Protein AF-0000000081048024 (afdb_homodimer)

Radius of gyration: 34.74 Å; Cα contacts (8 Å, |Δi|>4): 1360; chains: 2; bounding box: 81×130×121 Å

Sequence (810 aa):
MDKEELRKQATRILRVTEQRVHKQSFVAFFLGFLISHLLSVGNFSVAKDNSAHLVVVSGESKSAESKSVNTKSVETESIEKASGLNALEHSDKHNTFVYHGKKSTTDTFTPFHRYMSELGSPSVHNFTVLPQQNSWLHYFEAYHNHMARFRGKGNVVFMEIGVQSGGKIPILRKYFGPGLTYIGLDINPSTKMFETTESDDFTVHIEIGDSGDPKFLDKIKAKYPHVDIFLDDGGHTMKQQMVAMEHMLPHVQPEGVYMCEDLGTSWKPNFGGIKFGSVGKDNKWVATTMVGLVHQSLDWFMAPANAGAGKGNTVLQDVKTIPDDRFDLSPESPSNRWWKTIPNQVKHIHYYSQIVVYEKGVTYQGAGWKTIGTRIPYKDSGTRERVDWKSIIGRLDGIFGEGLLMDKEELRKQATRILRVTEQRVHKQSFVAFFLGFLISHLLSVGNFSVAKDNSAHLVVVSGESKSAESKSVNTKSVETESIEKASGLNALEHSDKHNTFVYHGKKSTTDTFTPFHRYMSELGSPSVHNFTVLPQQNSWLHYFEAYHNHMARFRGKGNVVFMEIGVQSGGKIPILRKYFGPGLTYIGLDINPSTKMFETTESDDFTVHIEIGDSGDPKFLDKIKAKYPHVDIFLDDGGHTMKQQMVAMEHMLPHVQPEGVYMCEDLGTSWKPNFGGIKFGSVGKDNKWVATTMVGLVHQSLDWFMAPANAGAGKGNTVLQDVKTIPDDRFDLSPESPSNRWWKTIPNQVKHIHYYSQIVVYEKGVTYQGAGWKTIGTRIPYKDSGTRERVDWKSIIGRLDGIFGEGLL

pLDDT: mean 71.5, std 29.36, range [14.65, 98.94]

Structure (mmCIF, N/CA/C/O backbone):
data_AF-0000000081048024-model_v1
#
loop_
_entity.id
_entity.type
_entity.pdbx_description
1 polymer 'Uncharacterized protein'
#
loop_
_atom_site.group_PDB
_atom_site.id
_atom_site.type_symbol
_atom_site.label_atom_id
_atom_site.label_alt_id
_atom_site.label_comp_id
_atom_site.label_asym_id
_atom_site.label_entity_id
_atom_site.label_seq_id
_atom_site.pdbx_PDB_ins_code
_atom_site.Cartn_x
_atom_site.Cartn_y
_atom_site.Cartn_z
_atom_site.occupancy
_atom_site.B_iso_or_equiv
_atom_site.auth_seq_id
_atom_site.auth_comp_id
_atom_site.auth_asym_id
_atom_site.auth_atom_id
_atom_site.pdbx_PDB_model_num
ATOM 1 N N . MET A 1 1 ? -51 40.469 -11.914 1 25.75 1 MET A N 1
ATOM 2 C CA . MET A 1 1 ? -49.875 39.531 -11.977 1 25.75 1 MET A CA 1
ATOM 3 C C . MET A 1 1 ? -50.375 38.094 -12.188 1 25.75 1 MET A C 1
ATOM 5 O O . MET A 1 1 ? -50.719 37.406 -11.219 1 25.75 1 MET A O 1
ATOM 9 N N . ASP A 1 2 ? -51.125 37.875 -13.234 1 26.31 2 ASP A N 1
ATOM 10 C CA . ASP A 1 2 ? -52.219 36.969 -13.641 1 26.31 2 ASP A CA 1
ATOM 11 C C . ASP A 1 2 ? -51.719 35.531 -13.703 1 26.31 2 ASP A C 1
ATOM 13 O O . ASP A 1 2 ? -50.531 35.281 -13.852 1 26.31 2 ASP A O 1
ATOM 17 N N . LYS A 1 3 ? -52.688 34.688 -13.203 1 35.56 3 LYS A N 1
ATOM 18 C CA . LYS A 1 3 ? -52.5 33.25 -12.953 1 35.56 3 LYS A CA 1
ATOM 19 C C . LYS A 1 3 ? -51.781 32.562 -14.109 1 35.56 3 LYS A C 1
ATOM 21 O O . LYS A 1 3 ? -51.125 31.562 -13.922 1 35.56 3 LYS A O 1
ATOM 26 N N . GLU A 1 4 ? -52.062 33.188 -15.219 1 35.53 4 GLU A N 1
ATOM 27 C CA . GLU A 1 4 ? -51.688 32.594 -16.5 1 35.53 4 GLU A CA 1
ATOM 28 C C . GLU A 1 4 ? -50.188 32.562 -16.672 1 35.53 4 GLU A C 1
ATOM 30 O O . GLU A 1 4 ? -49.625 31.641 -17.266 1 35.53 4 GLU A O 1
ATOM 35 N N . GLU A 1 5 ? -49.625 33.719 -16.25 1 32.44 5 GLU A N 1
ATOM 36 C CA . GLU A 1 5 ? -48.219 34 -16.469 1 32.44 5 GLU A CA 1
ATOM 37 C C . GLU A 1 5 ? -47.344 33.031 -15.648 1 32.44 5 GLU A C 1
ATOM 39 O O . GLU A 1 5 ? -46.188 32.812 -15.969 1 32.44 5 GLU A O 1
ATOM 44 N N . LEU A 1 6 ? -47.938 32.781 -14.438 1 28.97 6 LEU A N 1
ATOM 45 C CA . LEU A 1 6 ? -47.25 31.891 -13.492 1 28.97 6 LEU A CA 1
ATOM 46 C C . LEU A 1 6 ? -47.062 30.5 -14.102 1 28.97 6 LEU A C 1
ATOM 48 O O . LEU A 1 6 ? -46.031 29.859 -13.875 1 28.97 6 LEU A O 1
ATOM 52 N N . ARG A 1 7 ? -48.094 30.031 -14.836 1 29.86 7 ARG A N 1
ATOM 53 C CA . ARG A 1 7 ? -48.094 28.688 -15.398 1 29.86 7 ARG A CA 1
ATOM 54 C C . ARG A 1 7 ? -46.938 28.516 -16.375 1 29.86 7 ARG A C 1
ATOM 56 O O . ARG A 1 7 ? -46.312 27.453 -16.438 1 29.86 7 ARG A O 1
ATOM 63 N N . LYS A 1 8 ? -46.781 29.641 -17.109 1 33.44 8 LYS A N 1
ATOM 64 C CA . LYS A 1 8 ? -45.812 29.531 -18.203 1 33.44 8 LYS A CA 1
ATOM 65 C C . LYS A 1 8 ? -44.406 29.312 -17.656 1 33.44 8 LYS A C 1
ATOM 67 O O . LYS A 1 8 ? -43.594 28.625 -18.281 1 33.44 8 LYS A O 1
ATOM 72 N N . GLN A 1 9 ? -44.188 30.078 -16.547 1 27.06 9 GLN A N 1
ATOM 73 C CA . GLN A 1 9 ? -42.844 30.016 -15.961 1 27.06 9 GLN A CA 1
ATOM 74 C C . GLN A 1 9 ? -42.531 28.625 -15.414 1 27.06 9 GLN A C 1
ATOM 76 O O . GLN A 1 9 ? -41.375 28.203 -15.406 1 27.06 9 GLN A O 1
ATOM 81 N N . ALA A 1 10 ? -43.625 27.984 -14.766 1 26.94 10 ALA A N 1
ATOM 82 C CA . ALA A 1 10 ? -43.375 26.688 -14.156 1 26.94 10 ALA A CA 1
ATOM 83 C C . ALA A 1 10 ? -42.906 25.672 -15.195 1 26.94 10 ALA A C 1
ATOM 85 O O . ALA A 1 10 ? -42.031 24.859 -14.914 1 26.94 10 ALA A O 1
ATOM 86 N N . THR A 1 11 ? -43.531 25.719 -16.406 1 27.89 11 THR A N 1
ATOM 87 C CA . THR A 1 11 ? -43.281 24.703 -17.438 1 27.89 11 THR A CA 1
ATOM 88 C C . THR A 1 11 ? -41.844 24.781 -17.922 1 27.89 11 THR A C 1
ATOM 90 O O . THR A 1 11 ? -41.281 23.781 -18.406 1 27.89 11 THR A O 1
ATOM 93 N N . ARG A 1 12 ? -41.281 26.031 -18.016 1 27.94 12 ARG A N 1
ATOM 94 C CA . ARG A 1 12 ? -39.938 26.172 -18.609 1 27.94 12 ARG A CA 1
ATOM 95 C C . ARG A 1 12 ? -38.906 25.422 -17.781 1 27.94 12 ARG A C 1
ATOM 97 O O . ARG A 1 12 ? -37.875 25 -18.312 1 27.94 12 ARG A O 1
ATOM 104 N N . ILE A 1 13 ? -39.031 25.516 -16.422 1 27.08 13 ILE A N 1
ATOM 105 C CA . ILE A 1 13 ? -38.031 24.891 -15.539 1 27.08 13 ILE A CA 1
ATOM 106 C C . ILE A 1 13 ? -38.031 23.391 -15.75 1 27.08 13 ILE A C 1
ATOM 108 O O . ILE A 1 13 ? -37.031 22.719 -15.5 1 27.08 13 ILE A O 1
ATOM 112 N N . LEU A 1 14 ? -39.188 22.766 -16.031 1 24.3 14 LEU A N 1
ATOM 113 C CA . LEU A 1 14 ? -39.25 21.297 -16.094 1 24.3 14 LEU A CA 1
ATOM 114 C C . LEU A 1 14 ? -38.344 20.781 -17.203 1 24.3 14 LEU A C 1
ATOM 116 O O . LEU A 1 14 ? -37.75 19.703 -17.078 1 24.3 14 LEU A O 1
ATOM 120 N N . ARG A 1 15 ? -38.344 21.422 -18.375 1 24.48 15 ARG A N 1
ATOM 121 C CA . ARG A 1 15 ? -37.875 20.859 -19.625 1 24.48 15 ARG A CA 1
ATOM 122 C C . ARG A 1 15 ? -36.375 20.625 -19.594 1 24.48 15 ARG A C 1
ATOM 124 O O . ARG A 1 15 ? -35.812 19.938 -20.453 1 24.48 15 ARG A O 1
ATOM 131 N N . VAL A 1 16 ? -35.625 21.594 -19.094 1 22.8 16 VAL A N 1
ATOM 132 C CA . VAL A 1 16 ? -34.188 21.406 -19.391 1 22.8 16 VAL A CA 1
ATOM 133 C C . VAL A 1 16 ? -33.719 20.094 -18.781 1 22.8 16 VAL A C 1
ATOM 135 O O . VAL A 1 16 ? -32.594 19.625 -19.094 1 22.8 16 VAL A O 1
ATOM 138 N N . THR A 1 17 ? -34.188 19.5 -17.688 1 21.23 17 THR A N 1
ATOM 139 C CA . THR A 1 17 ? -33.875 18.328 -16.891 1 21.23 17 THR A CA 1
ATOM 140 C C . THR A 1 17 ? -34.188 17.047 -17.672 1 21.23 17 THR A C 1
ATOM 142 O O . THR A 1 17 ? -33.906 15.938 -17.203 1 21.23 17 THR A O 1
ATOM 145 N N . GLU A 1 18 ? -35.062 17.016 -18.656 1 22.59 18 GLU A N 1
ATOM 146 C CA . GLU A 1 18 ? -35.562 15.789 -19.25 1 22.59 18 GLU A CA 1
ATOM 147 C C . GLU A 1 18 ? -34.438 15.055 -20.016 1 22.59 18 GLU A C 1
ATOM 149 O O . GLU A 1 18 ? -34.594 13.875 -20.344 1 22.59 18 GLU A O 1
ATOM 154 N N . GLN A 1 19 ? -33.562 15.742 -20.703 1 20.05 19 GLN A N 1
ATOM 155 C CA . GLN A 1 19 ? -33.094 15.031 -21.891 1 20.05 19 GLN A CA 1
ATOM 156 C C . GLN A 1 19 ? -32.531 13.672 -21.531 1 20.05 19 GLN A C 1
ATOM 158 O O . GLN A 1 19 ? -32.656 12.711 -22.297 1 20.05 19 GLN A O 1
ATOM 163 N N . ARG A 1 20 ? -31.484 13.539 -20.812 1 21.36 20 ARG A N 1
ATOM 164 C CA . ARG A 1 20 ? -30.656 12.383 -21.141 1 21.36 20 ARG A CA 1
ATOM 165 C C . ARG A 1 20 ? -31.328 11.086 -20.703 1 21.36 20 ARG A C 1
ATOM 167 O O . ARG A 1 20 ? -30.703 10.023 -20.75 1 21.36 20 ARG A O 1
ATOM 174 N N . VAL A 1 21 ? -32.375 11 -20.078 1 18.42 21 VAL A N 1
ATOM 175 C CA . VAL A 1 21 ? -32.781 9.727 -19.484 1 18.42 21 VAL A CA 1
ATOM 176 C C . VAL A 1 21 ? -33.312 8.789 -20.578 1 18.42 21 VAL A C 1
ATOM 178 O O . VAL A 1 21 ? -33.688 7.652 -20.297 1 18.42 21 VAL A O 1
ATOM 181 N N . HIS A 1 22 ? -33.656 9.125 -21.797 1 17.67 22 HIS A N 1
ATOM 182 C CA . HIS A 1 22 ? -34.75 8.43 -22.484 1 17.67 22 HIS A CA 1
ATOM 183 C C . HIS A 1 22 ? -34.406 6.953 -22.688 1 17.67 22 HIS A C 1
ATOM 185 O O . HIS A 1 22 ? -35.281 6.168 -23.094 1 17.67 22 HIS A O 1
ATOM 191 N N . LYS A 1 23 ? -33.281 6.402 -23.062 1 19.5 23 LYS A N 1
ATOM 192 C CA . LYS A 1 23 ? -33.469 5.266 -23.953 1 19.5 23 LYS A CA 1
ATOM 193 C C . LYS A 1 23 ? -34.219 4.137 -23.25 1 19.5 23 LYS A C 1
ATOM 195 O O . LYS A 1 23 ? -33.625 3.311 -22.562 1 19.5 23 LYS A O 1
ATOM 200 N N . GLN A 1 24 ? -35.344 4.105 -22.781 1 17.17 24 GLN A N 1
ATOM 201 C CA . GLN A 1 24 ? -36.188 3.08 -22.172 1 17.17 24 GLN A CA 1
ATOM 202 C C . GLN A 1 24 ? -36.719 2.113 -23.234 1 17.17 24 GLN A C 1
ATOM 204 O O . GLN A 1 24 ? -37.188 1.022 -22.906 1 17.17 24 GLN A O 1
ATOM 209 N N . SER A 1 25 ? -37.281 2.508 -24.438 1 16.19 25 SER A N 1
ATOM 210 C CA . SER A 1 25 ? -38.562 2.006 -24.922 1 16.19 25 SER A CA 1
ATOM 211 C C . SER A 1 25 ? -38.469 0.509 -25.219 1 16.19 25 SER A C 1
ATOM 213 O O . SER A 1 25 ? -39.281 -0.266 -24.688 1 16.19 25 SER A O 1
ATOM 215 N N . PHE A 1 26 ? -38.781 0.005 -26.719 1 16.38 26 PHE A N 1
ATOM 216 C CA . PHE A 1 26 ? -39.719 -0.551 -27.656 1 16.38 26 PHE A CA 1
ATOM 217 C C . PHE A 1 26 ? -39.469 -2.041 -27.875 1 16.38 26 PHE A C 1
ATOM 219 O O . PHE A 1 26 ? -38.344 -2.48 -27.938 1 16.38 26 PHE A O 1
ATOM 226 N N . VAL A 1 27 ? -40.688 -3.104 -28.172 1 17.17 27 VAL A N 1
ATOM 227 C CA . VAL A 1 27 ? -41.469 -4.332 -28.156 1 17.17 27 VAL A CA 1
ATOM 228 C C . VAL A 1 27 ? -41.031 -5.227 -29.328 1 17.17 27 VAL A C 1
ATOM 230 O O . VAL A 1 27 ? -40.719 -6.402 -29.125 1 17.17 27 VAL A O 1
ATOM 233 N N . ALA A 1 28 ? -41.938 -5.328 -30.656 1 15.97 28 ALA A N 1
ATOM 234 C CA . ALA A 1 28 ? -42.781 -6.328 -31.312 1 15.97 28 ALA A CA 1
ATOM 235 C C . ALA A 1 28 ? -41.969 -7.168 -32.281 1 15.97 28 ALA A C 1
ATOM 237 O O . ALA A 1 28 ? -42.094 -8.391 -32.344 1 15.97 28 ALA A O 1
ATOM 238 N N . PHE A 1 29 ? -41.719 -6.711 -33.656 1 16.12 29 PHE A N 1
ATOM 239 C CA . PHE A 1 29 ? -42.156 -7.332 -34.906 1 16.12 29 PHE A CA 1
ATOM 240 C C . PHE A 1 29 ? -41.438 -8.656 -35.125 1 16.12 29 PHE A C 1
ATOM 242 O O . PHE A 1 29 ? -40.281 -8.82 -34.719 1 16.12 29 PHE A O 1
ATOM 249 N N . PHE A 1 30 ? -42.125 -9.844 -36.062 1 16.67 30 PHE A N 1
ATOM 250 C CA . PHE A 1 30 ? -42.625 -11.156 -36.469 1 16.67 30 PHE A CA 1
ATOM 251 C C . PHE A 1 30 ? -41.562 -11.93 -37.25 1 16.67 30 PHE A C 1
ATOM 253 O O . PHE A 1 30 ? -41.219 -13.039 -36.844 1 16.67 30 PHE A O 1
ATOM 260 N N . LEU A 1 31 ? -42 -12.469 -38.719 1 15.85 31 LEU A N 1
ATOM 261 C CA . LEU A 1 31 ? -42.375 -13.68 -39.438 1 15.85 31 LEU A CA 1
ATOM 262 C C . LEU A 1 31 ? -41.188 -14.195 -40.25 1 15.85 31 LEU A C 1
ATOM 264 O O . LEU A 1 31 ? -40.844 -15.383 -40.188 1 15.85 31 LEU A O 1
ATOM 268 N N . GLY A 1 32 ? -40.969 -13.922 -41.75 1 15.44 32 GLY A N 1
ATOM 269 C CA . GLY A 1 32 ? -41.156 -14.719 -42.938 1 15.44 32 GLY A CA 1
ATOM 270 C C . GLY A 1 32 ? -39.906 -15.492 -43.344 1 15.44 32 GLY A C 1
ATOM 271 O O . GLY A 1 32 ? -39.969 -16.703 -43.594 1 15.44 32 GLY A O 1
ATOM 272 N N . PHE A 1 33 ? -39 -15.023 -44.406 1 16.03 33 PHE A N 1
ATOM 273 C CA . PHE A 1 33 ? -38.812 -15.711 -45.656 1 16.03 33 PHE A CA 1
ATOM 274 C C . PHE A 1 33 ? -37.906 -16.922 -45.5 1 16.03 33 PHE A C 1
ATOM 276 O O . PHE A 1 33 ? -37.031 -16.922 -44.656 1 16.03 33 PHE A O 1
ATOM 283 N N . LEU A 1 34 ? -38.062 -18.172 -46.469 1 16.08 34 LEU A N 1
ATOM 284 C CA . LEU A 1 34 ? -38.125 -19.531 -47 1 16.08 34 LEU A CA 1
ATOM 285 C C . LEU A 1 34 ? -36.719 -20.078 -47.219 1 16.08 34 LEU A C 1
ATOM 287 O O . LEU A 1 34 ? -35.719 -19.359 -47.062 1 16.08 34 LEU A O 1
ATOM 291 N N . ILE A 1 35 ? -36.469 -20.75 -48.562 1 15.45 35 ILE A N 1
ATOM 292 C CA . ILE A 1 35 ? -36.344 -22.047 -49.219 1 15.45 35 ILE A CA 1
ATOM 293 C C . ILE A 1 35 ? -34.906 -22.344 -49.562 1 15.45 35 ILE A C 1
ATOM 295 O O . ILE A 1 35 ? -34.375 -23.406 -49.219 1 15.45 35 ILE A O 1
ATOM 299 N N . SER A 1 36 ? -34.344 -22.172 -50.906 1 14.65 36 SER A N 1
ATOM 300 C CA . SER A 1 36 ? -34.062 -23.156 -51.938 1 14.65 36 SER A CA 1
ATOM 301 C C . SER A 1 36 ? -32.562 -23.531 -51.938 1 14.65 36 SER A C 1
ATOM 303 O O . SER A 1 36 ? -32.219 -24.719 -51.969 1 14.65 36 SER A O 1
ATOM 305 N N . HIS A 1 37 ? -31.625 -22.859 -52.75 1 15.94 37 HIS A N 1
ATOM 306 C CA . HIS A 1 37 ? -31.047 -23.609 -53.875 1 15.94 37 HIS A CA 1
ATOM 307 C C . HIS A 1 37 ? -29.938 -24.531 -53.406 1 15.94 37 HIS A C 1
ATOM 309 O O . HIS A 1 37 ? -29.344 -24.312 -52.344 1 15.94 37 HIS A O 1
ATOM 315 N N . LEU A 1 38 ? -29.219 -25.328 -54.375 1 15.35 38 LEU A N 1
ATOM 316 C CA . LEU A 1 38 ? -28.812 -26.547 -55.094 1 15.35 38 LEU A CA 1
ATOM 317 C C . LEU A 1 38 ? -27.391 -26.938 -54.688 1 15.35 38 LEU A C 1
ATOM 319 O O . LEU A 1 38 ? -27.141 -28.078 -54.312 1 15.35 38 LEU A O 1
ATOM 323 N N . LEU A 1 39 ? -26.375 -26.859 -55.688 1 15.25 39 LEU A N 1
ATOM 324 C CA . LEU A 1 39 ? -25.828 -27.906 -56.562 1 15.25 39 LEU A CA 1
ATOM 325 C C . LEU A 1 39 ? -24.484 -28.391 -56.031 1 15.25 39 LEU A C 1
ATOM 327 O O . LEU A 1 39 ? -23.844 -27.719 -55.219 1 15.25 39 LEU A O 1
ATOM 331 N N . SER A 1 40 ? -23.328 -28.422 -56.875 1 15.16 40 SER A N 1
ATOM 332 C CA . SER A 1 40 ? -22.734 -29.562 -57.562 1 15.16 40 SER A CA 1
ATOM 333 C C . SER A 1 40 ? -21.531 -30.109 -56.781 1 15.16 40 SER A C 1
ATOM 335 O O . SER A 1 40 ? -21.641 -31.062 -56.031 1 15.16 40 SER A O 1
ATOM 337 N N . VAL A 1 41 ? -20.188 -30.141 -57.344 1 15.55 41 VAL A N 1
ATOM 338 C CA . VAL A 1 41 ? -19.531 -31.297 -57.938 1 15.55 41 VAL A CA 1
ATOM 339 C C . VAL A 1 41 ? -18.516 -31.875 -56.969 1 15.55 41 VAL A C 1
ATOM 341 O O . VAL A 1 41 ? -18.156 -31.219 -55.969 1 15.55 41 VAL A O 1
ATOM 344 N N . GLY A 1 42 ? -17.172 -32.188 -57.375 1 15.8 42 GLY A N 1
ATOM 345 C CA . GLY A 1 42 ? -16.609 -33.531 -57.656 1 15.8 42 GLY A CA 1
ATOM 346 C C . GLY A 1 42 ? -15.836 -34.094 -56.469 1 15.8 42 GLY A C 1
ATOM 347 O O . GLY A 1 42 ? -15.617 -33.375 -55.469 1 15.8 42 GLY A O 1
ATOM 348 N N . ASN A 1 43 ? -14.633 -34.844 -56.688 1 15.93 43 ASN A N 1
ATOM 349 C CA . ASN A 1 43 ? -14.18 -36.219 -56.781 1 15.93 43 ASN A CA 1
ATOM 350 C C . ASN A 1 43 ? -13.203 -36.562 -55.656 1 15.93 43 ASN A C 1
ATOM 352 O O . ASN A 1 43 ? -13.359 -37.594 -55 1 15.93 43 ASN A O 1
ATOM 356 N N . PHE A 1 44 ? -11.898 -35.906 -55.531 1 16.59 44 PHE A N 1
ATOM 357 C CA . PHE A 1 44 ? -10.758 -36.812 -55.719 1 16.59 44 PHE A CA 1
ATOM 358 C C . PHE A 1 44 ? -10.422 -37.531 -54.438 1 16.59 44 PHE A C 1
ATOM 360 O O . PHE A 1 44 ? -10.719 -37.031 -53.344 1 16.59 44 PHE A O 1
ATOM 367 N N . SER A 1 45 ? -9.719 -38.906 -54.469 1 15.9 45 SER A N 1
ATOM 368 C CA . SER A 1 45 ? -9.492 -40.312 -54.062 1 15.9 45 SER A CA 1
ATOM 369 C C . SER A 1 45 ? -8.438 -40.406 -52.969 1 15.9 45 SER A C 1
ATOM 371 O O . SER A 1 45 ? -8.516 -41.281 -52.094 1 15.9 45 SER A O 1
ATOM 373 N N . VAL A 1 46 ? -7.312 -39.562 -52.969 1 16.75 46 VAL A N 1
ATOM 374 C CA . VAL A 1 46 ? -6.035 -40.25 -53.031 1 16.75 46 VAL A CA 1
ATOM 375 C C . VAL A 1 46 ? -5.789 -40.969 -51.688 1 16.75 46 VAL A C 1
ATOM 377 O O . VAL A 1 46 ? -6.137 -40.469 -50.625 1 16.75 46 VAL A O 1
ATOM 380 N N . ALA A 1 47 ? -4.922 -42.188 -51.656 1 15.16 47 ALA A N 1
ATOM 381 C CA . ALA A 1 47 ? -4.648 -43.562 -51.25 1 15.16 47 ALA A CA 1
ATOM 382 C C . ALA A 1 47 ? -3.807 -43.594 -49.969 1 15.16 47 ALA A C 1
ATOM 384 O O . ALA A 1 47 ? -3.906 -44.531 -49.188 1 15.16 47 ALA A O 1
ATOM 385 N N . LYS A 1 48 ? -2.891 -42.562 -49.75 1 16.11 48 LYS A N 1
ATOM 386 C CA . LYS A 1 48 ? -1.524 -43.062 -49.625 1 16.11 48 LYS A CA 1
ATOM 387 C C . LYS A 1 48 ? -1.41 -44.031 -48.469 1 16.11 48 LYS A C 1
ATOM 389 O O . LYS A 1 48 ? -2.021 -43.844 -47.406 1 16.11 48 LYS A O 1
ATOM 394 N N . ASP A 1 49 ? -0.55 -45.094 -48.531 1 15.5 49 ASP A N 1
ATOM 395 C CA . ASP A 1 49 ? -0.213 -46.469 -48.219 1 15.5 49 ASP A CA 1
ATOM 396 C C . ASP A 1 49 ? 0.189 -46.625 -46.75 1 15.5 49 ASP A C 1
ATOM 398 O O . ASP A 1 49 ? -0.397 -47.438 -46.031 1 15.5 49 ASP A O 1
ATOM 402 N N . ASN A 1 50 ? 1.629 -46.875 -46.5 1 16.17 50 ASN A N 1
ATOM 403 C CA . ASN A 1 50 ? 2.299 -48.156 -46.25 1 16.17 50 ASN A CA 1
ATOM 404 C C . ASN A 1 50 ? 2.463 -48.438 -44.781 1 16.17 50 ASN A C 1
ATOM 406 O O . ASN A 1 50 ? 2.316 -47.562 -43.938 1 16.17 50 ASN A O 1
ATOM 410 N N . SER A 1 51 ? 3.57 -49.406 -44.312 1 16.31 51 SER A N 1
ATOM 411 C CA . SER A 1 51 ? 3.758 -50.656 -43.594 1 16.31 51 SER A CA 1
ATOM 412 C C . SER A 1 51 ? 4.336 -50.438 -42.188 1 16.31 51 SER A C 1
ATOM 414 O O . SER A 1 51 ? 4.504 -51.375 -41.406 1 16.31 51 SER A O 1
ATOM 416 N N . ALA A 1 52 ? 4.84 -49.188 -41.75 1 18.36 52 ALA A N 1
ATOM 417 C CA . ALA A 1 52 ? 6.09 -49.375 -41.031 1 18.36 52 ALA A CA 1
ATOM 418 C C . ALA A 1 52 ? 5.891 -50.25 -39.781 1 18.36 52 ALA A C 1
ATOM 420 O O . ALA A 1 52 ? 4.832 -50.188 -39.156 1 18.36 52 ALA A O 1
ATOM 421 N N . HIS A 1 53 ? 6.875 -51.219 -39.562 1 17.36 53 HIS A N 1
ATOM 422 C CA . HIS A 1 53 ? 7.219 -52.469 -38.906 1 17.36 53 HIS A CA 1
ATOM 423 C C . HIS A 1 53 ? 7.25 -52.281 -37.375 1 17.36 53 HIS A C 1
ATOM 425 O O . HIS A 1 53 ? 7.746 -51.281 -36.875 1 17.36 53 HIS A O 1
ATOM 431 N N . LEU A 1 54 ? 6.383 -52.969 -36.656 1 17.44 54 LEU A N 1
ATOM 432 C CA . LEU A 1 54 ? 6.008 -53.125 -35.25 1 17.44 54 LEU A CA 1
ATOM 433 C C . LEU A 1 54 ? 7.133 -53.75 -34.469 1 17.44 54 LEU A C 1
ATOM 435 O O . LEU A 1 54 ? 6.91 -54.75 -33.75 1 17.44 54 LEU A O 1
ATOM 439 N N . VAL A 1 55 ? 8.43 -53.344 -34.781 1 17.67 55 VAL A N 1
ATOM 440 C CA . VAL A 1 55 ? 9.398 -54.312 -34.25 1 17.67 55 VAL A CA 1
ATOM 441 C C . VAL A 1 55 ? 9.203 -54.5 -32.75 1 17.67 55 VAL A C 1
ATOM 443 O O . VAL A 1 55 ? 9.258 -53.531 -32 1 17.67 55 VAL A O 1
ATOM 446 N N . VAL A 1 56 ? 8.555 -55.562 -32.344 1 18.45 56 VAL A N 1
ATOM 447 C CA . VAL A 1 56 ? 8.125 -56.094 -31.047 1 18.45 56 VAL A CA 1
ATOM 448 C C . VAL A 1 56 ? 9.352 -56.5 -30.234 1 18.45 56 VAL A C 1
ATOM 450 O O . VAL A 1 56 ? 10.031 -57.469 -30.594 1 18.45 56 VAL A O 1
ATOM 453 N N . VAL A 1 57 ? 10.32 -55.594 -30.094 1 18.12 57 VAL A N 1
ATOM 454 C CA . VAL A 1 57 ? 11.539 -56.188 -29.531 1 18.12 57 VAL A CA 1
ATOM 455 C C . VAL A 1 57 ? 11.227 -56.906 -28.234 1 18.12 57 VAL A C 1
ATOM 457 O O . VAL A 1 57 ? 10.484 -56.406 -27.391 1 18.12 57 VAL A O 1
ATOM 460 N N . SER A 1 58 ? 11.547 -58.281 -28.094 1 18.14 58 SER A N 1
ATOM 461 C CA . SER A 1 58 ? 11.32 -59.469 -27.266 1 18.14 58 SER A CA 1
ATOM 462 C C . SER A 1 58 ? 11.984 -59.312 -25.906 1 18.14 58 SER A C 1
ATOM 464 O O . SER A 1 58 ? 11.758 -60.156 -25.016 1 18.14 58 SER A O 1
ATOM 466 N N . GLY A 1 59 ? 12.664 -58.25 -25.516 1 18.94 59 GLY A N 1
ATOM 467 C CA . GLY A 1 59 ? 13.773 -58.656 -24.672 1 18.94 59 GLY A CA 1
ATOM 468 C C . GLY A 1 59 ? 13.336 -59.375 -23.406 1 18.94 59 GLY A C 1
ATOM 469 O O . GLY A 1 59 ? 12.18 -59.281 -23 1 18.94 59 GLY A O 1
ATOM 470 N N . GLU A 1 60 ? 14.289 -60.25 -22.75 1 19.78 60 GLU A N 1
ATOM 471 C CA . GLU A 1 60 ? 14.445 -61.344 -21.812 1 19.78 60 GLU A CA 1
ATOM 472 C C . GLU A 1 60 ? 13.969 -61 -20.422 1 19.78 60 GLU A C 1
ATOM 474 O O . GLU A 1 60 ? 14.133 -59.844 -19.984 1 19.78 60 GLU A O 1
ATOM 479 N N . SER A 1 61 ? 13.156 -61.875 -19.781 1 18.08 61 SER A N 1
ATOM 480 C CA . SER A 1 61 ? 12.266 -62.031 -18.625 1 18.08 61 SER A CA 1
ATOM 481 C C . SER A 1 61 ? 13.055 -62.125 -17.328 1 18.08 61 SER A C 1
ATOM 483 O O . SER A 1 61 ? 12.547 -62.625 -16.328 1 18.08 61 SER A O 1
ATOM 485 N N . LYS A 1 62 ? 14.305 -61.5 -17.125 1 22.2 62 LYS A N 1
ATOM 486 C CA . LYS A 1 62 ? 15.023 -61.906 -15.922 1 22.2 62 LYS A CA 1
ATOM 487 C C . LYS A 1 62 ? 14.094 -61.906 -14.711 1 22.2 62 LYS A C 1
ATOM 489 O O . LYS A 1 62 ? 13.281 -61 -14.531 1 22.2 62 LYS A O 1
ATOM 494 N N . SER A 1 63 ? 14.008 -63.062 -14.086 1 19.8 63 SER A N 1
ATOM 495 C CA . SER A 1 63 ? 13.164 -63.531 -12.992 1 19.8 63 SER A CA 1
ATOM 496 C C . SER A 1 63 ? 13.336 -62.688 -11.742 1 19.8 63 SER A C 1
ATOM 498 O O . SER A 1 63 ? 14.398 -62.688 -11.117 1 19.8 63 SER A O 1
ATOM 500 N N . ALA A 1 64 ? 13.195 -61.5 -11.805 1 23.09 64 ALA A N 1
ATOM 501 C CA . ALA A 1 64 ? 13.57 -60.594 -10.703 1 23.09 64 ALA A CA 1
ATOM 502 C C . ALA A 1 64 ? 12.922 -61.062 -9.398 1 23.09 64 ALA A C 1
ATOM 504 O O . ALA A 1 64 ? 11.711 -61.25 -9.328 1 23.09 64 ALA A O 1
ATOM 505 N N . GLU A 1 65 ? 13.727 -61.906 -8.648 1 22.22 65 GLU A N 1
ATOM 506 C CA . GLU A 1 65 ? 13.438 -62.469 -7.332 1 22.22 65 GLU A CA 1
ATOM 507 C C . GLU A 1 65 ? 12.766 -61.438 -6.43 1 22.22 65 GLU A C 1
ATOM 509 O O . GLU A 1 65 ? 13.156 -60.25 -6.414 1 22.22 65 GLU A O 1
ATOM 514 N N . SER A 1 66 ? 11.633 -61.75 -6.066 1 18.62 66 SER A N 1
ATOM 515 C CA . SER A 1 66 ? 10.68 -60.969 -5.277 1 18.62 66 SER A CA 1
ATOM 516 C C . SER A 1 66 ? 11.211 -60.719 -3.875 1 18.62 66 SER A C 1
ATOM 518 O O . SER A 1 66 ? 11.25 -61.594 -3.037 1 18.62 66 SER A O 1
ATOM 520 N N . LYS A 1 67 ? 12.5 -60.281 -3.744 1 25.3 67 LYS A N 1
ATOM 521 C CA . LYS A 1 67 ? 12.859 -60.031 -2.355 1 25.3 67 LYS A CA 1
ATOM 522 C C . LYS A 1 67 ? 11.695 -59.375 -1.594 1 25.3 67 LYS A C 1
ATOM 524 O O . LYS A 1 67 ? 11.102 -58.406 -2.055 1 25.3 67 LYS A O 1
ATOM 529 N N . SER A 1 68 ? 11.133 -60.281 -0.814 1 20.23 68 SER A N 1
ATOM 530 C CA . SER A 1 68 ? 10.039 -59.969 0.111 1 20.23 68 SER A CA 1
ATOM 531 C C . SER A 1 68 ? 10.312 -58.688 0.877 1 20.23 68 SER A C 1
ATOM 533 O O . SER A 1 68 ? 11.312 -58.562 1.594 1 20.23 68 SER A O 1
ATOM 535 N N . VAL A 1 69 ? 10.273 -57.625 0.159 1 23.81 69 VAL A N 1
ATOM 536 C CA . VAL A 1 69 ? 10.461 -56.344 0.849 1 23.81 69 VAL A CA 1
ATOM 537 C C . VAL A 1 69 ? 9.664 -56.344 2.152 1 23.81 69 VAL A C 1
ATOM 539 O O . VAL A 1 69 ? 8.438 -56.438 2.137 1 23.81 69 VAL A O 1
ATOM 542 N N . ASN A 1 70 ? 10.258 -57.031 3.115 1 22.66 70 ASN A N 1
ATOM 543 C CA . ASN A 1 70 ? 9.719 -56.969 4.469 1 22.66 70 ASN A CA 1
ATOM 544 C C . ASN A 1 70 ? 9.188 -55.562 4.793 1 22.66 70 ASN A C 1
ATOM 546 O O . ASN A 1 70 ? 9.945 -54.594 4.758 1 22.66 70 ASN A O 1
ATOM 550 N N . THR A 1 71 ? 8 -55.375 4.469 1 21.19 71 THR A N 1
ATOM 551 C CA . THR A 1 71 ? 7.195 -54.188 4.805 1 21.19 71 THR A CA 1
ATOM 552 C C . THR A 1 71 ? 7.328 -53.875 6.289 1 21.19 71 THR A C 1
ATOM 554 O O . THR A 1 71 ? 6.734 -54.531 7.137 1 21.19 71 THR A O 1
ATOM 557 N N . LYS A 1 72 ? 8.586 -53.688 6.762 1 26.08 72 LYS A N 1
ATOM 558 C CA . LYS A 1 72 ? 8.641 -53.125 8.109 1 26.08 72 LYS A CA 1
ATOM 559 C C . LYS A 1 72 ? 7.457 -52.188 8.367 1 26.08 72 LYS A C 1
ATOM 561 O O . LYS A 1 72 ? 7.121 -51.344 7.531 1 26.08 72 LYS A O 1
ATOM 566 N N . SER A 1 73 ? 6.605 -52.656 9.289 1 23.36 73 SER A N 1
ATOM 567 C CA . SER A 1 73 ? 5.469 -51.938 9.867 1 23.36 73 SER A CA 1
ATOM 568 C C . SER A 1 73 ? 5.805 -50.469 10.109 1 23.36 73 SER A C 1
ATOM 570 O O . SER A 1 73 ? 6.766 -50.156 10.812 1 23.36 73 SER A O 1
ATOM 572 N N . VAL A 1 74 ? 5.805 -49.656 9.125 1 25.83 74 VAL A N 1
ATOM 573 C CA . VAL A 1 74 ? 5.91 -48.219 9.344 1 25.83 74 VAL A CA 1
ATOM 574 C C . VAL A 1 74 ? 5.133 -47.812 10.602 1 25.83 74 VAL A C 1
ATOM 576 O O . VAL A 1 74 ? 3.916 -48 10.664 1 25.83 74 VAL A O 1
ATOM 579 N N . GLU A 1 75 ? 5.84 -47.906 11.758 1 25.75 75 GLU A N 1
ATOM 580 C CA . GLU A 1 75 ? 5.395 -47.562 13.102 1 25.75 75 GLU A CA 1
ATOM 581 C C . GLU A 1 75 ? 4.523 -46.281 13.07 1 25.75 75 GLU A C 1
ATOM 583 O O . GLU A 1 75 ? 4.934 -45.25 12.539 1 25.75 75 GLU A O 1
ATOM 588 N N . THR A 1 76 ? 3.207 -46.469 13.164 1 27.44 76 THR A N 1
ATOM 589 C CA . THR A 1 76 ? 2.053 -45.625 13.461 1 27.44 76 THR A CA 1
ATOM 590 C C . THR A 1 76 ? 2.332 -44.719 14.656 1 27.44 76 THR A C 1
ATOM 592 O O . THR A 1 76 ? 1.417 -44.094 15.203 1 27.44 76 THR A O 1
ATOM 595 N N . GLU A 1 77 ? 3.523 -44.875 15.312 1 27.22 77 GLU A N 1
ATOM 596 C CA . GLU A 1 77 ? 3.541 -44.25 16.641 1 27.22 77 GLU A CA 1
ATOM 597 C C . GLU A 1 77 ? 3.256 -42.75 16.547 1 27.22 77 GLU A C 1
ATOM 599 O O . GLU A 1 77 ? 2.527 -42.219 17.375 1 27.22 77 GLU A O 1
ATOM 604 N N . SER A 1 78 ? 4.312 -42.094 15.906 1 26.52 78 SER A N 1
ATOM 605 C CA . SER A 1 78 ? 4.582 -40.719 16.375 1 26.52 78 SER A CA 1
ATOM 606 C C . SER A 1 78 ? 3.48 -39.781 15.945 1 26.52 78 SER A C 1
ATOM 608 O O . SER A 1 78 ? 3.668 -38.562 15.969 1 26.52 78 SER A O 1
ATOM 610 N N . ILE A 1 79 ? 2.418 -40.281 15.5 1 27.2 79 ILE A N 1
ATOM 611 C CA . ILE A 1 79 ? 1.259 -39.469 15.164 1 27.2 79 ILE A CA 1
ATOM 612 C C . ILE A 1 79 ? 0.716 -38.812 16.422 1 27.2 79 ILE A C 1
ATOM 614 O O . ILE A 1 79 ? -0.161 -37.938 16.359 1 27.2 79 ILE A O 1
ATOM 618 N N . GLU A 1 80 ? 0.857 -39.375 17.594 1 28.52 80 GLU A N 1
ATOM 619 C CA . GLU A 1 80 ? 0.143 -38.969 18.797 1 28.52 80 GLU A CA 1
ATOM 620 C C . GLU A 1 80 ? 0.603 -37.562 19.266 1 28.52 80 GLU A C 1
ATOM 622 O O . GLU A 1 80 ? -0.216 -36.75 19.672 1 28.52 80 GLU A O 1
ATOM 627 N N . LYS A 1 81 ? 1.948 -37.406 19.688 1 30.83 81 LYS A N 1
ATOM 628 C CA . LYS A 1 81 ? 2.492 -36.25 20.406 1 30.83 81 LYS A CA 1
ATOM 629 C C . LYS A 1 81 ? 2.625 -35.062 19.469 1 30.83 81 LYS A C 1
ATOM 631 O O . LYS A 1 81 ? 2.975 -33.969 19.922 1 30.83 81 LYS A O 1
ATOM 636 N N . ALA A 1 82 ? 2.795 -35.156 18.25 1 29.55 82 ALA A N 1
ATOM 637 C CA . ALA A 1 82 ? 2.885 -34.062 17.281 1 29.55 82 ALA A CA 1
ATOM 638 C C . ALA A 1 82 ? 1.528 -33.406 17.094 1 29.55 82 ALA A C 1
ATOM 640 O O . ALA A 1 82 ? 1.213 -32.938 16 1 29.55 82 ALA A O 1
ATOM 641 N N . SER A 1 83 ? 0.563 -33.688 17.719 1 32.03 83 SER A N 1
ATOM 642 C CA . SER A 1 83 ? -0.787 -33.156 17.609 1 32.03 83 SER A CA 1
ATOM 643 C C . SER A 1 83 ? -0.795 -31.641 17.828 1 32.03 83 SER A C 1
ATOM 645 O O . SER A 1 83 ? -1.123 -31.172 18.922 1 32.03 83 SER A O 1
ATOM 647 N N . GLY A 1 84 ? 0.309 -30.938 17.547 1 38.72 84 GLY A N 1
ATOM 648 C CA . GLY A 1 84 ? 0.324 -29.484 17.562 1 38.72 84 GLY A CA 1
ATOM 649 C C . GLY A 1 84 ? -0.865 -28.875 16.859 1 38.72 84 GLY A C 1
ATOM 650 O O . GLY A 1 84 ? -0.782 -28.547 15.672 1 38.72 84 GLY A O 1
ATOM 651 N N . LEU A 1 85 ? -1.979 -29.062 17.312 1 42.53 85 LEU A N 1
ATOM 652 C CA . LEU A 1 85 ? -3.293 -28.75 16.766 1 42.53 85 LEU A CA 1
ATOM 653 C C . LEU A 1 85 ? -3.436 -27.25 16.516 1 42.53 85 LEU A C 1
ATOM 655 O O . LEU A 1 85 ? -3.014 -26.438 17.344 1 42.53 85 LEU A O 1
ATOM 659 N N . ASN A 1 86 ? -3.576 -26.922 15.219 1 53.41 86 ASN A N 1
ATOM 660 C CA . ASN A 1 86 ? -3.982 -25.578 14.828 1 53.41 86 ASN A CA 1
ATOM 661 C C . ASN A 1 86 ? -5.18 -25.094 15.641 1 53.41 86 ASN A C 1
ATOM 663 O O . ASN A 1 86 ? -6.148 -25.844 15.82 1 53.41 86 ASN A O 1
ATOM 667 N N . ALA A 1 87 ? -4.883 -24.234 16.609 1 52.97 87 ALA A N 1
ATOM 668 C CA . ALA A 1 87 ? -5.98 -23.594 17.344 1 52.97 87 ALA A CA 1
ATOM 669 C C . ALA A 1 87 ? -6.082 -22.109 16.984 1 52.97 87 ALA A C 1
ATOM 671 O O . ALA A 1 87 ? -5.07 -21.469 16.688 1 52.97 87 ALA A O 1
ATOM 672 N N . LEU A 1 88 ? -7.234 -21.766 16.641 1 55.59 88 LEU A N 1
ATOM 673 C CA . LEU A 1 88 ? -7.531 -20.344 16.516 1 55.59 88 LEU A CA 1
ATOM 674 C C . LEU A 1 88 ? -8.164 -19.812 17.797 1 55.59 88 LEU A C 1
ATOM 676 O O . LEU A 1 88 ? -9.141 -20.375 18.297 1 55.59 88 LEU A O 1
ATOM 680 N N . GLU A 1 89 ? -7.363 -18.953 18.453 1 54.66 89 GLU A N 1
ATOM 681 C CA . GLU A 1 89 ? -7.922 -18.188 19.562 1 54.66 89 GLU A CA 1
ATOM 682 C C . GLU A 1 89 ? -8.32 -16.781 19.125 1 54.66 89 GLU A C 1
ATOM 684 O O . GLU A 1 89 ? -7.551 -16.094 18.453 1 54.66 89 GLU A O 1
ATOM 689 N N . HIS A 1 90 ? -9.656 -16.625 19.125 1 51.97 90 HIS A N 1
ATOM 690 C CA . HIS A 1 90 ? -10.172 -15.312 18.719 1 51.97 90 HIS A CA 1
ATOM 691 C C . HIS A 1 90 ? -10.414 -14.43 19.938 1 51.97 90 HIS A C 1
ATOM 693 O O . HIS A 1 90 ? -10.984 -14.883 20.938 1 51.97 90 HIS A O 1
ATOM 699 N N . SER A 1 91 ? -9.594 -13.406 20.094 1 49.06 91 SER A N 1
ATOM 700 C CA . SER A 1 91 ? -9.977 -12.344 21.016 1 49.06 91 SER A CA 1
ATOM 701 C C . SER A 1 91 ? -10.555 -11.148 20.266 1 49.06 91 SER A C 1
ATOM 703 O O . SER A 1 91 ? -10.539 -11.117 19.031 1 49.06 91 SER A O 1
ATOM 705 N N . ASP A 1 92 ? -11.234 -10.094 21.016 1 49.31 92 ASP A N 1
ATOM 706 C CA . ASP A 1 92 ? -11.891 -8.922 20.453 1 49.31 92 ASP A CA 1
ATOM 707 C C . ASP A 1 92 ? -10.914 -8.102 19.609 1 49.31 92 ASP A C 1
ATOM 709 O O . ASP A 1 92 ? -11.328 -7.391 18.688 1 49.31 92 ASP A O 1
ATOM 713 N N . LYS A 1 93 ? -9.648 -8.273 19.891 1 55.94 93 LYS A N 1
ATOM 714 C CA . LYS A 1 93 ? -8.727 -7.332 19.266 1 55.94 93 LYS A CA 1
ATOM 715 C C . LYS A 1 93 ? -7.781 -8.047 18.312 1 55.94 93 LYS A C 1
ATOM 717 O O . LYS A 1 93 ? -7.344 -7.465 17.312 1 55.94 93 LYS A O 1
ATOM 722 N N . HIS A 1 94 ? -7.512 -9.312 18.688 1 62.09 94 HIS A N 1
ATOM 723 C CA . HIS A 1 94 ? -6.512 -10.039 17.906 1 62.09 94 HIS A CA 1
ATOM 724 C C . HIS A 1 94 ? -6.914 -11.492 17.703 1 62.09 94 HIS A C 1
ATOM 726 O O . HIS A 1 94 ? -7.738 -12.023 18.453 1 62.09 94 HIS A O 1
ATOM 732 N N . ASN A 1 95 ? -6.621 -11.922 16.531 1 65.25 95 ASN A N 1
ATOM 733 C CA . ASN A 1 95 ? -6.727 -13.344 16.219 1 65.25 95 ASN A CA 1
ATOM 734 C C . ASN A 1 95 ? -5.383 -14.047 16.359 1 65.25 95 ASN A C 1
ATOM 736 O O . ASN A 1 95 ? -4.367 -13.578 15.852 1 65.25 95 ASN A O 1
ATOM 740 N N . THR A 1 96 ? -5.426 -14.961 17.312 1 66.94 96 THR A N 1
ATOM 741 C CA . THR A 1 96 ? -4.184 -15.695 17.531 1 66.94 96 THR A CA 1
ATOM 742 C C . THR A 1 96 ? -4.289 -17.109 17 1 66.94 96 THR A C 1
ATOM 744 O O . THR A 1 96 ? -5.219 -17.844 17.344 1 66.94 96 THR A O 1
ATOM 747 N N . PHE A 1 97 ? -3.393 -17.359 16.047 1 66 97 PHE A N 1
ATOM 748 C CA . PHE A 1 97 ? -3.25 -18.688 15.469 1 66 97 PHE A CA 1
ATOM 749 C C . PHE A 1 97 ? -2.146 -19.469 16.172 1 66 97 PHE A C 1
ATOM 751 O O . PHE A 1 97 ? -1.084 -18.906 16.469 1 66 97 PHE A O 1
ATOM 758 N N . VAL A 1 98 ? -2.514 -20.578 16.672 1 62.88 98 VAL A N 1
ATOM 759 C CA . VAL A 1 98 ? -1.505 -21.422 17.297 1 62.88 98 VAL A CA 1
ATOM 760 C C . VAL A 1 98 ? -1.203 -22.625 16.406 1 62.88 98 VAL A C 1
ATOM 762 O O . VAL A 1 98 ? -2.109 -23.375 16.047 1 62.88 98 VAL A O 1
ATOM 765 N N . TYR A 1 99 ? -0.033 -22.609 15.898 1 58.28 99 TYR A N 1
ATOM 766 C CA . TYR A 1 99 ? 0.436 -23.75 15.117 1 58.28 99 TYR A CA 1
ATOM 767 C C . TYR A 1 99 ? 1.678 -24.375 15.742 1 58.28 99 TYR A C 1
ATOM 769 O O . TYR A 1 99 ? 2.719 -23.719 15.852 1 58.28 99 TYR A O 1
ATOM 777 N N . HIS A 1 100 ? 1.531 -25.672 16.031 1 55.25 100 HIS A N 1
ATOM 778 C CA . HIS A 1 100 ? 2.621 -26.422 16.641 1 55.25 100 HIS A CA 1
ATOM 779 C C . HIS A 1 100 ? 3.236 -25.641 17.797 1 55.25 100 HIS A C 1
ATOM 781 O O . HIS A 1 100 ? 4.461 -25.5 17.891 1 55.25 100 HIS A O 1
ATOM 787 N N . GLY A 1 101 ? 2.309 -25.047 18.5 1 56.09 101 GLY A N 1
ATOM 788 C CA . GLY A 1 101 ? 2.754 -24.344 19.688 1 56.09 101 GLY A CA 1
ATOM 789 C C . GLY A 1 101 ? 3.213 -22.922 19.422 1 56.09 101 GLY A C 1
ATOM 790 O O . GLY A 1 101 ? 3.488 -22.156 20.344 1 56.09 101 GLY A O 1
ATOM 791 N N . LYS A 1 102 ? 3.275 -22.656 18.141 1 60.38 102 LYS A N 1
ATOM 792 C CA . LYS A 1 102 ? 3.682 -21.297 17.812 1 60.38 102 LYS A CA 1
ATOM 793 C C . LYS A 1 102 ? 2.467 -20.406 17.578 1 60.38 102 LYS A C 1
ATOM 795 O O . LYS A 1 102 ? 1.49 -20.828 16.953 1 60.38 102 LYS A O 1
ATOM 800 N N . LYS A 1 103 ? 2.568 -19.344 18.359 1 62.25 103 LYS A N 1
ATOM 801 C CA . LYS A 1 103 ? 1.459 -18.391 18.297 1 62.25 103 LYS A CA 1
ATOM 802 C C . LYS A 1 103 ? 1.725 -17.312 17.266 1 62.25 103 LYS A C 1
ATOM 804 O O . LYS A 1 103 ? 2.852 -16.828 17.141 1 62.25 103 LYS A O 1
ATOM 809 N N . SER A 1 104 ? 0.727 -17.188 16.344 1 65.44 104 SER A N 1
ATOM 810 C CA . SER A 1 104 ? 0.737 -16.047 15.43 1 65.44 104 SER A CA 1
ATOM 811 C C . SER A 1 104 ? -0.497 -15.18 15.617 1 65.44 104 SER A C 1
ATOM 813 O O . SER A 1 104 ? -1.623 -15.68 15.633 1 65.44 104 SER A O 1
ATOM 815 N N . THR A 1 105 ? -0.136 -13.922 15.945 1 68.38 105 THR A N 1
ATOM 816 C CA . THR A 1 105 ? -1.228 -12.984 16.203 1 68.38 105 THR A CA 1
ATOM 817 C C . THR A 1 105 ? -1.385 -12.016 15.031 1 68.38 105 THR A C 1
ATOM 819 O O . THR A 1 105 ? -0.396 -11.617 14.406 1 68.38 105 THR A O 1
ATOM 822 N N . THR A 1 106 ? -2.65 -11.906 14.617 1 73.44 106 THR A N 1
ATOM 823 C CA . THR A 1 106 ? -2.951 -10.906 13.602 1 73.44 106 THR A CA 1
ATOM 824 C C . THR A 1 106 ? -4.109 -10.016 14.055 1 73.44 106 THR A C 1
ATOM 826 O O . THR A 1 106 ? -4.984 -10.453 14.797 1 73.44 106 THR A O 1
ATOM 829 N N . ASP A 1 107 ? -4.004 -8.82 13.641 1 78.5 107 ASP A N 1
ATOM 830 C CA . ASP A 1 107 ? -5.102 -7.902 13.914 1 78.5 107 ASP A CA 1
ATOM 831 C C . ASP A 1 107 ? -6.086 -7.855 12.75 1 78.5 107 ASP A C 1
ATOM 833 O O . ASP A 1 107 ? -6.988 -7.016 12.734 1 78.5 107 ASP A O 1
ATOM 837 N N . THR A 1 108 ? -5.848 -8.758 11.797 1 83.5 108 THR A N 1
ATOM 838 C CA . THR A 1 108 ? -6.738 -8.883 10.648 1 83.5 108 THR A CA 1
ATOM 839 C C . THR A 1 108 ? -7.191 -10.328 10.469 1 83.5 108 THR A C 1
ATOM 841 O O . THR A 1 108 ? -6.395 -11.258 10.617 1 83.5 108 THR A O 1
ATOM 844 N N . PHE A 1 109 ? -8.469 -10.539 10.242 1 87.25 109 PHE A N 1
ATOM 845 C CA . PHE A 1 109 ? -9.039 -11.852 9.969 1 87.25 109 PHE A CA 1
ATOM 846 C C . PHE A 1 109 ? -9.828 -11.844 8.664 1 87.25 109 PHE A C 1
ATOM 848 O O . PHE A 1 109 ? -10.945 -11.32 8.609 1 87.25 109 PHE A O 1
ATOM 855 N N . THR A 1 110 ? -9.25 -12.43 7.691 1 91.56 110 THR A N 1
ATOM 856 C CA . THR A 1 110 ? -9.82 -12.438 6.348 1 91.56 110 THR A CA 1
ATOM 857 C C . THR A 1 110 ? -10.461 -13.789 6.039 1 91.56 110 THR A C 1
ATOM 859 O O . THR A 1 110 ? -10.281 -14.75 6.793 1 91.56 110 THR A O 1
ATOM 862 N N . PRO A 1 111 ? -11.164 -13.852 4.953 1 92.94 111 PRO A N 1
ATOM 863 C CA . PRO A 1 111 ? -11.695 -15.148 4.535 1 92.94 111 PRO A CA 1
ATOM 864 C C . PRO A 1 111 ? -10.609 -16.203 4.352 1 92.94 111 PRO A C 1
ATOM 866 O O . PRO A 1 111 ? -10.844 -17.391 4.598 1 92.94 111 PRO A O 1
ATOM 869 N N . PHE A 1 112 ? -9.438 -15.812 3.975 1 93.56 112 PHE A N 1
ATOM 870 C CA . PHE A 1 112 ? -8.328 -16.75 3.824 1 93.56 112 PHE A CA 1
ATOM 871 C C . PHE A 1 112 ? -7.914 -17.328 5.176 1 93.56 112 PHE A C 1
ATOM 873 O O . PHE A 1 112 ? -7.625 -18.516 5.289 1 93.56 112 PHE A O 1
ATOM 880 N N . HIS A 1 113 ? -7.902 -16.406 6.211 1 88.31 113 HIS A N 1
ATOM 881 C CA . HIS A 1 113 ? -7.617 -16.859 7.562 1 88.31 113 HIS A CA 1
ATOM 882 C C . HIS A 1 113 ? -8.656 -17.875 8.031 1 88.31 113 HIS A C 1
ATOM 884 O O . HIS A 1 113 ? -8.305 -18.891 8.648 1 88.31 113 HIS A O 1
ATOM 890 N N . ARG A 1 114 ? -9.891 -17.609 7.723 1 86.5 114 ARG A N 1
ATOM 891 C CA . ARG A 1 114 ? -10.969 -18.516 8.086 1 86.5 114 ARG A CA 1
ATOM 892 C C . ARG A 1 114 ? -10.766 -19.891 7.461 1 86.5 114 ARG A C 1
ATOM 894 O O . ARG A 1 114 ? -10.906 -20.922 8.133 1 86.5 114 ARG A O 1
ATOM 901 N N . TYR A 1 115 ? -10.453 -19.891 6.199 1 90.31 115 TYR A N 1
ATOM 902 C CA . TYR A 1 115 ? -10.203 -21.141 5.484 1 90.31 115 TYR A CA 1
ATOM 903 C C . TYR A 1 115 ? -9.086 -21.938 6.145 1 90.31 115 TYR A C 1
ATOM 905 O O . TYR A 1 115 ? -9.242 -23.125 6.426 1 90.31 115 TYR A O 1
ATOM 913 N N . MET A 1 116 ? -8 -21.266 6.395 1 86.88 116 MET A N 1
ATOM 914 C CA . MET A 1 116 ? -6.832 -21.922 6.969 1 86.88 116 MET A CA 1
ATOM 915 C C . MET A 1 116 ? -7.133 -22.438 8.367 1 86.88 116 MET A C 1
ATOM 917 O O . MET A 1 116 ? -6.664 -23.516 8.75 1 86.88 116 MET A O 1
ATOM 921 N N . SER A 1 117 ? -7.863 -21.641 9.062 1 81.94 117 SER A N 1
ATOM 922 C CA . SER A 1 117 ? -8.172 -22.016 10.43 1 81.94 117 SER A CA 1
ATOM 923 C C . SER A 1 117 ? -9.086 -23.234 10.477 1 81.94 117 SER A C 1
ATOM 925 O O . SER A 1 117 ? -8.867 -24.172 11.258 1 81.94 117 SER A O 1
ATOM 927 N N . GLU A 1 118 ? -10.094 -23.312 9.625 1 81.56 118 GLU A N 1
ATOM 928 C CA . GLU A 1 118 ? -11.07 -24.391 9.633 1 81.56 118 GLU A CA 1
ATOM 929 C C . GLU A 1 118 ? -10.469 -25.688 9.086 1 81.56 118 GLU A C 1
ATOM 931 O O . GLU A 1 118 ? -10.797 -26.781 9.547 1 81.56 118 GLU A O 1
ATOM 936 N N . LEU A 1 119 ? -9.609 -25.5 8.156 1 83.81 119 LEU A N 1
ATOM 937 C CA . LEU A 1 119 ? -9.055 -26.688 7.52 1 83.81 119 LEU A CA 1
ATOM 938 C C . LEU A 1 119 ? -7.707 -27.047 8.125 1 83.81 119 LEU A C 1
ATOM 940 O O . LEU A 1 119 ? -7.09 -28.047 7.73 1 83.81 119 LEU A O 1
ATOM 944 N N . GLY A 1 120 ? -7.27 -26.141 8.883 1 74.75 120 GLY A N 1
ATOM 945 C CA . GLY A 1 120 ? -6.078 -26.469 9.656 1 74.75 120 GLY A CA 1
ATOM 946 C C . GLY A 1 120 ? -6.383 -27.234 10.93 1 74.75 120 GLY A C 1
ATOM 947 O O . GLY A 1 120 ? -5.477 -27.766 11.57 1 74.75 120 GLY A O 1
ATOM 948 N N . SER A 1 121 ? -7.676 -27.328 11.258 1 63.59 121 SER A N 1
ATOM 949 C CA . SER A 1 121 ? -8.109 -27.953 12.5 1 63.59 121 SER A CA 1
ATOM 950 C C . SER A 1 121 ? -8.328 -29.453 12.32 1 63.59 121 SER A C 1
ATOM 952 O O . SER A 1 121 ? -8.75 -29.906 11.25 1 63.59 121 SER A O 1
ATOM 954 N N . PRO A 1 122 ? -7.836 -30.266 13.211 1 55.53 122 PRO A N 1
ATOM 955 C CA . PRO A 1 122 ? -7.957 -31.719 13.148 1 55.53 122 PRO A CA 1
ATOM 956 C C . PRO A 1 122 ? -9.391 -32.188 12.922 1 55.53 122 PRO A C 1
ATOM 958 O O . PRO A 1 122 ? -9.617 -33.312 12.508 1 55.53 122 PRO A O 1
ATOM 961 N N . SER A 1 123 ? -10.328 -31.359 13.234 1 53.78 123 SER A N 1
ATOM 962 C CA . SER A 1 123 ? -11.695 -31.875 13.164 1 53.78 123 SER A CA 1
ATOM 963 C C . SER A 1 123 ? -12.07 -32.219 11.727 1 53.78 123 SER A C 1
ATOM 965 O O . SER A 1 123 ? -13.055 -32.938 11.492 1 53.78 123 SER A O 1
ATOM 967 N N . VAL A 1 124 ? -11.273 -31.672 10.766 1 56.53 124 VAL A N 1
ATOM 968 C CA . VAL A 1 124 ? -11.648 -31.922 9.383 1 56.53 124 VAL A CA 1
ATOM 969 C C . VAL A 1 124 ? -10.852 -33.094 8.836 1 56.53 124 VAL A C 1
ATOM 971 O O . VAL A 1 124 ? -10.633 -33.219 7.625 1 56.53 124 VAL A O 1
ATOM 974 N N . HIS A 1 125 ? -10.445 -34 9.688 1 57.53 125 HIS A N 1
ATOM 975 C CA . HIS A 1 125 ? -9.422 -35 9.414 1 57.53 125 HIS A CA 1
ATOM 976 C C . HIS A 1 125 ? -9.867 -35.969 8.312 1 57.53 125 HIS A C 1
ATOM 978 O O . HIS A 1 125 ? -9.031 -36.562 7.641 1 57.53 125 HIS A O 1
ATOM 984 N N . ASN A 1 126 ? -11.125 -35.938 7.988 1 59.88 126 ASN A N 1
ATOM 985 C CA . ASN A 1 126 ? -11.508 -36.938 7.004 1 59.88 126 ASN A CA 1
ATOM 986 C C . ASN A 1 126 ? -11.508 -36.375 5.59 1 59.88 126 ASN A C 1
ATOM 988 O O . ASN A 1 126 ? -12.055 -36.969 4.668 1 59.88 126 ASN A O 1
ATOM 992 N N . PHE A 1 127 ? -10.82 -35.188 5.477 1 64.38 127 PHE A N 1
ATOM 993 C CA . PHE A 1 127 ? -10.82 -34.531 4.18 1 64.38 127 PHE A CA 1
ATOM 994 C C . PHE A 1 127 ? -9.453 -34.656 3.514 1 64.38 127 PHE A C 1
ATOM 996 O O . PHE A 1 127 ? -8.875 -33.656 3.094 1 64.38 127 PHE A O 1
ATOM 1003 N N . THR A 1 128 ? -9.039 -35.875 3.316 1 65.62 128 THR A N 1
ATOM 1004 C CA . THR A 1 128 ? -7.672 -36.156 2.893 1 65.62 128 THR A CA 1
ATOM 1005 C C . THR A 1 128 ? -7.5 -35.875 1.403 1 65.62 128 THR A C 1
ATOM 1007 O O . THR A 1 128 ? -6.379 -35.688 0.921 1 65.62 128 THR A O 1
ATOM 1010 N N . VAL A 1 129 ? -8.586 -35.656 0.718 1 79.38 129 VAL A N 1
ATOM 1011 C CA . VAL A 1 129 ? -8.453 -35.5 -0.727 1 79.38 129 VAL A CA 1
ATOM 1012 C C . VAL A 1 129 ? -8.195 -34.031 -1.066 1 79.38 129 VAL A C 1
ATOM 1014 O O . VAL A 1 129 ? -7.871 -33.688 -2.209 1 79.38 129 VAL A O 1
ATOM 1017 N N . LEU A 1 130 ? -8.219 -33.25 -0.093 1 86.62 130 LEU A N 1
ATOM 1018 C CA . LEU A 1 130 ? -7.984 -31.828 -0.296 1 86.62 130 LEU A CA 1
ATOM 1019 C C . LEU A 1 130 ? -6.504 -31.547 -0.535 1 86.62 130 LEU A C 1
ATOM 1021 O O . LEU A 1 130 ? -5.648 -32.062 0.201 1 86.62 130 LEU A O 1
ATOM 1025 N N . PRO A 1 131 ? -6.211 -30.828 -1.658 1 92.69 131 PRO A N 1
ATOM 1026 C CA . PRO A 1 131 ? -4.812 -30.422 -1.789 1 92.69 131 PRO A CA 1
ATOM 1027 C C . PRO A 1 131 ? -4.355 -29.516 -0.643 1 92.69 131 PRO A C 1
ATOM 1029 O O . PRO A 1 131 ? -5.078 -28.594 -0.248 1 92.69 131 PRO A O 1
ATOM 1032 N N . GLN A 1 132 ? -3.191 -29.75 -0.135 1 91.31 132 GLN A N 1
ATOM 1033 C CA . GLN A 1 132 ? -2.686 -29.031 1.025 1 91.31 13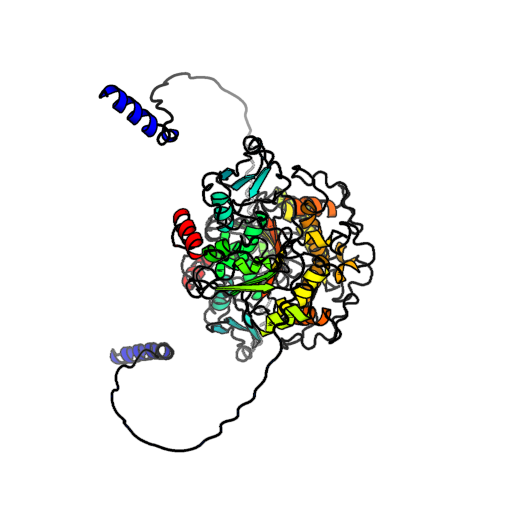2 GLN A CA 1
ATOM 1034 C C . GLN A 1 132 ? -2.232 -27.625 0.64 1 91.31 132 GLN A C 1
ATOM 1036 O O . GLN A 1 132 ? -1.594 -27.438 -0.397 1 91.31 132 GLN A O 1
ATOM 1041 N N . GLN A 1 133 ? -2.627 -26.719 1.457 1 91.81 133 GLN A N 1
ATOM 1042 C CA . GLN A 1 133 ? -2.131 -25.359 1.335 1 91.81 133 GLN A CA 1
ATOM 1043 C C . GLN A 1 133 ? -1.131 -25.031 2.441 1 91.81 133 GLN A C 1
ATOM 1045 O O . GLN A 1 133 ? -1.396 -25.281 3.617 1 91.81 133 GLN A O 1
ATOM 1050 N N . ASN A 1 134 ? -0.018 -24.641 2.045 1 88.75 134 ASN A N 1
ATOM 1051 C CA . ASN A 1 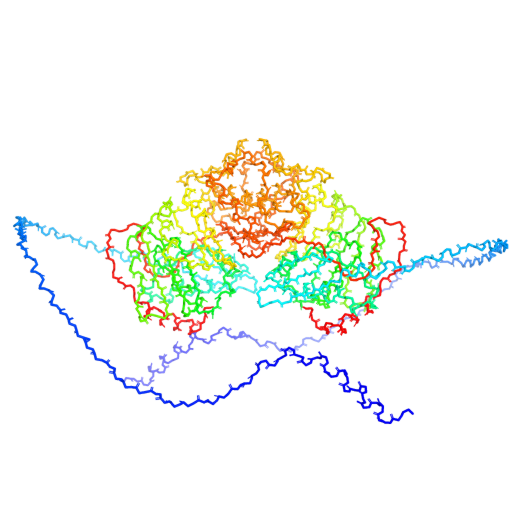134 ? 1.005 -24.109 2.939 1 88.75 134 ASN A CA 1
ATOM 1052 C C . ASN A 1 134 ? 1.247 -22.625 2.693 1 88.75 134 ASN A C 1
ATOM 1054 O O . ASN A 1 134 ? 1.562 -22.219 1.573 1 88.75 134 ASN A O 1
ATOM 1058 N N . SER A 1 135 ? 0.953 -21.812 3.725 1 87.31 135 SER A N 1
ATOM 1059 C CA . SER A 1 135 ? 1.085 -20.375 3.512 1 87.31 135 SER A CA 1
ATOM 1060 C C . SER A 1 135 ? 1.489 -19.656 4.797 1 87.31 135 SER A C 1
ATOM 1062 O O . SER A 1 135 ? 1.271 -20.172 5.895 1 87.31 135 SER A O 1
ATOM 1064 N N . TRP A 1 136 ? 2.1 -18.5 4.555 1 84.94 136 TRP A N 1
ATOM 1065 C CA . TRP A 1 136 ? 2.271 -17.562 5.656 1 84.94 136 TRP A CA 1
ATOM 1066 C C . TRP A 1 136 ? 0.985 -16.797 5.914 1 84.94 136 TRP A C 1
ATOM 1068 O O . TRP A 1 136 ? 0.445 -16.156 5.008 1 84.94 136 TRP A O 1
ATOM 1078 N N . LEU A 1 137 ? 0.539 -16.797 7.105 1 82.31 137 LEU A N 1
ATOM 1079 C CA . LEU A 1 137 ? -0.775 -16.25 7.438 1 82.31 137 LEU A CA 1
ATOM 1080 C C . LEU A 1 137 ? -0.82 -14.75 7.191 1 82.31 137 LEU A C 1
ATOM 1082 O O . LEU A 1 137 ? -1.87 -14.203 6.848 1 82.31 137 LEU A O 1
ATOM 1086 N N . HIS A 1 138 ? 0.305 -14.102 7.348 1 82.25 138 HIS A N 1
ATOM 1087 C CA . HIS A 1 138 ? 0.308 -12.648 7.219 1 82.25 138 HIS A CA 1
ATOM 1088 C C . HIS A 1 138 ? 0.187 -12.227 5.758 1 82.25 138 HIS A C 1
ATOM 1090 O O . HIS A 1 138 ? -0.043 -11.055 5.461 1 82.25 138 HIS A O 1
ATOM 1096 N N . TYR A 1 139 ? 0.257 -13.18 4.82 1 91.06 139 TYR A N 1
ATOM 1097 C CA . TYR A 1 139 ? 0.07 -12.883 3.404 1 91.06 139 TYR A CA 1
ATOM 1098 C C . TYR A 1 139 ? -1.393 -12.578 3.1 1 91.06 139 TYR A C 1
ATOM 1100 O O . TYR A 1 139 ? -1.699 -11.883 2.131 1 91.06 139 TYR A O 1
ATOM 1108 N N . PHE A 1 140 ? -2.254 -13.062 3.955 1 92.06 140 PHE A N 1
ATOM 1109 C CA . PHE A 1 140 ? -3.668 -13.109 3.607 1 92.06 140 PHE A CA 1
ATOM 1110 C C . PHE A 1 140 ? -4.289 -11.719 3.689 1 92.06 140 PHE A C 1
ATOM 1112 O O . PHE A 1 140 ? -5.293 -11.438 3.033 1 92.06 140 PHE A O 1
ATOM 1119 N N . GLU A 1 141 ? -3.666 -10.898 4.492 1 91.94 141 GLU A N 1
ATOM 1120 C CA . GLU A 1 141 ? -4.141 -9.516 4.484 1 91.94 141 GLU A CA 1
ATOM 1121 C C . GLU A 1 141 ? -3.883 -8.852 3.137 1 91.94 141 GLU A C 1
ATOM 1123 O O . GLU A 1 141 ? -4.742 -8.141 2.615 1 91.94 141 GLU A O 1
ATOM 1128 N N . ALA A 1 142 ? -2.682 -9.062 2.6 1 95.44 142 ALA A N 1
ATOM 1129 C CA . ALA A 1 142 ? -2.375 -8.539 1.271 1 95.44 142 ALA A CA 1
ATOM 1130 C C . ALA A 1 142 ? -3.346 -9.094 0.229 1 95.44 142 ALA A C 1
ATOM 1132 O O . ALA A 1 142 ? -3.887 -8.336 -0.583 1 95.44 142 ALA A O 1
ATOM 1133 N N . TYR A 1 143 ? -3.627 -10.391 0.315 1 97.06 143 TYR A N 1
ATOM 1134 C CA . TYR A 1 143 ? -4.559 -11.008 -0.618 1 97.06 143 TYR A CA 1
ATOM 1135 C C . TYR A 1 143 ? -5.918 -10.328 -0.57 1 97.06 143 TYR A C 1
ATOM 1137 O O . TYR A 1 143 ? -6.395 -9.805 -1.581 1 97.06 143 TYR A O 1
ATOM 1145 N N . HIS A 1 144 ? -6.43 -10.25 0.584 1 96.5 144 HIS A N 1
ATOM 1146 C CA . HIS A 1 144 ? -7.793 -9.75 0.718 1 96.5 144 HIS A CA 1
ATOM 1147 C C . HIS A 1 144 ? -7.879 -8.273 0.338 1 96.5 144 HIS A C 1
ATOM 1149 O O . HIS A 1 144 ? -8.812 -7.863 -0.358 1 96.5 144 HIS A O 1
ATOM 1155 N N . ASN A 1 145 ? -6.926 -7.531 0.787 1 95.56 145 ASN A N 1
ATOM 1156 C CA . ASN A 1 145 ? -6.957 -6.098 0.521 1 95.56 145 ASN A CA 1
ATOM 1157 C C . ASN A 1 145 ? -6.949 -5.809 -0.977 1 95.56 145 ASN A C 1
ATOM 1159 O O . ASN A 1 145 ? -7.543 -4.824 -1.426 1 95.56 145 ASN A O 1
ATOM 1163 N N . HIS A 1 146 ? -6.34 -6.645 -1.781 1 97.62 146 HIS A N 1
ATOM 1164 C CA . HIS A 1 146 ? -6.137 -6.297 -3.182 1 97.62 146 HIS A CA 1
ATOM 1165 C C . HIS A 1 146 ? -6.973 -7.18 -4.102 1 97.62 146 HIS A C 1
ATOM 1167 O O . HIS A 1 146 ? -7.074 -6.914 -5.301 1 97.62 146 HIS A O 1
ATOM 1173 N N . MET A 1 147 ? -7.625 -8.172 -3.502 1 97.81 147 MET A N 1
ATOM 1174 C CA . MET A 1 147 ? -8.391 -9.086 -4.344 1 97.81 147 MET A CA 1
ATOM 1175 C C . MET A 1 147 ? -9.883 -8.961 -4.066 1 97.81 147 MET A C 1
ATOM 1177 O O . MET A 1 147 ? -10.703 -9.445 -4.848 1 97.81 147 MET A O 1
ATOM 1181 N N . ALA A 1 148 ? -10.281 -8.289 -3.016 1 96.25 148 ALA A N 1
ATOM 1182 C CA . ALA A 1 148 ? -11.664 -8.273 -2.547 1 96.25 148 ALA A CA 1
ATOM 1183 C C . ALA A 1 148 ? -12.602 -7.719 -3.615 1 96.25 148 ALA A C 1
ATOM 1185 O O . ALA A 1 148 ? -13.734 -8.18 -3.758 1 96.25 148 ALA A O 1
ATOM 1186 N N . ARG A 1 149 ? -12.164 -6.758 -4.328 1 92.5 149 ARG A N 1
ATOM 1187 C CA . ARG A 1 149 ? -13.031 -6.105 -5.305 1 92.5 149 ARG A CA 1
ATOM 1188 C C . ARG A 1 149 ? -13.398 -7.055 -6.441 1 92.5 149 ARG A C 1
ATOM 1190 O O . ARG A 1 149 ? -14.312 -6.781 -7.215 1 92.5 149 ARG A O 1
ATOM 1197 N N . PHE A 1 150 ? -12.711 -8.164 -6.562 1 96.56 150 PHE A N 1
ATOM 1198 C CA . PHE A 1 150 ? -12.961 -9.133 -7.625 1 96.56 150 PHE A CA 1
ATOM 1199 C C . PHE A 1 150 ? -13.922 -10.219 -7.156 1 96.56 150 PHE A C 1
ATOM 1201 O O . PHE A 1 150 ? -14.391 -11.031 -7.957 1 96.56 150 PHE A O 1
ATOM 1208 N N . ARG A 1 151 ? -14.219 -10.25 -5.902 1 96.62 151 ARG A N 1
ATOM 1209 C CA . ARG A 1 151 ? -15.047 -11.305 -5.324 1 96.62 151 ARG A CA 1
ATOM 1210 C C . ARG A 1 151 ? -16.438 -11.297 -5.93 1 96.62 151 ARG A C 1
ATOM 1212 O O . ARG A 1 151 ? -17.078 -10.242 -6.047 1 96.62 151 ARG A O 1
ATOM 1219 N N . GLY A 1 152 ? -16.859 -12.438 -6.406 1 94.81 152 GLY A N 1
ATOM 1220 C CA . GLY A 1 152 ? -18.234 -12.609 -6.859 1 94.81 152 GLY A CA 1
ATOM 1221 C C . GLY A 1 152 ? -18.469 -12.062 -8.25 1 94.81 152 GLY A C 1
ATOM 1222 O O . GLY A 1 152 ? -19.609 -12.008 -8.719 1 94.81 152 GLY A O 1
ATOM 1223 N N . LYS A 1 153 ? -17.453 -11.703 -8.969 1 93.12 153 LYS A N 1
ATOM 1224 C CA . LYS A 1 153 ? -17.625 -11.094 -10.281 1 93.12 153 LYS A CA 1
ATOM 1225 C C . LYS A 1 153 ? -17.938 -12.148 -11.336 1 93.12 153 LYS A C 1
ATOM 1227 O O . LYS A 1 153 ? -18.5 -11.828 -12.391 1 93.12 153 LYS A O 1
ATOM 1232 N N . GLY A 1 154 ? -17.609 -13.391 -11.195 1 92 154 GLY A N 1
ATOM 1233 C CA . GLY A 1 154 ? -18.016 -14.5 -12.031 1 92 154 GLY A CA 1
ATOM 1234 C C . GLY A 1 154 ? -17.094 -14.734 -13.203 1 92 154 GLY A C 1
ATOM 1235 O O . GLY A 1 154 ? -17.25 -15.703 -13.953 1 92 154 GLY A O 1
ATOM 1236 N N . ASN A 1 155 ? -16.016 -13.938 -13.414 1 95.31 155 ASN A N 1
ATOM 1237 C CA . ASN A 1 155 ? -15.125 -14.102 -14.555 1 95.31 155 ASN A CA 1
ATOM 1238 C C . ASN A 1 155 ? -13.711 -13.641 -14.227 1 95.31 155 ASN A C 1
ATOM 1240 O O . ASN A 1 155 ? -13.031 -13.062 -15.07 1 95.31 155 ASN A O 1
ATOM 1244 N N . VAL A 1 156 ? -13.336 -13.93 -13.039 1 97.94 156 VAL A N 1
ATOM 1245 C CA . VAL A 1 156 ? -12 -13.516 -12.609 1 97.94 156 VAL A CA 1
ATOM 1246 C C . VAL A 1 156 ? -10.961 -14.484 -13.172 1 97.94 156 VAL A C 1
ATOM 1248 O O . VAL A 1 156 ? -11.117 -15.703 -13.062 1 97.94 156 VAL A O 1
ATOM 1251 N N . VAL A 1 157 ? -9.945 -13.945 -13.852 1 98.75 157 VAL A N 1
ATOM 1252 C CA . VAL A 1 157 ? -8.812 -14.734 -14.312 1 98.75 157 VAL A CA 1
ATOM 1253 C C . VAL A 1 157 ? -7.617 -14.523 -13.391 1 98.75 157 VAL A C 1
ATOM 1255 O O . VAL A 1 157 ? -7.059 -13.422 -13.328 1 98.75 157 VAL A O 1
ATOM 1258 N N . PHE A 1 158 ? -7.277 -15.578 -12.68 1 98.81 158 PHE A N 1
ATOM 1259 C CA . PHE A 1 158 ? -6.172 -15.594 -11.734 1 98.81 158 PHE A CA 1
ATOM 1260 C C . PHE A 1 158 ? -5.02 -16.453 -12.258 1 98.81 158 PHE A C 1
ATOM 1262 O O . PHE A 1 158 ? -5.199 -17.641 -12.539 1 98.81 158 PHE A O 1
ATOM 1269 N N . MET A 1 159 ? -3.855 -15.828 -12.422 1 98.94 159 MET A N 1
ATOM 1270 C CA . MET A 1 159 ? -2.672 -16.562 -12.867 1 98.94 159 MET A CA 1
ATOM 1271 C C . MET A 1 159 ? -1.619 -16.609 -11.766 1 98.94 159 MET A C 1
ATOM 1273 O O . MET A 1 159 ? -1.317 -15.594 -11.141 1 98.94 159 MET A O 1
ATOM 1277 N N . GLU A 1 160 ? -1.112 -17.812 -11.555 1 98.81 160 GLU A N 1
ATOM 1278 C CA . GLU A 1 160 ? -0.162 -17.984 -10.461 1 98.81 160 GLU A CA 1
ATOM 1279 C C . GLU A 1 160 ? 1.061 -18.781 -10.922 1 98.81 160 GLU A C 1
ATOM 1281 O O . GLU A 1 160 ? 0.928 -19.797 -11.609 1 98.81 160 GLU A O 1
ATOM 1286 N N . ILE A 1 161 ? 2.225 -18.234 -10.586 1 98.75 161 ILE A N 1
ATOM 1287 C CA . ILE A 1 161 ? 3.428 -19.062 -10.633 1 98.75 161 ILE A CA 1
ATOM 1288 C C . ILE A 1 161 ? 3.596 -19.797 -9.312 1 98.75 161 ILE A C 1
ATOM 1290 O O . ILE A 1 161 ? 3.637 -19.188 -8.25 1 98.75 161 ILE A O 1
ATOM 1294 N N . GLY A 1 162 ? 3.713 -21.109 -9.375 1 97.75 162 GLY A N 1
ATOM 1295 C CA . GLY A 1 162 ? 3.824 -21.922 -8.18 1 97.75 162 GLY A CA 1
ATOM 1296 C C . GLY A 1 162 ? 2.504 -22.516 -7.738 1 97.75 162 GLY A C 1
ATOM 1297 O O . GLY A 1 162 ? 1.849 -22 -6.832 1 97.75 162 GLY A O 1
ATOM 1298 N N . VAL A 1 163 ? 2.166 -23.688 -8.383 1 97.06 163 VAL A N 1
ATOM 1299 C CA . VAL A 1 163 ? 0.949 -24.406 -8.047 1 97.06 163 VAL A CA 1
ATOM 1300 C C . VAL A 1 163 ? 1.208 -25.344 -6.863 1 97.06 163 VAL A C 1
ATOM 1302 O O . VAL A 1 163 ? 0.421 -25.375 -5.914 1 97.06 163 VAL A O 1
ATOM 1305 N N . GLN A 1 164 ? 2.332 -26.016 -6.934 1 94.56 164 GLN A N 1
ATOM 1306 C CA . GLN A 1 164 ? 2.758 -26.969 -5.918 1 94.56 164 GLN A CA 1
ATOM 1307 C C . GLN A 1 164 ? 1.654 -27.969 -5.613 1 94.56 164 GLN A C 1
ATOM 1309 O O . GLN A 1 164 ? 1.203 -28.703 -6.508 1 94.56 164 GLN A O 1
ATOM 1314 N N . SER A 1 165 ? 1.148 -28.031 -4.398 1 94.31 165 SER A N 1
ATOM 1315 C CA . SER A 1 165 ? 0.175 -29.062 -4.043 1 94.31 165 SER A CA 1
ATOM 1316 C C . SER A 1 165 ? -1.243 -28.625 -4.391 1 94.31 165 SER A C 1
ATOM 1318 O O . SER A 1 165 ? -2.213 -29.297 -4.027 1 94.31 165 SER A O 1
ATOM 1320 N N . GLY A 1 166 ? -1.402 -27.547 -4.977 1 96.38 166 GLY A N 1
ATOM 1321 C CA . GLY A 1 166 ? -2.678 -27.109 -5.527 1 96.38 166 GLY A CA 1
ATOM 1322 C C . GLY A 1 166 ? -3.639 -26.609 -4.473 1 96.38 166 GLY A C 1
ATOM 1323 O O . GLY A 1 166 ? -4.816 -26.375 -4.758 1 96.38 166 GLY A O 1
ATOM 1324 N N . GLY A 1 167 ? -3.162 -26.422 -3.26 1 95.69 167 GLY A N 1
ATOM 1325 C CA . GLY A 1 167 ? -4.016 -26.062 -2.139 1 95.69 167 GLY A CA 1
ATOM 1326 C C . GLY A 1 167 ? -4.684 -24.703 -2.301 1 95.69 167 GLY A C 1
ATOM 1327 O O . GLY A 1 167 ? -5.754 -24.469 -1.741 1 95.69 167 GLY A O 1
ATOM 1328 N N . LYS A 1 168 ? -4.129 -23.812 -3.074 1 96.75 168 LYS A N 1
ATOM 1329 C CA . LYS A 1 168 ? -4.684 -22.469 -3.246 1 96.75 168 LYS A CA 1
ATOM 1330 C C . LYS A 1 168 ? -5.895 -22.484 -4.172 1 96.75 168 LYS A C 1
ATOM 1332 O O . LYS A 1 168 ? -6.734 -21.594 -4.125 1 96.75 168 LYS A O 1
ATOM 1337 N N . ILE A 1 169 ? -6.012 -23.453 -5.004 1 97.69 169 ILE A N 1
ATOM 1338 C CA . ILE A 1 169 ? -7.031 -23.484 -6.047 1 97.69 169 ILE A CA 1
ATOM 1339 C C . ILE A 1 169 ? -8.422 -23.516 -5.41 1 97.69 169 ILE A C 1
ATOM 1341 O O . ILE A 1 169 ? -9.25 -22.656 -5.691 1 97.69 169 ILE A O 1
ATOM 1345 N N . PRO A 1 170 ? -8.664 -24.438 -4.488 1 95.62 170 PRO A N 1
ATOM 1346 C CA . PRO A 1 170 ? -10.016 -24.422 -3.914 1 95.62 170 PRO A CA 1
ATOM 1347 C C . PRO A 1 170 ? -10.266 -23.219 -3.025 1 95.62 170 PRO A C 1
ATOM 1349 O O . PRO A 1 170 ? -11.406 -22.75 -2.922 1 95.62 170 PRO A O 1
ATOM 1352 N N . ILE A 1 171 ? -9.266 -22.656 -2.387 1 96.06 171 ILE A N 1
ATOM 1353 C CA . ILE A 1 171 ? -9.422 -21.438 -1.603 1 96.06 171 ILE A CA 1
ATOM 1354 C C . ILE A 1 171 ? -9.883 -20.297 -2.508 1 96.06 171 ILE A C 1
ATOM 1356 O O . ILE A 1 171 ? -10.844 -19.594 -2.189 1 96.06 171 ILE A O 1
ATOM 1360 N N . LEU A 1 172 ? -9.227 -20.156 -3.648 1 97.94 172 LEU A N 1
ATOM 1361 C CA . LEU A 1 172 ? -9.539 -19.078 -4.574 1 97.94 172 LEU A CA 1
ATOM 1362 C C . LEU A 1 172 ? -10.914 -19.266 -5.203 1 97.94 172 LEU A C 1
ATOM 1364 O O . LEU A 1 172 ? -11.641 -18.297 -5.414 1 97.94 172 LEU A O 1
ATOM 1368 N N . ARG A 1 173 ? -11.234 -20.516 -5.477 1 97.12 173 ARG A N 1
ATOM 1369 C CA . ARG A 1 173 ? -12.57 -20.781 -5.996 1 97.12 173 ARG A CA 1
ATOM 1370 C C . ARG A 1 173 ? -13.648 -20.359 -5 1 97.12 173 ARG A C 1
ATOM 1372 O O . ARG A 1 173 ? -14.664 -19.781 -5.387 1 97.12 173 ARG A O 1
ATOM 1379 N N . LYS A 1 174 ? -13.43 -20.672 -3.748 1 96 174 LYS A N 1
ATOM 1380 C CA . LYS A 1 174 ? -14.391 -20.312 -2.713 1 96 174 LYS A CA 1
ATOM 1381 C C . LYS A 1 174 ? -14.391 -18.797 -2.471 1 96 174 LYS A C 1
ATOM 1383 O O . LYS A 1 174 ? -15.422 -18.219 -2.111 1 96 174 LYS A O 1
ATOM 1388 N N . TYR A 1 175 ? -13.289 -18.234 -2.709 1 97.62 175 TYR A N 1
ATOM 1389 C CA . TYR A 1 175 ? -13.117 -16.812 -2.449 1 97.62 175 TYR A CA 1
ATOM 1390 C C . TYR A 1 175 ? -13.75 -15.977 -3.559 1 97.62 175 TYR A C 1
ATOM 1392 O O . TYR A 1 175 ? -14.5 -15.039 -3.289 1 97.62 175 TYR A O 1
ATOM 1400 N N . PHE A 1 176 ? -13.484 -16.328 -4.816 1 97.75 176 PHE A N 1
ATOM 1401 C CA . PHE A 1 176 ? -13.961 -15.531 -5.945 1 97.75 176 PHE A CA 1
ATOM 1402 C C . PHE A 1 176 ? -15.32 -16.016 -6.418 1 97.75 176 PHE A C 1
ATOM 1404 O O . PHE A 1 176 ? -16.094 -15.258 -6.996 1 97.75 176 PHE A O 1
ATOM 1411 N N . GLY A 1 177 ? -15.609 -17.359 -6.262 1 96 177 GLY A N 1
ATOM 1412 C CA . GLY A 1 177 ? -16.875 -17.922 -6.676 1 96 177 GLY A CA 1
ATOM 1413 C C . GLY A 1 177 ? -16.812 -18.656 -8 1 96 177 GLY A C 1
ATOM 1414 O O . GLY A 1 177 ? -15.727 -18.812 -8.57 1 96 177 GLY A O 1
ATOM 1415 N N . PRO A 1 178 ? -17.969 -19.156 -8.398 1 95.12 178 PRO A N 1
ATOM 1416 C CA . PRO A 1 178 ? -18.031 -19.812 -9.703 1 95.12 178 PRO A CA 1
ATOM 1417 C C . PRO A 1 178 ? -17.609 -18.906 -10.852 1 95.12 178 PRO A C 1
ATOM 1419 O O . PRO A 1 178 ? -17.703 -17.672 -10.734 1 95.12 178 PRO A O 1
ATOM 1422 N N . GLY A 1 179 ? -17.047 -19.453 -11.859 1 96 179 GLY A N 1
ATOM 1423 C CA . GLY A 1 179 ? -16.609 -18.656 -13.008 1 96 179 GLY A CA 1
ATOM 1424 C C . GLY A 1 179 ? -15.148 -18.266 -12.945 1 96 179 GLY A C 1
ATOM 1425 O O . GLY A 1 179 ? -14.617 -17.703 -13.898 1 96 179 GLY A O 1
ATOM 1426 N N . LEU A 1 180 ? -14.492 -18.641 -11.812 1 97.81 180 LEU A N 1
ATOM 1427 C CA . LEU A 1 180 ? -13.055 -18.438 -11.703 1 97.81 180 LEU A CA 1
ATOM 1428 C C . LEU A 1 180 ? -12.312 -19.188 -12.805 1 97.81 180 LEU A C 1
ATOM 1430 O O . LEU A 1 180 ? -12.633 -20.344 -13.094 1 97.81 180 LEU A O 1
ATOM 1434 N N . THR A 1 181 ? -11.422 -18.531 -13.477 1 98.5 181 THR A N 1
ATOM 1435 C CA . THR A 1 181 ? -10.391 -19.188 -14.281 1 98.5 181 THR A CA 1
ATOM 1436 C C . THR A 1 181 ? -9.031 -19.094 -13.602 1 98.5 181 THR A C 1
ATOM 1438 O O . THR A 1 181 ? -8.492 -18 -13.43 1 98.5 181 THR A O 1
ATOM 1441 N N . TYR A 1 182 ? -8.562 -20.203 -13.156 1 98.56 182 TYR A N 1
ATOM 1442 C CA . TYR A 1 182 ? -7.246 -20.328 -12.547 1 98.56 182 TYR A CA 1
ATOM 1443 C C . TYR A 1 182 ? -6.223 -20.859 -13.547 1 98.56 182 TYR A C 1
ATOM 1445 O O . TYR A 1 182 ? -6.398 -21.938 -14.109 1 98.56 182 TYR A O 1
ATOM 1453 N N . ILE A 1 183 ? -5.164 -20.094 -13.797 1 98.88 183 ILE A N 1
ATOM 1454 C CA . ILE A 1 183 ? -4.055 -20.516 -14.641 1 98.88 183 ILE A CA 1
ATOM 1455 C C . ILE A 1 183 ? -2.797 -20.688 -13.797 1 98.88 183 ILE A C 1
ATOM 1457 O O . ILE A 1 183 ? -2.209 -19.719 -13.328 1 98.88 183 ILE A O 1
ATOM 1461 N N . GLY A 1 184 ? -2.418 -21.953 -13.656 1 98.81 184 GLY A N 1
ATOM 1462 C CA . GLY A 1 184 ? -1.243 -22.281 -12.859 1 98.81 184 GLY A CA 1
ATOM 1463 C C . GLY A 1 184 ? -0.018 -22.578 -13.703 1 98.81 184 GLY A C 1
ATOM 1464 O O . GLY A 1 184 ? -0.084 -23.375 -14.648 1 98.81 184 GLY A O 1
ATOM 1465 N N . LEU A 1 185 ? 1.069 -21.938 -13.414 1 98.75 185 LEU A N 1
ATOM 1466 C CA . LEU A 1 185 ? 2.373 -22.203 -14.016 1 98.75 185 LEU A CA 1
ATOM 1467 C C . LEU A 1 185 ? 3.287 -22.922 -13.023 1 98.75 185 LEU A C 1
ATOM 1469 O O . LEU A 1 185 ? 3.48 -22.453 -11.898 1 98.75 185 LEU A O 1
ATOM 1473 N N . ASP A 1 186 ? 3.742 -24.062 -13.422 1 97.31 186 ASP A N 1
ATOM 1474 C CA . ASP A 1 186 ? 4.625 -24.828 -12.547 1 97.31 186 ASP A CA 1
ATOM 1475 C C . ASP A 1 186 ? 5.621 -25.656 -13.359 1 97.31 186 ASP A C 1
ATOM 1477 O O . ASP A 1 186 ? 5.344 -26.031 -14.5 1 97.31 186 ASP A O 1
ATOM 1481 N N . ILE A 1 187 ? 6.793 -25.891 -12.75 1 95.19 187 ILE A N 1
ATOM 1482 C CA . ILE A 1 187 ? 7.824 -26.672 -13.43 1 95.19 187 ILE A CA 1
ATOM 1483 C C . ILE A 1 187 ? 7.535 -28.156 -13.281 1 95.19 187 ILE A C 1
ATOM 1485 O O . ILE A 1 187 ? 8.039 -28.984 -14.055 1 95.19 187 ILE A O 1
ATOM 1489 N N . ASN A 1 188 ? 6.73 -28.516 -12.289 1 94.75 188 ASN A N 1
ATOM 1490 C CA . ASN A 1 188 ? 6.418 -29.906 -11.992 1 94.75 188 ASN A CA 1
ATOM 1491 C C . ASN A 1 188 ? 5.266 -30.422 -12.859 1 94.75 188 ASN A C 1
ATOM 1493 O O . ASN A 1 188 ? 4.117 -30.016 -12.672 1 94.75 188 ASN A O 1
ATOM 1497 N N . PRO A 1 189 ? 5.48 -31.406 -13.656 1 93.75 189 PRO A N 1
ATOM 1498 C CA . PRO A 1 189 ? 4.426 -31.891 -14.547 1 93.75 189 PRO A CA 1
ATOM 1499 C C . PRO A 1 189 ? 3.271 -32.531 -13.789 1 93.75 189 PRO A C 1
ATOM 1501 O O . PRO A 1 189 ? 2.152 -32.625 -14.305 1 93.75 189 PRO A O 1
ATOM 1504 N N . SER A 1 190 ? 3.537 -32.938 -12.547 1 93.56 190 SER A N 1
ATOM 1505 C CA . SER A 1 190 ? 2.498 -33.625 -11.781 1 93.56 190 SER A CA 1
ATOM 1506 C C . SER A 1 190 ? 1.351 -32.688 -11.445 1 93.56 190 SER A C 1
ATOM 1508 O O . SER A 1 190 ? 0.259 -33.125 -11.086 1 93.56 190 SER A O 1
ATOM 1510 N N . THR A 1 191 ? 1.567 -31.375 -11.555 1 95.38 191 THR A N 1
ATOM 1511 C CA . THR A 1 191 ? 0.53 -30.406 -11.227 1 95.38 191 THR A CA 1
ATOM 1512 C C . THR A 1 191 ? -0.586 -30.438 -12.266 1 95.38 191 THR A C 1
ATOM 1514 O O . THR A 1 191 ? -1.666 -29.891 -12.039 1 95.38 191 THR A O 1
ATOM 1517 N N . LYS A 1 192 ? -0.428 -31.156 -13.367 1 95.25 192 LYS A N 1
ATOM 1518 C CA . LYS A 1 192 ? -1.474 -31.312 -14.375 1 95.25 192 LYS A CA 1
ATOM 1519 C C . LYS A 1 192 ? -2.699 -32 -13.789 1 95.25 192 LYS A C 1
ATOM 1521 O O . LYS A 1 192 ? -3.801 -31.906 -14.336 1 95.25 192 LYS A O 1
ATOM 1526 N N . MET A 1 193 ? -2.5 -32.688 -12.688 1 94.19 193 MET A N 1
ATOM 1527 C CA . MET A 1 193 ? -3.592 -33.406 -12.031 1 94.19 193 MET A CA 1
ATOM 1528 C C . MET A 1 193 ? -4.688 -32.438 -11.594 1 94.19 193 MET A C 1
ATOM 1530 O O . MET A 1 193 ? -5.816 -32.844 -11.32 1 94.19 193 MET A O 1
ATOM 1534 N N . PHE A 1 194 ? -4.383 -31.156 -11.539 1 96.44 194 PHE A N 1
ATOM 1535 C CA . PHE A 1 194 ? -5.32 -30.203 -10.961 1 96.44 194 PHE A CA 1
ATOM 1536 C C . PHE A 1 194 ? -6.207 -29.594 -12.039 1 96.44 194 PHE A C 1
ATOM 1538 O O . PHE A 1 194 ? -7.129 -28.828 -11.734 1 96.44 194 PHE A O 1
ATOM 1545 N N . GLU A 1 195 ? -6.023 -29.828 -13.289 1 96.88 195 GLU A N 1
ATOM 1546 C CA . GLU A 1 195 ? -6.852 -29.281 -14.359 1 96.88 195 GLU A CA 1
ATOM 1547 C C . GLU A 1 195 ? -8.305 -29.75 -14.227 1 96.88 195 GLU A C 1
ATOM 1549 O O . GLU A 1 195 ? -8.562 -30.891 -13.836 1 96.88 195 GLU A O 1
ATOM 1554 N N . THR A 1 196 ? -9.141 -28.797 -14.523 1 94 196 THR A N 1
ATOM 1555 C CA . THR A 1 196 ? -10.57 -29.094 -14.414 1 94 196 THR A CA 1
ATOM 1556 C C . THR A 1 196 ? -11.078 -29.75 -15.695 1 94 196 THR A C 1
ATOM 1558 O O . THR A 1 196 ? -10.375 -29.797 -16.703 1 94 196 THR A O 1
ATOM 1561 N N . THR A 1 197 ? -12.305 -30.234 -15.547 1 86.81 197 THR A N 1
ATOM 1562 C CA . THR A 1 197 ? -13.086 -30.766 -16.656 1 86.81 197 THR A CA 1
ATOM 1563 C C . THR A 1 197 ? -14.25 -29.844 -17 1 86.81 197 THR A C 1
ATOM 1565 O O . THR A 1 197 ? -14.492 -28.859 -16.297 1 86.81 197 THR A O 1
ATOM 1568 N N . GLU A 1 198 ? -14.898 -30.109 -18.062 1 85.44 198 GLU A N 1
ATOM 1569 C CA . GLU A 1 198 ? -16.016 -29.297 -18.531 1 85.44 198 GLU A CA 1
ATOM 1570 C C . GLU A 1 198 ? -17.141 -29.266 -17.516 1 85.44 198 GLU A C 1
ATOM 1572 O O . GLU A 1 198 ? -17.969 -28.344 -17.516 1 85.44 198 GLU A O 1
ATOM 1577 N N . SER A 1 199 ? -17.141 -30.125 -16.609 1 80.38 199 SER A N 1
ATOM 1578 C CA . SER A 1 199 ? -18.25 -30.234 -15.664 1 80.38 199 SER A CA 1
ATOM 1579 C C . SER A 1 199 ? -18.047 -29.328 -14.461 1 80.38 199 SER A C 1
ATOM 1581 O O . SER A 1 199 ? -18.984 -29.078 -13.695 1 80.38 199 SER A O 1
ATOM 1583 N N . ASP A 1 200 ? -16.953 -28.828 -14.367 1 85.88 200 ASP A N 1
ATOM 1584 C CA . ASP A 1 200 ? -16.641 -27.984 -13.219 1 85.88 200 ASP A CA 1
ATOM 1585 C C . ASP A 1 200 ? -17.156 -26.562 -13.438 1 85.88 200 ASP A C 1
ATOM 1587 O O . ASP A 1 200 ? -17.297 -26.109 -14.578 1 85.88 200 ASP A O 1
ATOM 1591 N N . ASP A 1 201 ? -17.547 -25.875 -12.297 1 92.06 201 ASP A N 1
ATOM 1592 C CA . ASP A 1 201 ? -18.141 -24.531 -12.391 1 92.06 201 ASP A CA 1
ATOM 1593 C C . ASP A 1 201 ? -17.047 -23.469 -12.438 1 92.06 201 ASP A C 1
ATOM 1595 O O . ASP A 1 201 ? -17.344 -22.266 -12.336 1 92.06 201 ASP A O 1
ATOM 1599 N N . PHE A 1 202 ? -15.812 -23.938 -12.406 1 95.75 202 PHE A N 1
ATOM 1600 C CA . PHE A 1 202 ? -14.648 -23.078 -12.625 1 95.75 202 PHE A CA 1
ATOM 1601 C C . PHE A 1 202 ? -13.617 -23.781 -13.492 1 95.75 202 PHE A C 1
ATOM 1603 O O . PHE A 1 202 ? -13.773 -24.969 -13.82 1 95.75 202 PHE A O 1
ATOM 1610 N N . THR A 1 203 ? -12.648 -23.062 -14.023 1 97.75 203 THR A N 1
ATOM 1611 C CA . THR A 1 203 ? -11.68 -23.609 -14.969 1 97.75 203 THR A CA 1
ATOM 1612 C C . THR A 1 203 ? -10.266 -23.531 -14.398 1 97.75 203 THR A C 1
ATOM 1614 O O . THR A 1 203 ? -9.859 -22.484 -13.883 1 97.75 203 THR A O 1
ATOM 1617 N N . VAL A 1 204 ? -9.578 -24.625 -14.406 1 98.44 204 VAL A N 1
ATOM 1618 C CA . VAL A 1 204 ? -8.164 -24.672 -14.039 1 98.44 204 VAL A CA 1
ATOM 1619 C C . VAL A 1 204 ? -7.328 -25.094 -15.242 1 98.44 204 VAL A C 1
ATOM 1621 O O . VAL A 1 204 ? -7.523 -26.188 -15.789 1 98.44 204 VAL A O 1
ATOM 1624 N N . HIS A 1 205 ? -6.441 -24.25 -15.648 1 98.31 205 HIS A N 1
ATOM 1625 C CA . HIS A 1 205 ? -5.402 -24.562 -16.625 1 98.31 205 HIS A CA 1
ATOM 1626 C C . HIS A 1 205 ? -4.035 -24.656 -15.953 1 98.31 205 HIS A C 1
ATOM 1628 O O . HIS A 1 205 ? -3.705 -23.859 -15.078 1 98.31 205 HIS A O 1
ATOM 1634 N N . ILE A 1 206 ? -3.32 -25.703 -16.359 1 97.88 206 ILE A N 1
ATOM 1635 C CA . ILE A 1 206 ? -1.958 -25.859 -15.859 1 97.88 206 ILE A CA 1
ATOM 1636 C C . ILE A 1 206 ? -0.975 -25.844 -17.031 1 97.88 206 ILE A C 1
ATOM 1638 O O . ILE A 1 206 ? -1.139 -26.578 -18 1 97.88 206 ILE A O 1
ATOM 1642 N N . GLU A 1 207 ? -0.017 -24.984 -16.938 1 98.31 207 GLU A N 1
ATOM 1643 C CA . GLU A 1 207 ? 1.065 -24.891 -17.906 1 98.31 207 GLU A CA 1
ATOM 1644 C C . GLU A 1 207 ? 2.41 -25.234 -17.281 1 98.31 207 GLU A C 1
ATOM 1646 O O . GLU A 1 207 ? 2.811 -24.641 -16.281 1 98.31 207 GLU A O 1
ATOM 1651 N N . ILE A 1 208 ? 3.086 -26.203 -17.906 1 96.44 208 ILE A N 1
ATOM 1652 C CA . ILE A 1 208 ? 4.34 -26.703 -17.359 1 96.44 208 ILE A CA 1
ATOM 1653 C C . ILE A 1 208 ? 5.512 -25.953 -17.984 1 96.44 208 ILE A C 1
ATOM 1655 O O . ILE A 1 208 ? 5.656 -25.922 -19.203 1 96.44 208 ILE A O 1
ATOM 1659 N N . GLY A 1 209 ? 6.324 -25.266 -17.125 1 96.94 209 GLY A N 1
ATOM 1660 C CA . GLY A 1 209 ? 7.492 -24.562 -17.609 1 96.94 209 GLY A CA 1
ATOM 1661 C C . GLY A 1 209 ? 8.227 -23.797 -16.531 1 96.94 209 GLY A C 1
ATOM 1662 O O . GLY A 1 209 ? 7.773 -23.766 -15.383 1 96.94 209 GLY A O 1
ATOM 1663 N N . ASP A 1 210 ? 9.359 -23.312 -16.875 1 97 210 ASP A N 1
ATOM 1664 C CA . ASP A 1 210 ? 10.211 -22.531 -15.977 1 97 210 ASP A CA 1
ATOM 1665 C C . ASP A 1 210 ? 9.844 -21.047 -16.031 1 97 210 ASP A C 1
ATOM 1667 O O . ASP A 1 210 ? 9.945 -20.422 -17.078 1 97 210 ASP A O 1
ATOM 1671 N N . SER A 1 211 ? 9.477 -20.484 -14.883 1 96.44 211 SER A N 1
ATOM 1672 C CA . SER A 1 211 ? 9.039 -19.094 -14.82 1 96.44 211 SER A CA 1
ATOM 1673 C C . SER A 1 211 ? 10.203 -18.141 -15.086 1 96.44 211 SER A C 1
ATOM 1675 O O . SER A 1 211 ? 9.992 -16.953 -15.328 1 96.44 211 SER A O 1
ATOM 1677 N N . GLY A 1 212 ? 11.422 -18.609 -15.055 1 97.25 212 GLY A N 1
ATOM 1678 C CA . GLY A 1 212 ? 12.586 -17.797 -15.375 1 97.25 212 GLY A CA 1
ATOM 1679 C C . GLY A 1 212 ? 12.891 -17.766 -16.859 1 97.25 212 GLY A C 1
ATOM 1680 O O . GLY A 1 212 ? 13.82 -17.078 -17.297 1 97.25 212 GLY A O 1
ATOM 1681 N N . ASP A 1 213 ? 12.141 -18.547 -17.625 1 97.81 213 ASP A N 1
ATOM 1682 C CA . ASP A 1 213 ? 12.328 -18.594 -19.078 1 97.81 213 ASP A CA 1
ATOM 1683 C C . ASP A 1 213 ? 11.43 -17.578 -19.781 1 97.81 213 ASP A C 1
ATOM 1685 O O . ASP A 1 213 ? 10.219 -17.781 -19.891 1 97.81 213 ASP A O 1
ATOM 1689 N N . PRO A 1 214 ? 12.062 -16.531 -20.328 1 96.19 214 PRO A N 1
ATOM 1690 C CA . PRO A 1 214 ? 11.266 -15.508 -21 1 96.19 214 PRO A CA 1
ATOM 1691 C C . PRO A 1 214 ? 10.422 -16.078 -22.141 1 96.19 214 PRO A C 1
ATOM 1693 O O . PRO A 1 214 ? 9.297 -15.617 -22.375 1 96.19 214 PRO A O 1
ATOM 1696 N N . LYS A 1 215 ? 10.906 -17.094 -22.828 1 97.94 215 LYS A N 1
ATOM 1697 C CA . LYS A 1 215 ? 10.172 -17.672 -23.953 1 97.94 215 LYS A CA 1
ATOM 1698 C C . LYS A 1 215 ? 8.914 -18.375 -23.469 1 97.94 215 LYS A C 1
ATOM 1700 O O . LYS A 1 215 ? 7.871 -18.328 -24.125 1 97.94 215 LYS A O 1
ATOM 1705 N N . PHE A 1 216 ? 9.094 -18.984 -22.375 1 98.44 216 PHE A N 1
ATOM 1706 C CA . PHE A 1 216 ? 7.934 -19.641 -21.781 1 98.44 216 PHE A CA 1
ATOM 1707 C C . PHE A 1 216 ? 6.852 -18.625 -21.438 1 98.44 216 PHE A C 1
ATOM 1709 O O . PHE A 1 216 ? 5.684 -18.812 -21.797 1 98.44 216 PHE A O 1
ATOM 1716 N N . LEU A 1 217 ? 7.219 -17.484 -20.844 1 98.25 217 LEU A N 1
ATOM 1717 C CA . LEU A 1 217 ? 6.246 -16.484 -20.422 1 98.25 217 LEU A CA 1
ATOM 1718 C C . LEU A 1 217 ? 5.637 -15.789 -21.641 1 98.25 217 LEU A C 1
ATOM 1720 O O . LEU A 1 217 ? 4.465 -15.406 -21.625 1 98.25 217 LEU A O 1
ATOM 1724 N N . ASP A 1 218 ? 6.438 -15.688 -22.672 1 97.81 218 ASP A N 1
ATOM 1725 C CA . ASP A 1 218 ? 5.891 -15.125 -23.891 1 97.81 218 ASP A CA 1
ATOM 1726 C C . ASP A 1 218 ? 4.805 -16.031 -24.484 1 97.81 218 ASP A C 1
ATOM 1728 O O . ASP A 1 218 ? 3.773 -15.539 -24.953 1 97.81 218 ASP A O 1
ATOM 1732 N N . LYS A 1 219 ? 5.055 -17.297 -24.438 1 98.56 219 LYS A N 1
ATOM 1733 C CA . LYS A 1 219 ? 4.051 -18.25 -24.891 1 98.56 219 LYS A CA 1
ATOM 1734 C C . LYS A 1 219 ? 2.791 -18.172 -24.031 1 98.56 219 LYS A C 1
ATOM 1736 O O . LYS A 1 219 ? 1.674 -18.25 -24.547 1 98.56 219 LYS A O 1
ATOM 1741 N N . ILE A 1 220 ? 2.988 -18.031 -22.781 1 98.75 220 ILE A N 1
ATOM 1742 C CA . ILE A 1 220 ? 1.877 -17.938 -21.844 1 98.75 220 ILE A CA 1
ATOM 1743 C C . ILE A 1 220 ? 1.044 -16.703 -22.156 1 98.75 220 ILE A C 1
ATOM 1745 O O . ILE A 1 220 ? -0.186 -16.766 -22.203 1 98.75 220 ILE A O 1
ATOM 1749 N N . LYS A 1 221 ? 1.666 -15.609 -22.391 1 98.44 221 LYS A N 1
ATOM 1750 C CA . LYS A 1 221 ? 0.978 -14.359 -22.688 1 98.44 221 LYS A CA 1
ATOM 1751 C C . LYS A 1 221 ? 0.146 -14.492 -23.969 1 98.44 221 LYS A C 1
ATOM 1753 O O . LYS A 1 221 ? -0.98 -13.992 -24.031 1 98.44 221 LYS A O 1
ATOM 1758 N N . ALA A 1 222 ? 0.716 -15.141 -24.922 1 98.5 222 ALA A N 1
ATOM 1759 C CA . ALA A 1 222 ? 0.013 -15.336 -26.188 1 98.5 222 ALA A CA 1
ATOM 1760 C C . ALA A 1 222 ? -1.214 -16.219 -26 1 98.5 222 ALA A C 1
ATOM 1762 O O . ALA A 1 222 ? -2.271 -15.961 -26.578 1 98.5 222 ALA A O 1
ATOM 1763 N N . LYS A 1 223 ? -1.084 -17.203 -25.203 1 98.62 223 LYS A N 1
ATOM 1764 C CA . LYS A 1 223 ? -2.146 -18.172 -25 1 98.62 223 LYS A CA 1
ATOM 1765 C C . LYS A 1 223 ? -3.256 -17.609 -24.125 1 98.62 223 LYS A C 1
ATOM 1767 O O . LYS A 1 223 ? -4.434 -17.922 -24.328 1 98.62 223 LYS A O 1
ATOM 1772 N N . TYR A 1 224 ? -2.896 -16.828 -23.156 1 98.62 224 TYR A N 1
ATOM 1773 C CA . TYR A 1 224 ? -3.838 -16.25 -22.203 1 98.62 224 TYR A CA 1
ATOM 1774 C C . TYR A 1 224 ? -3.76 -14.719 -22.219 1 98.62 224 TYR A C 1
ATOM 1776 O O . TYR A 1 224 ? -3.162 -14.109 -21.328 1 98.62 224 TYR A O 1
ATOM 1784 N N . PRO A 1 225 ? -4.469 -14.062 -23.078 1 98 225 PRO A N 1
ATOM 1785 C CA . PRO A 1 225 ? -4.32 -12.617 -23.266 1 98 225 PRO A CA 1
ATOM 1786 C C . PRO A 1 225 ? -4.957 -11.812 -22.125 1 98 225 PRO A C 1
ATOM 1788 O O . PRO A 1 225 ? -4.727 -10.602 -22.016 1 98 225 PRO A O 1
ATOM 1791 N N . HIS A 1 226 ? -5.766 -12.484 -21.344 1 97.94 226 HIS A N 1
ATOM 1792 C CA . HIS A 1 226 ? -6.453 -11.766 -20.281 1 97.94 226 HIS A CA 1
ATOM 1793 C C . HIS A 1 226 ? -6.074 -12.312 -18.906 1 97.94 226 HIS A C 1
ATOM 1795 O O . HIS A 1 226 ? -6.297 -13.492 -18.625 1 97.94 226 HIS A O 1
ATOM 1801 N N . VAL A 1 227 ? -5.484 -11.445 -18.047 1 98.69 227 VAL A N 1
ATOM 1802 C CA . VAL A 1 227 ? -5.145 -11.781 -16.656 1 98.69 227 VAL A CA 1
ATOM 1803 C C . VAL A 1 227 ? -5.535 -10.633 -15.734 1 98.69 227 VAL A C 1
ATOM 1805 O O . VAL A 1 227 ? -5.051 -9.516 -15.891 1 98.69 227 VAL A O 1
ATOM 1808 N N . ASP A 1 228 ? -6.414 -10.914 -14.742 1 98.62 228 ASP A N 1
ATOM 1809 C CA . ASP A 1 228 ? -6.848 -9.891 -13.797 1 98.62 228 ASP A CA 1
ATOM 1810 C C . ASP A 1 228 ? -5.871 -9.766 -12.633 1 98.62 228 ASP A C 1
ATOM 1812 O O . ASP A 1 228 ? -5.535 -8.656 -12.211 1 98.62 228 ASP A O 1
ATOM 1816 N N . ILE A 1 229 ? -5.512 -10.906 -12.125 1 98.88 229 ILE A N 1
ATOM 1817 C CA . ILE A 1 229 ? -4.621 -10.969 -10.969 1 98.88 229 ILE A CA 1
ATOM 1818 C C . ILE A 1 229 ? -3.469 -11.93 -11.266 1 98.88 229 ILE A C 1
ATOM 1820 O O . ILE A 1 229 ? -3.689 -13.062 -11.695 1 98.88 229 ILE A O 1
ATOM 1824 N N . PHE A 1 230 ? -2.271 -11.461 -11.094 1 98.94 230 PHE A N 1
ATOM 1825 C CA . PHE A 1 230 ? -1.07 -12.273 -11.242 1 98.94 230 PHE A CA 1
ATOM 1826 C C . PHE A 1 230 ? -0.333 -12.398 -9.914 1 98.94 230 PHE A C 1
ATOM 1828 O O . PHE A 1 230 ? -0.059 -11.391 -9.258 1 98.94 230 PHE A O 1
ATOM 1835 N N . LEU A 1 231 ? -0.064 -13.625 -9.5 1 98.81 231 LEU A N 1
ATOM 1836 C CA . LEU A 1 231 ? 0.665 -13.891 -8.258 1 98.81 231 LEU A CA 1
ATOM 1837 C C . LEU A 1 231 ? 1.913 -14.727 -8.531 1 98.81 231 LEU A C 1
ATOM 1839 O O . LEU A 1 231 ? 1.816 -15.859 -9 1 98.81 231 LEU A O 1
ATOM 1843 N N . ASP A 1 232 ? 3.07 -14.141 -8.273 1 98.75 232 ASP A N 1
ATOM 1844 C CA . ASP A 1 232 ? 4.332 -14.867 -8.344 1 98.75 232 ASP A CA 1
ATOM 1845 C C . ASP A 1 232 ? 4.652 -15.539 -7.004 1 98.75 232 ASP A C 1
ATOM 1847 O O . ASP A 1 232 ? 5.121 -14.875 -6.074 1 98.75 232 ASP A O 1
ATOM 1851 N N . ASP A 1 233 ? 4.383 -16.781 -6.887 1 97.88 233 ASP A N 1
ATOM 1852 C CA . ASP A 1 233 ? 4.695 -17.609 -5.727 1 97.88 233 ASP A CA 1
ATOM 1853 C C . ASP A 1 233 ? 5.453 -18.875 -6.137 1 97.88 233 ASP A C 1
ATOM 1855 O O . ASP A 1 233 ? 5.113 -19.969 -5.703 1 97.88 233 ASP A O 1
ATOM 1859 N N . GLY A 1 234 ? 6.48 -18.703 -7.012 1 96.31 234 GLY A N 1
ATOM 1860 C CA . GLY A 1 234 ? 7.227 -19.828 -7.559 1 96.31 234 GLY A CA 1
ATOM 1861 C C . GLY A 1 234 ? 8.562 -20.047 -6.875 1 96.31 234 GLY A C 1
ATOM 1862 O O . GLY A 1 234 ? 8.633 -20.125 -5.648 1 96.31 234 GLY A O 1
ATOM 1863 N N . GLY A 1 235 ? 9.664 -20.203 -7.66 1 93.5 235 GLY A N 1
ATOM 1864 C CA . GLY A 1 235 ? 10.992 -20.547 -7.168 1 93.5 235 GLY A CA 1
ATOM 1865 C C . GLY A 1 235 ? 11.688 -19.391 -6.48 1 93.5 235 GLY A C 1
ATOM 1866 O O . GLY A 1 235 ? 12.711 -19.578 -5.82 1 93.5 235 GLY A O 1
ATOM 1867 N N . HIS A 1 236 ? 11.305 -18.234 -6.574 1 95.12 236 HIS A N 1
ATOM 1868 C CA . HIS A 1 236 ? 11.664 -17.047 -5.809 1 95.12 236 HIS A CA 1
ATOM 1869 C C . HIS A 1 236 ? 13.109 -16.625 -6.082 1 95.12 236 HIS A C 1
ATOM 1871 O O . HIS A 1 236 ? 13.68 -15.828 -5.34 1 95.12 236 HIS A O 1
ATOM 1877 N N . THR A 1 237 ? 13.82 -17.266 -7.121 1 97.62 237 THR A N 1
ATOM 1878 C CA . THR A 1 237 ? 15.125 -16.734 -7.473 1 97.62 237 THR A CA 1
ATOM 1879 C C . THR A 1 237 ? 15.008 -15.328 -8.047 1 97.62 237 THR A C 1
ATOM 1881 O O . THR A 1 237 ? 13.961 -14.961 -8.594 1 97.62 237 THR A O 1
ATOM 1884 N N . MET A 1 238 ? 16.094 -14.578 -7.918 1 97.25 238 MET A N 1
ATOM 1885 C CA . MET A 1 238 ? 16.109 -13.219 -8.461 1 97.25 238 MET A CA 1
ATOM 1886 C C . MET A 1 238 ? 15.797 -13.234 -9.953 1 97.25 238 MET A C 1
ATOM 1888 O O . MET A 1 238 ? 14.984 -12.438 -10.43 1 97.25 238 MET A O 1
ATOM 1892 N N . LYS A 1 239 ? 16.359 -14.172 -10.656 1 96.75 239 LYS A N 1
ATOM 1893 C CA . LYS A 1 239 ? 16.094 -14.281 -12.086 1 96.75 239 LYS A CA 1
ATOM 1894 C C . LYS A 1 239 ? 14.609 -14.531 -12.344 1 96.75 239 LYS A C 1
ATOM 1896 O O . LYS A 1 239 ? 13.992 -13.844 -13.164 1 96.75 239 LYS A O 1
ATOM 1901 N N . GLN A 1 240 ? 14.039 -15.469 -11.664 1 98.31 240 GLN A N 1
ATOM 1902 C CA . GLN A 1 240 ? 12.648 -15.852 -11.875 1 98.31 240 GLN A CA 1
ATOM 1903 C C . GLN A 1 240 ? 11.703 -14.695 -11.562 1 98.31 240 GLN A C 1
ATOM 1905 O O . GLN A 1 240 ? 10.812 -14.383 -12.359 1 98.31 240 GLN A O 1
ATOM 1910 N N . GLN A 1 241 ? 11.914 -14.016 -10.453 1 98.19 241 GLN A N 1
ATOM 1911 C CA . GLN A 1 241 ? 11.023 -12.938 -10.047 1 98.19 241 GLN A CA 1
ATOM 1912 C C . GLN A 1 241 ? 11.141 -11.734 -10.984 1 98.19 241 GLN A C 1
ATOM 1914 O O . GLN A 1 241 ? 10.133 -11.156 -11.383 1 98.19 241 GLN A O 1
ATOM 1919 N N . MET A 1 242 ? 12.32 -11.414 -11.359 1 95.81 242 MET A N 1
ATOM 1920 C CA . MET A 1 242 ? 12.531 -10.242 -12.195 1 95.81 242 MET A CA 1
ATOM 1921 C C . MET A 1 242 ? 12.039 -10.484 -13.617 1 95.81 242 MET A C 1
ATOM 1923 O O . MET A 1 242 ? 11.43 -9.602 -14.227 1 95.81 242 MET A O 1
ATOM 1927 N N . VAL A 1 243 ? 12.242 -11.695 -14.141 1 96.38 243 VAL A N 1
ATOM 1928 C CA . VAL A 1 243 ? 11.75 -12.047 -15.469 1 96.38 243 VAL A CA 1
ATOM 1929 C C . VAL A 1 243 ? 10.219 -12.07 -15.453 1 96.38 243 VAL A C 1
ATOM 1931 O O . VAL A 1 243 ? 9.578 -11.578 -16.391 1 96.38 243 VAL A O 1
ATOM 1934 N N . ALA A 1 244 ? 9.68 -12.625 -14.406 1 97.75 244 ALA A N 1
ATOM 1935 C CA . ALA A 1 244 ? 8.227 -12.656 -14.297 1 97.75 244 ALA A CA 1
ATOM 1936 C C . ALA A 1 244 ? 7.645 -11.25 -14.297 1 97.75 244 ALA A C 1
ATOM 1938 O O . ALA A 1 244 ? 6.672 -10.977 -15.008 1 97.75 244 ALA A O 1
ATOM 1939 N N . MET A 1 245 ? 8.25 -10.375 -13.516 1 96.75 245 MET A N 1
ATOM 1940 C CA . MET A 1 245 ? 7.742 -9.008 -13.461 1 96.75 245 MET A CA 1
ATOM 1941 C C . MET A 1 245 ? 7.867 -8.328 -14.82 1 96.75 245 MET A C 1
ATOM 1943 O O . MET A 1 245 ? 6.949 -7.633 -15.258 1 96.75 245 MET A O 1
ATOM 1947 N N . GLU A 1 246 ? 8.984 -8.539 -15.422 1 94.38 246 GLU A N 1
ATOM 1948 C CA . GLU A 1 246 ? 9.234 -7.945 -16.734 1 94.38 246 GLU A CA 1
ATOM 1949 C C . GLU A 1 246 ? 8.156 -8.336 -17.734 1 94.38 246 GLU A C 1
ATOM 1951 O O . GLU A 1 246 ? 7.68 -7.496 -18.5 1 94.38 246 GLU A O 1
ATOM 1956 N N . HIS A 1 247 ? 7.715 -9.516 -17.719 1 96.25 247 HIS A N 1
ATOM 1957 C CA . HIS A 1 247 ? 6.836 -10.031 -18.766 1 96.25 247 HIS A CA 1
ATOM 1958 C C . HIS A 1 247 ? 5.371 -9.938 -18.344 1 96.25 247 HIS A C 1
ATOM 1960 O O . HIS A 1 247 ? 4.512 -9.609 -19.172 1 96.25 247 HIS A O 1
ATOM 1966 N N . MET A 1 248 ? 5.148 -10.062 -17.078 1 97.75 248 MET A N 1
ATOM 1967 C CA . MET A 1 248 ? 3.754 -10.305 -16.719 1 97.75 248 MET A CA 1
ATOM 1968 C C . MET A 1 248 ? 3.113 -9.039 -16.156 1 97.75 248 MET A C 1
ATOM 1970 O O . MET A 1 248 ? 1.899 -8.852 -16.266 1 97.75 248 MET A O 1
ATOM 1974 N N . LEU A 1 249 ? 3.871 -8.117 -15.586 1 97.19 249 LEU A N 1
ATOM 1975 C CA . LEU A 1 249 ? 3.277 -6.883 -15.094 1 97.19 249 LEU A CA 1
ATOM 1976 C C . LEU A 1 249 ? 2.58 -6.125 -16.219 1 97.19 249 LEU A C 1
ATOM 1978 O O . LEU A 1 249 ? 1.411 -5.758 -16.094 1 97.19 249 LEU A O 1
ATOM 1982 N N . PRO A 1 250 ? 3.215 -5.945 -17.406 1 95.62 250 PRO A N 1
ATOM 1983 C CA . PRO A 1 250 ? 2.51 -5.246 -18.469 1 95.62 250 PRO A CA 1
ATOM 1984 C C . PRO A 1 250 ? 1.341 -6.051 -19.031 1 95.62 250 PRO A C 1
ATOM 1986 O O . PRO A 1 250 ? 0.445 -5.488 -19.672 1 95.62 250 PRO A O 1
ATOM 1989 N N . HIS A 1 251 ? 1.399 -7.344 -18.766 1 97.31 251 HIS A N 1
ATOM 1990 C CA . HIS A 1 251 ? 0.397 -8.234 -19.328 1 97.31 251 HIS A CA 1
ATOM 1991 C C . HIS A 1 251 ? -0.875 -8.242 -18.484 1 97.31 251 HIS A C 1
ATOM 1993 O O . HIS A 1 251 ? -1.963 -8.516 -19 1 97.31 251 HIS A O 1
ATOM 1999 N N . VAL A 1 252 ? -0.779 -7.918 -17.25 1 98 252 VAL A N 1
ATOM 2000 C CA . VAL A 1 252 ? -1.943 -7.824 -16.375 1 98 252 VAL A CA 1
ATOM 2001 C C . VAL A 1 252 ? -2.885 -6.734 -16.875 1 98 252 VAL A C 1
ATOM 2003 O O . VAL A 1 252 ? -2.436 -5.68 -17.328 1 98 252 VAL A O 1
ATOM 2006 N N . GLN A 1 253 ? -4.211 -6.992 -16.844 1 96.62 253 GLN A N 1
ATOM 2007 C CA . GLN A 1 253 ? -5.242 -6.082 -17.344 1 96.62 253 GLN A CA 1
ATOM 2008 C C . GLN A 1 253 ? -5.113 -4.703 -16.703 1 96.62 253 GLN A C 1
ATOM 2010 O O . GLN A 1 253 ? -4.57 -4.574 -15.602 1 96.62 253 GLN A O 1
ATOM 2015 N N . PRO A 1 254 ? -5.773 -3.766 -17.547 1 89.38 254 PRO A N 1
ATOM 2016 C CA . PRO A 1 254 ? -5.828 -2.432 -16.953 1 89.38 254 PRO A CA 1
ATOM 2017 C C . PRO A 1 254 ? -6.656 -2.396 -15.672 1 89.38 254 PRO A C 1
ATOM 2019 O O . PRO A 1 254 ? -7.727 -3.006 -15.602 1 89.38 254 PRO A O 1
ATOM 2022 N N . GLU A 1 255 ? -6.289 -2.291 -14.594 1 89.88 255 GLU A N 1
ATOM 2023 C CA . GLU A 1 255 ? -6.891 -2.215 -13.266 1 89.88 255 GLU A CA 1
ATOM 2024 C C . GLU A 1 255 ? -6.652 -3.5 -12.477 1 89.88 255 GLU A C 1
ATOM 2026 O O . GLU A 1 255 ? -7.348 -3.77 -11.492 1 89.88 255 GLU A O 1
ATOM 2031 N N . GLY A 1 256 ? -5.859 -4.316 -13.133 1 96.88 256 GLY A N 1
ATOM 2032 C CA . GLY A 1 256 ? -5.523 -5.562 -12.469 1 96.88 256 GLY A CA 1
ATOM 2033 C C . GLY A 1 256 ? -4.473 -5.395 -11.383 1 96.88 256 GLY A C 1
ATOM 2034 O O . GLY A 1 256 ? -4.152 -4.273 -10.992 1 96.88 256 GLY A O 1
ATOM 2035 N N . VAL A 1 257 ? -4.09 -6.613 -10.875 1 98.44 257 VAL A N 1
ATOM 2036 C CA . VAL A 1 257 ? -3.174 -6.633 -9.734 1 98.44 257 VAL A CA 1
ATOM 2037 C C . VAL A 1 257 ? -2.014 -7.586 -10.023 1 98.44 257 VAL A C 1
ATOM 2039 O O . VAL A 1 257 ? -2.225 -8.711 -10.484 1 98.44 257 VAL A O 1
ATOM 2042 N N . TYR A 1 258 ? -0.782 -7.09 -9.852 1 98.69 258 TYR A N 1
ATOM 2043 C CA . TYR A 1 258 ? 0.42 -7.918 -9.875 1 98.69 258 TYR A CA 1
ATOM 2044 C C . TYR A 1 258 ? 1.001 -8.07 -8.469 1 98.69 258 TYR A C 1
ATOM 2046 O O . TYR A 1 258 ? 1.29 -7.078 -7.801 1 98.69 258 TYR A O 1
ATOM 2054 N N . MET A 1 259 ? 1.174 -9.352 -8.008 1 98.75 259 MET A N 1
ATOM 2055 C CA . MET A 1 259 ? 1.717 -9.633 -6.68 1 98.75 259 MET A CA 1
ATOM 2056 C C . MET A 1 259 ? 2.943 -10.531 -6.773 1 98.75 259 MET A C 1
ATOM 2058 O O . MET A 1 259 ? 2.971 -11.469 -7.574 1 98.75 259 MET A O 1
ATOM 2062 N N . CYS A 1 260 ? 3.93 -10.234 -5.953 1 98.56 260 CYS A N 1
ATOM 2063 C CA . CYS A 1 260 ? 5.117 -11.07 -5.832 1 98.56 260 CYS A CA 1
ATOM 2064 C C . CYS A 1 260 ? 5.422 -11.375 -4.367 1 98.56 260 CYS A C 1
ATOM 2066 O O . CYS A 1 260 ? 5.57 -10.461 -3.557 1 98.56 260 CYS A O 1
ATOM 2068 N N . GLU A 1 261 ? 5.496 -12.719 -4.008 1 96.12 261 GLU A N 1
ATOM 2069 C CA . GLU A 1 261 ? 5.77 -13.172 -2.646 1 96.12 261 GLU A CA 1
ATOM 2070 C C . GLU A 1 261 ? 7.258 -13.422 -2.434 1 96.12 261 GLU A C 1
ATOM 2072 O O . GLU A 1 261 ? 8.039 -13.406 -3.389 1 96.12 261 GLU A O 1
ATOM 2077 N N . ASP A 1 262 ? 7.594 -13.609 -1.19 1 94 262 ASP A N 1
ATOM 2078 C CA . ASP A 1 262 ? 8.883 -14.094 -0.714 1 94 262 ASP A CA 1
ATOM 2079 C C . ASP A 1 262 ? 10.016 -13.148 -1.132 1 94 262 ASP A C 1
ATOM 2081 O O . ASP A 1 262 ? 11.039 -13.594 -1.658 1 94 262 ASP A O 1
ATOM 2085 N N . LEU A 1 263 ? 9.836 -11.883 -0.878 1 94.38 263 LEU A N 1
ATOM 2086 C CA . LEU A 1 263 ? 10.812 -10.852 -1.21 1 94.38 263 LEU A CA 1
ATOM 2087 C C . LEU A 1 263 ? 12.086 -11.023 -0.382 1 94.38 263 LEU A C 1
ATOM 2089 O O . LEU A 1 263 ? 13.141 -10.492 -0.74 1 94.38 263 LEU A O 1
ATOM 2093 N N . GLY A 1 264 ? 11.984 -11.797 0.748 1 89.81 264 GLY A N 1
ATOM 2094 C CA . GLY A 1 264 ? 13.141 -12.031 1.595 1 89.81 264 GLY A CA 1
ATOM 2095 C C . GLY A 1 264 ? 14.266 -12.75 0.879 1 89.81 264 GLY A C 1
ATOM 2096 O O . GLY A 1 264 ? 15.422 -12.68 1.299 1 89.81 264 GLY A O 1
ATOM 2097 N N . THR A 1 265 ? 13.906 -13.422 -0.24 1 94.38 265 THR A N 1
ATOM 2098 C CA . THR A 1 265 ? 14.914 -14.164 -0.988 1 94.38 265 THR A CA 1
ATOM 2099 C C . THR A 1 265 ? 15.898 -13.219 -1.661 1 94.38 265 THR A C 1
ATOM 2101 O O . THR A 1 265 ? 17 -13.625 -2.055 1 94.38 265 THR A O 1
ATOM 2104 N N . SER A 1 266 ? 15.562 -11.93 -1.77 1 93.5 266 SER A N 1
ATOM 2105 C CA . SER A 1 266 ? 16.5 -10.922 -2.256 1 93.5 266 SER A CA 1
ATOM 2106 C C . SER A 1 266 ? 17.703 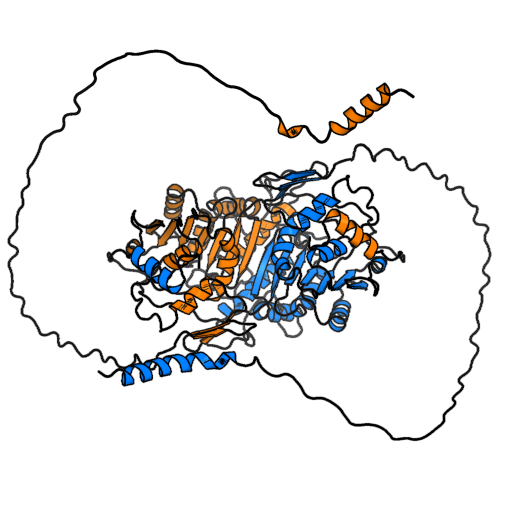-10.797 -1.336 1 93.5 266 SER A C 1
ATOM 2108 O O . SER A 1 266 ? 18.75 -10.281 -1.742 1 93.5 266 SER A O 1
ATOM 2110 N N . TRP A 1 267 ? 17.516 -11.234 -0.14 1 87.81 267 TRP A N 1
ATOM 2111 C CA . TRP A 1 267 ? 18.578 -11.102 0.858 1 87.81 267 TRP A CA 1
ATOM 2112 C C . TRP A 1 267 ? 19.25 -12.445 1.117 1 87.81 267 TRP A C 1
ATOM 2114 O O . TRP A 1 267 ? 19.906 -12.633 2.146 1 87.81 267 TRP A O 1
ATOM 2124 N N . LYS A 1 268 ? 19.062 -13.383 0.198 1 90.94 268 LYS A N 1
ATOM 2125 C CA . LYS A 1 268 ? 19.641 -14.719 0.303 1 90.94 268 LYS A CA 1
ATOM 2126 C C . LYS A 1 268 ? 20.469 -15.062 -0.937 1 90.94 268 LYS A C 1
ATOM 2128 O O . LYS A 1 268 ? 19.906 -15.266 -2.018 1 90.94 268 LYS A O 1
ATOM 2133 N N . PRO A 1 269 ? 21.719 -15.328 -0.784 1 92.06 269 PRO A N 1
ATOM 2134 C CA . PRO A 1 269 ? 22.594 -15.594 -1.935 1 92.06 269 PRO A CA 1
ATOM 2135 C C . PRO A 1 269 ? 22.188 -16.844 -2.707 1 92.06 269 PRO A C 1
ATOM 2137 O O . PRO A 1 269 ? 22.328 -16.891 -3.934 1 92.06 269 PRO A O 1
ATOM 2140 N N . ASN A 1 270 ? 21.625 -17.875 -2.08 1 94.88 270 ASN A N 1
ATOM 2141 C CA . ASN A 1 270 ? 21.234 -19.109 -2.746 1 94.88 270 ASN A CA 1
ATOM 2142 C C . ASN A 1 270 ? 20.062 -18.891 -3.691 1 94.88 270 ASN A C 1
ATOM 2144 O O . ASN A 1 270 ? 19.781 -19.734 -4.543 1 94.88 270 ASN A O 1
ATOM 2148 N N . PHE A 1 271 ? 19.453 -17.75 -3.639 1 96.5 271 PHE A N 1
ATOM 2149 C CA . PHE A 1 271 ? 18.359 -17.391 -4.543 1 96.5 271 PHE A CA 1
ATOM 2150 C C . PHE A 1 271 ? 18.797 -16.312 -5.531 1 96.5 271 PHE A C 1
ATOM 2152 O O . PHE A 1 271 ? 17.969 -15.734 -6.227 1 96.5 271 PHE A O 1
ATOM 2159 N N . GLY A 1 272 ? 20.094 -16.062 -5.535 1 95.62 272 GLY A N 1
ATOM 2160 C CA . GLY A 1 272 ? 20.625 -15.023 -6.402 1 95.62 272 GLY A CA 1
ATOM 2161 C C . GLY A 1 272 ? 20.594 -13.641 -5.77 1 95.62 272 GLY A C 1
ATOM 2162 O O . GLY A 1 272 ? 20.875 -12.641 -6.438 1 95.62 272 GLY A O 1
ATOM 2163 N N . GLY A 1 273 ? 20.188 -13.578 -4.48 1 93.19 273 GLY A N 1
ATOM 2164 C CA . GLY A 1 273 ? 20.172 -12.32 -3.744 1 93.19 273 GLY A CA 1
ATOM 2165 C C . GLY A 1 273 ? 21.5 -12 -3.082 1 93.19 273 GLY A C 1
ATOM 2166 O O . GLY A 1 273 ? 22.562 -12.469 -3.527 1 93.19 273 GLY A O 1
ATOM 2167 N N . ILE A 1 274 ? 21.453 -11.031 -2.168 1 87.44 274 ILE A N 1
ATOM 2168 C CA . ILE A 1 274 ? 22.625 -10.648 -1.399 1 87.44 274 ILE A CA 1
ATOM 2169 C C . ILE A 1 274 ? 22.375 -10.891 0.087 1 87.44 274 ILE A C 1
ATOM 2171 O O . ILE A 1 274 ? 21.234 -11.078 0.505 1 87.44 274 ILE A O 1
ATOM 2175 N N . LYS A 1 275 ? 23.484 -10.93 0.827 1 82.19 275 LYS A N 1
ATOM 2176 C CA . LYS A 1 275 ? 23.328 -11.047 2.273 1 82.19 275 LYS A CA 1
ATOM 2177 C C . LYS A 1 275 ? 22.672 -9.797 2.859 1 82.19 275 LYS A C 1
ATOM 2179 O O . LYS A 1 275 ? 23.031 -8.68 2.482 1 82.19 275 LYS A O 1
ATOM 2184 N N . PHE A 1 276 ? 21.688 -10.062 3.693 1 78.12 276 PHE A N 1
ATOM 2185 C CA . PHE A 1 276 ? 20.984 -8.938 4.32 1 78.12 276 PHE A CA 1
ATOM 2186 C C . PHE A 1 276 ? 21.984 -8.008 5.004 1 78.12 276 PHE A C 1
ATOM 2188 O O . PHE A 1 276 ? 22.859 -8.453 5.746 1 78.12 276 PHE A O 1
ATOM 2195 N N . GLY A 1 277 ? 21.938 -6.719 4.723 1 68 277 GLY A N 1
ATOM 2196 C CA . GLY A 1 277 ? 22.828 -5.73 5.309 1 68 277 GLY A CA 1
ATOM 2197 C C . GLY A 1 277 ? 24.078 -5.488 4.484 1 68 277 GLY A C 1
ATOM 2198 O O . GLY A 1 277 ? 24.891 -4.625 4.82 1 68 277 GLY A O 1
ATOM 2199 N N . SER A 1 278 ? 24.219 -6.195 3.402 1 72.38 278 SER A N 1
ATOM 2200 C CA . SER A 1 278 ? 25.438 -6.086 2.59 1 72.38 278 SER A CA 1
ATOM 2201 C C . SER A 1 278 ? 25.188 -5.234 1.35 1 72.38 278 SER A C 1
ATOM 2203 O O . SER A 1 278 ? 25.625 -5.582 0.253 1 72.38 278 SER A O 1
ATOM 2205 N N . VAL A 1 279 ? 24.344 -4.266 1.421 1 71.69 279 VAL A N 1
ATOM 2206 C CA . VAL A 1 279 ? 24.016 -3.449 0.257 1 71.69 279 VAL A CA 1
ATOM 2207 C C . VAL A 1 279 ? 25.281 -2.766 -0.263 1 71.69 279 VAL A C 1
ATOM 2209 O O . VAL A 1 279 ? 25.422 -2.518 -1.464 1 71.69 279 VAL A O 1
ATOM 2212 N N . GLY A 1 280 ? 26.469 -2.873 0.492 1 62.03 280 GLY A N 1
ATOM 2213 C CA . GLY A 1 280 ? 27.75 -2.342 0.07 1 62.03 280 GLY A CA 1
ATOM 2214 C C . GLY A 1 280 ? 27.656 -0.934 -0.49 1 62.03 280 GLY A C 1
ATOM 2215 O O . GLY A 1 280 ? 26.625 -0.283 -0.381 1 62.03 280 GLY A O 1
ATOM 2216 N N . LYS A 1 281 ? 28.766 -0.477 -0.908 1 61.28 281 LYS A N 1
ATOM 2217 C CA . LYS A 1 281 ? 28.875 0.885 -1.421 1 61.28 281 LYS A CA 1
ATOM 2218 C C . LYS A 1 281 ? 28.406 0.965 -2.873 1 61.28 281 LYS A C 1
ATOM 2220 O O . LYS A 1 281 ? 28.031 2.037 -3.352 1 61.28 281 LYS A O 1
ATOM 2225 N N . ASP A 1 282 ? 28.375 -0.296 -3.436 1 63.72 282 ASP A N 1
ATOM 2226 C CA . ASP A 1 282 ? 27.953 -0.242 -4.832 1 63.72 282 ASP A CA 1
ATOM 2227 C C . ASP A 1 282 ? 26.453 -0.546 -4.961 1 63.72 282 ASP A C 1
ATOM 2229 O O . ASP A 1 282 ? 25.891 -1.291 -4.156 1 63.72 282 ASP A O 1
ATOM 2233 N N . ASN A 1 283 ? 25.625 0.189 -5.461 1 72.81 283 ASN A N 1
ATOM 2234 C CA . ASN A 1 283 ? 24.188 0.076 -5.617 1 72.81 283 ASN A CA 1
ATOM 2235 C C . ASN A 1 283 ? 23.812 -0.978 -6.656 1 72.81 283 ASN A C 1
ATOM 2237 O O . ASN A 1 283 ? 22.734 -0.907 -7.266 1 72.81 283 ASN A O 1
ATOM 2241 N N . LYS A 1 284 ? 24.766 -2.068 -6.77 1 76.25 284 LYS A N 1
ATOM 2242 C CA . LYS A 1 284 ? 24.516 -3.07 -7.801 1 76.25 284 LYS A CA 1
ATOM 2243 C C . LYS A 1 284 ? 23.297 -3.934 -7.445 1 76.25 284 LYS A C 1
ATOM 2245 O O . LYS A 1 284 ? 22.594 -4.41 -8.328 1 76.25 284 LYS A O 1
ATOM 2250 N N . TRP A 1 285 ? 23.062 -4.09 -6.133 1 83.69 285 TRP A N 1
ATOM 2251 C CA . TRP A 1 285 ? 21.953 -4.93 -5.656 1 83.69 285 TRP A CA 1
ATOM 2252 C C . TRP A 1 285 ? 20.609 -4.402 -6.156 1 83.69 285 TRP A C 1
ATOM 2254 O O . TRP A 1 285 ? 19.656 -5.164 -6.289 1 83.69 285 TRP A O 1
ATOM 2264 N N . VAL A 1 286 ? 20.578 -3.117 -6.469 1 84.56 286 VAL A N 1
ATOM 2265 C CA . VAL A 1 286 ? 19.344 -2.506 -6.918 1 84.56 286 VAL A CA 1
ATOM 2266 C C . VAL A 1 286 ? 18.938 -3.086 -8.273 1 84.56 286 VAL A C 1
ATOM 2268 O O . VAL A 1 286 ? 17.75 -3.342 -8.523 1 84.56 286 VAL A O 1
ATOM 2271 N N . ALA A 1 287 ? 19.922 -3.479 -9.062 1 84.75 287 ALA A N 1
ATOM 2272 C CA . ALA A 1 287 ? 19.656 -3.959 -10.414 1 84.75 287 ALA A CA 1
ATOM 2273 C C . ALA A 1 287 ? 19.609 -5.484 -10.453 1 84.75 287 ALA A C 1
ATOM 2275 O O . ALA A 1 287 ? 19.25 -6.074 -11.477 1 84.75 287 ALA A O 1
ATOM 2276 N N . THR A 1 288 ? 19.938 -6.113 -9.312 1 89.44 288 THR A N 1
ATOM 2277 C CA . THR A 1 288 ? 20.109 -7.559 -9.414 1 89.44 288 THR A CA 1
ATOM 2278 C C . THR A 1 288 ? 19.156 -8.281 -8.461 1 89.44 288 THR A C 1
ATOM 2280 O O . THR A 1 288 ? 19.109 -9.516 -8.445 1 89.44 288 THR A O 1
ATOM 2283 N N . THR A 1 289 ? 18.438 -7.535 -7.68 1 92.81 289 THR A N 1
ATOM 2284 C CA . THR A 1 289 ? 17.516 -8.172 -6.75 1 92.81 289 THR A CA 1
ATOM 2285 C C . THR A 1 289 ? 16.094 -7.637 -6.949 1 92.81 289 THR A C 1
ATOM 2287 O O . THR A 1 289 ? 15.914 -6.52 -7.43 1 92.81 289 THR A O 1
ATOM 2290 N N . MET A 1 290 ? 15.125 -8.453 -6.582 1 95.56 290 MET A N 1
ATOM 2291 C CA . MET A 1 290 ? 13.734 -8.039 -6.691 1 95.56 290 MET A CA 1
ATOM 2292 C C . MET A 1 290 ? 13.445 -6.848 -5.781 1 95.56 290 MET A C 1
ATOM 2294 O O . MET A 1 290 ? 12.773 -5.898 -6.188 1 95.56 290 MET A O 1
ATOM 2298 N N . VAL A 1 291 ? 14 -6.867 -4.551 1 93.19 291 VAL A N 1
ATOM 2299 C CA . VAL A 1 291 ? 13.805 -5.742 -3.641 1 93.19 291 VAL A CA 1
ATOM 2300 C C . VAL A 1 291 ? 14.453 -4.488 -4.215 1 93.19 291 VAL A C 1
ATOM 2302 O O . VAL A 1 291 ? 13.906 -3.387 -4.098 1 93.19 291 VAL A O 1
ATOM 2305 N N . GLY A 1 292 ? 15.633 -4.672 -4.789 1 90.25 292 GLY A N 1
ATOM 2306 C CA . GLY A 1 292 ? 16.234 -3.555 -5.492 1 90.25 292 GLY A CA 1
ATOM 2307 C C . GLY A 1 292 ? 15.367 -3 -6.602 1 90.25 292 GLY A C 1
ATOM 2308 O O . GLY A 1 292 ? 15.242 -1.782 -6.75 1 90.25 292 GLY A O 1
ATOM 2309 N N . LEU A 1 293 ? 14.773 -3.826 -7.375 1 92.19 293 LEU A N 1
ATOM 2310 C CA . LEU A 1 293 ? 13.852 -3.416 -8.43 1 92.19 293 LEU A CA 1
ATOM 2311 C C . LEU A 1 293 ? 12.641 -2.705 -7.848 1 92.19 293 LEU A C 1
ATOM 2313 O O . LEU A 1 293 ? 12.133 -1.75 -8.438 1 92.19 293 LEU A O 1
ATOM 2317 N N . VAL A 1 294 ? 12.18 -3.146 -6.723 1 94.12 294 VAL A N 1
ATOM 2318 C CA . VAL A 1 294 ? 11.07 -2.484 -6.043 1 94.12 294 VAL A CA 1
ATOM 2319 C C . VAL A 1 294 ? 11.477 -1.063 -5.652 1 94.12 294 VAL A C 1
ATOM 2321 O O . VAL A 1 294 ? 10.727 -0.112 -5.887 1 94.12 294 VAL A O 1
ATOM 2324 N N . HIS A 1 295 ? 12.672 -0.906 -5.094 1 90.25 295 HIS A N 1
ATOM 2325 C CA . HIS A 1 295 ? 13.18 0.428 -4.801 1 90.25 295 HIS A CA 1
ATOM 2326 C C . HIS A 1 295 ? 13.141 1.318 -6.035 1 90.25 295 HIS A C 1
ATOM 2328 O O . HIS A 1 295 ? 12.586 2.422 -5.996 1 90.25 295 HIS A O 1
ATOM 2334 N N . GLN A 1 296 ? 13.586 0.773 -7.055 1 87.75 296 GLN A N 1
ATOM 2335 C CA . GLN A 1 296 ? 13.656 1.548 -8.289 1 87.75 296 GLN A CA 1
ATOM 2336 C C . GLN A 1 296 ? 12.266 1.866 -8.82 1 87.75 296 GLN A C 1
ATOM 2338 O O . GLN A 1 296 ? 12.047 2.932 -9.406 1 87.75 296 GLN A O 1
ATOM 2343 N N . SER A 1 297 ? 11.422 0.958 -8.688 1 90.75 297 SER A N 1
ATOM 2344 C CA . SER A 1 297 ? 10.047 1.162 -9.141 1 90.75 297 SER A CA 1
ATOM 2345 C C . SER A 1 297 ? 9.406 2.354 -8.43 1 90.75 297 SER A C 1
ATOM 2347 O O . SER A 1 297 ? 8.617 3.082 -9.031 1 90.75 297 SER A O 1
ATOM 2349 N N . LEU A 1 298 ? 9.742 2.59 -7.195 1 90.56 298 LEU A N 1
ATOM 2350 C CA . LEU A 1 298 ? 9.203 3.727 -6.461 1 90.56 298 LEU A CA 1
ATOM 2351 C C . LEU A 1 298 ? 9.672 5.043 -7.066 1 90.56 298 LEU A C 1
ATOM 2353 O O . LEU A 1 298 ? 8.906 6.004 -7.156 1 90.56 298 LEU A O 1
ATOM 2357 N N . ASP A 1 299 ? 10.867 5.039 -7.473 1 85.06 299 ASP A N 1
ATOM 2358 C CA . ASP A 1 299 ? 11.414 6.242 -8.094 1 85.06 299 ASP A CA 1
ATOM 2359 C C . ASP A 1 299 ? 10.773 6.496 -9.461 1 85.06 299 ASP A C 1
ATOM 2361 O O . ASP A 1 299 ? 10.383 7.625 -9.766 1 85.06 299 ASP A O 1
ATOM 2365 N N . TRP A 1 300 ? 10.688 5.391 -10.203 1 83.12 300 TRP A N 1
ATOM 2366 C CA . TRP A 1 300 ? 10.086 5.512 -11.523 1 83.12 300 TRP A CA 1
ATOM 2367 C C . TRP A 1 300 ? 8.625 5.926 -11.43 1 83.12 300 TRP A C 1
ATOM 2369 O O . TRP A 1 300 ? 8.133 6.703 -12.25 1 83.12 300 TRP A O 1
ATOM 2379 N N . PHE A 1 301 ? 8.039 5.484 -10.508 1 82.44 301 PHE A N 1
ATOM 2380 C CA . PHE A 1 301 ? 6.633 5.777 -10.234 1 82.44 301 PHE A CA 1
ATOM 2381 C C . PHE A 1 301 ? 6.418 7.273 -10.047 1 82.44 301 PHE A C 1
ATOM 2383 O O . PHE A 1 301 ? 5.371 7.809 -10.414 1 82.44 301 PHE A O 1
ATOM 2390 N N . MET A 1 302 ? 7.406 7.977 -9.625 1 80.12 302 MET A N 1
ATOM 2391 C CA . MET A 1 302 ? 7.305 9.398 -9.32 1 80.12 302 MET A CA 1
ATOM 2392 C C . MET A 1 302 ? 7.801 10.242 -10.492 1 80.12 302 MET A C 1
ATOM 2394 O O . MET A 1 302 ? 7.723 11.469 -10.453 1 80.12 302 MET A O 1
ATOM 2398 N N . ALA A 1 303 ? 8.219 9.625 -11.477 1 75.88 303 ALA A N 1
ATOM 2399 C CA . ALA A 1 303 ? 8.883 10.328 -12.57 1 75.88 303 ALA A CA 1
ATOM 2400 C C . ALA A 1 303 ? 7.941 11.328 -13.227 1 75.88 303 ALA A C 1
ATOM 2402 O O . ALA A 1 303 ? 8.328 12.469 -13.5 1 75.88 303 ALA A O 1
ATOM 2403 N N . PRO A 1 304 ? 6.715 11 -13.398 1 70.75 304 PRO A N 1
ATOM 2404 C CA . PRO A 1 304 ? 5.844 11.977 -14.055 1 70.75 304 PRO A CA 1
ATOM 2405 C C . PRO A 1 304 ? 5.711 13.281 -13.258 1 70.75 304 PRO A C 1
ATOM 2407 O O . PRO A 1 304 ? 5.602 14.359 -13.844 1 70.75 304 PRO A O 1
ATOM 2410 N N . ALA A 1 305 ? 5.801 13.141 -12.016 1 70.56 305 ALA A N 1
ATOM 2411 C CA . ALA A 1 305 ? 5.637 14.32 -11.164 1 70.56 305 ALA A CA 1
ATOM 2412 C C . ALA A 1 305 ? 6.93 15.125 -11.094 1 70.56 305 ALA A C 1
ATOM 2414 O O . ALA A 1 305 ? 6.91 16.312 -10.773 1 70.56 305 ALA A O 1
ATOM 2415 N N . ASN A 1 306 ? 8.039 14.562 -11.375 1 70.12 306 ASN A N 1
ATOM 2416 C CA . ASN A 1 306 ? 9.305 15.211 -11.078 1 70.12 306 ASN A CA 1
ATOM 2417 C C . ASN A 1 306 ? 10.102 15.492 -12.352 1 70.12 306 ASN A C 1
ATOM 2419 O O . ASN A 1 306 ? 11.039 16.297 -12.344 1 70.12 306 ASN A O 1
ATOM 2423 N N . ALA A 1 307 ? 10.008 14.625 -13.336 1 61.25 307 ALA A N 1
ATOM 2424 C CA . ALA A 1 307 ? 10.812 14.797 -14.547 1 61.25 307 ALA A CA 1
ATOM 2425 C C . ALA A 1 307 ? 10.312 15.961 -15.383 1 61.25 307 ALA A C 1
ATOM 2427 O O . ALA A 1 307 ? 10.82 16.219 -16.484 1 61.25 307 ALA A O 1
ATOM 2428 N N . GLY A 1 308 ? 9.781 17 -14.688 1 50.97 308 GLY A N 1
ATOM 2429 C CA . GLY A 1 308 ? 9.383 18.156 -15.461 1 50.97 308 GLY A CA 1
ATOM 2430 C C . GLY A 1 308 ? 8.336 17.844 -16.516 1 50.97 308 GLY A C 1
ATOM 2431 O O . GLY A 1 308 ? 8.367 18.406 -17.609 1 50.97 308 GLY A O 1
ATOM 2432 N N . ALA A 1 309 ? 7.656 16.688 -16.344 1 43.09 309 ALA A N 1
ATOM 2433 C CA . ALA A 1 309 ? 6.602 16.547 -17.344 1 43.09 309 ALA A CA 1
ATOM 2434 C C . ALA A 1 309 ? 5.859 17.859 -17.547 1 43.09 309 ALA A C 1
ATOM 2436 O O . ALA A 1 309 ? 5.215 18.375 -16.625 1 43.09 309 ALA A O 1
ATOM 2437 N N . GLY A 1 310 ? 6.559 18.75 -18.047 1 37 310 GLY A N 1
ATOM 2438 C CA . GLY A 1 310 ? 5.914 20 -18.422 1 37 310 GLY A CA 1
ATOM 2439 C C . GLY A 1 310 ? 4.41 19.875 -18.578 1 37 310 GLY A C 1
ATOM 2440 O O . GLY A 1 310 ? 3.857 18.781 -18.453 1 37 310 GLY A O 1
ATOM 2441 N N . LYS A 1 311 ? 3.906 21.047 -19.062 1 33.38 311 LYS A N 1
ATOM 2442 C CA . LYS A 1 311 ? 2.562 21.391 -19.5 1 33.38 311 LYS A CA 1
ATOM 2443 C C . LYS A 1 311 ? 1.924 20.234 -20.281 1 33.38 311 LYS A C 1
ATOM 2445 O O . LYS A 1 311 ? 2.414 19.844 -21.344 1 33.38 311 LYS A O 1
ATOM 2450 N N . GLY A 1 312 ? 0.913 19.594 -19.906 1 34.91 312 GLY A N 1
ATOM 2451 C CA . GLY A 1 312 ? -0.184 18.797 -20.422 1 34.91 312 GLY A CA 1
ATOM 2452 C C . GLY A 1 312 ? 0.252 17.422 -20.891 1 34.91 312 GLY A C 1
ATOM 2453 O O . GLY A 1 312 ? -0.541 16.672 -21.469 1 34.91 312 GLY A O 1
ATOM 2454 N N . ASN A 1 313 ? 1.501 17.344 -21.391 1 34.22 313 ASN A N 1
ATOM 2455 C CA . ASN A 1 313 ? 1.736 16.141 -22.156 1 34.22 313 ASN A CA 1
ATOM 2456 C C . ASN A 1 313 ? 1.914 14.922 -21.25 1 34.22 313 ASN A C 1
ATOM 2458 O O . ASN A 1 313 ? 2.779 14.914 -20.375 1 34.22 313 ASN A O 1
ATOM 2462 N N . THR A 1 314 ? 0.877 14.211 -20.906 1 38.28 314 THR A N 1
ATOM 2463 C CA . THR A 1 314 ? 0.572 12.984 -20.172 1 38.28 314 THR A CA 1
ATOM 2464 C C . THR A 1 314 ? 1.758 12.023 -20.203 1 38.28 314 THR A C 1
ATOM 2466 O O . THR A 1 314 ? 2.023 11.328 -19.234 1 38.28 314 THR A O 1
ATOM 2469 N N . VAL A 1 315 ? 1.911 11.375 -21.469 1 39.88 315 VAL A N 1
ATOM 2470 C CA . VAL A 1 315 ? 2.631 10.133 -21.734 1 39.88 315 VAL A CA 1
ATOM 2471 C C . VAL A 1 315 ? 4.133 10.367 -21.578 1 39.88 315 VAL A C 1
ATOM 2473 O O . VAL A 1 315 ? 4.691 11.273 -22.203 1 39.88 315 VAL A O 1
ATOM 2476 N N . LEU A 1 316 ? 4.672 9.969 -20.438 1 45.72 316 LEU A N 1
ATOM 2477 C CA . LEU A 1 316 ? 6.109 9.844 -20.234 1 45.72 316 LEU A CA 1
ATOM 2478 C C . LEU A 1 316 ? 6.816 9.523 -21.547 1 45.72 316 LEU A C 1
ATOM 2480 O O . LEU A 1 316 ? 7.922 8.969 -21.547 1 45.72 316 LEU A O 1
ATOM 2484 N N . GLN A 1 317 ? 6.191 9.586 -22.656 1 42.91 317 GLN A N 1
ATOM 2485 C CA . GLN A 1 317 ? 6.977 9.258 -23.844 1 42.91 317 GLN A CA 1
ATOM 2486 C C . GLN A 1 317 ? 8.344 9.938 -23.812 1 42.91 317 GLN A C 1
ATOM 2488 O O . GLN A 1 317 ? 9.336 9.383 -24.281 1 42.91 317 GLN A O 1
ATOM 2493 N N . ASP A 1 318 ? 8.336 11.172 -23.344 1 41.25 318 ASP A N 1
ATOM 2494 C CA . ASP A 1 318 ? 9.555 11.953 -23.516 1 41.25 318 ASP A CA 1
ATOM 2495 C C . ASP A 1 318 ? 10.422 11.906 -22.266 1 41.25 318 ASP A C 1
ATOM 2497 O O . ASP A 1 318 ? 11.32 12.734 -22.094 1 41.25 318 ASP A O 1
ATOM 2501 N N . VAL A 1 319 ? 9.984 11.32 -21.328 1 44.47 319 VAL A N 1
ATOM 2502 C CA . VAL A 1 319 ? 10.961 11.391 -20.234 1 44.47 319 VAL A CA 1
ATOM 2503 C C . VAL A 1 319 ? 12.297 10.828 -20.719 1 44.47 319 VAL A C 1
ATOM 2505 O O . VAL A 1 319 ? 12.57 9.633 -20.547 1 44.47 319 VAL A O 1
ATOM 2508 N N . LYS A 1 320 ? 12.734 11.234 -21.891 1 44.38 320 LYS A N 1
ATOM 2509 C CA . LYS A 1 320 ? 14.062 10.938 -22.422 1 44.38 320 LYS A CA 1
ATOM 2510 C C . LYS A 1 320 ? 15.133 11.102 -21.344 1 44.38 320 LYS A C 1
ATOM 2512 O O . LYS A 1 320 ? 16.25 10.617 -21.484 1 44.38 320 LYS A O 1
ATOM 2517 N N . THR A 1 321 ? 14.836 11.742 -20.312 1 46.38 321 THR A N 1
ATOM 2518 C CA . THR A 1 321 ? 15.984 12.211 -19.547 1 46.38 321 THR A CA 1
ATOM 2519 C C . THR A 1 321 ? 16.047 11.523 -18.188 1 46.38 321 THR A C 1
ATOM 2521 O O . THR A 1 321 ? 16.672 12.023 -17.25 1 46.38 321 THR A O 1
ATOM 2524 N N . ILE A 1 322 ? 15.32 10.5 -17.938 1 50.69 322 ILE A N 1
ATOM 2525 C CA . ILE A 1 322 ? 15.648 10.125 -16.562 1 50.69 322 ILE A CA 1
ATOM 2526 C C . ILE A 1 322 ? 16.984 9.398 -16.547 1 50.69 322 ILE A C 1
ATOM 2528 O O . ILE A 1 322 ? 17.125 8.297 -17.094 1 50.69 322 ILE A O 1
ATOM 2532 N N . PRO A 1 323 ? 18.031 10.203 -16.391 1 52.22 323 PRO A N 1
ATOM 2533 C CA . PRO A 1 323 ? 19.312 9.531 -16.156 1 52.22 323 PRO A CA 1
ATOM 2534 C C . PRO A 1 323 ? 19.297 8.648 -14.914 1 52.22 323 PRO A C 1
ATOM 2536 O O . PRO A 1 323 ? 18.797 9.062 -13.867 1 52.22 323 PRO A O 1
ATOM 2539 N N . ASP A 1 324 ? 19.047 7.336 -15.023 1 59.56 324 ASP A N 1
ATOM 2540 C CA . ASP A 1 324 ? 19.406 6.422 -13.938 1 59.56 324 ASP A CA 1
ATOM 2541 C C . ASP A 1 324 ? 20.656 5.625 -14.289 1 59.56 324 ASP A C 1
ATOM 2543 O O . ASP A 1 324 ? 20.656 4.832 -15.234 1 59.56 324 ASP A O 1
ATOM 2547 N N . ASP A 1 325 ? 21.734 6.023 -13.672 1 62.28 325 ASP A N 1
ATOM 2548 C CA . ASP A 1 325 ? 22.984 5.352 -13.977 1 62.28 325 ASP A CA 1
ATOM 2549 C C . ASP A 1 325 ? 22.953 3.896 -13.516 1 62.28 325 ASP A C 1
ATOM 2551 O O . ASP A 1 325 ? 23.875 3.127 -13.812 1 62.28 325 ASP A O 1
ATOM 2555 N N . ARG A 1 326 ? 21.828 3.502 -12.938 1 68.69 326 ARG A N 1
ATOM 2556 C CA . ARG A 1 326 ? 21.812 2.143 -12.406 1 68.69 326 ARG A CA 1
ATOM 2557 C C . ARG A 1 326 ? 21.141 1.181 -13.391 1 68.69 326 ARG A C 1
ATOM 2559 O O . ARG A 1 326 ? 21.406 -0.023 -13.359 1 68.69 326 ARG A O 1
ATOM 2566 N N . PHE A 1 327 ? 20.234 1.737 -14.242 1 71.75 327 PHE A N 1
ATOM 2567 C CA . PHE A 1 327 ? 19.531 0.883 -15.188 1 71.75 327 PHE A CA 1
ATOM 2568 C C . PHE A 1 327 ? 19.734 1.364 -16.609 1 71.75 327 PHE A C 1
ATOM 2570 O O . PHE A 1 327 ? 19.734 2.568 -16.875 1 71.75 327 PHE A O 1
ATOM 2577 N N . ASP A 1 328 ? 20.078 0.386 -17.422 1 72.12 328 ASP A N 1
ATOM 2578 C CA . ASP A 1 328 ? 20.062 0.641 -18.859 1 72.12 328 ASP A CA 1
ATOM 2579 C C . ASP A 1 328 ? 18.641 0.742 -19.391 1 72.12 328 ASP A C 1
ATOM 2581 O O . ASP A 1 328 ? 17.875 -0.225 -19.328 1 72.12 328 ASP A O 1
ATOM 2585 N N . LEU A 1 329 ? 18.281 1.934 -19.859 1 76.12 329 LEU A N 1
ATOM 2586 C CA . LEU A 1 329 ? 16.906 2.119 -20.297 1 76.12 329 LEU A CA 1
ATOM 2587 C C . LEU A 1 329 ? 16.828 2.18 -21.828 1 76.12 329 LEU A C 1
ATOM 2589 O O . LEU A 1 329 ? 15.875 2.746 -22.375 1 76.12 329 LEU A O 1
ATOM 2593 N N . SER A 1 330 ? 17.891 1.591 -22.469 1 75.81 330 SER A N 1
ATOM 2594 C CA . SER A 1 330 ? 17.828 1.461 -23.922 1 75.81 330 SER A CA 1
ATOM 2595 C C . SER A 1 330 ? 16.672 0.563 -24.344 1 75.81 330 SER A C 1
ATOM 2597 O O . SER A 1 330 ? 16.203 -0.263 -23.547 1 75.81 330 SER A O 1
ATOM 2599 N N . PRO A 1 331 ? 16.109 0.761 -25.5 1 75.81 331 PRO A N 1
ATOM 2600 C CA . PRO A 1 331 ? 14.914 0.04 -25.953 1 75.81 331 PRO A CA 1
ATOM 2601 C C . PRO A 1 331 ? 15.078 -1.477 -25.875 1 75.81 331 PRO A C 1
ATOM 2603 O O . PRO A 1 331 ? 14.094 -2.197 -25.688 1 75.81 331 PRO A O 1
ATOM 2606 N N . GLU A 1 332 ? 16.312 -1.938 -25.969 1 76.88 332 GLU A N 1
ATOM 2607 C CA . GLU A 1 332 ? 16.547 -3.379 -25.984 1 76.88 332 GLU A CA 1
ATOM 2608 C C . GLU A 1 332 ? 16.734 -3.928 -24.578 1 76.88 332 GLU A C 1
ATOM 2610 O O . GLU A 1 332 ? 16.703 -5.145 -24.359 1 76.88 332 GLU A O 1
ATOM 2615 N N . SER A 1 333 ? 16.766 -3.027 -23.656 1 77 333 SER A N 1
ATOM 2616 C CA . SER A 1 333 ? 17.062 -3.439 -22.281 1 77 333 SER A CA 1
ATOM 2617 C C . SER A 1 333 ? 15.797 -3.906 -21.578 1 77 333 SER A C 1
ATOM 2619 O O . SER A 1 333 ? 14.734 -3.287 -21.703 1 77 333 SER A O 1
ATOM 2621 N N . PRO A 1 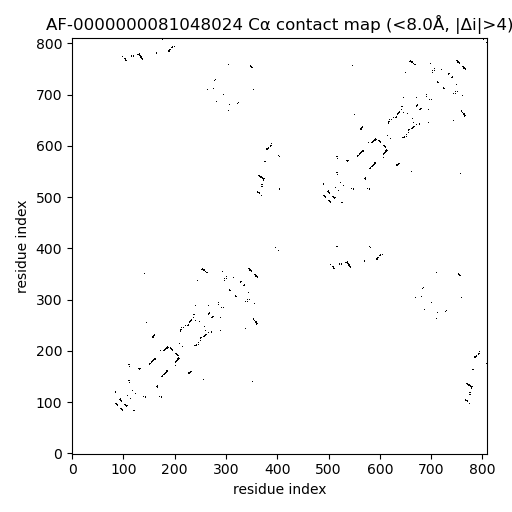334 ? 15.977 -5.066 -20.781 1 75.06 334 PRO A N 1
ATOM 2622 C CA . PRO A 1 334 ? 14.844 -5.492 -19.953 1 75.06 334 PRO A CA 1
ATOM 2623 C C . PRO A 1 334 ? 14.367 -4.395 -19 1 75.06 334 PRO A C 1
ATOM 2625 O O . PRO A 1 334 ? 13.164 -4.281 -18.75 1 75.06 334 PRO A O 1
ATOM 2628 N N . SER A 1 335 ? 15.273 -3.576 -18.594 1 78.06 335 SER A N 1
ATOM 2629 C CA . SER A 1 335 ? 14.914 -2.529 -17.641 1 78.06 335 SER A CA 1
ATOM 2630 C C . SER A 1 335 ? 13.984 -1.498 -18.266 1 78.06 335 SER A C 1
ATOM 2632 O O . SER A 1 335 ? 13.219 -0.839 -17.562 1 78.06 335 SER A O 1
ATOM 2634 N N . ASN A 1 336 ? 14.109 -1.475 -19.594 1 80.25 336 ASN A N 1
ATOM 2635 C CA . ASN A 1 336 ? 13.25 -0.533 -20.297 1 80.25 336 ASN A CA 1
ATOM 2636 C C . ASN A 1 336 ? 11.781 -0.926 -20.203 1 80.25 336 ASN A C 1
ATOM 2638 O O . ASN A 1 336 ? 10.906 -0.062 -20.188 1 80.25 336 ASN A O 1
ATOM 2642 N N . ARG A 1 337 ? 11.508 -2.16 -20.109 1 82.06 337 ARG A N 1
ATOM 2643 C CA . ARG A 1 337 ? 10.125 -2.625 -20.016 1 82.06 337 ARG A CA 1
ATOM 2644 C C . ARG A 1 337 ? 9.508 -2.26 -18.672 1 82.06 337 ARG A C 1
ATOM 2646 O O . ARG A 1 337 ? 8.352 -1.825 -18.609 1 82.06 337 ARG A O 1
ATOM 2653 N N . TRP A 1 338 ? 10.289 -2.418 -17.656 1 85.88 338 TRP A N 1
ATOM 2654 C CA . TRP A 1 338 ? 9.828 -1.978 -16.344 1 85.88 338 TRP A CA 1
ATOM 2655 C C . TRP A 1 338 ? 9.547 -0.479 -16.344 1 85.88 338 TRP A C 1
ATOM 2657 O O . TRP A 1 338 ? 8.484 -0.043 -15.898 1 85.88 338 TRP A O 1
ATOM 2667 N N . TRP A 1 339 ? 10.438 0.228 -16.922 1 82.81 339 TRP A N 1
ATOM 2668 C CA . TRP A 1 339 ? 10.359 1.685 -16.969 1 82.81 339 TRP A CA 1
ATOM 2669 C C . TRP A 1 339 ? 9.117 2.146 -17.734 1 82.81 339 TRP A C 1
ATOM 2671 O O . TRP A 1 339 ? 8.445 3.094 -17.312 1 82.81 339 TRP A O 1
ATOM 2681 N N . LYS A 1 340 ? 8.805 1.517 -18.734 1 82.44 340 LYS A N 1
ATOM 2682 C CA . LYS A 1 340 ? 7.652 1.895 -19.562 1 82.44 340 LYS A CA 1
ATOM 2683 C C . LYS A 1 340 ? 6.344 1.55 -18.859 1 82.44 340 LYS A C 1
ATOM 2685 O O . LYS A 1 340 ? 5.363 2.289 -18.953 1 82.44 340 LYS A O 1
ATOM 2690 N N . THR A 1 341 ? 6.383 0.531 -18.141 1 86.88 341 THR A N 1
ATOM 2691 C CA . THR A 1 341 ? 5.152 0.023 -17.547 1 86.88 341 THR A CA 1
ATOM 2692 C C . THR A 1 341 ? 4.848 0.736 -16.234 1 86.88 341 THR A C 1
ATOM 2694 O O . THR A 1 341 ? 3.723 1.186 -16 1 86.88 341 THR A O 1
ATOM 2697 N N . ILE A 1 342 ? 5.797 0.951 -15.391 1 88 342 ILE A N 1
ATOM 2698 C CA . ILE A 1 342 ? 5.574 1.356 -14.008 1 88 342 ILE A CA 1
ATOM 2699 C C . ILE A 1 342 ? 5.023 2.779 -13.969 1 88 342 ILE A C 1
ATOM 2701 O O . ILE A 1 34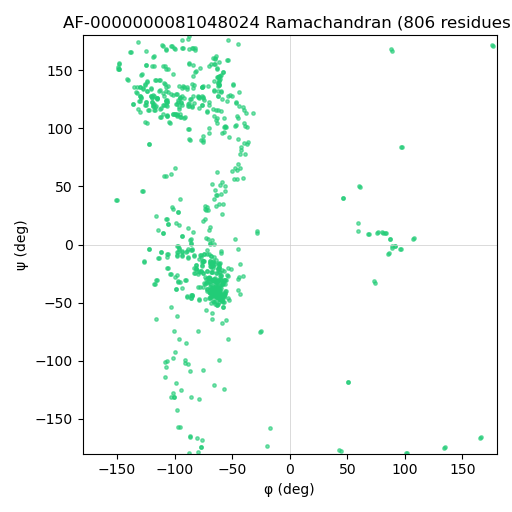2 ? 3.951 3.02 -13.406 1 88 342 ILE A O 1
ATOM 2705 N N . PRO A 1 343 ? 5.523 3.703 -14.664 1 83 343 PRO A N 1
ATOM 2706 C CA . PRO A 1 343 ? 4.969 5.055 -14.562 1 83 343 PRO A CA 1
ATOM 2707 C C . PRO A 1 343 ? 3.646 5.207 -15.312 1 83 343 PRO A C 1
ATOM 2709 O O . PRO A 1 343 ? 2.861 6.109 -15 1 83 343 PRO A O 1
ATOM 2712 N N . ASN A 1 344 ? 3.387 4.301 -16.188 1 84.06 344 ASN A N 1
ATOM 2713 C CA . ASN A 1 344 ? 2.268 4.539 -17.094 1 84.06 344 ASN A CA 1
ATOM 2714 C C . ASN A 1 344 ? 1.07 3.66 -16.75 1 84.06 344 ASN A C 1
ATOM 2716 O O . ASN A 1 344 ? -0.053 3.941 -17.172 1 84.06 344 ASN A O 1
ATOM 2720 N N . GLN A 1 345 ? 1.391 2.643 -16.062 1 89.75 345 GLN A N 1
ATOM 2721 C CA . GLN A 1 345 ? 0.292 1.698 -15.891 1 89.75 345 GLN A CA 1
ATOM 2722 C C . GLN A 1 345 ? 0.062 1.378 -14.414 1 89.75 345 GLN A C 1
ATOM 2724 O O . GLN A 1 345 ? -0.97 0.809 -14.047 1 89.75 345 GLN A O 1
ATOM 2729 N N . VAL A 1 346 ? 1.013 1.735 -13.586 1 92.5 346 VAL A N 1
ATOM 2730 C CA . VAL A 1 346 ? 0.887 1.424 -12.164 1 92.5 346 VAL A CA 1
ATOM 2731 C C . VAL A 1 346 ? 0.376 2.65 -11.406 1 92.5 346 VAL A C 1
ATOM 2733 O O . VAL A 1 346 ? 0.934 3.742 -11.539 1 92.5 346 VAL A O 1
ATOM 2736 N N . LYS A 1 347 ? -0.631 2.434 -10.633 1 89.94 347 LYS A N 1
ATOM 2737 C CA . LYS A 1 347 ? -1.243 3.557 -9.93 1 89.94 347 LYS A CA 1
ATOM 2738 C C . LYS A 1 347 ? -0.75 3.639 -8.484 1 89.94 347 LYS A C 1
ATOM 2740 O O . LYS A 1 347 ? -0.583 4.734 -7.945 1 89.94 347 LYS A O 1
ATOM 2745 N N . HIS A 1 348 ? -0.559 2.479 -7.824 1 93.19 348 HIS A N 1
ATOM 2746 C CA . HIS A 1 348 ? -0.009 2.432 -6.473 1 93.19 348 HIS A CA 1
ATOM 2747 C C . HIS A 1 348 ? 0.802 1.159 -6.25 1 93.19 348 HIS A C 1
ATOM 2749 O O . HIS A 1 348 ? 0.567 0.145 -6.914 1 93.19 348 HIS A O 1
ATOM 2755 N N . ILE A 1 349 ? 1.766 1.286 -5.391 1 96.94 349 ILE A N 1
ATOM 2756 C CA . ILE A 1 349 ? 2.625 0.174 -5 1 96.94 349 ILE A CA 1
ATOM 2757 C C . ILE A 1 349 ? 2.512 -0.063 -3.494 1 96.94 349 ILE A C 1
ATOM 2759 O O . ILE A 1 349 ? 2.656 0.868 -2.699 1 96.94 349 ILE A O 1
ATOM 2763 N N . HIS A 1 350 ? 2.227 -1.311 -3.115 1 97.75 350 HIS A N 1
ATOM 2764 C CA . HIS A 1 350 ? 1.997 -1.659 -1.718 1 97.75 350 HIS A CA 1
ATOM 2765 C C . HIS A 1 350 ? 2.996 -2.709 -1.241 1 97.75 350 HIS A C 1
ATOM 2767 O O . HIS A 1 350 ? 3.264 -3.684 -1.948 1 97.75 350 HIS A O 1
ATOM 2773 N N . TYR A 1 351 ? 3.531 -2.434 -0.077 1 96.31 351 TYR A N 1
ATOM 2774 C CA . TYR A 1 351 ? 4.539 -3.311 0.505 1 96.31 351 TYR A CA 1
ATOM 2775 C C . TYR A 1 351 ? 4.051 -3.91 1.818 1 96.31 351 TYR A C 1
ATOM 2777 O O . TYR A 1 351 ? 3.723 -3.18 2.756 1 96.31 351 TYR A O 1
ATOM 2785 N N . TYR A 1 352 ? 3.893 -5.23 1.829 1 93.06 352 TYR A N 1
ATOM 2786 C CA . TYR A 1 352 ? 3.646 -6.039 3.02 1 93.06 352 TYR A CA 1
ATOM 2787 C C . TYR A 1 352 ? 4.883 -6.848 3.393 1 93.06 352 TYR A C 1
ATOM 2789 O O . TYR A 1 352 ? 5.859 -6.891 2.639 1 93.06 352 TYR A O 1
ATOM 2797 N N . SER A 1 353 ? 4.832 -7.391 4.578 1 86.38 353 SER A N 1
ATOM 2798 C CA . SER A 1 353 ? 5.969 -8.234 4.941 1 86.38 353 SER A CA 1
ATOM 2799 C C . SER A 1 353 ? 6.172 -9.352 3.924 1 86.38 353 SER A C 1
ATOM 2801 O O . SER A 1 353 ? 5.379 -10.297 3.859 1 86.38 353 SER A O 1
ATOM 2803 N N . GLN A 1 354 ? 7.145 -9.203 2.996 1 90.56 354 GLN A N 1
ATOM 2804 C CA . GLN A 1 354 ? 7.637 -10.18 2.025 1 90.56 354 GLN A CA 1
ATOM 2805 C C . GLN A 1 354 ? 6.754 -10.203 0.782 1 90.56 354 GLN A C 1
ATOM 2807 O O . GLN A 1 354 ? 6.836 -11.141 -0.022 1 90.56 354 GLN A O 1
ATOM 2812 N N . ILE A 1 355 ? 5.84 -9.289 0.613 1 95.38 355 ILE A N 1
ATOM 2813 C CA . ILE A 1 355 ? 5.012 -9.203 -0.587 1 95.38 355 ILE A CA 1
ATOM 2814 C C . ILE A 1 355 ? 5.031 -7.777 -1.125 1 95.38 355 ILE A C 1
ATOM 2816 O O . ILE A 1 355 ? 4.957 -6.816 -0.355 1 95.38 355 ILE A O 1
ATOM 2820 N N . VAL A 1 356 ? 5.18 -7.645 -2.387 1 97.69 356 VAL A N 1
ATOM 2821 C CA . VAL A 1 356 ? 4.91 -6.371 -3.051 1 97.69 356 VAL A CA 1
ATOM 2822 C C . VAL A 1 356 ? 3.709 -6.516 -3.98 1 97.69 356 VAL A C 1
ATOM 2824 O O . VAL A 1 356 ? 3.547 -7.547 -4.641 1 97.69 356 VAL A O 1
ATOM 2827 N N . VAL A 1 357 ? 2.863 -5.516 -4.047 1 98.56 357 VAL A N 1
ATOM 2828 C CA . VAL A 1 357 ? 1.683 -5.477 -4.902 1 98.56 357 VAL A CA 1
ATOM 2829 C C . VAL A 1 357 ? 1.725 -4.234 -5.789 1 98.56 357 VAL A C 1
ATOM 2831 O O . VAL A 1 357 ? 1.901 -3.117 -5.293 1 98.56 357 VAL A O 1
ATOM 2834 N N . TYR A 1 358 ? 1.678 -4.438 -7.051 1 97.94 358 TYR A N 1
ATOM 2835 C CA . TYR A 1 358 ? 1.478 -3.361 -8.016 1 97.94 358 TYR A CA 1
ATOM 2836 C C . TYR A 1 358 ? 0.023 -3.297 -8.469 1 97.94 358 TYR A C 1
ATOM 2838 O O . TYR A 1 358 ? -0.478 -4.227 -9.102 1 97.94 358 TYR A O 1
ATOM 2846 N N . GLU A 1 359 ? -0.659 -2.191 -8.07 1 96.69 359 GLU A N 1
ATOM 2847 C CA . GLU A 1 359 ? -2.014 -1.921 -8.539 1 96.69 359 GLU A CA 1
ATOM 2848 C C . GLU A 1 359 ? -1.993 -1.135 -9.852 1 96.69 359 GLU A C 1
ATOM 2850 O O . GLU A 1 359 ? -1.45 -0.029 -9.906 1 96.69 359 GLU A O 1
ATOM 2855 N N . LYS A 1 360 ? -2.559 -1.727 -10.859 1 94.56 360 LYS A N 1
ATOM 2856 C CA . LYS A 1 360 ? -2.631 -1.015 -12.133 1 94.56 360 LYS A CA 1
ATOM 2857 C C . LYS A 1 360 ? -3.885 -0.149 -12.203 1 94.56 360 LYS A C 1
ATOM 2859 O O . LYS A 1 360 ? -4.852 -0.385 -11.477 1 94.56 360 LYS A O 1
ATOM 2864 N N . GLY A 1 361 ? -3.822 0.854 -13.008 1 89.38 361 GLY A N 1
ATOM 2865 C CA . GLY A 1 361 ? -4.918 1.793 -13.195 1 89.38 361 GLY A CA 1
ATOM 2866 C C . GLY A 1 361 ? -4.5 3.064 -13.914 1 89.38 361 GLY A C 1
ATOM 2867 O O . GLY A 1 361 ? -3.438 3.113 -14.531 1 89.38 361 GLY A O 1
ATOM 2868 N N . VAL A 1 362 ? -5.402 3.973 -13.789 1 79.69 362 VAL A N 1
ATOM 2869 C CA . VAL A 1 362 ? -5.133 5.27 -14.406 1 79.69 362 VAL A CA 1
ATOM 2870 C C . VAL A 1 362 ? -4.137 6.047 -13.547 1 79.69 362 VAL A C 1
ATOM 2872 O O . VAL A 1 362 ? -4.352 6.227 -12.344 1 79.69 362 VAL A O 1
ATOM 2875 N N . THR A 1 363 ? -3.064 6.332 -14.219 1 73.75 363 THR A N 1
ATOM 2876 C CA . THR A 1 363 ? -2.053 7.121 -13.523 1 73.75 363 THR A CA 1
ATOM 2877 C C . THR A 1 363 ? -2.371 8.609 -13.617 1 73.75 363 THR A C 1
ATOM 2879 O O . THR A 1 363 ? -2.912 9.07 -14.625 1 73.75 363 THR A O 1
ATOM 2882 N N . TYR A 1 364 ? -2.379 9.188 -12.453 1 62.03 364 TYR A N 1
ATOM 2883 C CA . TYR A 1 364 ? -2.805 10.586 -12.453 1 62.03 364 TYR A CA 1
ATOM 2884 C C . TYR A 1 364 ? -1.76 11.469 -13.117 1 62.03 364 TYR A C 1
ATOM 2886 O O . TYR A 1 364 ? -0.559 11.312 -12.891 1 62.03 364 TYR A O 1
ATOM 2894 N N . GLN A 1 365 ? -2.293 12.102 -14.109 1 58.28 365 GLN A N 1
ATOM 2895 C CA . GLN A 1 365 ? -1.522 13.148 -14.781 1 58.28 365 GLN A CA 1
ATOM 2896 C C . GLN A 1 365 ? -1.996 14.531 -14.359 1 58.28 365 GLN A C 1
ATOM 2898 O O . GLN A 1 365 ? -2.977 15.055 -14.898 1 58.28 365 GLN A O 1
ATOM 2903 N N . GLY A 1 366 ? -1.938 14.922 -13.062 1 58.84 366 GLY A N 1
ATOM 2904 C CA . GLY A 1 366 ? -3.094 15.797 -12.914 1 58.84 366 GLY A CA 1
ATOM 2905 C C . GLY A 1 366 ? -2.74 17.172 -12.391 1 58.84 366 GLY A C 1
ATOM 2906 O O . GLY A 1 366 ? -1.568 17.469 -12.141 1 58.84 366 GLY A O 1
ATOM 2907 N N . ALA A 1 367 ? -3.557 18.078 -12.453 1 63.56 367 ALA A N 1
ATOM 2908 C CA . ALA A 1 367 ? -3.582 19.484 -12.078 1 63.56 367 ALA A CA 1
ATOM 2909 C C . ALA A 1 367 ? -4.141 19.672 -10.664 1 63.56 367 ALA A C 1
ATOM 2911 O O . ALA A 1 367 ? -4.945 18.859 -10.203 1 63.56 367 ALA A O 1
ATOM 2912 N N . GLY A 1 368 ? -3.578 20.469 -9.859 1 74.44 368 GLY A N 1
ATOM 2913 C CA . GLY A 1 368 ? -4.141 20.922 -8.602 1 74.44 368 GLY A CA 1
ATOM 2914 C C . GLY A 1 368 ? -5.566 21.422 -8.734 1 74.44 368 GLY A C 1
ATOM 2915 O O . GLY A 1 368 ? -5.949 21.969 -9.781 1 74.44 368 GLY A O 1
ATOM 2916 N N . TRP A 1 369 ? -6.434 21.062 -7.773 1 81.38 369 TRP A N 1
ATOM 2917 C CA . TRP A 1 369 ? -7.828 21.484 -7.746 1 81.38 369 TRP A CA 1
ATOM 2918 C C . TRP A 1 369 ? -8.117 22.344 -6.512 1 81.38 369 TRP A C 1
ATOM 2920 O O . TRP A 1 369 ? -7.594 22.062 -5.43 1 81.38 369 TRP A O 1
ATOM 2930 N N . LYS A 1 370 ? -8.945 23.359 -6.734 1 85.5 370 LYS A N 1
ATOM 2931 C CA . LYS A 1 370 ? -9.305 24.25 -5.645 1 85.5 370 LYS A CA 1
ATOM 2932 C C . LYS A 1 370 ? -10.82 24.359 -5.496 1 85.5 370 LYS A C 1
ATOM 2934 O O . LYS A 1 370 ? -11.547 24.406 -6.496 1 85.5 370 LYS A O 1
ATOM 2939 N N . THR A 1 371 ? -11.195 24.344 -4.285 1 86.38 371 THR A N 1
ATOM 2940 C CA . THR A 1 371 ? -12.594 24.672 -4.023 1 86.38 371 THR A CA 1
ATOM 2941 C C . THR A 1 371 ? -12.781 26.188 -3.986 1 86.38 371 THR A C 1
ATOM 2943 O O . THR A 1 371 ? -11.805 26.953 -3.957 1 86.38 371 THR A O 1
ATOM 2946 N N . ILE A 1 372 ? -14.016 26.469 -4.012 1 82.62 372 ILE A N 1
ATOM 2947 C CA . ILE A 1 372 ? -14.336 27.844 -3.678 1 82.62 372 ILE A CA 1
ATOM 2948 C C . ILE A 1 372 ? -13.969 28.125 -2.221 1 82.62 372 ILE A C 1
ATOM 2950 O O . ILE A 1 372 ? -13.812 27.188 -1.428 1 82.62 372 ILE A O 1
ATOM 2954 N N . GLY A 1 373 ? -13.82 29.469 -1.991 1 86.69 373 GLY A N 1
ATOM 2955 C CA . GLY A 1 373 ? -13.594 29.828 -0.6 1 86.69 373 GLY A CA 1
ATOM 2956 C C . GLY A 1 373 ? -12.484 30.844 -0.416 1 86.69 373 GLY A C 1
ATOM 2957 O O . GLY A 1 373 ? -11.93 31.344 -1.395 1 86.69 373 GLY A O 1
ATOM 2958 N N . THR A 1 374 ? -12.273 31.016 0.898 1 88.38 374 THR A N 1
ATOM 2959 C CA . THR A 1 374 ? -11.289 32.031 1.263 1 88.38 374 THR A CA 1
ATOM 2960 C C . THR A 1 374 ? -9.914 31.422 1.444 1 88.38 374 THR A C 1
ATOM 2962 O O . THR A 1 374 ? -9.781 30.344 2.047 1 88.38 374 THR A O 1
ATOM 2965 N N . ARG A 1 375 ? -8.945 32.094 0.875 1 90.44 375 ARG A N 1
ATOM 2966 C CA . ARG A 1 375 ? -7.547 31.703 1.035 1 90.44 375 ARG A CA 1
ATOM 2967 C C . ARG A 1 375 ? -6.797 32.688 1.932 1 90.44 375 ARG A C 1
ATOM 2969 O O . ARG A 1 375 ? -7 33.906 1.84 1 90.44 375 ARG A O 1
ATOM 2976 N N . ILE A 1 376 ? -5.973 32.125 2.797 1 89.94 376 ILE A N 1
ATOM 2977 C CA . ILE A 1 376 ? -5.109 33 3.58 1 89.94 376 ILE A CA 1
ATOM 2978 C C . ILE A 1 376 ? -3.664 32.875 3.109 1 89.94 376 ILE A C 1
ATOM 2980 O O . ILE A 1 376 ? -3.289 31.844 2.537 1 89.94 376 ILE A O 1
ATOM 2984 N N . PRO A 1 377 ? -2.834 33.875 3.277 1 88.88 377 PRO A N 1
ATOM 2985 C CA . PRO A 1 377 ? -1.427 33.75 2.893 1 88.88 377 PRO A CA 1
ATOM 2986 C C . PRO A 1 377 ? -0.676 32.719 3.729 1 88.88 377 PRO A C 1
ATOM 2988 O O . PRO A 1 377 ? -1.124 32.344 4.82 1 88.88 377 PRO A O 1
ATOM 2991 N N . TYR A 1 378 ? 0.446 32.219 3.287 1 86.75 378 TYR A N 1
ATOM 2992 C CA . TYR A 1 378 ? 1.263 31.25 3.984 1 86.75 378 TYR A CA 1
ATOM 2993 C C . TYR A 1 378 ? 1.83 31.828 5.277 1 86.75 378 TYR A C 1
ATOM 2995 O O . TYR A 1 378 ? 2.039 31.094 6.25 1 86.75 378 TYR A O 1
ATOM 3003 N N . LYS A 1 379 ? 2.195 33.094 5.242 1 79.88 379 LYS A N 1
ATOM 3004 C CA . LYS A 1 379 ? 2.643 33.812 6.43 1 79.88 379 LYS A CA 1
ATOM 3005 C C . LYS A 1 379 ? 1.911 35.125 6.578 1 79.88 379 LYS A C 1
ATOM 3007 O O . LYS A 1 379 ? 1.731 35.844 5.598 1 79.88 379 LYS A O 1
ATOM 3012 N N . ASP A 1 380 ? 1.16 35.062 7.672 1 79.25 380 ASP A N 1
ATOM 3013 C CA . ASP A 1 380 ? 0.488 36.344 7.941 1 79.25 380 ASP A CA 1
ATOM 3014 C C . ASP A 1 380 ? 0.637 36.75 9.406 1 79.25 380 ASP A C 1
ATOM 3016 O O . ASP A 1 380 ? 0.952 35.906 10.258 1 79.25 380 ASP A O 1
ATOM 3020 N N . SER A 1 381 ? 0.931 37.938 9.719 1 67.56 381 SER A N 1
ATOM 3021 C CA . SER A 1 381 ? 1.145 38.438 11.078 1 67.56 381 SER A CA 1
ATOM 3022 C C . SER A 1 381 ? -0.167 38.906 11.711 1 67.56 381 SER A C 1
ATOM 3024 O O . SER A 1 381 ? -0.186 39.344 12.859 1 67.56 381 SER A O 1
ATOM 3026 N N . GLY A 1 382 ? -1.354 38.562 11.148 1 66.56 382 GLY A N 1
ATOM 3027 C CA . GLY A 1 382 ? -2.49 39.219 11.773 1 66.56 382 GLY A CA 1
ATOM 3028 C C . GLY A 1 382 ? -3.463 38.25 12.414 1 66.56 382 GLY A C 1
ATOM 3029 O O . GLY A 1 382 ? -3.244 37.031 12.391 1 66.56 382 GLY A O 1
ATOM 3030 N N . THR A 1 383 ? -4.16 38.781 13.43 1 74.44 383 THR A N 1
ATOM 3031 C CA . THR A 1 383 ? -5.277 38.062 14.031 1 74.44 383 THR A CA 1
ATOM 3032 C C . THR A 1 383 ? -6.508 38.094 13.125 1 74.44 383 THR A C 1
ATOM 3034 O O . THR A 1 383 ? -6.828 39.156 12.57 1 74.44 383 THR A O 1
ATOM 3037 N N . ARG A 1 384 ? -6.984 36.938 12.828 1 83.69 384 ARG A N 1
ATOM 3038 C CA . ARG A 1 384 ? -8.188 36.844 12.016 1 83.69 384 ARG A CA 1
ATOM 3039 C C . ARG A 1 384 ? -9.383 36.406 12.859 1 83.69 384 ARG A C 1
ATOM 3041 O O . ARG A 1 384 ? -9.219 35.812 13.93 1 83.69 384 ARG A O 1
ATOM 3048 N N . GLU A 1 385 ? -10.531 36.906 12.352 1 86.94 385 GLU A N 1
ATOM 3049 C CA . GLU A 1 385 ? -11.758 36.5 13.016 1 86.94 385 GLU A CA 1
ATOM 3050 C C . GLU A 1 385 ? -11.969 34.969 12.922 1 86.94 385 GLU A C 1
ATOM 3052 O O . GLU A 1 385 ? -11.688 34.375 11.883 1 86.94 385 GLU A O 1
ATOM 3057 N N . ARG A 1 386 ? -12.492 34.531 13.984 1 91.12 386 ARG A N 1
ATOM 3058 C CA . ARG A 1 386 ? -12.742 33.094 14.055 1 91.12 386 ARG A CA 1
ATOM 3059 C C . ARG A 1 386 ? -13.758 32.656 13 1 91.12 386 ARG A C 1
ATOM 3061 O O . ARG A 1 386 ? -14.742 33.375 12.75 1 91.12 386 ARG A O 1
ATOM 3068 N N . VAL A 1 387 ? -13.5 31.484 12.5 1 92.44 387 VAL A N 1
ATOM 3069 C CA . VAL A 1 387 ? -14.398 30.875 11.523 1 92.44 387 VAL A CA 1
ATOM 3070 C C . VAL A 1 387 ? -15.641 30.344 12.227 1 92.44 387 VAL A C 1
ATOM 3072 O O . VAL A 1 387 ? -15.547 29.75 13.305 1 92.44 387 VAL A O 1
ATOM 3075 N N . ASP A 1 388 ? -16.812 30.594 11.641 1 92.25 388 ASP A N 1
ATOM 3076 C CA . ASP A 1 388 ? -18.078 30.062 12.148 1 92.25 388 ASP A CA 1
ATOM 3077 C C . ASP A 1 388 ? -18.359 28.672 11.586 1 92.25 388 ASP A C 1
ATOM 3079 O O . ASP A 1 388 ? -19.094 28.531 10.617 1 92.25 388 ASP A O 1
ATOM 3083 N N . TRP A 1 389 ? -17.891 27.688 12.297 1 95.19 389 TRP A N 1
ATOM 3084 C CA . TRP A 1 389 ? -17.969 26.312 11.812 1 95.19 389 TRP A CA 1
ATOM 3085 C C . TRP A 1 389 ? -19.422 25.844 11.789 1 95.19 389 TRP A C 1
ATOM 3087 O O . TRP A 1 389 ? -19.812 25.062 10.922 1 95.19 389 TRP A O 1
ATOM 3097 N N . LYS A 1 390 ? -20.234 26.281 12.719 1 92.81 390 LYS A N 1
ATOM 3098 C CA . LYS A 1 390 ? -21.641 25.891 12.742 1 92.81 390 LYS A CA 1
ATOM 3099 C C . LYS A 1 390 ? -22.328 26.297 11.445 1 92.81 390 LYS A C 1
ATOM 3101 O O . LYS A 1 390 ? -23.047 25.484 10.844 1 92.81 390 LYS A O 1
ATOM 3106 N N . SER A 1 391 ? -22.109 27.484 11.094 1 91.38 391 SER A N 1
ATOM 3107 C CA . SER A 1 391 ? -22.688 27.984 9.852 1 91.38 391 SER A CA 1
ATOM 3108 C C . SER A 1 391 ? -22.172 27.203 8.648 1 91.38 391 SER A C 1
ATOM 3110 O O . SER A 1 391 ? -22.938 26.812 7.766 1 91.38 391 SER A O 1
ATOM 3112 N N . ILE A 1 392 ? -20.906 26.953 8.641 1 92.69 392 ILE A N 1
ATOM 3113 C CA . ILE A 1 392 ? -20.266 26.266 7.516 1 92.69 392 ILE A CA 1
ATOM 3114 C C . ILE A 1 392 ? -20.797 24.844 7.422 1 92.69 392 ILE A C 1
ATOM 3116 O O . ILE A 1 392 ? -21.219 24.391 6.352 1 92.69 392 ILE A O 1
ATOM 3120 N N . ILE A 1 393 ? -20.781 24.125 8.508 1 93.75 393 ILE A N 1
ATOM 3121 C CA . ILE A 1 393 ? -21.234 22.734 8.523 1 93.75 393 ILE A CA 1
ATOM 3122 C C . ILE A 1 393 ? -22.719 22.672 8.164 1 93.75 393 ILE A C 1
ATOM 3124 O O . ILE A 1 393 ? -23.141 21.766 7.438 1 93.75 393 ILE A O 1
ATOM 3128 N N . GLY A 1 394 ? -23.453 23.656 8.695 1 91.44 394 GLY A N 1
ATOM 3129 C CA . GLY A 1 394 ? -24.859 23.734 8.32 1 91.44 394 GLY A CA 1
ATOM 3130 C C . GLY A 1 394 ? -25.062 23.859 6.82 1 91.44 394 GLY A C 1
ATOM 3131 O O . GLY A 1 394 ? -25.938 23.203 6.246 1 91.44 394 GLY A O 1
ATOM 3132 N N . ARG A 1 395 ? -24.359 24.656 6.188 1 89.5 395 ARG A N 1
ATOM 3133 C CA . ARG A 1 395 ? -24.453 24.844 4.742 1 89.5 395 ARG A CA 1
ATOM 3134 C C . ARG A 1 395 ? -24.016 23.578 3.996 1 89.5 395 ARG A C 1
ATOM 3136 O O . ARG A 1 395 ? -24.625 23.203 2.994 1 89.5 395 ARG A O 1
ATOM 3143 N N . LEU A 1 396 ? -22.953 22.984 4.492 1 91.88 396 LEU A N 1
ATOM 3144 C CA . LEU A 1 396 ? -22.5 21.75 3.875 1 91.88 396 LEU A CA 1
ATOM 3145 C C . LEU A 1 396 ? -23.547 20.656 4.004 1 91.88 396 LEU A C 1
ATOM 3147 O O . LEU A 1 396 ? -23.734 19.859 3.082 1 91.88 396 LEU A O 1
ATOM 3151 N N . ASP A 1 397 ? -24.188 20.688 5.125 1 92.12 397 ASP A N 1
ATOM 3152 C CA . ASP A 1 397 ? -25.266 19.734 5.305 1 92.12 397 ASP A CA 1
ATOM 3153 C C . ASP A 1 397 ? -26.391 19.984 4.301 1 92.12 397 ASP A C 1
ATOM 3155 O O . ASP A 1 397 ? -27.062 19.047 3.859 1 92.12 397 ASP A O 1
ATOM 3159 N N . GLY A 1 398 ? -26.578 21.188 3.963 1 88.19 398 GLY A N 1
ATOM 3160 C CA . GLY A 1 398 ? -27.547 21.531 2.943 1 88.19 398 GLY A CA 1
ATOM 3161 C C . GLY A 1 398 ? -27.188 21.016 1.565 1 88.19 398 GLY A C 1
ATOM 3162 O O . GLY A 1 398 ? -28.062 20.688 0.768 1 88.19 398 GLY A O 1
ATOM 3163 N N . ILE A 1 399 ? -25.938 20.922 1.354 1 86.25 399 ILE A N 1
ATOM 3164 C CA . ILE A 1 399 ? -25.453 20.516 0.041 1 86.25 399 ILE A CA 1
ATOM 3165 C C . ILE A 1 399 ? -25.328 19 -0.023 1 86.25 399 ILE A C 1
ATOM 3167 O O . ILE A 1 399 ? -25.734 18.375 -1.006 1 86.25 399 ILE A O 1
ATOM 3171 N N . PHE A 1 400 ? -24.75 18.344 1.069 1 89.62 400 PHE A N 1
ATOM 3172 C CA . PHE A 1 400 ? -24.375 16.938 1.021 1 89.62 400 PHE A CA 1
ATOM 3173 C C . PHE A 1 400 ? -25.344 16.094 1.844 1 89.62 400 PHE A C 1
ATOM 3175 O O . PHE A 1 400 ? -25.25 14.859 1.837 1 89.62 400 PHE A O 1
ATOM 3182 N N . GLY A 1 401 ? -26.203 16.719 2.549 1 90.88 401 GLY A N 1
ATOM 3183 C CA . GLY A 1 401 ? -27 16.016 3.537 1 90.88 401 GLY A CA 1
ATOM 3184 C C . GLY A 1 401 ? -26.344 15.953 4.902 1 90.88 401 GLY A C 1
ATOM 3185 O O . GLY A 1 401 ? -25.141 16.188 5.027 1 90.88 401 GLY A O 1
ATOM 3186 N N . GLU A 1 402 ? -27.031 15.586 6.012 1 88.44 402 GLU A N 1
ATOM 3187 C CA . GLU A 1 402 ? -26.547 15.57 7.391 1 88.44 402 GLU A CA 1
ATOM 3188 C C . GLU A 1 402 ? -25.656 14.359 7.645 1 88.44 402 GLU A C 1
ATOM 3190 O O . GLU A 1 402 ? -24.875 14.352 8.594 1 88.44 402 GLU A O 1
ATOM 3195 N N . GLY A 1 403 ? -25.594 13.516 6.797 1 87.69 403 GLY A N 1
ATOM 3196 C CA . GLY A 1 403 ? -24.781 12.32 6.988 1 87.69 403 GLY A CA 1
ATOM 3197 C C . GLY A 1 403 ? -23.344 12.5 6.555 1 87.69 403 GLY A C 1
ATOM 3198 O O . GLY A 1 403 ? -22.891 13.625 6.34 1 87.69 403 GLY A O 1
ATOM 3199 N N . LEU A 1 404 ? -22.656 11.445 6.711 1 90.31 404 LEU A N 1
ATOM 3200 C CA . LEU A 1 404 ? -21.266 11.461 6.293 1 90.31 404 LEU A CA 1
ATOM 3201 C C . LEU A 1 404 ? -21.141 11.727 4.793 1 90.31 404 LEU A C 1
ATOM 3203 O O . LEU A 1 404 ? -22.078 11.461 4.039 1 90.31 404 LEU A O 1
ATOM 3207 N N . LEU A 1 405 ? -20.062 12.445 4.512 1 90.19 405 LEU A N 1
ATOM 3208 C CA . LEU A 1 405 ? -19.734 12.641 3.104 1 90.19 405 LEU A CA 1
ATOM 3209 C C . LEU A 1 405 ? -19.656 11.305 2.373 1 90.19 405 LEU A C 1
ATOM 3211 O O . LEU A 1 405 ? -19.047 10.352 2.877 1 90.19 405 LEU A O 1
ATOM 3215 N N . MET B 1 1 ? -32.688 -56.219 28.234 1 24.77 1 MET B N 1
ATOM 3216 C CA . MET B 1 1 ? -31.578 -55.281 28 1 24.77 1 MET B CA 1
ATOM 3217 C C . MET B 1 1 ? -31.969 -53.875 28.422 1 24.77 1 MET B C 1
ATOM 3219 O O . MET B 1 1 ? -32.781 -53.219 27.781 1 24.77 1 MET B O 1
ATOM 3223 N N . ASP B 1 2 ? -32.062 -53.5 29.688 1 25.58 2 ASP B N 1
ATOM 3224 C CA . ASP B 1 2 ? -32.969 -52.906 30.641 1 25.58 2 ASP B CA 1
ATOM 3225 C C . ASP B 1 2 ? -32.938 -51.375 30.547 1 25.58 2 ASP B C 1
ATOM 3227 O O . ASP B 1 2 ? -31.938 -50.812 30.078 1 25.58 2 ASP B O 1
ATOM 3231 N N . LYS B 1 3 ? -34.156 -50.906 30.781 1 29.14 3 LYS B N 1
ATOM 3232 C CA . LYS B 1 3 ? -34.5 -49.5 30.609 1 29.14 3 LYS B CA 1
ATOM 3233 C C . LYS B 1 3 ? -33.438 -48.562 31.188 1 29.14 3 LYS B C 1
ATOM 3235 O O . LYS B 1 3 ? -33.312 -47.406 30.797 1 29.14 3 LYS B O 1
ATOM 3240 N N . GLU B 1 4 ? -32.812 -49.188 32.188 1 33.03 4 GLU B N 1
ATOM 3241 C CA . GLU B 1 4 ? -31.922 -48.438 33.062 1 33.03 4 GLU B CA 1
ATOM 3242 C C . GLU B 1 4 ? -30.688 -47.938 32.312 1 33.03 4 GLU B C 1
ATOM 3244 O O . GLU B 1 4 ? -30.188 -46.875 32.562 1 33.03 4 GLU B O 1
ATOM 3249 N N . GLU B 1 5 ? -30.234 -48.906 31.547 1 31.39 5 GLU B N 1
ATOM 3250 C CA . GLU B 1 5 ? -28.984 -48.75 30.812 1 31.39 5 GLU B CA 1
ATOM 3251 C C . GLU B 1 5 ? -29.094 -47.594 29.797 1 31.39 5 GLU B C 1
ATOM 3253 O O . GLU B 1 5 ? -28.094 -46.969 29.453 1 31.39 5 GLU B O 1
ATOM 3258 N N . LEU B 1 6 ? -30.312 -47.688 29.25 1 27.69 6 LEU B N 1
ATOM 3259 C CA . LEU B 1 6 ? -30.594 -46.75 28.188 1 27.69 6 LEU B CA 1
ATOM 3260 C C . LEU B 1 6 ? -30.516 -45.312 28.688 1 27.69 6 LEU B C 1
ATOM 3262 O O . LEU B 1 6 ? -30.047 -44.438 27.984 1 27.69 6 LEU B O 1
ATOM 3266 N N . ARG B 1 7 ? -31.125 -45.125 29.906 1 27.72 7 ARG B N 1
ATOM 3267 C CA . ARG B 1 7 ? -31.188 -43.781 30.484 1 27.72 7 ARG B CA 1
ATOM 3268 C C . ARG B 1 7 ? -29.781 -43.219 30.719 1 27.72 7 ARG B C 1
ATOM 3270 O O . ARG B 1 7 ? -29.578 -42.031 30.641 1 27.72 7 ARG B O 1
ATOM 3277 N N . LYS B 1 8 ? -28.906 -44.219 31.078 1 30.48 8 LYS B N 1
ATOM 3278 C CA . LYS B 1 8 ? -27.562 -43.812 31.422 1 30.48 8 LYS B CA 1
ATOM 3279 C C . LYS B 1 8 ? -26.844 -43.188 30.234 1 30.48 8 LYS B C 1
ATOM 3281 O O . LYS B 1 8 ? -26.047 -42.25 30.406 1 30.48 8 LYS B O 1
ATOM 3286 N N . GLN B 1 9 ? -27.062 -43.875 29.125 1 26.31 9 GLN B N 1
ATOM 3287 C CA . GLN B 1 9 ? -26.391 -43.5 27.891 1 26.31 9 GLN B CA 1
ATOM 3288 C C . GLN B 1 9 ? -26.844 -42.094 27.438 1 26.31 9 GLN B C 1
ATOM 3290 O O . GLN B 1 9 ? -26.047 -41.344 26.875 1 26.31 9 GLN B O 1
ATOM 3295 N N . ALA B 1 10 ? -28.234 -41.969 27.547 1 25.48 10 ALA B N 1
ATOM 3296 C CA . ALA B 1 10 ? -28.75 -40.719 27 1 25.48 10 ALA B CA 1
ATOM 3297 C C . ALA B 1 10 ? -28.078 -39.5 27.656 1 25.48 10 ALA B C 1
ATOM 3299 O O . ALA B 1 10 ? -27.781 -38.5 27 1 25.48 10 ALA B O 1
ATOM 3300 N N . THR B 1 11 ? -27.938 -39.625 29.031 1 26.27 11 THR B N 1
ATOM 3301 C CA . THR B 1 11 ? -27.516 -38.469 29.828 1 26.27 11 THR B CA 1
ATOM 3302 C C . THR B 1 11 ? -26.094 -38.062 29.484 1 26.27 11 THR B C 1
ATOM 3304 O O . THR B 1 11 ? -25.688 -36.938 29.766 1 26.27 11 THR B O 1
ATOM 3307 N N . ARG B 1 12 ? -25.203 -39.062 29.078 1 27.2 12 ARG B N 1
ATOM 3308 C CA . ARG B 1 12 ? -23.797 -38.781 28.797 1 27.2 12 ARG B CA 1
ATOM 3309 C C . ARG B 1 12 ? -23.656 -37.812 27.625 1 27.2 12 ARG B C 1
ATOM 3311 O O . ARG B 1 12 ? -22.672 -37.062 27.531 1 27.2 12 ARG B O 1
ATOM 3318 N N . ILE B 1 13 ? -24.328 -38.125 26.484 1 25.94 13 ILE B N 1
ATOM 3319 C CA . ILE B 1 13 ? -24.281 -37.344 25.25 1 25.94 13 ILE B CA 1
ATOM 3320 C C . ILE B 1 13 ? -24.703 -35.906 25.516 1 25.94 13 ILE B C 1
ATOM 3322 O O . ILE B 1 13 ? -24.344 -34.969 24.781 1 25.94 13 ILE B O 1
ATOM 3326 N N . LEU B 1 14 ? -25.766 -35.688 26.344 1 24.14 14 LEU B N 1
ATOM 3327 C CA . LEU B 1 14 ? -26.359 -34.344 26.469 1 24.14 14 LEU B CA 1
ATOM 3328 C C . LEU B 1 14 ? -25.328 -33.344 26.984 1 24.14 14 LEU B C 1
ATOM 3330 O O . LEU B 1 14 ? -25.516 -32.125 26.828 1 24.14 14 LEU B O 1
ATOM 3334 N N . ARG B 1 15 ? -24.297 -33.719 27.75 1 22.48 15 ARG B N 1
ATOM 3335 C CA . ARG B 1 15 ? -23.406 -33 28.641 1 22.48 15 ARG B CA 1
ATOM 3336 C C . ARG B 1 15 ? -22.422 -32.156 27.828 1 22.48 15 ARG B C 1
ATOM 3338 O O . ARG B 1 15 ? -21.844 -31.188 28.344 1 22.48 15 ARG B O 1
ATOM 3345 N N . VAL B 1 16 ? -21.672 -32.75 26.922 1 21.78 16 VAL B N 1
ATOM 3346 C CA . VAL B 1 16 ? -20.562 -31.953 26.422 1 21.78 16 VAL B CA 1
ATOM 3347 C C . VAL B 1 16 ? -21.078 -30.656 25.828 1 21.78 16 VAL B C 1
ATOM 3349 O O . VAL B 1 16 ? -20.297 -29.766 25.469 1 21.78 16 VAL B O 1
ATOM 3352 N N . THR B 1 17 ? -22.172 -30.469 25.203 1 21.17 17 THR B N 1
ATOM 3353 C CA . THR B 1 17 ? -22.797 -29.359 24.484 1 21.17 17 THR B CA 1
ATOM 3354 C C . THR B 1 17 ? -23.109 -28.203 25.438 1 21.17 17 THR B C 1
ATOM 3356 O O . THR B 1 17 ? -23.188 -27.047 25.016 1 21.17 17 THR B O 1
ATOM 3359 N N . GLU B 1 18 ? -23.719 -28.375 26.578 1 21.33 18 GLU B N 1
ATOM 3360 C CA . GLU B 1 18 ? -24.406 -27.328 27.328 1 21.33 18 GLU B CA 1
ATOM 3361 C C . GLU B 1 18 ? -23.406 -26.312 27.875 1 21.33 18 GLU B C 1
ATOM 3363 O O . GLU B 1 18 ? -23.75 -25.141 28.078 1 21.33 18 GLU B O 1
ATOM 3368 N N . GLN B 1 19 ? -22.344 -26.625 28.547 1 19.42 19 GLN B N 1
ATOM 3369 C CA . GLN B 1 19 ? -21.938 -26.094 29.844 1 19.42 19 GLN B CA 1
ATOM 3370 C C . GLN B 1 19 ? -21.594 -24.609 29.75 1 19.42 19 GLN B C 1
ATOM 3372 O O . GLN B 1 19 ? -21.484 -23.938 30.766 1 19.42 19 GLN B O 1
ATOM 3377 N N . ARG B 1 20 ? -20.875 -23.984 28.953 1 18.61 20 ARG B N 1
ATOM 3378 C CA . ARG B 1 20 ? -20.203 -22.75 29.344 1 18.61 20 ARG B CA 1
ATOM 3379 C C . ARG B 1 20 ? -21.203 -21.625 29.594 1 18.61 20 ARG B C 1
ATOM 3381 O O . ARG B 1 20 ? -20.844 -20.453 29.516 1 18.61 20 ARG B O 1
ATOM 3388 N N . VAL B 1 21 ? -22.438 -21.719 29.562 1 17.53 21 VAL B N 1
ATOM 3389 C CA . VAL B 1 21 ? -23.344 -20.594 29.812 1 17.53 21 VAL B CA 1
ATOM 3390 C C . VAL B 1 21 ? -23.219 -20.156 31.266 1 17.53 21 VAL B C 1
ATOM 3392 O O . VAL B 1 21 ? -23.594 -19.016 31.609 1 17.53 21 VAL B O 1
ATOM 3395 N N . HIS B 1 22 ? -23.125 -20.922 32.344 1 16.16 22 HIS B N 1
ATOM 3396 C CA . HIS B 1 22 ? -23.766 -20.938 33.656 1 16.16 22 HIS B CA 1
ATOM 3397 C C . HIS B 1 22 ? -23.141 -19.922 34.594 1 16.16 22 HIS B C 1
ATOM 3399 O O . HIS B 1 22 ? -23.391 -19.938 35.781 1 16.16 22 HIS B O 1
ATOM 3405 N N . LYS B 1 23 ? -22.062 -19.438 34.625 1 16.19 23 LYS B N 1
ATOM 3406 C CA . LYS B 1 23 ? -21.844 -19 36 1 16.19 23 LYS B CA 1
ATOM 3407 C C . LYS B 1 23 ? -23.062 -18.281 36.562 1 16.19 23 LYS B C 1
ATOM 3409 O O . LYS B 1 23 ? -23.844 -17.688 35.781 1 16.19 23 LYS B O 1
ATOM 3414 N N . GLN B 1 24 ? -23.172 -17.859 38.094 1 15.78 24 GLN B N 1
ATOM 3415 C CA . GLN B 1 24 ? -23.766 -17.828 39.438 1 15.78 24 GLN B CA 1
ATOM 3416 C C . GLN B 1 24 ? -24.688 -16.625 39.594 1 15.78 24 GLN B C 1
ATOM 3418 O O . GLN B 1 24 ? -24.594 -15.656 38.844 1 15.78 24 GLN B O 1
ATOM 3423 N N . SER B 1 25 ? -25.5 -16.422 40.875 1 15.8 25 SER B N 1
ATOM 3424 C CA . SER B 1 25 ? -26.578 -15.945 41.719 1 15.8 25 SER B CA 1
ATOM 3425 C C . SER B 1 25 ? -26.359 -14.492 42.125 1 15.8 25 SER B C 1
ATOM 3427 O O . SER B 1 25 ? -27.297 -13.711 42.219 1 15.8 25 SER B O 1
ATOM 3429 N N . PHE B 1 26 ? -25.328 -14.078 43.156 1 16.03 26 PHE B N 1
ATOM 3430 C CA . PHE B 1 26 ? -25.578 -13.523 44.469 1 16.03 26 PHE B CA 1
ATOM 3431 C C . PHE B 1 26 ? -26.312 -12.188 44.375 1 16.03 26 PHE B C 1
ATOM 3433 O O . PHE B 1 26 ? -26 -11.367 43.5 1 16.03 26 PHE B O 1
ATOM 3440 N N . VAL B 1 27 ? -27.547 -11.781 45.312 1 16.47 27 VAL B N 1
ATOM 3441 C CA . VAL B 1 27 ? -28.641 -11.078 45.969 1 16.47 27 VAL B CA 1
ATOM 3442 C C . VAL B 1 27 ? -28.125 -9.781 46.594 1 16.47 27 VAL B C 1
ATOM 3444 O O . VAL B 1 27 ? -28.656 -8.703 46.312 1 16.47 27 VAL B O 1
ATOM 3447 N N . ALA B 1 28 ? -28.375 -9.57 48.094 1 16.3 28 ALA B N 1
ATOM 3448 C CA . ALA B 1 28 ? -29.141 -8.703 49 1 16.3 28 ALA B CA 1
ATOM 3449 C C . ALA B 1 28 ? -28.328 -7.473 49.406 1 16.3 28 ALA B C 1
ATOM 3451 O O . ALA B 1 28 ? -28.797 -6.344 49.25 1 16.3 28 ALA B O 1
ATOM 3452 N N . PHE B 1 29 ? -27.656 -7.402 50.781 1 15.51 29 PHE B N 1
ATOM 3453 C CA . PHE B 1 29 ? -27.922 -6.727 52.031 1 15.51 29 PHE B CA 1
ATOM 3454 C C . PHE B 1 29 ? -27.125 -5.43 52.125 1 15.51 29 PHE B C 1
ATOM 3456 O O . PHE B 1 29 ? -27.672 -4.398 52.562 1 15.51 29 PHE B O 1
ATOM 3463 N N . PHE B 1 30 ? -25.766 -5.328 52.5 1 15.64 30 PHE B N 1
ATOM 3464 C CA . PHE B 1 30 ? -25.375 -4.684 53.75 1 15.64 30 PHE B CA 1
ATOM 3465 C C . PHE B 1 30 ? -25.594 -3.18 53.656 1 15.64 30 PHE B C 1
ATOM 3467 O O . PHE B 1 30 ? -25.312 -2.557 52.656 1 15.64 30 PHE B O 1
ATOM 3474 N N . LEU B 1 31 ? -26.25 -2.438 54.875 1 16.17 31 LEU B N 1
ATOM 3475 C CA . LEU B 1 31 ? -26.828 -1.355 55.656 1 16.17 31 LEU B CA 1
ATOM 3476 C C . LEU B 1 31 ? -25.812 -0.226 55.844 1 16.17 31 LEU B C 1
ATOM 3478 O O . LEU B 1 31 ? -26.125 0.94 55.594 1 16.17 31 LEU B O 1
ATOM 3482 N N . GLY B 1 32 ? -25.047 -0.146 57.156 1 15.43 32 GLY B N 1
ATOM 3483 C CA . GLY B 1 32 ? -25.078 0.728 58.312 1 15.43 32 GLY B CA 1
ATOM 3484 C C . GLY B 1 32 ? -24.203 1.955 58.156 1 15.43 32 GLY B C 1
ATOM 3485 O O . GLY B 1 32 ? -24.656 3.08 58.375 1 15.43 32 GLY B O 1
ATOM 3486 N N . PHE B 1 33 ? -23 2.045 58.938 1 15.62 33 PHE B N 1
ATOM 3487 C CA . PHE B 1 33 ? -22.766 2.93 60.062 1 15.62 33 PHE B CA 1
ATOM 3488 C C . PHE B 1 33 ? -22.281 4.297 59.594 1 15.62 33 PHE B C 1
ATOM 3490 O O . PHE B 1 33 ? -21.984 4.484 58.406 1 15.62 33 PHE B O 1
ATOM 3497 N N . LEU B 1 34 ? -21.078 4.844 60.281 1 15.94 34 LEU B N 1
ATOM 3498 C CA . LEU B 1 34 ? -20.781 5.93 61.219 1 15.94 34 LEU B CA 1
ATOM 3499 C C . LEU B 1 34 ? -20.5 7.227 60.469 1 15.94 34 LEU B C 1
ATOM 3501 O O . LEU B 1 34 ? -20 7.203 59.344 1 15.94 34 LEU B O 1
ATOM 3505 N N . ILE B 1 35 ? -20.438 8.5 61.281 1 15.73 35 ILE B N 1
ATOM 3506 C CA . ILE B 1 35 ? -20.766 9.836 61.781 1 15.73 35 ILE B CA 1
ATOM 3507 C C . ILE B 1 35 ? -19.703 10.828 61.312 1 15.73 35 ILE B C 1
ATOM 3509 O O . ILE B 1 35 ? -20.031 11.859 60.719 1 15.73 35 ILE B O 1
ATOM 3513 N N . SER B 1 36 ? -18.625 11.281 62.219 1 14.81 36 SER B N 1
ATOM 3514 C CA . SER B 1 36 ? -18.469 12.539 62.938 1 14.81 36 SER B CA 1
ATOM 3515 C C . SER B 1 36 ? -17.5 13.469 62.219 1 14.81 36 SER B C 1
ATOM 3517 O O . SER B 1 36 ? -17.734 14.68 62.125 1 14.81 36 SER B O 1
ATOM 3519 N N . HIS B 1 37 ? -16.125 13.242 62.25 1 15.88 37 HIS B N 1
ATOM 3520 C CA . HIS B 1 37 ? -15.352 14.281 62.938 1 15.88 37 HIS B CA 1
ATOM 3521 C C . HIS B 1 37 ? -15.203 15.516 62.062 1 15.88 37 HIS B C 1
ATOM 3523 O O . HIS B 1 37 ? -15.344 15.438 60.844 1 15.88 37 HIS B O 1
ATOM 3529 N N . LEU B 1 38 ? -14.227 16.531 62.5 1 16.06 38 LEU B N 1
ATOM 3530 C CA . LEU B 1 38 ? -14.016 17.875 63 1 16.06 38 LEU B CA 1
ATOM 3531 C C . LEU B 1 38 ? -13.664 18.844 61.875 1 16.06 38 LEU B C 1
ATOM 3533 O O . LEU B 1 38 ? -13.266 18.422 60.781 1 16.06 38 LEU B O 1
ATOM 3537 N N . LEU B 1 39 ? -12.969 20.016 62.25 1 15.61 39 LEU B N 1
ATOM 3538 C CA . LEU B 1 39 ? -13.039 21.453 62.5 1 15.61 39 LEU B CA 1
ATOM 3539 C C . LEU B 1 39 ? -12.336 22.234 61.375 1 15.61 39 LEU B C 1
ATOM 3541 O O . LEU B 1 39 ? -12.922 23.141 60.781 1 15.61 39 LEU B O 1
ATOM 3545 N N . SER B 1 40 ? -11.047 22.828 61.594 1 15.32 40 SER B N 1
ATOM 3546 C CA . SER B 1 40 ? -10.805 24.234 61.875 1 15.32 40 SER B CA 1
ATOM 3547 C C . SER B 1 40 ? -10.289 24.953 60.625 1 15.32 40 SER B C 1
ATOM 3549 O O . SER B 1 40 ? -10.656 26.109 60.375 1 15.32 40 SER B O 1
ATOM 3551 N N . VAL B 1 41 ? -9.156 24.516 59.875 1 16.77 41 VAL B N 1
ATOM 3552 C CA . VAL B 1 41 ? -8.086 25.5 59.938 1 16.77 41 VAL B CA 1
ATOM 3553 C C . VAL B 1 41 ? -8.367 26.625 58.938 1 16.77 41 VAL B C 1
ATOM 3555 O O . VAL B 1 41 ? -9.141 26.453 58 1 16.77 41 VAL B O 1
ATOM 3558 N N . GLY B 1 42 ? -7.27 27.562 58.625 1 17.12 42 GLY B N 1
ATOM 3559 C CA . GLY B 1 42 ? -7.035 29 58.688 1 17.12 42 GLY B CA 1
ATOM 3560 C C . GLY B 1 42 ? -7.453 29.734 57.438 1 17.12 42 GLY B C 1
ATOM 3561 O O . GLY B 1 42 ? -7.656 29.125 56.406 1 17.12 42 GLY B O 1
ATOM 3562 N N . ASN B 1 43 ? -7.332 31.062 57.438 1 16.89 43 ASN B N 1
ATOM 3563 C CA . ASN B 1 43 ? -7.859 32.406 57.219 1 16.89 43 ASN B CA 1
ATOM 3564 C C . ASN B 1 43 ? -7.477 32.906 55.812 1 16.89 43 ASN B C 1
ATOM 3566 O O . ASN B 1 43 ? -6.324 33.281 55.594 1 16.89 43 ASN B O 1
ATOM 3570 N N . PHE B 1 44 ? -7.477 32.094 54.719 1 17.25 44 PHE B N 1
ATOM 3571 C CA . PHE B 1 44 ? -6.828 32.75 53.594 1 17.25 44 PHE B CA 1
ATOM 3572 C C . PHE B 1 44 ? -7.5 34.094 53.281 1 17.25 44 PHE B C 1
ATOM 3574 O O . PHE B 1 44 ? -8.719 34.156 53.125 1 17.25 44 PHE B O 1
ATOM 3581 N N . SER B 1 45 ? -6.867 35.312 53.719 1 16 45 SER B N 1
ATOM 3582 C CA . SER B 1 45 ? -7.332 36.688 53.656 1 16 45 SER B CA 1
ATOM 3583 C C . SER B 1 45 ? -7.52 37.125 52.219 1 16 45 SER B C 1
ATOM 3585 O O . SER B 1 45 ? -6.66 36.906 51.375 1 16 45 SER B O 1
ATOM 3587 N N . VAL B 1 46 ? -8.688 37.438 51.75 1 17.58 46 VAL B N 1
ATOM 3588 C CA . VAL B 1 46 ? -9.359 37.969 50.562 1 17.58 46 VAL B CA 1
ATOM 3589 C C . VAL B 1 46 ? -8.883 39.406 50.281 1 17.58 46 VAL B C 1
ATOM 3591 O O . VAL B 1 46 ? -9.641 40.219 49.75 1 17.58 46 VAL B O 1
ATOM 3594 N N . ALA B 1 47 ? -7.449 39.719 50.406 1 16.98 47 ALA B N 1
ATOM 3595 C CA . ALA B 1 47 ? -7.438 41.188 50.438 1 16.98 47 ALA B CA 1
ATOM 3596 C C . ALA B 1 47 ? -8.172 41.781 49.25 1 16.98 47 ALA B C 1
ATOM 3598 O O . ALA B 1 47 ? -8.297 41.094 48.219 1 16.98 47 ALA B O 1
ATOM 3599 N N . LYS B 1 48 ? -8.305 43.219 49.219 1 16.72 48 LYS B N 1
ATOM 3600 C CA . LYS B 1 48 ? -9.172 44.375 49.062 1 16.72 48 LYS B CA 1
ATOM 3601 C C . LYS B 1 48 ? -9.109 44.938 47.656 1 16.72 48 LYS B C 1
ATOM 3603 O O . LYS B 1 48 ? -10.141 45.25 47.062 1 16.72 48 LYS B O 1
ATOM 3608 N N . ASP B 1 49 ? -7.918 45.438 47.094 1 17.23 49 ASP B N 1
ATOM 3609 C CA . ASP B 1 49 ? -8.031 46.844 46.719 1 17.23 49 ASP B CA 1
ATOM 3610 C C . ASP B 1 49 ? -8.664 47 45.344 1 17.23 49 ASP B C 1
ATOM 3612 O O . ASP B 1 49 ? -8.398 46.188 44.438 1 17.23 49 ASP B O 1
ATOM 3616 N N . ASN B 1 50 ? -9.672 47.969 45.156 1 16.83 50 ASN B N 1
ATOM 3617 C CA . ASN B 1 50 ? -10.812 48.438 44.375 1 16.83 50 ASN B CA 1
ATOM 3618 C C . ASN B 1 50 ? -10.367 49.156 43.094 1 16.83 50 ASN B C 1
ATOM 3620 O O . ASN B 1 50 ? -11.188 49.406 42.219 1 16.83 50 ASN B O 1
ATOM 3624 N N . SER B 1 51 ? -9.25 49.969 43 1 17.11 51 SER B N 1
ATOM 3625 C CA . SER B 1 51 ? -9.531 51.25 42.438 1 17.11 51 SER B CA 1
ATOM 3626 C C . SER B 1 51 ? -9.641 51.188 40.906 1 17.11 51 SER B C 1
ATOM 3628 O O . SER B 1 51 ? -8.797 50.562 40.25 1 17.11 51 SER B O 1
ATOM 3630 N N . ALA B 1 52 ? -10.812 51.5 40.281 1 17.77 52 ALA B N 1
ATOM 3631 C CA . ALA B 1 52 ? -11.539 51.531 39.031 1 17.77 52 ALA B CA 1
ATOM 3632 C C . ALA B 1 52 ? -10.953 52.594 38.062 1 17.77 52 ALA B C 1
ATOM 3634 O O . ALA B 1 52 ? -11.414 52.719 36.938 1 17.77 52 ALA B O 1
ATOM 3635 N N . HIS B 1 53 ? -9.695 53.156 38.281 1 17.66 53 HIS B N 1
ATOM 3636 C CA . HIS B 1 53 ? -9.727 54.5 37.688 1 17.66 53 HIS B CA 1
ATOM 3637 C C . HIS B 1 53 ? -9.875 54.406 36.156 1 17.66 53 HIS B C 1
ATOM 3639 O O . HIS B 1 53 ? -9.172 53.656 35.5 1 17.66 53 HIS B O 1
ATOM 3645 N N . LEU B 1 54 ? -11.055 54.812 35.656 1 17.52 54 LEU B N 1
ATOM 3646 C CA . LEU B 1 54 ? -11.664 54.938 34.344 1 17.52 54 LEU B CA 1
ATOM 3647 C C . LEU B 1 54 ? -10.938 55.969 33.469 1 17.52 54 LEU B C 1
ATOM 3649 O O . LEU B 1 54 ? -11.219 56.062 32.281 1 17.52 54 LEU B O 1
ATOM 3653 N N . VAL B 1 55 ? -9.602 56.156 33.562 1 17.92 55 VAL B N 1
ATOM 3654 C CA . VAL B 1 55 ? -9.219 57.438 33 1 17.92 55 VAL B CA 1
ATOM 3655 C C . VAL B 1 55 ? -9.547 57.469 31.516 1 17.92 55 VAL B C 1
ATOM 3657 O O . VAL B 1 55 ? -9.117 56.625 30.75 1 17.92 55 VAL B O 1
ATOM 3660 N N . VAL B 1 56 ? -10.633 58.188 31.172 1 18.94 56 VAL B N 1
ATOM 3661 C CA . VAL B 1 56 ? -11.32 58.5 29.922 1 18.94 56 VAL B CA 1
ATOM 3662 C C . VAL B 1 56 ? -10.398 59.312 29.016 1 18.94 56 VAL B C 1
ATOM 3664 O O . VAL B 1 56 ? -10.094 60.469 29.328 1 18.94 56 VAL B O 1
ATOM 3667 N N . VAL B 1 57 ? -9.125 59 28.875 1 18.38 57 VAL B N 1
ATOM 3668 C CA . VAL B 1 57 ? -8.352 60.094 28.281 1 18.38 57 VAL B CA 1
ATOM 3669 C C . VAL B 1 57 ? -8.938 60.438 26.922 1 18.38 57 VAL B C 1
ATOM 3671 O O . VAL B 1 57 ? -9.328 59.562 26.156 1 18.38 57 VAL B O 1
ATOM 3674 N N . SER B 1 58 ? -9.305 61.812 26.734 1 18.83 58 SER B N 1
ATOM 3675 C CA . SER B 1 58 ? -9.938 62.719 25.797 1 18.83 58 SER B CA 1
ATOM 3676 C C . SER B 1 58 ? -9.172 62.75 24.469 1 18.83 58 SER B C 1
ATOM 3678 O O . SER B 1 58 ? -8.055 63.25 24.406 1 18.83 58 SER B O 1
ATOM 3680 N N . GLY B 1 59 ? -8.852 61.656 23.828 1 18.62 59 GLY B N 1
ATOM 3681 C CA . GLY B 1 59 ? -8 61.781 22.641 1 18.62 59 GLY B CA 1
ATOM 3682 C C . GLY B 1 59 ? -8.578 62.688 21.578 1 18.62 59 GLY B C 1
ATOM 3683 O O . GLY B 1 59 ? -9.789 62.688 21.344 1 18.62 59 GLY B O 1
ATOM 3684 N N . GLU B 1 60 ? -7.965 63.906 21.375 1 19.89 60 GLU B N 1
ATOM 3685 C CA . GLU B 1 60 ? -8.188 65 20.453 1 19.89 60 GLU B CA 1
ATOM 3686 C C . GLU B 1 60 ? -8.438 64.5 19.031 1 19.89 60 GLU B C 1
ATOM 3688 O O . GLU B 1 60 ? -7.82 63.531 18.594 1 19.89 60 GLU B O 1
ATOM 3693 N N . SER B 1 61 ? -9.539 65.062 18.453 1 19.55 61 SER B N 1
ATOM 3694 C CA . SER B 1 61 ? -10.344 64.812 17.266 1 19.55 61 SER B CA 1
ATOM 3695 C C . SER B 1 61 ? -9.594 65.25 16 1 19.55 61 SER B C 1
ATOM 3697 O O . SER B 1 61 ? -10.172 65.25 14.914 1 19.55 61 SER B O 1
ATOM 3699 N N . LYS B 1 62 ? -8.234 65.375 15.961 1 20.69 62 LYS B N 1
ATOM 3700 C CA . LYS B 1 62 ? -7.84 66.188 14.812 1 20.69 62 LYS B CA 1
ATOM 3701 C C . LYS B 1 62 ? -8.508 65.688 13.531 1 20.69 62 LYS B C 1
ATOM 3703 O O . LYS B 1 62 ? -8.648 64.438 13.336 1 20.69 62 LYS B O 1
ATOM 3708 N N . SER B 1 63 ? -9.164 66.562 12.805 1 19.7 63 SER B N 1
ATOM 3709 C CA . SER B 1 63 ? -10.031 66.625 11.633 1 19.7 63 SER B CA 1
ATOM 3710 C C . SER B 1 63 ? -9.328 66.125 10.391 1 19.7 63 SER B C 1
ATOM 3712 O O . SER B 1 63 ? -9.789 66.312 9.266 1 19.7 63 SER B O 1
ATOM 3714 N N . ALA B 1 64 ? -8.445 65.125 10.5 1 22.78 64 ALA B N 1
ATOM 3715 C CA . ALA B 1 64 ? -7.664 64.938 9.289 1 22.78 64 ALA B CA 1
ATOM 3716 C C . ALA B 1 64 ? -8.562 64.938 8.055 1 22.78 64 ALA B C 1
ATOM 3718 O O . ALA B 1 64 ? -9.672 64.375 8.102 1 22.78 64 ALA B O 1
ATOM 3719 N N . GLU B 1 65 ? -8.305 65.875 7.094 1 21.59 65 GLU B N 1
ATOM 3720 C CA . GLU B 1 65 ? -8.82 66.188 5.762 1 21.59 65 GLU B CA 1
ATOM 3721 C C . GLU B 1 65 ? -9 64.938 4.922 1 21.59 65 GLU B C 1
ATOM 3723 O O . GLU B 1 65 ? -8.164 64 4.957 1 21.59 65 GLU B O 1
ATOM 3728 N N . SER B 1 66 ? -10.203 64.625 4.484 1 20.25 66 SER B N 1
ATOM 3729 C CA . SER B 1 66 ? -10.812 63.562 3.73 1 20.25 66 SER B CA 1
ATOM 3730 C C . SER B 1 66 ? -10.188 63.438 2.346 1 20.25 66 SER B C 1
ATOM 3732 O O . SER B 1 66 ? -10.477 64.25 1.45 1 20.25 66 SER B O 1
ATOM 3734 N N . LYS B 1 67 ? -8.859 63.5 2.176 1 23.89 67 LYS B N 1
ATOM 3735 C CA . LYS B 1 67 ? -8.422 63.406 0.788 1 23.89 67 LYS B CA 1
ATOM 3736 C C . LYS B 1 67 ? -9.172 62.281 0.069 1 23.89 67 LYS B C 1
ATOM 3738 O O . LYS B 1 67 ? -9.258 61.156 0.574 1 23.89 67 LYS B O 1
ATOM 3743 N N . SER B 1 68 ? -10.055 62.656 -0.809 1 21.33 68 SER B N 1
ATOM 3744 C CA . SER B 1 68 ? -10.898 61.906 -1.714 1 21.33 68 SER B CA 1
ATOM 3745 C C . SER B 1 68 ? -10.094 60.844 -2.465 1 21.33 68 SER B C 1
ATOM 3747 O O . SER B 1 68 ? -9.18 61.188 -3.227 1 21.33 68 SER B O 1
ATOM 3749 N N . VAL B 1 69 ? -9.586 59.844 -1.761 1 22.09 69 VAL B N 1
ATOM 3750 C CA . VAL B 1 69 ? -8.898 58.781 -2.486 1 22.09 69 VAL B CA 1
ATOM 3751 C C . VAL B 1 69 ? -9.727 58.375 -3.697 1 22.09 69 VAL B C 1
ATOM 3753 O O . VAL B 1 69 ? -10.891 57.969 -3.559 1 22.09 69 VAL B O 1
ATOM 3756 N N . ASN B 1 70 ? -9.445 59.031 -4.805 1 22.91 70 ASN B N 1
ATOM 3757 C CA . ASN B 1 70 ? -10.008 58.656 -6.105 1 22.91 70 ASN B CA 1
ATOM 3758 C C . ASN B 1 70 ? -10.062 57.156 -6.285 1 22.91 70 ASN B C 1
ATOM 3760 O O . ASN B 1 70 ? -9.023 56.469 -6.277 1 22.91 70 ASN B O 1
ATOM 3764 N N . THR B 1 71 ? -11.141 56.562 -5.84 1 23.08 71 THR B N 1
ATOM 3765 C CA . THR B 1 71 ? -11.516 55.156 -6 1 23.08 71 THR B CA 1
ATOM 3766 C C . THR B 1 71 ? -11.406 54.75 -7.465 1 23.08 71 THR B C 1
ATOM 3768 O O . THR B 1 71 ? -12.266 55.094 -8.281 1 23.08 71 THR B O 1
ATOM 3771 N N . LYS B 1 72 ? -10.188 54.781 -8.047 1 25.42 72 LYS B N 1
ATOM 3772 C CA . LYS B 1 72 ? -10.078 54.188 -9.375 1 25.42 72 LYS B CA 1
ATOM 3773 C C . LYS B 1 72 ? -10.93 52.938 -9.484 1 25.42 72 LYS B C 1
ATOM 3775 O O . LYS B 1 72 ? -10.891 52.062 -8.602 1 25.42 72 LYS B O 1
ATOM 3780 N N . SER B 1 73 ? -11.961 53 -10.305 1 24.53 73 SER B N 1
ATOM 3781 C CA . SER B 1 73 ? -12.852 51.906 -10.742 1 24.53 73 SER B CA 1
ATOM 3782 C C . SER B 1 73 ? -12.078 50.656 -11.047 1 24.53 73 SER B C 1
ATOM 3784 O O . SER B 1 73 ? -11.203 50.625 -11.906 1 24.53 73 SER B O 1
ATOM 3786 N N . VAL B 1 74 ? -11.727 49.875 -10.023 1 25.38 74 VAL B N 1
ATOM 3787 C CA . VAL B 1 74 ? -11.258 48.531 -10.273 1 25.38 74 VAL B CA 1
ATOM 3788 C C . VAL B 1 74 ? -12.117 47.875 -11.352 1 25.38 74 VAL B C 1
ATOM 3790 O O . VAL B 1 74 ? -13.32 47.688 -11.156 1 25.38 74 VAL B O 1
ATOM 3793 N N . GLU B 1 75 ? -11.766 48.156 -12.625 1 25.31 75 GLU B N 1
ATOM 3794 C CA . GLU B 1 75 ? -12.375 47.5 -13.773 1 25.31 75 GLU B CA 1
ATOM 3795 C C . GLU B 1 75 ? -12.656 46.031 -13.484 1 25.31 75 GLU B C 1
ATOM 3797 O O . GLU B 1 75 ? -11.758 45.281 -13.086 1 25.31 75 GLU B O 1
ATOM 3802 N N . THR B 1 76 ? -13.891 45.719 -13.195 1 27.09 76 THR B N 1
ATOM 3803 C CA . THR B 1 76 ? -14.656 44.469 -13.109 1 27.09 76 THR B CA 1
ATOM 3804 C C . THR B 1 76 ? -14.414 43.594 -14.344 1 27.09 76 THR B C 1
ATOM 3806 O O . THR B 1 76 ? -15.219 42.719 -14.648 1 27.09 76 THR B O 1
ATOM 3809 N N . GLU B 1 77 ? -13.484 44 -15.305 1 26.45 77 GLU B N 1
ATOM 3810 C CA . GLU B 1 77 ? -13.578 43.281 -16.562 1 26.45 77 GLU B CA 1
ATOM 3811 C C . GLU B 1 77 ? -13.5 41.75 -16.328 1 26.45 77 GLU B C 1
ATOM 3813 O O . GLU B 1 77 ? -14.297 41 -16.891 1 26.45 77 GLU B O 1
ATOM 3818 N N . SER B 1 78 ? -12.141 41.281 -16.172 1 26.8 78 SER B N 1
ATOM 3819 C CA . SER B 1 78 ? -11.742 40.031 -16.781 1 26.8 78 SER B CA 1
ATOM 3820 C C . SER B 1 78 ? -12.297 38.844 -16 1 26.8 78 SER B C 1
ATOM 3822 O O . SER B 1 78 ? -11.609 37.844 -15.828 1 26.8 78 SER B O 1
ATOM 3824 N N . ILE B 1 79 ? -13.281 39.062 -15.242 1 27.7 79 ILE B N 1
ATOM 3825 C CA . ILE B 1 79 ? -13.938 37.938 -14.555 1 27.7 79 ILE B CA 1
ATOM 3826 C C . ILE B 1 79 ? -14.5 36.969 -15.586 1 27.7 79 ILE B C 1
ATOM 3828 O O . ILE B 1 79 ? -14.914 35.875 -15.227 1 27.7 79 ILE B O 1
ATOM 3832 N N . GLU B 1 80 ? -14.922 37.375 -16.75 1 29.38 80 GLU B N 1
ATOM 3833 C CA . GLU B 1 80 ? -15.719 36.562 -17.688 1 29.38 80 GLU B CA 1
ATOM 3834 C C . GLU B 1 80 ? -14.914 35.406 -18.25 1 29.38 80 GLU B C 1
ATOM 3836 O O . GLU B 1 80 ? -15.445 34.312 -18.406 1 29.38 80 GLU B O 1
ATOM 3841 N N . LYS B 1 81 ? -13.711 35.594 -18.969 1 31.14 81 LYS B N 1
ATOM 3842 C CA . LYS B 1 81 ? -12.945 34.656 -19.766 1 31.14 81 LYS B CA 1
ATOM 3843 C C . LYS B 1 81 ? -12.219 33.656 -18.875 1 31.14 81 LYS B C 1
ATOM 3845 O O . LYS B 1 81 ? -11.641 32.688 -19.375 1 31.14 81 LYS B O 1
ATOM 3850 N N . ALA B 1 82 ? -11.844 33.938 -17.75 1 29.75 82 ALA B N 1
ATOM 3851 C CA . ALA B 1 82 ? -11.172 33.031 -16.844 1 29.75 82 ALA B CA 1
ATOM 3852 C C . ALA B 1 82 ? -12.148 31.984 -16.281 1 29.75 82 ALA B C 1
ATOM 3854 O O . ALA B 1 82 ? -12.008 31.531 -15.141 1 29.75 82 ALA B O 1
ATOM 3855 N N . SER B 1 83 ? -13.312 31.875 -16.656 1 32.56 83 SER B N 1
ATOM 3856 C CA . SER B 1 83 ? -14.305 30.953 -16.125 1 32.56 83 SER B CA 1
ATOM 3857 C C . SER B 1 83 ? -13.844 29.5 -16.25 1 32.56 83 SER B C 1
ATOM 3859 O O . SER B 1 83 ? -14.18 28.828 -17.219 1 32.56 83 SER B O 1
ATOM 3861 N N . GLY B 1 84 ? -12.57 29.172 -16.125 1 39.69 84 GLY B N 1
ATOM 3862 C CA . GLY B 1 84 ? -12.016 27.828 -15.977 1 39.69 84 GLY B CA 1
ATOM 3863 C C . GLY B 1 84 ? -12.836 26.953 -15.055 1 39.69 84 GLY B C 1
ATOM 3864 O O . GLY B 1 84 ? -12.469 26.75 -13.891 1 39.69 84 GLY B O 1
ATOM 3865 N N . LEU B 1 85 ? -14.031 26.766 -15.32 1 43.88 85 LEU B N 1
ATOM 3866 C CA . LEU B 1 85 ? -15.055 26.125 -14.492 1 43.88 85 LEU B CA 1
ATOM 3867 C C . LEU B 1 85 ? -14.727 24.656 -14.258 1 43.88 85 LEU B C 1
ATOM 3869 O O . LEU B 1 85 ? -14.336 23.953 -15.188 1 43.88 85 LEU B O 1
ATOM 3873 N N . ASN B 1 86 ? -14.484 24.312 -12.977 1 54.53 86 ASN B N 1
ATOM 3874 C CA . ASN B 1 86 ? -14.422 22.922 -12.523 1 54.53 86 ASN B CA 1
ATOM 3875 C C . ASN B 1 86 ? -15.609 22.109 -13.031 1 54.53 86 ASN B C 1
ATOM 3877 O O . ASN B 1 86 ? -16.75 22.562 -12.938 1 54.53 86 ASN B O 1
ATOM 3881 N N . ALA B 1 87 ? -15.336 21.312 -14.07 1 54.94 87 ALA B N 1
ATOM 3882 C CA . ALA B 1 87 ? -16.375 20.375 -14.516 1 54.94 87 ALA B CA 1
ATOM 3883 C C . ALA B 1 87 ? -15.984 18.938 -14.203 1 54.94 87 ALA B C 1
ATOM 3885 O O . ALA B 1 87 ? -14.797 18.594 -14.195 1 54.94 87 ALA B O 1
ATOM 3886 N N . LEU B 1 88 ? -16.906 18.297 -13.617 1 57.47 88 LEU B N 1
ATOM 3887 C CA . LEU B 1 88 ? -16.766 16.844 -13.461 1 57.47 88 LEU B CA 1
ATOM 3888 C C . LEU B 1 88 ? -17.547 16.109 -14.555 1 57.47 88 LEU B C 1
ATOM 3890 O O . LEU B 1 88 ? -18.734 16.375 -14.758 1 57.47 88 LEU B O 1
ATOM 3894 N N . GLU B 1 89 ? -16.75 15.469 -15.43 1 55.94 89 GLU B N 1
ATOM 3895 C CA . GLU B 1 89 ? -17.359 14.547 -16.391 1 55.94 89 GLU B CA 1
ATOM 3896 C C . GLU B 1 89 ? -17.25 13.102 -15.914 1 55.94 89 GLU B C 1
ATOM 3898 O O . GLU B 1 89 ? -16.188 12.664 -15.484 1 55.94 89 GLU B O 1
ATOM 3903 N N . HIS B 1 90 ? -18.438 12.57 -15.602 1 53.56 90 HIS B N 1
ATOM 3904 C CA . HIS B 1 90 ? -18.484 11.188 -15.125 1 53.56 90 HIS B CA 1
ATOM 3905 C C . HIS B 1 90 ? -18.781 10.227 -16.266 1 53.56 90 HIS B C 1
ATOM 3907 O O . HIS B 1 90 ? -19.688 10.477 -17.078 1 53.56 90 HIS B O 1
ATOM 3913 N N . SER B 1 91 ? -17.797 9.453 -16.641 1 50.06 91 SER B N 1
ATOM 3914 C CA . SER B 1 91 ? -18.109 8.281 -17.453 1 50.06 91 SER B CA 1
ATOM 3915 C C . SER B 1 91 ? -18.141 7.016 -16.609 1 50.06 91 SER B C 1
ATOM 3917 O O . SER B 1 91 ? -17.797 7.039 -15.422 1 50.06 91 SER B O 1
ATOM 3919 N N . ASP B 1 92 ? -18.672 5.777 -17.203 1 49.31 92 ASP B N 1
ATOM 3920 C CA . ASP B 1 92 ? -18.828 4.504 -16.516 1 49.31 92 ASP B CA 1
ATOM 3921 C C . ASP B 1 92 ? -17.484 4.004 -15.977 1 49.31 92 ASP B C 1
ATOM 3923 O O . ASP B 1 92 ? -17.453 3.232 -15.016 1 49.31 92 ASP B O 1
ATOM 3927 N N . LYS B 1 93 ? -16.438 4.516 -16.594 1 56.44 93 LYS B N 1
ATOM 3928 C CA . LYS B 1 93 ? -15.172 3.875 -16.25 1 56.44 93 LYS B CA 1
ATOM 3929 C C . LYS B 1 93 ? -14.242 4.844 -15.531 1 56.44 93 LYS B C 1
ATOM 3931 O O . LYS B 1 93 ? -13.422 4.43 -14.703 1 56.44 93 LYS B O 1
ATOM 3936 N N . HIS B 1 94 ? -14.438 6.133 -15.922 1 63.03 94 HIS B N 1
ATOM 3937 C CA . HIS B 1 94 ? -13.492 7.113 -15.398 1 63.03 94 HIS B CA 1
ATOM 3938 C C . HIS B 1 94 ? -14.195 8.422 -15.055 1 63.03 94 HIS B C 1
ATOM 3940 O O . HIS B 1 94 ? -15.289 8.695 -15.547 1 63.03 94 HIS B O 1
ATOM 3946 N N . ASN B 1 95 ? -13.727 8.969 -13.992 1 66.56 95 ASN B N 1
ATOM 3947 C CA . ASN B 1 95 ? -14.109 10.328 -13.625 1 66.56 95 ASN B CA 1
ATOM 3948 C C . ASN B 1 95 ? -13.07 11.344 -14.094 1 66.56 95 ASN B C 1
ATOM 3950 O O . ASN B 1 95 ? -11.875 11.164 -13.883 1 66.56 95 ASN B O 1
ATOM 3954 N N . THR B 1 96 ? -13.602 12.195 -14.961 1 68.06 96 THR B N 1
ATOM 3955 C CA . THR B 1 96 ? -12.688 13.211 -15.469 1 68.06 96 THR B CA 1
ATOM 3956 C C . THR B 1 96 ? -13.016 14.578 -14.883 1 68.06 96 THR B C 1
ATOM 3958 O O . THR B 1 96 ? -14.156 15.039 -14.969 1 68.06 96 THR B O 1
ATOM 3961 N N . PHE B 1 97 ? -11.992 15.078 -14.195 1 66.12 97 PHE B N 1
ATOM 3962 C CA . PHE B 1 97 ? -12.062 16.422 -13.648 1 66.12 97 PHE B CA 1
ATOM 3963 C C . PHE B 1 97 ? -11.414 17.422 -14.594 1 66.12 97 PHE B C 1
ATOM 3965 O O . PHE B 1 97 ? -10.359 17.156 -15.164 1 66.12 97 PHE B O 1
ATOM 3972 N N . VAL B 1 98 ? -12.156 18.406 -14.922 1 64.12 98 VAL B N 1
ATOM 3973 C CA . VAL B 1 98 ? -11.602 19.438 -15.773 1 64.12 98 VAL B CA 1
ATOM 3974 C C . VAL B 1 98 ? -11.406 20.734 -14.969 1 64.12 98 VAL B C 1
ATOM 3976 O O . VAL B 1 98 ? -12.344 21.234 -14.359 1 64.12 98 VAL B O 1
ATOM 3979 N N . TYR B 1 99 ? -10.164 21.047 -14.789 1 59.53 99 TYR B N 1
ATOM 3980 C CA . TYR B 1 99 ? -9.828 22.312 -14.133 1 59.53 99 TYR B CA 1
ATOM 3981 C C . TYR B 1 99 ? -9 23.203 -15.062 1 59.53 99 TYR B C 1
ATOM 3983 O O . TYR B 1 99 ? -7.891 22.828 -15.453 1 59.53 99 TYR B O 1
ATOM 3991 N N . HIS B 1 100 ? -9.555 24.391 -15.289 1 56.06 100 HIS B N 1
ATOM 3992 C CA . HIS B 1 100 ? -8.898 25.359 -16.156 1 56.06 100 HIS B CA 1
ATOM 3993 C C . HIS B 1 100 ? -8.414 24.703 -17.453 1 56.06 100 HIS B C 1
ATOM 3995 O O . HIS B 1 100 ? -7.266 24.891 -17.859 1 56.06 100 HIS B O 1
ATOM 4001 N N . GLY B 1 101 ? -9.281 23.859 -17.875 1 56.59 101 GLY B N 1
ATOM 4002 C CA . GLY B 1 101 ? -8.992 23.234 -19.156 1 56.59 101 GLY B CA 1
ATOM 4003 C C . GLY B 1 101 ? -8.125 22 -19.047 1 56.59 101 GLY B C 1
ATOM 4004 O O . GLY B 1 101 ? -7.898 21.281 -20.031 1 56.59 101 GLY B O 1
ATOM 4005 N N . LYS B 1 102 ? -7.684 21.828 -17.828 1 61.38 102 LYS B N 1
ATOM 4006 C CA . LYS B 1 102 ? -6.859 20.641 -17.625 1 61.38 102 LYS B CA 1
ATOM 4007 C C . LYS B 1 102 ? -7.691 19.484 -17.109 1 61.38 102 LYS B C 1
ATOM 4009 O O . LYS B 1 102 ? -8.555 19.656 -16.234 1 61.38 102 LYS B O 1
ATOM 4014 N N . LYS B 1 103 ? -7.496 18.438 -17.891 1 62.97 103 LYS B N 1
ATOM 4015 C CA . LYS B 1 103 ? -8.266 17.234 -17.562 1 62.97 103 LYS B CA 1
ATOM 4016 C C . LYS B 1 103 ? -7.473 16.312 -16.656 1 62.97 103 LYS B C 1
ATOM 4018 O O . LYS B 1 103 ? -6.266 16.141 -16.828 1 62.97 103 LYS B O 1
ATOM 4023 N N . SER B 1 104 ? -8.156 15.953 -15.523 1 66.44 104 SER B N 1
ATOM 4024 C CA . SER B 1 104 ? -7.625 14.898 -14.664 1 66.44 104 SER B CA 1
ATOM 4025 C C . SER B 1 104 ? -8.594 13.727 -14.57 1 66.44 104 SER B C 1
ATOM 4027 O O . SER B 1 104 ? -9.781 13.914 -14.289 1 66.44 104 SER B O 1
ATOM 4029 N N . THR B 1 105 ? -8.016 12.602 -14.992 1 69.31 105 THR B N 1
ATOM 4030 C CA . THR B 1 105 ? -8.859 11.406 -14.992 1 69.31 105 THR B CA 1
ATOM 4031 C C . THR B 1 105 ? -8.461 10.461 -13.867 1 69.31 105 THR B C 1
ATOM 4033 O O . THR B 1 105 ? -7.281 10.359 -13.523 1 69.31 105 THR B O 1
ATOM 4036 N N . THR B 1 106 ? -9.523 10.039 -13.172 1 74.12 106 THR B N 1
ATOM 4037 C CA . THR B 1 106 ? -9.289 9.023 -12.148 1 74.12 106 THR B CA 1
ATOM 4038 C C . THR B 1 106 ? -10.25 7.852 -12.32 1 74.12 106 THR B C 1
ATOM 4040 O O . THR B 1 106 ? -11.375 8.031 -12.797 1 74.12 106 THR B O 1
ATOM 4043 N N . ASP B 1 107 ? -9.742 6.73 -12 1 79.06 107 ASP B N 1
ATOM 4044 C CA . ASP B 1 107 ? -10.602 5.551 -12.023 1 79.06 107 ASP B CA 1
ATOM 4045 C C . ASP B 1 107 ? -11.203 5.273 -10.648 1 79.06 107 ASP B C 1
ATOM 4047 O O . ASP B 1 107 ? -11.828 4.234 -10.438 1 79.06 107 ASP B O 1
ATOM 4051 N N . THR B 1 108 ? -10.961 6.223 -9.75 1 83.62 108 THR B N 1
ATOM 4052 C CA . THR B 1 108 ? -11.516 6.145 -8.406 1 83.62 108 THR B CA 1
ATOM 4053 C C . THR B 1 108 ? -12.266 7.426 -8.055 1 83.62 108 THR B C 1
ATOM 4055 O O . THR B 1 108 ? -11.805 8.523 -8.359 1 83.62 108 THR B O 1
ATOM 4058 N N . PHE B 1 109 ? -13.461 7.293 -7.496 1 87.5 109 PHE B N 1
ATOM 4059 C CA . PHE B 1 109 ? -14.258 8.43 -7.031 1 87.5 109 PHE B CA 1
ATOM 4060 C C . PHE B 1 109 ? -14.625 8.266 -5.562 1 87.5 109 PHE B C 1
ATOM 4062 O O . PHE B 1 109 ? -15.516 7.477 -5.227 1 87.5 109 PHE B O 1
ATOM 4069 N N . THR B 1 110 ? -13.961 9.008 -4.766 1 91.62 110 THR B N 1
ATOM 4070 C CA . THR B 1 110 ? -14.125 8.922 -3.318 1 91.62 110 THR B CA 1
ATOM 4071 C C . THR B 1 110 ? -14.992 10.07 -2.801 1 91.62 110 THR B C 1
ATOM 4073 O O . THR B 1 110 ? -15.281 11.016 -3.537 1 91.62 110 THR B O 1
ATOM 4076 N N . PRO B 1 111 ? -15.359 9.992 -1.553 1 93.12 111 PRO B N 1
ATOM 4077 C CA . PRO B 1 111 ? -16.078 11.117 -0.961 1 93.12 111 PRO B CA 1
ATOM 4078 C C . PRO B 1 111 ? -15.305 12.43 -1.05 1 93.12 111 PRO B C 1
ATOM 4080 O O . PRO B 1 111 ? -15.906 13.5 -1.178 1 93.12 111 PRO B O 1
ATOM 4083 N N . PHE B 1 112 ? -14.008 12.383 -1.023 1 93.69 112 PHE B N 1
ATOM 4084 C CA . PHE B 1 112 ? -13.195 13.578 -1.15 1 93.69 112 PHE B CA 1
ATOM 4085 C C . PHE B 1 112 ? -13.328 14.188 -2.543 1 93.69 112 PHE B C 1
ATOM 4087 O O . PHE B 1 112 ? -13.414 15.406 -2.691 1 93.69 112 PHE B O 1
ATOM 4094 N N . HIS B 1 113 ? -13.367 13.273 -3.566 1 88.62 113 HIS B N 1
ATOM 4095 C CA . HIS B 1 113 ? -13.602 13.734 -4.93 1 88.62 113 HIS B CA 1
ATOM 4096 C C . HIS B 1 113 ? -14.953 14.414 -5.062 1 88.62 113 HIS B C 1
ATOM 4098 O O . HIS B 1 113 ? -15.07 15.453 -5.719 1 88.62 113 HIS B O 1
ATOM 4104 N N . ARG B 1 114 ? -15.938 13.844 -4.422 1 86.75 114 ARG B N 1
ATOM 4105 C CA . ARG B 1 114 ? -17.281 14.414 -4.445 1 86.75 114 ARG B CA 1
ATOM 4106 C C . ARG B 1 114 ? -17.281 15.82 -3.85 1 86.75 114 ARG B C 1
ATOM 4108 O O . ARG B 1 114 ? -17.875 16.734 -4.422 1 86.75 114 ARG B O 1
ATOM 4115 N N . TYR B 1 115 ? -16.641 15.953 -2.725 1 90.56 115 TYR B N 1
ATOM 4116 C CA . TYR B 1 115 ? -16.547 17.25 -2.064 1 90.56 115 TYR B CA 1
ATOM 4117 C C . TYR B 1 115 ? -15.898 18.281 -2.982 1 90.56 115 TYR B C 1
ATOM 4119 O O . TYR B 1 115 ? -16.438 19.375 -3.17 1 90.56 115 TYR B O 1
ATOM 4127 N N . MET B 1 116 ? -14.805 17.922 -3.545 1 87.12 116 MET B N 1
ATOM 4128 C CA . MET B 1 116 ? -14.055 18.844 -4.391 1 87.12 116 MET B CA 1
ATOM 4129 C C . MET B 1 116 ? -14.852 19.203 -5.641 1 87.12 116 MET B C 1
ATOM 4131 O O . MET B 1 116 ? -14.812 20.344 -6.098 1 87.12 116 MET B O 1
ATOM 4135 N N . SER B 1 117 ? -15.5 18.203 -6.121 1 82.62 117 SER B N 1
ATOM 4136 C CA . SER B 1 117 ? -16.266 18.438 -7.348 1 82.62 117 SER B CA 1
ATOM 4137 C C . SER B 1 117 ? -17.453 19.359 -7.094 1 82.62 117 SER B C 1
ATOM 4139 O O . SER B 1 117 ? -17.703 20.281 -7.871 1 82.62 117 SER B O 1
ATOM 4141 N N . GLU B 1 118 ? -18.156 19.203 -5.996 1 82.19 118 GLU B N 1
ATOM 4142 C CA . GLU B 1 118 ? -19.359 19.984 -5.699 1 82.19 118 GLU B CA 1
ATOM 4143 C C . GLU B 1 118 ? -19 21.406 -5.293 1 82.19 118 GLU B C 1
ATOM 4145 O O . GLU B 1 118 ? -19.719 22.344 -5.609 1 82.19 118 GLU B O 1
ATOM 4150 N N . LEU B 1 119 ? -17.891 21.5 -4.645 1 84.69 119 LEU B N 1
ATOM 4151 C CA . LEU B 1 119 ? -17.531 22.828 -4.152 1 84.69 119 LEU B CA 1
ATOM 4152 C C . LEU B 1 119 ? -16.547 23.5 -5.098 1 84.69 119 LEU B C 1
ATOM 4154 O O . LEU B 1 119 ? -16.141 24.641 -4.855 1 84.69 119 LEU B O 1
ATOM 4158 N N . GLY B 1 120 ? -16.125 22.719 -5.984 1 75.31 120 GLY B N 1
ATOM 4159 C CA . GLY B 1 120 ? -15.32 23.312 -7.043 1 75.31 120 GLY B CA 1
ATOM 4160 C C . GLY B 1 120 ? -16.156 23.922 -8.156 1 75.31 120 GLY B C 1
ATOM 4161 O O . GLY B 1 120 ? -15.648 24.641 -9.008 1 75.31 120 GLY B O 1
ATOM 4162 N N . SER B 1 121 ? -17.469 23.656 -8.109 1 64.31 121 SER B N 1
ATOM 4163 C CA . SER B 1 121 ? -18.375 24.078 -9.172 1 64.31 121 SER B CA 1
ATOM 4164 C C . SER B 1 121 ? -18.922 25.484 -8.898 1 64.31 121 SER B C 1
ATOM 4166 O O . SER B 1 121 ? -19.125 25.859 -7.738 1 64.31 121 SER B O 1
ATOM 4168 N N . PRO B 1 122 ? -18.938 26.297 -9.891 1 56.47 122 PRO B N 1
ATOM 4169 C CA . PRO B 1 122 ? -19.406 27.688 -9.758 1 56.47 122 PRO B CA 1
ATOM 4170 C C . PRO B 1 122 ? -20.797 27.766 -9.141 1 56.47 122 PRO B C 1
ATOM 4172 O O . PRO B 1 122 ? -21.172 28.812 -8.594 1 56.47 122 PRO B O 1
ATOM 4175 N N . SER B 1 123 ? -21.531 26.719 -9.188 1 54.5 123 SER B N 1
ATOM 4176 C CA . SER B 1 123 ? -22.906 26.875 -8.727 1 54.5 123 SER B CA 1
ATOM 4177 C C . SER B 1 123 ? -22.953 27.156 -7.227 1 54.5 123 SER B C 1
ATOM 4179 O O . SER B 1 123 ? -23.984 27.594 -6.707 1 54.5 123 SER B O 1
ATOM 4181 N N . VAL B 1 124 ? -21.812 26.875 -6.535 1 56.94 124 VAL B N 1
ATOM 4182 C CA . VAL B 1 124 ? -21.844 27.062 -5.086 1 56.94 124 VAL B CA 1
ATOM 4183 C C . VAL B 1 124 ? -21.25 28.422 -4.723 1 56.94 124 VAL B C 1
ATOM 4185 O O . VAL B 1 124 ? -20.797 28.625 -3.6 1 56.94 124 VAL B O 1
ATOM 4188 N N . HIS B 1 125 ? -21.344 29.359 -5.59 1 58.25 125 HIS B N 1
ATOM 4189 C CA . HIS B 1 125 ? -20.578 30.594 -5.574 1 58.25 125 HIS B CA 1
ATOM 4190 C C . HIS B 1 125 ? -20.953 31.453 -4.371 1 58.25 125 HIS B C 1
ATOM 4192 O O . HIS B 1 125 ? -20.156 32.312 -3.951 1 58.25 125 HIS B O 1
ATOM 4198 N N . ASN B 1 126 ? -21.984 31.094 -3.711 1 60.84 126 ASN B N 1
ATOM 4199 C CA . ASN B 1 126 ? -22.328 32.031 -2.627 1 60.84 126 ASN B CA 1
ATOM 4200 C C . ASN B 1 126 ? -21.797 31.516 -1.284 1 60.84 126 ASN B C 1
ATOM 4202 O O . ASN B 1 126 ? -22.25 31.969 -0.23 1 60.84 126 ASN B O 1
ATOM 4206 N N . PHE B 1 127 ? -20.828 30.594 -1.381 1 64.81 127 PHE B N 1
ATOM 4207 C CA . PHE B 1 127 ? -20.297 30 -0.16 1 64.81 127 PHE B CA 1
ATOM 4208 C C . PHE B 1 127 ? -18.875 30.484 0.106 1 64.81 127 PHE B C 1
ATOM 4210 O O . PHE B 1 127 ? -17.969 29.672 0.33 1 64.81 127 PHE B O 1
ATOM 4217 N N . THR B 1 128 ? -18.766 31.797 0.225 1 66.06 128 THR B N 1
ATOM 4218 C CA . THR B 1 128 ? -17.438 32.406 0.261 1 66.06 128 THR B CA 1
ATOM 4219 C C . THR B 1 128 ? -16.812 32.25 1.639 1 66.06 128 THR B C 1
ATOM 4221 O O . THR B 1 128 ? -15.594 32.406 1.789 1 66.06 128 THR B O 1
ATOM 4224 N N . VAL B 1 129 ? -17.578 31.859 2.592 1 79.5 129 VAL B N 1
ATOM 4225 C CA . VAL B 1 129 ? -17.031 31.797 3.941 1 79.5 129 VAL B CA 1
ATOM 4226 C C . VAL B 1 129 ? -16.312 30.469 4.148 1 79.5 129 VAL B C 1
ATOM 4228 O O . VAL B 1 129 ? -15.602 30.281 5.145 1 79.5 129 VAL B O 1
ATOM 4231 N N . LEU B 1 130 ? -16.391 29.688 3.178 1 86.44 130 LEU B N 1
ATOM 4232 C CA . LEU B 1 130 ? -15.742 28.375 3.258 1 86.44 130 LEU B CA 1
ATOM 4233 C C . LEU B 1 130 ? -14.234 28.516 3.066 1 86.44 130 LEU B C 1
ATOM 4235 O O . LEU B 1 130 ? -13.781 29.203 2.141 1 86.44 130 LEU B O 1
ATOM 4239 N N . PRO B 1 131 ? -13.469 27.938 4.035 1 92.88 131 PRO B N 1
ATOM 4240 C CA . PRO B 1 131 ? -12.031 27.922 3.756 1 92.88 131 PRO B CA 1
ATOM 4241 C C . PRO B 1 131 ? -11.688 27.125 2.5 1 92.88 131 PRO B C 1
ATOM 4243 O O . PRO B 1 131 ? -12.227 26.047 2.287 1 92.88 131 PRO B O 1
ATOM 4246 N N . GLN B 1 132 ? -10.797 27.641 1.708 1 91.44 132 GLN B N 1
ATOM 4247 C CA . GLN B 1 132 ? -10.453 27.031 0.427 1 91.44 132 GLN B CA 1
ATOM 4248 C C . GLN B 1 132 ? -9.562 25.812 0.621 1 91.44 132 GLN B C 1
ATOM 4250 O O . GLN B 1 132 ? -8.633 25.844 1.433 1 91.44 132 GLN B O 1
ATOM 4255 N N . GLN B 1 133 ? -9.914 24.812 -0.096 1 91.94 133 GLN B N 1
ATOM 4256 C CA . GLN B 1 133 ? -9.062 23.625 -0.161 1 91.94 133 GLN B CA 1
ATOM 4257 C C . GLN B 1 133 ? -8.359 23.531 -1.513 1 91.94 133 GLN B C 1
ATOM 4259 O O . GLN B 1 133 ? -9 23.641 -2.561 1 91.94 133 GLN B O 1
ATOM 4264 N N . ASN B 1 134 ? -7.113 23.469 -1.44 1 88.75 134 ASN B N 1
ATOM 4265 C CA . ASN B 1 134 ? -6.277 23.188 -2.602 1 88.75 134 ASN B CA 1
ATOM 4266 C C . ASN B 1 134 ? -5.594 21.828 -2.488 1 88.75 134 ASN B C 1
ATOM 4268 O O . ASN B 1 134 ? -4.883 21.562 -1.514 1 88.75 134 ASN B O 1
ATOM 4272 N N . SER B 1 135 ? -5.934 20.922 -3.443 1 87.25 135 SER B N 1
ATOM 4273 C CA . SER B 1 135 ? -5.375 19.578 -3.322 1 87.25 135 SER B CA 1
ATOM 4274 C C . SER B 1 135 ? -5.16 18.938 -4.691 1 87.25 135 SER B C 1
ATOM 4276 O O . SER B 1 135 ? -5.793 19.344 -5.672 1 87.25 135 SER B O 1
ATOM 4278 N N . TRP B 1 136 ? -4.227 18.016 -4.652 1 85.06 136 TRP B N 1
ATOM 4279 C CA . TRP B 1 136 ? -4.117 17.109 -5.793 1 85.06 136 TRP B CA 1
ATOM 4280 C C . TRP B 1 136 ? -5.164 16 -5.715 1 85.06 136 TRP B C 1
ATOM 4282 O O . TRP B 1 136 ? -5.246 15.289 -4.715 1 85.06 136 TRP B O 1
ATOM 4292 N N . LEU B 1 137 ? -5.898 15.836 -6.742 1 82.62 137 LEU B N 1
ATOM 4293 C CA . LEU B 1 137 ? -7.059 14.953 -6.723 1 82.62 137 LEU B CA 1
ATOM 4294 C C . LEU B 1 137 ? -6.633 13.5 -6.523 1 82.62 137 LEU B C 1
ATOM 4296 O O . LEU B 1 137 ? -7.367 12.711 -5.922 1 82.62 137 LEU B O 1
ATOM 4300 N N . HIS B 1 138 ? -5.473 13.172 -7 1 82.38 138 HIS B N 1
ATOM 4301 C CA . HIS B 1 138 ? -5.047 11.781 -6.922 1 82.38 138 HIS B CA 1
ATOM 4302 C C . HIS B 1 138 ? -4.648 11.398 -5.5 1 82.38 138 HIS B C 1
ATOM 4304 O O . HIS B 1 138 ? -4.465 10.219 -5.191 1 82.38 138 HIS B O 1
ATOM 4310 N N . TYR B 1 139 ? -4.578 12.375 -4.582 1 91.06 139 TYR B N 1
ATOM 4311 C CA . TYR B 1 139 ? -4.289 12.102 -3.18 1 91.06 139 TYR B CA 1
ATOM 4312 C C . TYR B 1 139 ? -5.477 11.43 -2.498 1 91.06 139 TYR B C 1
ATOM 4314 O O . TYR B 1 139 ? -5.312 10.719 -1.509 1 91.06 139 TYR B O 1
ATOM 4322 N N . PHE B 1 140 ? -6.641 11.633 -3.078 1 92.12 140 PHE B N 1
ATOM 4323 C CA . PHE B 1 140 ? -7.863 11.312 -2.354 1 92.12 140 PHE B CA 1
ATOM 4324 C C . PHE B 1 140 ? -8.094 9.805 -2.312 1 92.12 140 PHE B C 1
ATOM 4326 O O . PHE B 1 140 ? -8.773 9.297 -1.416 1 92.12 140 PHE B O 1
ATOM 4333 N N . GLU B 1 141 ? -7.516 9.148 -3.287 1 91.94 141 GLU B N 1
ATOM 4334 C CA . GLU B 1 141 ? -7.59 7.691 -3.199 1 91.94 141 GLU B CA 1
ATOM 4335 C C . GLU B 1 141 ? -6.801 7.172 -1.998 1 91.94 141 GLU B C 1
ATOM 4337 O O . GLU B 1 141 ? -7.266 6.281 -1.285 1 91.94 141 GLU B O 1
ATOM 4342 N N . ALA B 1 142 ? -5.602 7.715 -1.798 1 95.44 142 ALA B N 1
ATOM 4343 C CA . ALA B 1 142 ? -4.816 7.348 -0.623 1 95.44 142 ALA B CA 1
ATOM 4344 C C . ALA B 1 142 ? -5.57 7.668 0.664 1 95.44 142 ALA B C 1
ATOM 4346 O O . ALA B 1 142 ? -5.648 6.832 1.567 1 95.44 142 ALA B O 1
ATOM 4347 N N . TYR B 1 143 ? -6.203 8.828 0.703 1 97.06 143 TYR B N 1
ATOM 4348 C CA . TYR B 1 143 ? -6.973 9.219 1.878 1 97.06 143 TYR B CA 1
ATOM 4349 C C . TYR B 1 143 ? -8.062 8.195 2.182 1 97.06 143 TYR B C 1
ATOM 4351 O O . TYR B 1 143 ? -8.086 7.605 3.264 1 97.06 143 TYR B O 1
ATOM 4359 N N . HIS B 1 144 ? -8.828 7.934 1.207 1 96.56 144 HIS B N 1
ATOM 4360 C CA . HIS B 1 144 ? -9.992 7.086 1.435 1 96.56 144 HIS B CA 1
ATOM 4361 C C . HIS B 1 144 ? -9.578 5.656 1.769 1 96.56 144 HIS B C 1
ATOM 4363 O O . HIS B 1 144 ? -10.141 5.043 2.68 1 96.56 144 HIS B O 1
ATOM 4369 N N . ASN B 1 145 ? -8.625 5.188 1.051 1 95.62 145 ASN B N 1
ATOM 4370 C CA . ASN B 1 145 ? -8.195 3.807 1.265 1 95.62 145 ASN B CA 1
ATOM 4371 C C . ASN B 1 145 ? -7.707 3.588 2.693 1 95.62 145 ASN B C 1
ATOM 4373 O O . ASN B 1 145 ? -7.875 2.502 3.25 1 95.62 145 ASN B O 1
ATOM 4377 N N . HIS B 1 146 ? -7.148 4.594 3.33 1 97.62 146 HIS B N 1
ATOM 4378 C CA . HIS B 1 146 ? -6.48 4.367 4.609 1 97.62 146 HIS B CA 1
ATOM 4379 C C . HIS B 1 146 ? -7.242 5.031 5.75 1 97.62 146 HIS B C 1
ATOM 4381 O O . HIS B 1 146 ? -6.934 4.801 6.922 1 97.62 146 HIS B O 1
ATOM 4387 N N . MET B 1 147 ? -8.273 5.793 5.391 1 97.88 147 MET B N 1
ATOM 4388 C CA . MET B 1 147 ? -8.984 6.512 6.445 1 97.88 147 MET B CA 1
ATOM 4389 C C . MET B 1 147 ? -10.414 5.988 6.582 1 97.88 147 MET B C 1
ATOM 4391 O O . MET B 1 147 ? -11.086 6.27 7.574 1 97.88 147 MET B O 1
ATOM 4395 N N . ALA B 1 148 ? -10.891 5.18 5.652 1 96.25 148 ALA B N 1
ATOM 4396 C CA . ALA B 1 148 ? -12.297 4.785 5.582 1 96.25 148 ALA B CA 1
ATOM 4397 C C . ALA B 1 148 ? -12.719 4.043 6.844 1 96.25 148 ALA B C 1
ATOM 4399 O O . ALA B 1 148 ? -13.852 4.191 7.309 1 96.25 148 ALA B O 1
ATOM 4400 N N . ARG B 1 149 ? -11.875 3.271 7.379 1 92.44 149 ARG B N 1
ATOM 4401 C CA . ARG B 1 149 ? -12.234 2.451 8.531 1 92.44 149 ARG B CA 1
ATOM 4402 C C . ARG B 1 149 ? -12.508 3.318 9.75 1 92.44 149 ARG B C 1
ATOM 4404 O O . ARG B 1 149 ? -13.078 2.844 10.742 1 92.44 149 ARG B O 1
ATOM 4411 N N . PHE B 1 150 ? -12.125 4.566 9.727 1 96.62 150 PHE B N 1
ATOM 4412 C CA . PHE B 1 150 ? -12.32 5.469 10.859 1 96.62 150 PHE B CA 1
ATOM 4413 C C . PHE B 1 150 ? -13.633 6.242 10.711 1 96.62 150 PHE B C 1
ATOM 4415 O O . PHE B 1 150 ? -14.055 6.93 11.641 1 96.62 150 PHE B O 1
ATOM 4422 N N . ARG B 1 151 ? -14.25 6.152 9.586 1 96.69 151 ARG B N 1
ATOM 4423 C CA . ARG B 1 151 ? -15.453 6.93 9.297 1 96.69 151 ARG B CA 1
ATOM 4424 C C . ARG B 1 151 ? -16.578 6.57 10.258 1 96.69 151 ARG B C 1
ATOM 4426 O O . ARG B 1 151 ? -16.844 5.391 10.492 1 96.69 151 ARG B O 1
ATOM 4433 N N . GLY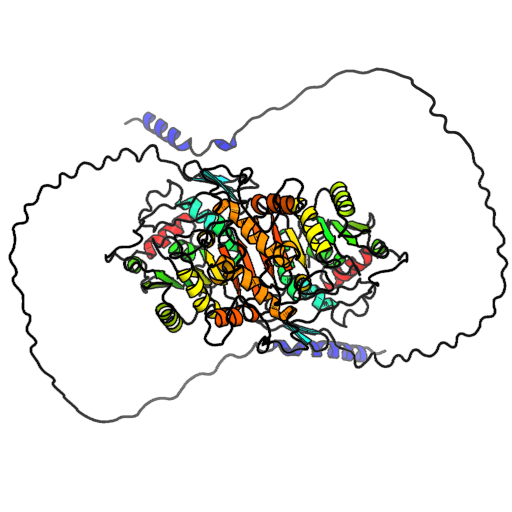 B 1 152 ? -17.141 7.578 10.883 1 94.88 152 GLY B N 1
ATOM 4434 C CA . GLY B 1 152 ? -18.328 7.391 11.695 1 94.88 152 GLY B CA 1
ATOM 4435 C C . GLY B 1 152 ? -18.016 6.855 13.086 1 94.88 152 GLY B C 1
ATOM 4436 O O . GLY B 1 152 ? -18.938 6.523 13.844 1 94.88 152 GLY B O 1
ATOM 4437 N N . LYS B 1 153 ? -16.781 6.812 13.477 1 93.12 153 LYS B N 1
ATOM 4438 C CA . LYS B 1 153 ? -16.422 6.234 14.766 1 93.12 153 LYS B CA 1
ATOM 4439 C C . LYS B 1 153 ? -16.703 7.207 15.906 1 93.12 153 LYS B C 1
ATOM 4441 O O . LYS B 1 153 ? -16.844 6.797 17.062 1 93.12 153 LYS B O 1
ATOM 4446 N N . GLY B 1 154 ? -16.781 8.492 15.719 1 91.94 154 GLY B N 1
ATOM 4447 C CA . GLY B 1 154 ? -17.219 9.484 16.688 1 91.94 154 GLY B CA 1
ATOM 4448 C C . GLY B 1 154 ? -16.094 10.008 17.547 1 91.94 154 GLY B C 1
ATOM 4449 O O . GLY B 1 154 ? -16.281 10.938 18.344 1 91.94 154 GLY B O 1
ATOM 4450 N N . ASN B 1 155 ? -14.836 9.523 17.438 1 95.38 155 ASN B N 1
ATOM 4451 C CA . ASN B 1 155 ? -13.742 9.961 18.297 1 95.38 155 ASN B CA 1
ATOM 4452 C C . ASN B 1 155 ? -12.398 9.875 17.562 1 95.38 155 ASN B C 1
ATOM 4454 O O . ASN B 1 155 ? -11.383 9.516 18.172 1 95.38 155 ASN B O 1
ATOM 4458 N N . VAL B 1 156 ? -12.445 10.203 16.344 1 97.94 156 VAL B N 1
ATOM 4459 C CA . VAL B 1 156 ? -11.227 10.148 15.547 1 97.94 156 VAL B CA 1
ATOM 4460 C C . VAL B 1 156 ? -10.359 11.375 15.828 1 97.94 156 VAL B C 1
ATOM 4462 O O . VAL B 1 156 ? -10.852 12.5 15.812 1 97.94 156 VAL B O 1
ATOM 4465 N N . VAL B 1 157 ? -9.094 11.141 16.188 1 98.81 157 VAL B N 1
ATOM 4466 C CA . VAL B 1 157 ? -8.133 12.219 16.359 1 98.81 157 VAL B CA 1
ATOM 4467 C C . VAL B 1 157 ? -7.223 12.297 15.125 1 98.81 157 VAL B C 1
ATOM 4469 O O . VAL B 1 157 ? -6.434 11.383 14.875 1 98.81 157 VAL B O 1
ATOM 4472 N N . PHE B 1 158 ? -7.387 13.375 14.391 1 98.81 158 PHE B N 1
ATOM 4473 C CA . PHE B 1 158 ? -6.629 13.648 13.18 1 98.81 158 PHE B CA 1
ATOM 4474 C C . PHE B 1 158 ? -5.648 14.797 13.398 1 98.81 158 PHE B C 1
ATOM 4476 O O . PHE B 1 158 ? -6.051 15.906 13.758 1 98.81 158 PHE B O 1
ATOM 4483 N N . MET B 1 159 ? -4.363 14.523 13.219 1 98.94 159 MET B N 1
ATOM 4484 C CA . MET B 1 159 ? -3.342 15.555 13.344 1 98.94 159 MET B CA 1
ATOM 4485 C C . MET B 1 159 ? -2.686 15.836 11.992 1 98.94 159 MET B C 1
ATOM 4487 O O . MET B 1 159 ? -2.309 14.914 11.273 1 98.94 159 MET B O 1
ATOM 4491 N N . GLU B 1 160 ? -2.584 17.109 11.695 1 98.81 160 GLU B N 1
ATOM 4492 C CA . GLU B 1 160 ? -2.053 17.5 10.391 1 98.81 160 GLU B CA 1
ATOM 4493 C C . GLU B 1 160 ? -1.007 18.594 10.523 1 98.81 160 G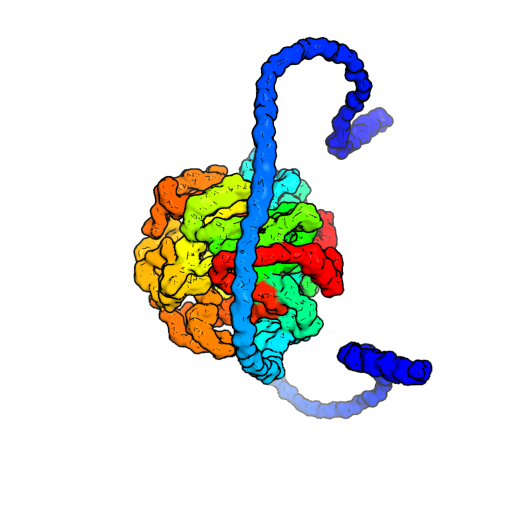LU B C 1
ATOM 4495 O O . GLU B 1 160 ? -1.214 19.578 11.25 1 98.81 160 GLU B O 1
ATOM 4500 N N . ILE B 1 161 ? 0.122 18.375 9.875 1 98.75 161 ILE B N 1
ATOM 4501 C CA . ILE B 1 161 ? 1.027 19.484 9.617 1 98.75 161 ILE B CA 1
ATOM 4502 C C . ILE B 1 161 ? 0.622 20.203 8.328 1 98.75 161 ILE B C 1
ATOM 4504 O O . ILE B 1 161 ? 0.524 19.562 7.273 1 98.75 161 ILE B O 1
ATOM 4508 N N . GLY B 1 162 ? 0.403 21.484 8.406 1 97.75 162 GLY B N 1
ATOM 4509 C CA . GLY B 1 162 ? -0.035 22.25 7.246 1 97.75 162 GLY B CA 1
ATOM 4510 C C . GLY B 1 162 ? -1.536 22.469 7.207 1 97.75 162 GLY B C 1
ATOM 4511 O O . GLY B 1 162 ? -2.252 21.75 6.5 1 97.75 162 GLY B O 1
ATOM 4512 N N . VAL B 1 163 ? -1.978 23.531 7.953 1 97.06 163 VAL B N 1
ATOM 4513 C CA . VAL B 1 163 ? -3.387 23.906 7.996 1 97.06 163 VAL B CA 1
ATOM 4514 C C . VAL B 1 163 ? -3.715 24.812 6.816 1 97.06 163 VAL B C 1
ATOM 4516 O O . VAL B 1 163 ? -4.715 24.609 6.121 1 97.06 163 VAL B O 1
ATOM 4519 N N . GLN B 1 164 ? -2.832 25.75 6.598 1 94.62 164 GLN B N 1
ATOM 4520 C CA . GLN B 1 164 ? -2.971 26.734 5.543 1 94.62 164 GLN B CA 1
ATOM 4521 C C . GLN B 1 164 ? -4.344 27.406 5.59 1 94.62 164 GLN B C 1
ATOM 4523 O O . GLN B 1 164 ? -4.715 28 6.598 1 94.62 164 GLN B O 1
ATOM 4528 N N . SER B 1 165 ? -5.16 27.281 4.555 1 94.38 165 SER B N 1
ATOM 4529 C CA . SER B 1 165 ? -6.434 28 4.512 1 94.38 165 SER B CA 1
ATOM 4530 C C . SER B 1 165 ? -7.531 27.219 5.219 1 94.38 165 SER B C 1
ATOM 4532 O O . SER B 1 165 ? -8.703 27.594 5.16 1 94.38 165 SER B O 1
ATOM 4534 N N . GLY B 1 166 ? -7.234 26.156 5.809 1 96.5 166 GLY B N 1
ATOM 4535 C CA . GLY B 1 166 ? -8.148 25.422 6.668 1 96.5 166 GLY B CA 1
ATOM 4536 C C . GLY B 1 166 ? -9.188 24.641 5.898 1 96.5 166 GLY B C 1
ATOM 4537 O O . GLY B 1 166 ? -10.141 24.109 6.484 1 96.5 166 GLY B O 1
ATOM 4538 N N . GLY B 1 167 ? -9.031 24.547 4.59 1 95.75 167 GLY B N 1
ATOM 4539 C CA . GLY B 1 167 ? -10.031 23.938 3.73 1 95.75 167 GLY B CA 1
ATOM 4540 C C . GLY B 1 167 ? -10.25 22.469 4.016 1 95.75 167 GLY B C 1
ATOM 4541 O O . GLY B 1 167 ? -11.328 21.922 3.756 1 95.75 167 GLY B O 1
ATOM 4542 N N . LYS B 1 168 ? -9.289 21.766 4.582 1 96.81 168 LYS B N 1
ATOM 4543 C CA . LYS B 1 168 ? -9.398 20.344 4.848 1 96.81 168 LYS B CA 1
ATOM 4544 C C . LYS B 1 168 ? -10.273 20.078 6.074 1 96.81 168 LYS B C 1
ATOM 4546 O O . LYS B 1 168 ? -10.82 18.984 6.223 1 96.81 168 LYS B O 1
ATOM 4551 N N . ILE B 1 169 ? -10.414 21.016 6.941 1 97.81 169 ILE B N 1
ATOM 4552 C CA . ILE B 1 169 ? -11.078 20.812 8.227 1 97.81 169 ILE B CA 1
ATOM 4553 C C . ILE B 1 169 ? -12.539 20.438 8 1 97.81 169 ILE B C 1
ATOM 4555 O O . ILE B 1 169 ? -13 19.406 8.469 1 97.81 169 ILE B O 1
ATOM 4559 N N . PRO B 1 170 ? -13.273 21.234 7.207 1 95.88 170 PRO B N 1
ATOM 4560 C CA . PRO B 1 170 ? -14.672 20.844 7.027 1 95.88 170 PRO B CA 1
ATOM 4561 C C . PRO B 1 170 ? -14.828 19.562 6.203 1 95.88 170 PRO B C 1
ATOM 4563 O O . PRO B 1 170 ? -15.789 18.812 6.398 1 95.88 170 PRO B O 1
ATOM 4566 N N . ILE B 1 171 ? -13.93 19.25 5.293 1 96.25 171 ILE B N 1
ATOM 4567 C CA . ILE B 1 171 ? -13.961 18.016 4.539 1 96.25 171 ILE B CA 1
ATOM 4568 C C . ILE B 1 171 ? -13.836 16.828 5.492 1 96.25 171 ILE B C 1
ATOM 4570 O O . ILE B 1 171 ? -14.633 15.883 5.426 1 96.25 171 ILE B O 1
ATOM 4574 N N . LEU B 1 172 ? -12.883 16.922 6.41 1 98.06 172 LEU B N 1
ATOM 4575 C CA . LEU B 1 172 ? -12.625 15.828 7.348 1 98.06 172 LEU B CA 1
ATOM 4576 C C . LEU B 1 172 ? -13.773 15.68 8.336 1 98.06 172 LEU B C 1
ATOM 4578 O O . LEU B 1 172 ? -14.133 14.562 8.711 1 98.06 172 LEU B O 1
ATOM 4582 N N . ARG B 1 173 ? -14.328 16.812 8.719 1 97.31 173 ARG B N 1
ATOM 4583 C CA . ARG B 1 173 ? -15.492 16.734 9.602 1 97.31 173 ARG B CA 1
ATOM 4584 C C . ARG B 1 173 ? -16.641 16 8.922 1 97.31 173 ARG B C 1
ATOM 4586 O O . ARG B 1 173 ? -17.328 15.188 9.547 1 97.31 173 ARG B O 1
ATOM 4593 N N . LYS B 1 174 ? -16.875 16.312 7.668 1 96.19 174 LYS B N 1
ATOM 4594 C CA . LYS B 1 174 ? -17.953 15.656 6.922 1 96.19 174 LYS B CA 1
ATOM 4595 C C . LYS B 1 174 ? -17.625 14.195 6.637 1 96.19 174 LYS B C 1
ATOM 4597 O O . LYS B 1 174 ? -18.516 13.359 6.555 1 96.19 174 LYS B O 1
ATOM 4602 N N . TYR B 1 175 ? -16.391 13.961 6.559 1 97.75 175 TYR B N 1
ATOM 4603 C CA . TYR B 1 175 ? -15.914 12.617 6.211 1 97.75 175 TYR B CA 1
ATOM 4604 C C . TYR B 1 175 ? -15.969 11.695 7.418 1 97.75 175 TYR B C 1
ATOM 4606 O O . TYR B 1 175 ? -16.484 10.578 7.332 1 97.75 175 TYR B O 1
ATOM 4614 N N . PHE B 1 176 ? -15.469 12.156 8.562 1 97.88 176 PHE B N 1
ATOM 4615 C CA . PHE B 1 176 ? -15.391 11.312 9.75 1 97.88 176 PHE B CA 1
ATOM 4616 C C . PHE B 1 176 ? -16.656 11.438 10.594 1 97.88 176 PHE B C 1
ATOM 4618 O O . PHE B 1 176 ? -17 10.523 11.336 1 97.88 176 PHE B O 1
ATOM 4625 N N . GLY B 1 177 ? -17.312 12.648 10.57 1 96.19 177 GLY B N 1
ATOM 4626 C CA . GLY B 1 177 ? -18.531 12.867 11.336 1 96.19 177 GLY B CA 1
ATOM 4627 C C . GLY B 1 177 ? -18.297 13.656 12.609 1 96.19 177 GLY B C 1
ATOM 4628 O O . GLY B 1 177 ? -17.188 14.117 12.867 1 96.19 177 GLY B O 1
ATOM 4629 N N . PRO B 1 178 ? -19.406 13.844 13.328 1 95.38 178 PRO B N 1
ATOM 4630 C CA . PRO B 1 178 ? -19.281 14.516 14.625 1 95.38 178 PRO B CA 1
ATOM 4631 C C . PRO B 1 178 ? -18.328 13.797 15.578 1 95.38 178 PRO B C 1
ATOM 4633 O O . PRO B 1 178 ? -18.125 12.586 15.453 1 95.38 178 PRO B O 1
ATOM 4636 N N . GLY B 1 179 ? -17.672 14.523 16.406 1 96.31 179 GLY B N 1
ATOM 4637 C CA . GLY B 1 179 ? -16.766 13.922 17.359 1 96.31 179 GLY B CA 1
ATOM 4638 C C . GLY B 1 179 ? -15.32 13.922 16.891 1 96.31 179 GLY B C 1
ATOM 4639 O O . GLY B 1 179 ? -14.414 13.555 17.641 1 96.31 179 GLY B O 1
ATOM 4640 N N . LEU B 1 180 ? -15.109 14.406 15.641 1 97.94 180 LEU B N 1
ATOM 4641 C CA . LEU B 1 180 ? -13.75 14.578 15.141 1 97.94 180 LEU B CA 1
ATOM 4642 C C . LEU B 1 180 ? -12.961 15.539 16.031 1 97.94 180 LEU B C 1
ATOM 4644 O O . LEU B 1 180 ? -13.477 16.578 16.438 1 97.94 180 LEU B O 1
ATOM 4648 N N . THR B 1 181 ? -11.781 15.164 16.391 1 98.56 181 THR B N 1
ATOM 4649 C CA . THR B 1 181 ? -10.781 16.094 16.906 1 98.56 181 THR B CA 1
ATOM 4650 C C . THR B 1 181 ? -9.688 16.344 15.875 1 98.56 181 THR B C 1
ATOM 4652 O O . THR B 1 181 ? -8.945 15.422 15.523 1 98.56 181 THR B O 1
ATOM 4655 N N . TYR B 1 182 ? -9.68 17.516 15.367 1 98.62 182 TYR B N 1
ATOM 4656 C CA . TYR B 1 182 ? -8.664 17.969 14.422 1 98.62 182 TYR B CA 1
ATOM 4657 C C . TYR B 1 182 ? -7.582 18.781 15.117 1 98.62 182 TYR B C 1
ATOM 4659 O O . TYR B 1 182 ? -7.875 19.797 15.75 1 98.62 182 TYR B O 1
ATOM 4667 N N . ILE B 1 183 ? -6.332 18.344 15.039 1 98.88 183 ILE B N 1
ATOM 4668 C CA . ILE B 1 183 ? -5.18 19.062 15.562 1 98.88 183 ILE B CA 1
ATOM 4669 C C . ILE B 1 183 ? -4.301 19.547 14.414 1 98.88 183 ILE B C 1
ATOM 4671 O O . ILE B 1 183 ? -3.623 18.734 13.766 1 98.88 183 ILE B O 1
ATOM 4675 N N . GLY B 1 184 ? -4.312 20.859 14.219 1 98.81 184 GLY B N 1
ATOM 4676 C CA . GLY B 1 184 ? -3.529 21.438 13.148 1 98.81 184 GLY B CA 1
ATOM 4677 C C . GLY B 1 184 ? -2.244 22.094 13.633 1 98.81 184 GLY B C 1
ATOM 4678 O O . GLY B 1 184 ? -2.256 22.875 14.594 1 98.81 184 GLY B O 1
ATOM 4679 N N . LEU B 1 185 ? -1.158 21.75 13.031 1 98.75 185 LEU B N 1
ATOM 4680 C CA . LEU B 1 185 ? 0.141 22.375 13.258 1 98.75 185 LEU B CA 1
ATOM 4681 C C . LEU B 1 185 ? 0.525 23.266 12.086 1 98.75 185 LEU B C 1
ATOM 4683 O O . LEU B 1 185 ? 0.514 22.828 10.93 1 98.75 185 LEU B O 1
ATOM 4687 N N . ASP B 1 186 ? 0.766 24.5 12.383 1 97.31 186 ASP B N 1
ATOM 4688 C CA . ASP B 1 186 ? 1.142 25.438 11.328 1 97.31 186 ASP B CA 1
ATOM 4689 C C . ASP B 1 186 ? 2.074 26.516 11.859 1 97.31 186 ASP B C 1
ATOM 4691 O O . ASP B 1 186 ? 2.039 26.859 13.047 1 97.31 186 ASP B O 1
ATOM 4695 N N . ILE B 1 187 ? 2.91 27.047 10.961 1 95.19 187 ILE B N 1
ATOM 4696 C CA . ILE B 1 187 ? 3.848 28.094 11.359 1 95.19 187 ILE B CA 1
ATOM 4697 C C . ILE B 1 187 ? 3.145 29.453 11.344 1 95.19 187 ILE B C 1
ATOM 4699 O O . ILE B 1 187 ? 3.611 30.406 11.969 1 95.19 187 ILE B O 1
ATOM 4703 N N . ASN B 1 188 ? 2.035 29.531 10.625 1 94.81 188 ASN B N 1
ATOM 4704 C CA . ASN B 1 188 ? 1.292 30.781 10.469 1 94.81 188 ASN B CA 1
ATOM 4705 C C . ASN B 1 188 ? 0.328 31 11.633 1 94.81 188 ASN B C 1
ATOM 4707 O O . ASN B 1 188 ? -0.679 30.312 11.75 1 94.81 188 ASN B O 1
ATOM 4711 N N . PRO B 1 189 ? 0.495 32.062 12.383 1 93.88 189 PRO B N 1
ATOM 4712 C CA . PRO B 1 189 ? -0.367 32.281 13.547 1 93.88 189 PRO B CA 1
ATOM 4713 C C . PRO B 1 189 ? -1.812 32.594 13.164 1 93.88 189 PRO B C 1
ATOM 4715 O O . PRO B 1 189 ? -2.727 32.375 13.969 1 93.88 189 PRO B O 1
ATOM 4718 N N . SER B 1 190 ? -2.023 33 11.906 1 93.62 190 SER B N 1
ATOM 4719 C CA . SER B 1 190 ? -3.373 33.344 11.469 1 93.62 190 SER B CA 1
ATOM 4720 C C . SER B 1 190 ? -4.273 32.094 11.422 1 93.62 190 SER B C 1
ATOM 4722 O O . SER B 1 190 ? -5.5 32.219 11.391 1 93.62 190 SER B O 1
ATOM 4724 N N . THR B 1 191 ? -3.705 30.922 11.438 1 95.5 191 THR B N 1
ATOM 4725 C CA . THR B 1 191 ? -4.496 29.703 11.367 1 95.5 191 THR B CA 1
ATOM 4726 C C . THR B 1 191 ? -5.25 29.469 12.672 1 95.5 191 THR B C 1
ATOM 4728 O O . THR B 1 191 ? -6.164 28.641 12.727 1 95.5 191 THR B O 1
ATOM 4731 N N . LYS B 1 192 ? -4.996 30.234 13.727 1 95.31 192 LYS B N 1
ATOM 4732 C CA . LYS B 1 192 ? -5.727 30.156 14.984 1 95.31 192 LYS B CA 1
ATOM 4733 C C . LYS B 1 192 ? -7.203 30.469 14.789 1 95.31 192 LYS B C 1
ATOM 4735 O O . LYS B 1 192 ? -8.039 30.094 15.617 1 95.31 192 LYS B O 1
ATOM 4740 N N . MET B 1 193 ? -7.508 31.125 13.688 1 94.25 193 MET B N 1
ATOM 4741 C CA . MET B 1 193 ? -8.883 31.5 13.383 1 94.25 193 MET B CA 1
ATOM 4742 C C . MET B 1 193 ? -9.758 30.266 13.219 1 94.25 193 MET B C 1
ATOM 4744 O O . MET B 1 193 ? -10.984 30.344 13.281 1 94.25 193 MET B O 1
ATOM 4748 N N . PHE B 1 194 ? -9.156 29.109 13.047 1 96.56 194 PHE B N 1
ATOM 4749 C CA . PHE B 1 194 ? -9.93 27.922 12.711 1 96.56 194 PHE B CA 1
ATOM 4750 C C . PHE B 1 194 ? -10.297 27.141 13.969 1 96.56 194 PHE B C 1
ATOM 4752 O O . PHE B 1 194 ? -11.023 26.156 13.898 1 96.56 194 PHE B O 1
ATOM 4759 N N . GLU B 1 195 ? -9.852 27.469 15.125 1 97.06 195 GLU B N 1
ATOM 4760 C CA . GLU B 1 195 ? -10.188 26.766 16.359 1 97.06 195 GLU B CA 1
ATOM 4761 C C . GLU B 1 195 ? -11.688 26.828 16.641 1 97.06 195 GLU B C 1
ATOM 4763 O O . GLU B 1 195 ? -12.336 27.828 16.359 1 97.06 195 GLU B O 1
ATOM 4768 N N . THR B 1 196 ? -12.125 25.703 17.125 1 94.5 196 THR B N 1
ATOM 4769 C CA . THR B 1 196 ? -13.555 25.594 17.438 1 94.5 196 THR B CA 1
ATOM 4770 C C . THR B 1 196 ? -13.852 26.156 18.812 1 94.5 196 THR B C 1
ATOM 4772 O O . THR B 1 196 ? -12.93 26.438 19.594 1 94.5 196 THR B O 1
ATOM 4775 N N . THR B 1 197 ? -15.172 26.281 19.031 1 87.38 197 THR B N 1
ATOM 4776 C CA . THR B 1 197 ? -15.727 26.641 20.328 1 87.38 197 THR B CA 1
ATOM 4777 C C . THR B 1 197 ? -16.469 25.453 20.938 1 87.38 197 THR B C 1
ATOM 4779 O O . THR B 1 197 ? -16.625 24.422 20.297 1 87.38 197 THR B O 1
ATOM 4782 N N . GLU B 1 198 ? -16.859 25.609 22.141 1 86.38 198 GLU B N 1
ATOM 4783 C CA . GLU B 1 198 ? -17.562 24.547 22.875 1 86.38 198 GLU B CA 1
ATOM 4784 C C . GLU B 1 198 ? -18.875 24.172 22.203 1 86.38 198 GLU B C 1
ATOM 4786 O O . GLU B 1 198 ? -19.391 23.078 22.391 1 86.38 198 GLU B O 1
ATOM 4791 N N . SER B 1 199 ? -19.359 24.984 21.344 1 83.12 199 SER B N 1
ATOM 4792 C CA . SER B 1 199 ? -20.656 24.75 20.75 1 83.12 199 SER B CA 1
ATOM 4793 C C . SER B 1 199 ? -20.547 23.875 19.5 1 83.12 199 SER B C 1
ATOM 4795 O O . SER B 1 199 ? -21.562 23.359 19.016 1 83.12 199 SER B O 1
ATOM 4797 N N . ASP B 1 200 ? -19.422 23.703 19.094 1 88.31 200 ASP B N 1
ATOM 4798 C CA . ASP B 1 200 ? -19.219 22.906 17.875 1 88.31 200 ASP B CA 1
ATOM 4799 C C . ASP B 1 200 ? -19.25 21.406 18.188 1 88.31 200 ASP B C 1
ATOM 4801 O O . ASP B 1 200 ? -18.953 21 19.312 1 88.31 200 ASP B O 1
ATOM 4805 N N . ASP B 1 201 ? -19.719 20.609 17.188 1 92.88 201 ASP B N 1
ATOM 4806 C CA . ASP B 1 201 ? -19.875 19.172 17.391 1 92.88 201 ASP B CA 1
ATOM 4807 C C . ASP B 1 201 ? -18.578 18.422 17.109 1 92.88 201 ASP B C 1
ATOM 4809 O O . ASP B 1 201 ? -18.562 17.188 17.047 1 92.88 201 ASP B O 1
ATOM 4813 N N . PHE B 1 202 ? -17.562 19.172 16.75 1 96.25 202 PHE B N 1
ATOM 4814 C CA . PHE B 1 202 ? -16.203 18.672 16.609 1 96.25 202 PHE B CA 1
ATOM 4815 C C . PHE B 1 202 ? -15.195 19.656 17.188 1 96.25 202 PHE B C 1
ATOM 4817 O O . PHE B 1 202 ? -15.562 20.766 17.594 1 96.25 202 PHE B O 1
ATOM 4824 N N . THR B 1 203 ? -13.969 19.234 17.406 1 97.88 203 THR B N 1
ATOM 4825 C CA . THR B 1 203 ? -12.969 20.062 18.062 1 97.88 203 THR B CA 1
ATOM 4826 C C . THR B 1 203 ? -11.789 20.328 17.141 1 97.88 203 THR B C 1
ATOM 4828 O O . THR B 1 203 ? -11.273 19.406 16.5 1 97.88 203 THR B O 1
ATOM 4831 N N . VAL B 1 204 ? -11.43 21.578 17 1 98.5 204 VAL B N 1
ATOM 4832 C CA . VAL B 1 204 ? -10.234 21.969 16.25 1 98.5 204 VAL B CA 1
ATOM 4833 C C . VAL B 1 204 ? -9.242 22.656 17.203 1 98.5 204 VAL B C 1
ATOM 4835 O O . VAL B 1 204 ? -9.562 23.656 17.828 1 98.5 204 VAL B O 1
ATOM 4838 N N . HIS B 1 205 ? -8.094 22.062 17.328 1 98.38 205 HIS B N 1
ATOM 4839 C CA . HIS B 1 205 ? -6.945 22.688 17.984 1 98.38 205 HIS B CA 1
ATOM 4840 C C . HIS B 1 205 ? -5.891 23.125 16.969 1 98.38 205 HIS B C 1
ATOM 4842 O O . HIS B 1 205 ? -5.613 22.391 16.016 1 98.38 205 HIS B O 1
ATOM 4848 N N . ILE B 1 206 ? -5.391 24.328 17.203 1 97.94 206 ILE B N 1
ATOM 4849 C CA . ILE B 1 206 ? -4.305 24.812 16.359 1 97.94 206 ILE B CA 1
ATOM 4850 C C . ILE B 1 206 ? -3.072 25.094 17.203 1 97.94 206 ILE B C 1
ATOM 4852 O O . ILE B 1 206 ? -3.156 25.812 18.203 1 97.94 206 ILE B O 1
ATOM 4856 N N . GLU B 1 207 ? -1.992 24.531 16.828 1 98.38 207 GLU B N 1
ATOM 4857 C CA . GLU B 1 207 ? -0.7 24.766 17.469 1 98.38 207 GLU B CA 1
ATOM 4858 C C . GLU B 1 207 ? 0.279 25.438 16.5 1 98.38 207 GLU B C 1
ATOM 4860 O O . GLU B 1 207 ? 0.533 24.922 15.406 1 98.38 207 GLU B O 1
ATOM 4865 N N . ILE B 1 208 ? 0.826 26.562 16.953 1 96.62 208 ILE B N 1
ATOM 4866 C CA . ILE B 1 208 ? 1.705 27.359 16.094 1 96.62 208 ILE B CA 1
ATOM 4867 C C . ILE B 1 208 ? 3.158 26.969 16.344 1 96.62 208 ILE B C 1
ATOM 4869 O O . ILE B 1 208 ? 3.635 27.031 17.484 1 96.62 208 ILE B O 1
ATOM 4873 N N . GLY B 1 209 ? 3.865 26.516 15.281 1 96.94 209 GLY B N 1
ATOM 4874 C CA . GLY B 1 209 ? 5.27 26.156 15.398 1 96.94 209 GLY B CA 1
ATOM 4875 C C . GLY B 1 209 ? 5.844 25.578 14.117 1 96.94 209 GLY B C 1
ATOM 4876 O O . GLY B 1 209 ? 5.121 25.359 13.141 1 96.94 209 GLY B O 1
ATOM 4877 N N . ASP B 1 210 ? 7.117 25.406 14.125 1 97 210 ASP B N 1
ATOM 4878 C CA . ASP B 1 210 ? 7.859 24.844 13.008 1 97 210 ASP B CA 1
ATOM 4879 C C . ASP B 1 210 ? 7.93 23.312 13.102 1 97 210 ASP B C 1
ATOM 4881 O O . ASP B 1 210 ? 8.477 22.766 14.07 1 97 210 ASP B O 1
ATOM 4885 N N . SER B 1 211 ? 7.422 22.641 12.078 1 96.38 211 SER B N 1
ATOM 4886 C CA . SER B 1 211 ? 7.367 21.172 12.094 1 96.38 211 SER B CA 1
ATOM 4887 C C . SER B 1 211 ? 8.766 20.578 11.992 1 96.38 211 SER B C 1
ATOM 4889 O O . SER B 1 211 ? 8.945 19.375 12.242 1 96.38 211 SER B O 1
ATOM 4891 N N . GLY B 1 212 ? 9.75 21.344 11.633 1 97.25 212 GLY B N 1
ATOM 4892 C CA . GLY B 1 212 ? 11.133 20.891 11.602 1 97.25 212 GLY B CA 1
ATOM 4893 C C . GLY B 1 212 ? 11.828 21 12.938 1 97.25 212 GLY B C 1
ATOM 4894 O O . GLY B 1 212 ? 12.984 20.578 13.078 1 97.25 212 GLY B O 1
ATOM 4895 N N . ASP B 1 213 ? 11.148 21.578 13.922 1 97.81 213 ASP B N 1
ATOM 4896 C CA . ASP B 1 213 ? 11.703 21.719 15.266 1 97.81 213 ASP B CA 1
ATOM 4897 C C . ASP B 1 213 ? 11.336 20.531 16.156 1 97.81 213 ASP B C 1
ATOM 4899 O O . ASP B 1 213 ? 10.188 20.422 16.594 1 97.81 213 ASP B O 1
ATOM 4903 N N . PRO B 1 214 ? 12.344 19.703 16.453 1 96.12 214 PRO B N 1
ATOM 4904 C CA . PRO B 1 214 ? 12.055 18.547 17.297 1 96.12 214 PRO B CA 1
ATOM 4905 C C . PRO B 1 214 ? 11.438 18.922 18.641 1 96.12 214 PRO B C 1
ATOM 4907 O O . PRO B 1 214 ? 10.578 18.188 19.156 1 96.12 214 PRO B O 1
ATOM 4910 N N . LYS B 1 215 ? 11.82 20.031 19.203 1 97.94 215 LYS B N 1
ATOM 4911 C CA . LYS B 1 215 ? 11.289 20.453 20.5 1 97.94 215 LYS B CA 1
ATOM 4912 C C . LYS B 1 215 ? 9.805 20.781 20.406 1 97.94 215 LYS B C 1
ATOM 4914 O O . LYS B 1 215 ? 9.031 20.5 21.312 1 97.94 215 LYS B O 1
ATOM 4919 N N . PHE B 1 216 ? 9.492 21.359 19.328 1 98.38 216 PHE B N 1
ATOM 4920 C CA . PHE B 1 216 ? 8.078 21.672 19.109 1 98.38 216 PHE B CA 1
ATOM 4921 C C . PHE B 1 216 ? 7.254 20.391 19.031 1 98.38 216 PHE B C 1
ATOM 4923 O O . PHE B 1 216 ? 6.223 20.281 19.703 1 98.38 216 PHE B O 1
ATOM 4930 N N . LEU B 1 217 ? 7.738 19.375 18.312 1 98.25 217 LEU B N 1
ATOM 4931 C CA . LEU B 1 217 ? 6.996 18.125 18.156 1 98.25 217 LEU B CA 1
ATOM 4932 C C . LEU B 1 217 ? 6.949 17.344 19.469 1 98.25 217 LEU B C 1
ATOM 4934 O O . LEU B 1 217 ? 5.961 16.672 19.75 1 98.25 217 LEU B O 1
ATOM 4938 N N . ASP B 1 218 ? 8 17.5 20.219 1 97.81 218 ASP B N 1
ATOM 4939 C CA . ASP B 1 218 ? 7.98 16.859 21.531 1 97.81 218 ASP B CA 1
ATOM 4940 C C . ASP B 1 218 ? 6.895 17.469 22.422 1 97.81 218 ASP B C 1
ATOM 4942 O O . ASP B 1 218 ? 6.199 16.734 23.141 1 97.81 218 ASP B O 1
ATOM 4946 N N . LYS B 1 219 ? 6.785 18.734 22.359 1 98.56 219 LYS B N 1
ATOM 4947 C CA . LYS B 1 219 ? 5.727 19.406 23.109 1 98.56 219 LYS B CA 1
ATOM 4948 C C . LYS B 1 219 ? 4.348 18.969 22.625 1 98.56 219 LYS B C 1
ATOM 4950 O O . LYS B 1 219 ? 3.439 18.766 23.438 1 98.56 219 LYS B O 1
ATOM 4955 N N . ILE B 1 220 ? 4.211 18.844 21.359 1 98.75 220 ILE B N 1
ATOM 4956 C CA . ILE B 1 220 ? 2.951 18.422 20.766 1 98.75 220 ILE B CA 1
ATOM 4957 C C . ILE B 1 220 ? 2.596 17.016 21.25 1 98.75 220 ILE B C 1
ATOM 4959 O O . ILE B 1 220 ? 1.457 16.766 21.641 1 98.75 220 ILE B O 1
ATOM 4963 N N . LYS B 1 221 ? 3.537 16.156 21.25 1 98.44 221 LYS B N 1
ATOM 4964 C CA . LYS B 1 221 ? 3.316 14.781 21.703 1 98.44 221 LYS B CA 1
ATOM 4965 C C . LYS B 1 221 ? 2.859 14.742 23.156 1 98.44 221 LYS B C 1
ATOM 4967 O O . LYS B 1 221 ? 1.971 13.969 23.516 1 98.44 221 LYS B O 1
ATOM 4972 N N . ALA B 1 222 ? 3.479 15.547 23.953 1 98.5 222 ALA B N 1
ATOM 4973 C CA . ALA B 1 222 ? 3.125 15.602 25.359 1 98.5 222 ALA B CA 1
ATOM 4974 C C . ALA B 1 222 ? 1.705 16.125 25.547 1 98.5 222 ALA B C 1
ATOM 4976 O O . ALA B 1 222 ? 0.957 15.617 26.391 1 98.5 222 ALA B O 1
ATOM 4977 N N . LYS B 1 223 ? 1.333 17.047 24.781 1 98.62 223 LYS B N 1
ATOM 4978 C CA . LYS B 1 223 ? 0.036 17.719 24.922 1 98.62 223 LYS B CA 1
ATOM 4979 C C . LYS B 1 223 ? -1.083 16.844 24.359 1 98.62 223 LYS B C 1
ATOM 4981 O O . LYS B 1 223 ? -2.197 16.828 24.891 1 98.62 223 LYS B O 1
ATOM 4986 N N . TYR B 1 224 ? -0.807 16.141 23.297 1 98.62 224 TYR B N 1
ATOM 4987 C CA . TYR B 1 224 ? -1.781 15.297 22.625 1 98.62 224 TYR B CA 1
ATOM 4988 C C . TYR B 1 224 ? -1.301 13.852 22.562 1 98.62 224 TYR B C 1
ATOM 4990 O O . TYR B 1 224 ? -0.826 13.391 21.531 1 98.62 224 TYR B O 1
ATOM 4998 N N . PRO B 1 225 ? -1.546 13.062 23.547 1 98 225 PRO B N 1
ATOM 4999 C CA . PRO B 1 225 ? -0.974 11.719 23.641 1 98 225 PRO B CA 1
ATOM 5000 C C . PRO B 1 225 ? -1.655 10.727 22.703 1 98 225 PRO B C 1
ATOM 5002 O O . PRO B 1 225 ? -1.15 9.617 22.5 1 98 225 PRO B O 1
ATOM 5005 N N . HIS B 1 226 ? -2.797 11.133 22.188 1 97.88 226 HIS B N 1
ATOM 5006 C CA . HIS B 1 226 ? -3.537 10.219 21.328 1 97.88 226 HIS B CA 1
ATOM 5007 C C . HIS B 1 226 ? -3.707 10.789 19.922 1 97.88 226 HIS B C 1
ATOM 5009 O O . HIS B 1 226 ? -4.301 11.859 19.75 1 97.88 226 HIS B O 1
ATOM 5015 N N . VAL B 1 227 ? -3.17 10.078 18.906 1 98.69 227 VAL B N 1
ATOM 5016 C CA . VAL B 1 227 ? -3.322 10.438 17.5 1 98.69 227 VAL B CA 1
ATOM 5017 C C . VAL B 1 227 ? -3.633 9.195 16.672 1 98.69 227 VAL B C 1
ATOM 5019 O O . VAL B 1 227 ? -2.846 8.242 16.641 1 98.69 227 VAL B O 1
ATOM 5022 N N . ASP B 1 228 ? -4.797 9.195 15.969 1 98.62 228 ASP B N 1
ATOM 5023 C CA . ASP B 1 228 ? -5.184 8.055 15.141 1 98.62 228 ASP B CA 1
ATOM 5024 C C . ASP B 1 228 ? -4.566 8.156 13.75 1 98.62 228 ASP B C 1
ATOM 5026 O O . ASP B 1 228 ? -4.078 7.156 13.211 1 98.62 228 ASP B O 1
ATOM 5030 N N . ILE B 1 229 ? -4.672 9.32 13.203 1 98.88 229 ILE B N 1
ATOM 5031 C CA . ILE B 1 229 ? -4.184 9.578 11.852 1 98.88 229 ILE B CA 1
ATOM 5032 C C . ILE B 1 229 ? -3.289 10.812 11.852 1 98.88 229 ILE B C 1
ATOM 5034 O O . ILE B 1 229 ? -3.672 11.867 12.367 1 98.88 229 ILE B O 1
ATOM 5038 N N . PHE B 1 230 ? -2.104 10.68 11.352 1 98.88 230 PHE B N 1
ATOM 5039 C CA . PHE B 1 230 ? -1.17 11.789 11.195 1 98.88 230 PHE B CA 1
ATOM 5040 C C . PHE B 1 230 ? -0.883 12.047 9.719 1 98.88 230 PHE B C 1
ATOM 5042 O O . PHE B 1 230 ? -0.539 11.125 8.977 1 98.88 230 PHE B O 1
ATOM 5049 N N . LEU B 1 231 ? -1.082 13.289 9.289 1 98.81 231 LEU B N 1
ATOM 5050 C CA . LEU B 1 231 ? -0.815 13.688 7.91 1 98.81 231 LEU B CA 1
ATOM 5051 C C . LEU B 1 231 ? 0.197 14.82 7.859 1 98.81 231 LEU B C 1
ATOM 5053 O O . LEU B 1 231 ? -0.064 15.914 8.375 1 98.81 231 LEU B O 1
ATOM 5057 N N . ASP B 1 232 ? 1.354 14.562 7.273 1 98.75 232 ASP B N 1
ATOM 5058 C CA . ASP B 1 232 ? 2.35 15.594 7.016 1 98.75 232 ASP B CA 1
ATOM 5059 C C . ASP B 1 232 ? 2.105 16.266 5.668 1 98.75 232 ASP B C 1
ATOM 5061 O O . ASP B 1 232 ? 2.465 15.727 4.621 1 98.75 232 ASP B O 1
ATOM 5065 N N . ASP B 1 233 ? 1.493 17.406 5.668 1 97.88 233 ASP B N 1
ATOM 5066 C CA . ASP B 1 233 ? 1.246 18.234 4.496 1 97.88 233 ASP B CA 1
ATOM 5067 C C . ASP B 1 233 ? 1.73 19.672 4.73 1 97.88 233 ASP B C 1
ATOM 5069 O O . ASP B 1 233 ? 1.007 20.625 4.453 1 97.88 233 ASP B O 1
ATOM 5073 N N . GLY B 1 234 ? 2.963 19.797 5.281 1 96.25 234 GLY B N 1
ATOM 5074 C CA . GLY B 1 234 ? 3.502 21.094 5.648 1 96.25 234 GLY B CA 1
ATOM 5075 C C . GLY B 1 234 ? 4.488 21.641 4.633 1 96.25 234 GLY B C 1
ATOM 5076 O O . GLY B 1 234 ? 4.195 21.688 3.436 1 96.25 234 GLY B O 1
ATOM 5077 N N . GLY B 1 235 ? 5.688 22.109 5.086 1 93.44 235 GLY B N 1
ATOM 5078 C CA . GLY B 1 235 ? 6.684 22.766 4.262 1 93.44 235 GLY B CA 1
ATOM 5079 C C . GLY B 1 235 ? 7.449 21.812 3.367 1 93.44 235 GLY B C 1
ATOM 5080 O O . GLY B 1 235 ? 8.164 22.25 2.459 1 93.44 235 GLY B O 1
ATOM 5081 N N . HIS B 1 236 ? 7.422 20.609 3.514 1 95.12 236 HIS B N 1
ATOM 5082 C CA . HIS B 1 236 ? 7.859 19.531 2.637 1 95.12 236 HIS B CA 1
ATOM 5083 C C . HIS B 1 236 ? 9.375 19.516 2.488 1 95.12 236 HIS B C 1
ATOM 5085 O O . HIS B 1 236 ? 9.914 18.875 1.581 1 95.12 236 HIS B O 1
ATOM 5091 N N . THR B 1 237 ? 10.156 20.359 3.326 1 97.62 237 THR B N 1
ATOM 5092 C CA . THR B 1 237 ? 11.609 20.203 3.285 1 97.62 237 THR B CA 1
ATOM 5093 C C . THR B 1 237 ? 12.016 18.828 3.818 1 97.62 237 THR B C 1
ATOM 5095 O O . THR B 1 237 ? 11.297 18.219 4.617 1 97.62 237 THR B O 1
ATOM 5098 N N . MET B 1 238 ? 13.195 18.391 3.367 1 97.38 238 MET B N 1
ATOM 5099 C CA . MET B 1 238 ? 13.711 17.109 3.844 1 97.38 238 MET B CA 1
ATOM 5100 C C . MET B 1 238 ? 13.82 17.109 5.363 1 97.38 238 MET B C 1
ATOM 5102 O O . MET B 1 238 ? 13.414 16.141 6.016 1 97.38 238 MET B O 1
ATOM 5106 N N . LYS B 1 239 ? 14.305 18.172 5.914 1 96.81 239 LYS B N 1
ATOM 5107 C CA . LYS B 1 239 ? 14.414 18.266 7.367 1 96.81 239 LYS B CA 1
ATOM 5108 C C . LYS B 1 239 ? 13.047 18.141 8.031 1 96.81 239 LYS B C 1
ATOM 5110 O O . LYS B 1 239 ? 12.875 17.344 8.961 1 96.81 239 LYS B O 1
ATOM 5115 N N . GLN B 1 240 ? 12.086 18.859 7.559 1 98.31 240 GLN B N 1
ATOM 5116 C CA . GLN B 1 240 ? 10.75 18.875 8.156 1 98.31 240 GLN B CA 1
ATOM 5117 C C . GLN B 1 240 ? 10.094 17.5 8.07 1 98.31 240 GLN B C 1
ATOM 5119 O O . GLN B 1 240 ? 9.578 16.984 9.07 1 98.31 240 GLN B O 1
ATOM 5124 N N . GLN B 1 241 ? 10.172 16.859 6.926 1 98.19 241 GLN B N 1
ATOM 5125 C CA . GLN B 1 241 ? 9.516 15.562 6.738 1 98.19 241 GLN B CA 1
ATOM 5126 C C . GLN B 1 241 ? 10.195 14.477 7.562 1 98.19 241 GLN B C 1
ATOM 5128 O O . GLN B 1 241 ? 9.531 13.664 8.203 1 98.19 241 GLN B O 1
ATOM 5133 N N . MET B 1 242 ? 11.484 14.484 7.59 1 95.88 242 MET B N 1
ATOM 5134 C CA . MET B 1 242 ? 12.219 13.438 8.289 1 95.88 242 MET B CA 1
ATOM 5135 C C . MET B 1 242 ? 12.086 13.602 9.805 1 95.88 242 MET B C 1
ATOM 5137 O O . MET B 1 242 ? 11.922 12.609 10.523 1 95.88 242 MET B O 1
ATOM 5141 N N . VAL B 1 243 ? 12.102 14.844 10.289 1 96.44 243 VAL B N 1
ATOM 5142 C CA . VAL B 1 243 ? 11.914 15.102 11.711 1 96.44 243 VAL B CA 1
ATOM 5143 C C . VAL B 1 243 ? 10.492 14.727 12.125 1 96.44 243 VAL B C 1
ATOM 5145 O O . VAL B 1 243 ? 10.281 14.117 13.172 1 96.44 243 VAL B O 1
ATOM 5148 N N . ALA B 1 244 ? 9.547 15.078 11.289 1 97.75 244 ALA B N 1
ATOM 5149 C CA . ALA B 1 244 ? 8.156 14.719 11.586 1 97.75 244 ALA B CA 1
ATOM 5150 C C . ALA B 1 244 ? 7.992 13.211 11.695 1 97.75 244 ALA B C 1
ATOM 5152 O O . ALA B 1 244 ? 7.355 12.719 12.633 1 97.75 244 ALA B O 1
ATOM 5153 N N . MET B 1 245 ? 8.578 12.5 10.742 1 96.81 245 MET B N 1
ATOM 5154 C CA . MET B 1 245 ? 8.453 11.047 10.789 1 96.81 245 MET B CA 1
ATOM 5155 C C . MET B 1 245 ? 9.117 10.477 12.031 1 96.81 245 MET B C 1
ATOM 5157 O O . MET B 1 245 ? 8.57 9.586 12.688 1 96.81 245 MET B O 1
ATOM 5161 N N . GLU B 1 246 ? 10.273 10.984 12.312 1 94.44 246 GLU B N 1
ATOM 5162 C CA . GLU B 1 246 ? 11.023 10.531 13.477 1 94.44 246 GLU B CA 1
ATOM 5163 C C . GLU B 1 246 ? 10.195 10.664 14.75 1 94.44 246 GLU B C 1
ATOM 5165 O O . GLU B 1 246 ? 10.188 9.758 15.594 1 94.44 246 GLU B O 1
ATOM 5170 N N . HIS B 1 247 ? 9.469 11.68 14.898 1 96.25 247 HIS B N 1
ATOM 5171 C CA . HIS B 1 247 ? 8.805 11.984 16.156 1 96.25 247 HIS B CA 1
ATOM 5172 C C . HIS B 1 247 ? 7.359 11.492 16.156 1 96.25 247 HIS B C 1
ATOM 5174 O O . HIS B 1 247 ? 6.875 10.984 17.172 1 96.25 247 HIS B O 1
ATOM 5180 N N . MET B 1 248 ? 6.762 11.516 15.008 1 97.75 248 MET B N 1
ATOM 5181 C CA . MET B 1 248 ? 5.309 11.367 15.055 1 97.75 248 MET B CA 1
ATOM 5182 C C . MET B 1 248 ? 4.902 9.953 14.641 1 97.75 248 MET B C 1
ATOM 5184 O O . MET B 1 248 ? 3.855 9.461 15.07 1 97.75 248 MET B O 1
ATOM 5188 N N . LEU B 1 249 ? 5.688 9.25 13.859 1 97.19 249 LEU B N 1
ATOM 5189 C CA . LEU B 1 249 ? 5.332 7.879 13.5 1 97.19 249 LEU B CA 1
ATOM 5190 C C . LEU B 1 249 ? 5.199 7.012 14.75 1 97.19 249 LEU B C 1
ATOM 5192 O O . LEU B 1 249 ? 4.184 6.34 14.938 1 97.19 249 LEU B O 1
ATOM 5196 N N . PRO B 1 250 ? 6.16 7.055 15.695 1 95.62 250 PRO B N 1
ATOM 5197 C CA . PRO B 1 250 ? 5.988 6.234 16.891 1 95.62 250 PRO B CA 1
ATOM 5198 C C . PRO B 1 250 ? 4.844 6.723 17.781 1 95.62 250 PRO B C 1
ATOM 5200 O O . PRO B 1 250 ? 4.34 5.969 18.609 1 95.62 250 PRO B O 1
ATOM 5203 N N . HIS B 1 251 ? 4.484 7.969 17.562 1 97.31 251 HIS B N 1
ATOM 5204 C CA . HIS B 1 251 ? 3.477 8.586 18.406 1 97.31 251 HIS B CA 1
ATOM 5205 C C . HIS B 1 251 ? 2.068 8.227 17.953 1 97.31 251 HIS B C 1
ATOM 5207 O O . HIS B 1 251 ? 1.133 8.219 18.766 1 97.31 251 HIS B O 1
ATOM 5213 N N . VAL B 1 252 ? 1.893 7.891 16.719 1 98 252 VAL B N 1
ATOM 5214 C CA . VAL B 1 252 ? 0.602 7.457 16.203 1 98 252 VAL B CA 1
ATOM 5215 C C . VAL B 1 252 ? 0.159 6.176 16.906 1 98 252 VAL B C 1
ATOM 5217 O O . VAL B 1 252 ? 0.979 5.301 17.188 1 98 252 VAL B O 1
ATOM 5220 N N . GLN B 1 253 ? -1.147 6.074 17.25 1 96.62 253 GLN B N 1
ATOM 5221 C CA . GLN B 1 253 ? -1.723 4.949 17.969 1 96.62 253 GLN B CA 1
ATOM 5222 C C . GLN B 1 253 ? -1.414 3.629 17.266 1 96.62 253 GLN B C 1
ATOM 5224 O O . GLN B 1 253 ? -1.179 3.604 16.062 1 96.62 253 GLN B O 1
ATOM 5229 N N . PRO B 1 254 ? -1.547 2.584 18.234 1 89.62 254 PRO B N 1
ATOM 5230 C CA . PRO B 1 254 ? -1.413 1.261 17.625 1 89.62 254 PRO B CA 1
ATOM 5231 C C . PRO B 1 254 ? -2.521 0.96 16.609 1 89.62 254 PRO B C 1
ATOM 5233 O O . PRO B 1 254 ? -3.689 1.272 16.875 1 89.62 254 PRO B O 1
ATOM 5236 N N . GLU B 1 255 ? -2.438 0.9 15.469 1 90 255 GLU B N 1
ATOM 5237 C CA . GLU B 1 255 ? -3.342 0.616 14.359 1 90 255 GLU B CA 1
ATOM 5238 C C . GLU B 1 255 ? -3.674 1.885 13.578 1 90 255 GLU B C 1
ATOM 5240 O O . GLU B 1 255 ? -4.656 1.924 12.836 1 90 255 GLU B O 1
ATOM 5245 N N . GLY B 1 256 ? -2.979 2.908 14.031 1 96.88 256 GLY B N 1
ATOM 5246 C CA . GLY B 1 256 ? -3.178 4.176 13.344 1 96.88 256 GLY B CA 1
ATOM 5247 C C . GLY B 1 256 ? -2.457 4.25 12.008 1 96.88 256 GLY B C 1
ATOM 5248 O O . GLY B 1 256 ? -1.975 3.236 11.5 1 96.88 256 GLY B O 1
ATOM 5249 N N . VAL B 1 257 ? -2.562 5.512 11.461 1 98.5 257 VAL B N 1
ATOM 5250 C CA . VAL B 1 257 ? -2.037 5.73 10.117 1 98.5 257 VAL B CA 1
ATOM 5251 C C . VAL B 1 257 ? -1.134 6.961 10.109 1 98.5 257 VAL B C 1
ATOM 5253 O O . VAL B 1 257 ? -1.498 8.008 10.648 1 98.5 257 VAL B O 1
ATOM 5256 N N . TYR B 1 258 ? 0.083 6.816 9.594 1 98.69 258 TYR B N 1
ATOM 5257 C CA . TYR B 1 258 ? 0.983 7.93 9.312 1 98.69 258 TYR B CA 1
ATOM 5258 C C . TYR B 1 258 ? 1.095 8.18 7.812 1 98.69 258 TYR B C 1
ATOM 5260 O O . TYR B 1 258 ? 1.437 7.27 7.051 1 98.69 258 TYR B O 1
ATOM 5268 N N . MET B 1 259 ? 0.794 9.43 7.359 1 98.75 259 MET B N 1
ATOM 5269 C CA . MET B 1 259 ? 0.859 9.789 5.945 1 98.75 259 MET B CA 1
ATOM 5270 C C . MET B 1 259 ? 1.78 10.984 5.73 1 98.75 259 MET B C 1
ATOM 5272 O O . MET B 1 259 ? 1.775 11.93 6.523 1 98.75 259 MET B O 1
ATOM 5276 N N . CYS B 1 260 ? 2.545 10.93 4.656 1 98.56 260 CYS B N 1
ATOM 5277 C CA . CYS B 1 260 ? 3.387 12.047 4.246 1 98.56 260 CYS B CA 1
ATOM 5278 C C . CYS B 1 260 ? 3.188 12.367 2.768 1 98.56 260 CYS B C 1
ATOM 5280 O O . CYS B 1 260 ? 3.34 11.492 1.914 1 98.56 260 CYS B O 1
ATOM 5282 N N . GLU B 1 261 ? 2.801 13.664 2.451 1 96.19 261 GLU B N 1
ATOM 5283 C CA . GLU B 1 261 ? 2.559 14.117 1.086 1 96.19 261 GLU B CA 1
ATOM 5284 C C . GLU B 1 261 ? 3.814 14.734 0.48 1 96.19 261 GLU B C 1
ATOM 5286 O O . GLU B 1 261 ? 4.797 14.977 1.185 1 96.19 261 GLU B O 1
ATOM 5291 N N . ASP B 1 262 ? 3.736 14.961 -0.813 1 94.12 262 ASP B N 1
ATOM 5292 C CA . ASP B 1 262 ? 4.672 15.75 -1.606 1 94.12 262 ASP B CA 1
ATOM 5293 C C . ASP B 1 262 ? 6.078 15.156 -1.543 1 94.12 262 ASP B C 1
ATOM 5295 O O . ASP B 1 262 ? 7.051 15.875 -1.303 1 94.12 262 ASP B O 1
ATOM 5299 N N . LEU B 1 263 ? 6.188 13.883 -1.791 1 94.44 263 LEU B N 1
ATOM 5300 C CA . LEU B 1 263 ? 7.453 13.164 -1.772 1 94.44 263 LEU B CA 1
ATOM 5301 C C . LEU B 1 263 ? 8.359 13.633 -2.908 1 94.44 263 LEU B C 1
ATOM 5303 O O . LEU B 1 263 ? 9.57 13.414 -2.869 1 94.44 263 LEU B O 1
ATOM 5307 N N . GLY B 1 264 ? 7.754 14.305 -3.932 1 89.94 264 GLY B N 1
ATOM 5308 C CA . GLY B 1 264 ? 8.539 14.805 -5.051 1 89.94 264 GLY B CA 1
ATOM 5309 C C . GLY B 1 264 ? 9.578 15.828 -4.645 1 89.94 264 GLY B C 1
ATOM 5310 O O . GLY B 1 264 ? 10.555 16.047 -5.367 1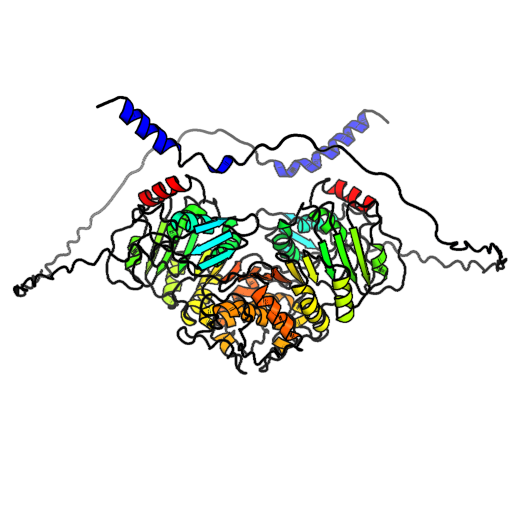 89.94 264 GLY B O 1
ATOM 5311 N N . THR B 1 265 ? 9.375 16.422 -3.459 1 94.5 265 THR B N 1
ATOM 5312 C CA . THR B 1 265 ? 10.312 17.438 -2.986 1 94.5 265 THR B CA 1
ATOM 5313 C C . THR B 1 265 ? 11.664 16.797 -2.641 1 94.5 265 THR B C 1
ATOM 5315 O O . THR B 1 265 ? 12.672 17.5 -2.547 1 94.5 265 THR B O 1
ATOM 5318 N N . SER B 1 266 ? 11.719 15.477 -2.486 1 93.62 266 SER B N 1
ATOM 5319 C CA . SER B 1 266 ? 12.984 14.766 -2.307 1 93.62 266 SER B CA 1
ATOM 5320 C C . SER B 1 266 ? 13.883 14.93 -3.525 1 93.62 266 SER B C 1
ATOM 5322 O O . SER B 1 266 ? 15.102 14.727 -3.438 1 93.62 266 SER B O 1
ATOM 5324 N N . TRP B 1 267 ? 13.266 15.258 -4.609 1 87.88 267 TRP B N 1
ATOM 5325 C CA . TRP B 1 267 ? 14 15.367 -5.863 1 87.88 267 TRP B CA 1
ATOM 5326 C C . TRP B 1 267 ? 14.203 16.828 -6.25 1 87.88 267 TRP B C 1
ATOM 5328 O O . TRP B 1 267 ? 14.484 17.141 -7.41 1 87.88 267 TRP B O 1
ATOM 5338 N N . LYS B 1 268 ? 14.047 17.719 -5.281 1 91.12 268 LYS B N 1
ATOM 5339 C CA . LYS B 1 268 ? 14.195 19.156 -5.496 1 91.12 268 LYS B CA 1
ATOM 5340 C C . LYS B 1 268 ? 15.203 19.75 -4.516 1 91.12 268 LYS B C 1
ATOM 5342 O O . LYS B 1 268 ? 14.93 19.844 -3.314 1 91.12 268 LYS B O 1
ATOM 5347 N N . PRO B 1 269 ? 16.25 20.328 -4.996 1 92.19 269 PRO B N 1
ATOM 5348 C CA . PRO B 1 269 ? 17.297 20.859 -4.117 1 92.19 269 PRO B CA 1
ATOM 5349 C C . PRO B 1 269 ? 16.797 21.984 -3.217 1 92.19 269 PRO B C 1
ATOM 5351 O O . PRO B 1 269 ? 17.25 22.109 -2.076 1 92.19 269 PRO B O 1
ATOM 5354 N N . ASN B 1 270 ? 15.852 22.797 -3.641 1 94.94 270 ASN B N 1
ATOM 5355 C CA . ASN B 1 270 ? 15.344 23.922 -2.854 1 94.94 270 ASN B CA 1
ATOM 5356 C C . ASN B 1 270 ? 14.57 23.438 -1.631 1 94.94 270 ASN B C 1
ATOM 5358 O O . ASN B 1 270 ? 14.312 24.219 -0.708 1 94.94 270 ASN B O 1
ATOM 5362 N N . PHE B 1 271 ? 14.297 22.172 -1.541 1 96.56 271 PHE B N 1
ATOM 5363 C CA . PHE B 1 271 ? 13.633 21.578 -0.387 1 96.56 271 PHE B CA 1
ATOM 5364 C C . PHE B 1 271 ? 14.594 20.703 0.403 1 96.56 271 PHE B C 1
ATOM 5366 O O . PHE B 1 271 ? 14.172 19.953 1.281 1 96.56 271 PHE B O 1
ATOM 5373 N N . GLY B 1 272 ? 15.852 20.797 0.048 1 95.75 272 GLY B N 1
ATOM 5374 C CA . GLY B 1 272 ? 16.859 19.969 0.698 1 95.75 272 GLY B CA 1
ATOM 5375 C C . GLY B 1 272 ? 17.031 18.609 0.054 1 95.75 272 GLY B C 1
ATOM 5376 O O . GLY B 1 272 ? 17.734 17.75 0.581 1 95.75 272 GLY B O 1
ATOM 5377 N N . GLY B 1 273 ? 16.312 18.391 -1.075 1 93.31 273 GLY B N 1
ATOM 5378 C CA . GLY B 1 273 ? 16.438 17.141 -1.818 1 93.31 273 GLY B CA 1
ATOM 5379 C C . GLY B 1 273 ? 17.562 17.156 -2.832 1 93.31 273 GLY B C 1
ATOM 5380 O O . GLY B 1 273 ? 18.531 17.906 -2.676 1 93.31 273 GLY B O 1
ATOM 5381 N N . ILE B 1 274 ? 17.516 16.188 -3.727 1 87.75 274 ILE B N 1
ATOM 5382 C CA . ILE B 1 274 ? 18.5 16.094 -4.805 1 87.75 274 ILE B CA 1
ATOM 5383 C C . ILE B 1 274 ? 17.797 16.203 -6.152 1 87.75 274 ILE B C 1
ATOM 5385 O O . ILE B 1 274 ? 16.578 16.062 -6.234 1 87.75 274 ILE B O 1
ATOM 5389 N N . LYS B 1 275 ? 18.609 16.516 -7.164 1 82.44 275 LYS B N 1
ATOM 5390 C CA . LYS B 1 275 ? 18.031 16.531 -8.508 1 82.44 275 LYS B CA 1
ATOM 5391 C C . LYS B 1 275 ? 17.594 15.125 -8.938 1 82.44 275 LYS B C 1
ATOM 5393 O O . LYS B 1 275 ? 18.328 14.156 -8.719 1 82.44 275 LYS B O 1
ATOM 5398 N N . PHE B 1 276 ? 16.375 15.086 -9.453 1 78 276 PHE B N 1
ATOM 5399 C CA . PHE B 1 276 ? 15.859 13.805 -9.914 1 78 276 PHE B CA 1
ATOM 5400 C C . PHE B 1 276 ? 16.844 13.141 -10.867 1 78 276 PHE B C 1
ATOM 5402 O O . PHE B 1 276 ? 17.344 13.773 -11.805 1 78 276 PHE B O 1
ATOM 5409 N N . GLY B 1 277 ? 17.203 11.898 -10.633 1 68.06 277 GLY B N 1
ATOM 5410 C CA . GLY B 1 277 ? 18.125 11.156 -11.477 1 68.06 277 GLY B CA 1
ATOM 5411 C C . GLY B 1 277 ? 19.578 11.289 -11.031 1 68.06 277 GLY B C 1
ATOM 5412 O O . GLY B 1 277 ? 20.469 10.656 -11.602 1 68.06 277 GLY B O 1
ATOM 5413 N N . SER B 1 278 ? 19.812 12.047 -10.008 1 72.69 278 SER B N 1
ATOM 5414 C CA . SER B 1 278 ? 21.188 12.297 -9.57 1 72.69 278 SER B CA 1
ATOM 5415 C C . SER B 1 278 ? 21.531 11.445 -8.352 1 72.69 278 SER B C 1
ATOM 5417 O O . SER B 1 278 ? 22.156 11.93 -7.406 1 72.69 278 SER B O 1
ATOM 5419 N N . VAL B 1 279 ? 20.969 10.289 -8.211 1 71.75 279 VAL B N 1
ATOM 5420 C CA . VAL B 1 279 ? 21.219 9.445 -7.043 1 71.75 279 VAL B CA 1
ATOM 5421 C C . VAL B 1 279 ? 22.703 9.117 -6.938 1 71.75 279 VAL B C 1
ATOM 5423 O O . VAL B 1 279 ? 23.234 8.938 -5.84 1 71.75 279 VAL B O 1
ATOM 5426 N N . GLY B 1 280 ? 23.562 9.531 -7.961 1 61.97 280 GLY B N 1
ATOM 5427 C CA . GLY B 1 280 ? 25 9.359 -7.949 1 61.97 280 GLY B CA 1
ATOM 5428 C C . GLY B 1 280 ? 25.438 7.996 -7.441 1 61.97 280 GLY B C 1
ATOM 5429 O O . GLY B 1 280 ? 24.609 7.094 -7.285 1 61.97 280 GLY B O 1
ATOM 5430 N N . LYS B 1 281 ? 26.688 7.836 -7.352 1 61.38 281 LYS B N 1
ATOM 5431 C CA . LYS B 1 281 ? 27.281 6.566 -6.934 1 61.38 281 LYS B CA 1
ATOM 5432 C C . LYS B 1 281 ? 27.266 6.422 -5.418 1 61.38 281 LYS B C 1
ATOM 5434 O O . LYS B 1 281 ? 27.328 5.309 -4.891 1 61.38 281 LYS B O 1
ATOM 5439 N N . ASP B 1 282 ? 27.062 7.656 -4.828 1 63.91 282 ASP B N 1
ATOM 5440 C CA . ASP B 1 282 ? 27.062 7.543 -3.371 1 63.91 282 ASP B CA 1
ATOM 5441 C C . ASP B 1 282 ? 25.641 7.445 -2.828 1 63.91 282 ASP B C 1
ATOM 5443 O O . ASP B 1 282 ? 24.703 7.973 -3.432 1 63.91 282 ASP B O 1
ATOM 5447 N N . ASN B 1 283 ? 25.219 6.539 -2.109 1 72.94 283 ASN B N 1
ATOM 5448 C CA . ASN B 1 283 ? 23.891 6.281 -1.555 1 72.94 283 ASN B CA 1
ATOM 5449 C C . ASN B 1 283 ? 23.562 7.246 -0.418 1 72.94 283 ASN B C 1
ATOM 5451 O O . ASN B 1 283 ? 22.766 6.926 0.46 1 72.94 283 ASN B O 1
ATOM 5455 N N . LYS B 1 284 ? 24.188 8.555 -0.537 1 76.69 284 LYS B N 1
ATOM 5456 C CA . LYS B 1 284 ? 23.984 9.5 0.556 1 76.69 284 LYS B CA 1
ATOM 5457 C C . LYS B 1 284 ? 22.531 10.008 0.572 1 76.69 284 LYS B C 1
ATOM 5459 O O . LYS B 1 284 ? 22 10.312 1.635 1 76.69 284 LYS B O 1
ATOM 5464 N N . TRP B 1 285 ? 21.906 10.047 -0.623 1 84 285 TRP B N 1
ATOM 5465 C CA . TRP B 1 285 ? 20.547 10.555 -0.749 1 84 285 TRP B CA 1
ATOM 5466 C C . TRP B 1 285 ? 19.578 9.719 0.073 1 84 285 TRP B C 1
ATOM 5468 O O . TRP B 1 285 ? 18.531 10.211 0.493 1 84 285 TRP B O 1
ATOM 5478 N N . VAL B 1 286 ? 19.969 8.484 0.336 1 84.88 286 VAL B N 1
ATOM 5479 C CA . VAL B 1 286 ? 19.094 7.586 1.083 1 84.88 286 VAL B CA 1
ATOM 5480 C C . VAL B 1 286 ? 18.938 8.086 2.518 1 84.88 286 VAL B C 1
ATOM 5482 O O . VAL B 1 286 ? 17.859 8.039 3.086 1 84.88 286 VAL B O 1
ATOM 5485 N N . ALA B 1 287 ? 19.969 8.75 3.027 1 85.19 287 ALA B N 1
ATOM 5486 C CA . ALA B 1 287 ? 19.969 9.188 4.418 1 85.19 287 ALA B CA 1
ATOM 5487 C C . ALA B 1 287 ? 19.531 10.648 4.527 1 85.19 287 ALA B C 1
ATOM 5489 O O . ALA B 1 287 ? 19.344 11.164 5.633 1 85.19 287 ALA B O 1
ATOM 5490 N N . THR B 1 288 ? 19.359 11.305 3.369 1 89.81 288 THR B N 1
ATOM 5491 C CA . THR B 1 288 ? 19.172 12.742 3.475 1 89.81 288 THR B CA 1
ATOM 5492 C C . THR B 1 288 ? 17.844 13.156 2.842 1 89.81 288 THR B C 1
ATOM 5494 O O . THR B 1 288 ? 17.469 14.336 2.875 1 89.81 288 THR B O 1
ATOM 5497 N N . THR B 1 289 ? 17.156 12.211 2.258 1 92.88 289 THR B N 1
ATOM 5498 C CA . THR B 1 289 ? 15.875 12.547 1.639 1 92.88 289 THR B CA 1
ATOM 5499 C C . THR B 1 289 ? 14.766 11.664 2.189 1 92.88 289 THR B C 1
ATOM 5501 O O . THR B 1 289 ? 15.016 10.555 2.658 1 92.88 289 THR B O 1
ATOM 5504 N N . MET B 1 290 ? 13.547 12.188 2.129 1 95.56 290 MET B N 1
ATOM 5505 C CA . MET B 1 290 ? 12.398 11.422 2.6 1 95.56 290 MET B CA 1
ATOM 5506 C C . MET B 1 290 ? 12.195 10.164 1.757 1 95.56 290 MET B C 1
ATOM 5508 O O . MET B 1 290 ? 11.938 9.086 2.295 1 95.56 290 MET B O 1
ATOM 5512 N N . VAL B 1 291 ? 12.367 10.281 0.427 1 93.25 291 VAL B N 1
ATOM 5513 C CA . VAL B 1 291 ? 12.227 9.109 -0.436 1 93.25 291 VAL B CA 1
ATOM 5514 C C . VAL B 1 291 ? 13.312 8.094 -0.112 1 93.25 291 VAL B C 1
ATOM 5516 O O . VAL B 1 291 ? 13.062 6.883 -0.114 1 93.25 291 VAL B O 1
ATOM 5519 N N . GLY B 1 292 ? 14.516 8.609 0.119 1 90.38 292 GLY B N 1
ATOM 5520 C CA . GLY B 1 292 ? 15.562 7.719 0.584 1 90.38 292 GLY B CA 1
ATOM 5521 C C . GLY B 1 292 ? 15.211 6.988 1.866 1 90.38 292 GLY B C 1
ATOM 5522 O O . GLY B 1 292 ? 15.453 5.789 1.994 1 90.38 292 GLY B O 1
ATOM 5523 N N . LEU B 1 293 ? 14.656 7.66 2.809 1 92.25 293 LEU B N 1
ATOM 5524 C CA . LEU B 1 293 ? 14.211 7.059 4.062 1 92.25 293 LEU B CA 1
ATOM 5525 C C . LEU B 1 293 ? 13.109 6.035 3.809 1 92.25 293 LEU B C 1
ATOM 5527 O O . LEU B 1 293 ? 13.055 5 4.477 1 92.25 293 LEU B O 1
ATOM 5531 N N . VAL B 1 294 ? 12.258 6.297 2.869 1 94.06 294 VAL B N 1
ATOM 5532 C CA . VAL B 1 294 ? 11.219 5.344 2.498 1 94.06 294 VAL B CA 1
ATOM 5533 C C . VAL B 1 294 ? 11.859 4.066 1.955 1 94.06 294 VAL B C 1
ATOM 5535 O O . VAL B 1 294 ? 11.477 2.961 2.348 1 94.06 294 VAL B O 1
ATOM 5538 N N . HIS B 1 295 ? 12.844 4.211 1.082 1 90.31 295 HIS B N 1
ATOM 5539 C CA . HIS B 1 295 ? 13.586 3.049 0.606 1 90.31 295 HIS B CA 1
ATOM 5540 C C . HIS B 1 295 ? 14.117 2.221 1.771 1 90.31 295 HIS B C 1
ATOM 5542 O O . HIS B 1 295 ? 13.883 1.013 1.838 1 90.31 295 HIS B O 1
ATOM 5548 N N . GLN B 1 296 ? 14.68 2.9 2.645 1 87.94 296 GLN B N 1
ATOM 5549 C CA . GLN B 1 296 ? 15.297 2.217 3.779 1 87.94 296 GLN B CA 1
ATOM 5550 C C . GLN B 1 296 ? 14.234 1.562 4.664 1 87.94 296 GLN B C 1
ATOM 5552 O O . GLN B 1 296 ? 14.469 0.497 5.238 1 87.94 296 GLN B O 1
ATOM 5557 N N . SER B 1 297 ? 13.18 2.213 4.797 1 90.88 297 SER B N 1
ATOM 5558 C CA . SER B 1 297 ? 12.086 1.673 5.602 1 90.88 297 SER B CA 1
ATOM 5559 C C . SER B 1 297 ? 11.609 0.332 5.055 1 90.88 297 SER B C 1
ATOM 5561 O O . SER B 1 297 ? 11.234 -0.556 5.82 1 90.88 297 SER B O 1
ATOM 5563 N N . LEU B 1 298 ? 11.641 0.143 3.779 1 90.69 298 LEU B N 1
ATOM 5564 C CA . LEU B 1 298 ? 11.234 -1.122 3.178 1 90.69 298 LEU B CA 1
ATOM 5565 C C . LEU B 1 298 ? 12.18 -2.246 3.58 1 90.69 298 LEU B C 1
ATOM 5567 O O . LEU B 1 298 ? 11.742 -3.369 3.842 1 90.69 298 LEU B O 1
ATOM 5571 N N . ASP B 1 299 ? 13.398 -1.912 3.629 1 85.38 299 ASP B N 1
ATOM 5572 C CA . ASP B 1 299 ? 14.391 -2.904 4.031 1 85.38 299 ASP B CA 1
ATOM 5573 C C . ASP B 1 299 ? 14.242 -3.266 5.508 1 85.38 299 ASP B C 1
ATOM 5575 O O . ASP B 1 299 ? 14.258 -4.445 5.871 1 85.38 299 ASP B O 1
ATOM 5579 N N . TRP B 1 300 ? 14.07 -2.193 6.289 1 83.5 300 TRP B N 1
ATOM 5580 C CA . TRP B 1 300 ? 13.922 -2.418 7.723 1 83.5 300 TRP B CA 1
ATOM 5581 C C . TRP B 1 300 ? 12.641 -3.199 8.023 1 83.5 300 TRP B C 1
ATOM 5583 O O . TRP B 1 300 ? 12.625 -4.047 8.914 1 83.5 300 TRP B O 1
ATOM 5593 N N . PHE B 1 301 ? 11.727 -2.969 7.312 1 82.75 301 PHE B N 1
ATOM 5594 C CA . PHE B 1 301 ? 10.43 -3.627 7.43 1 82.75 301 PHE B CA 1
ATOM 5595 C C . PHE B 1 301 ? 10.57 -5.133 7.25 1 82.75 301 PHE B C 1
ATOM 5597 O O . PHE B 1 301 ? 9.844 -5.91 7.875 1 82.75 301 PHE B O 1
ATOM 5604 N N . MET B 1 302 ? 11.555 -5.57 6.547 1 80.44 302 MET B N 1
ATOM 5605 C CA . MET B 1 302 ? 11.758 -6.98 6.23 1 80.44 302 MET B CA 1
ATOM 5606 C C . MET B 1 302 ? 12.75 -7.621 7.188 1 80.44 302 MET B C 1
ATOM 5608 O O . MET B 1 302 ? 12.992 -8.828 7.129 1 80.44 302 MET B O 1
ATOM 5612 N N . ALA B 1 303 ? 13.242 -6.875 8.039 1 76.12 303 ALA B N 1
ATOM 5613 C CA . ALA B 1 303 ? 14.336 -7.34 8.891 1 76.12 303 ALA B CA 1
ATOM 5614 C C . ALA B 1 303 ? 13.906 -8.531 9.734 1 76.12 303 ALA B C 1
ATOM 5616 O O . ALA B 1 303 ? 14.641 -9.516 9.852 1 76.12 303 ALA B O 1
ATOM 5617 N N . PRO B 1 304 ? 12.727 -8.531 10.234 1 70.81 304 PRO B N 1
ATOM 5618 C CA . PRO B 1 304 ? 12.359 -9.68 11.062 1 70.81 304 PRO B CA 1
ATOM 5619 C C . PRO B 1 304 ? 12.367 -11 10.289 1 70.81 304 PRO B C 1
ATOM 5621 O O . PRO B 1 304 ? 12.711 -12.047 10.844 1 70.81 304 PRO B O 1
ATOM 5624 N N . ALA B 1 305 ? 12.086 -10.906 9.086 1 71 305 ALA B N 1
ATOM 5625 C CA . ALA B 1 305 ? 12.023 -12.109 8.266 1 71 305 ALA B CA 1
ATOM 5626 C C . ALA B 1 305 ? 13.414 -12.547 7.812 1 71 305 ALA B C 1
ATOM 5628 O O . ALA B 1 305 ? 13.625 -13.711 7.469 1 71 305 ALA B O 1
ATOM 5629 N N . ASN B 1 306 ? 14.375 -11.695 7.809 1 70.38 306 ASN B N 1
ATOM 5630 C CA . ASN B 1 306 ? 15.648 -11.992 7.148 1 70.38 306 ASN B CA 1
ATOM 5631 C C . ASN B 1 306 ? 16.812 -11.992 8.141 1 70.38 306 ASN B C 1
ATOM 5633 O O . ASN B 1 306 ? 17.891 -12.5 7.832 1 70.38 306 ASN B O 1
ATOM 5637 N N . ALA B 1 307 ? 16.766 -11.156 9.141 1 61.31 307 ALA B N 1
ATOM 5638 C CA . ALA B 1 307 ? 17.891 -11.039 10.07 1 61.31 307 ALA B CA 1
ATOM 5639 C C . ALA B 1 307 ? 17.953 -12.25 10.992 1 61.31 307 ALA B C 1
ATOM 5641 O O . ALA B 1 307 ? 18.766 -12.281 11.922 1 61.31 307 ALA B O 1
ATOM 5642 N N . GLY B 1 308 ? 17.547 -13.414 10.414 1 51.03 308 GLY B N 1
ATOM 5643 C CA . GLY B 1 308 ? 17.703 -14.594 11.25 1 51.03 308 GLY B CA 1
ATOM 5644 C C . GLY B 1 308 ? 16.922 -14.5 12.555 1 51.03 308 GLY B C 1
ATOM 5645 O O . GLY B 1 308 ? 17.359 -15.031 13.578 1 51.03 308 GLY B O 1
ATOM 5646 N N . ALA B 1 309 ? 16.047 -13.508 12.633 1 43.91 309 ALA B N 1
ATOM 5647 C CA . ALA B 1 309 ? 15.258 -13.57 13.852 1 43.91 309 ALA B CA 1
ATOM 5648 C C . ALA B 1 309 ? 14.758 -14.992 14.109 1 43.91 309 ALA B C 1
ATOM 5650 O O . ALA B 1 309 ? 13.922 -15.508 13.359 1 43.91 309 ALA B O 1
ATOM 5651 N N . GLY B 1 310 ? 15.672 -15.844 14.172 1 37.25 310 GLY B N 1
ATOM 5652 C CA . GLY B 1 310 ? 15.391 -17.234 14.516 1 37.25 310 GLY B CA 1
ATOM 5653 C C . GLY B 1 310 ? 14.031 -17.422 15.172 1 37.25 310 GLY B C 1
ATOM 5654 O O . GLY B 1 310 ? 13.289 -16.453 15.352 1 37.25 310 GLY B O 1
ATOM 5655 N N . LYS B 1 311 ? 14.062 -18.578 15.867 1 33.88 311 LYS B N 1
ATOM 5656 C CA . LYS B 1 311 ? 13.078 -19.281 16.688 1 33.88 311 LYS B CA 1
ATOM 5657 C C . LYS B 1 311 ? 12.375 -18.328 17.641 1 33.88 311 LYS B C 1
ATOM 5659 O O . LYS B 1 311 ? 12.984 -17.828 18.594 1 33.88 311 LYS B O 1
ATOM 5664 N N . GLY B 1 312 ? 11.164 -17.984 17.562 1 35.31 312 GLY B N 1
ATOM 5665 C CA . GLY B 1 312 ? 10.086 -17.5 18.406 1 35.31 312 GLY B CA 1
ATOM 5666 C C . GLY B 1 312 ? 10.258 -16.047 18.812 1 35.31 312 GLY B C 1
ATOM 5667 O O . GLY B 1 312 ? 9.477 -15.531 19.625 1 35.31 312 GLY B O 1
ATOM 5668 N N . ASN B 1 313 ? 11.523 -15.633 18.984 1 34.53 313 ASN B N 1
ATOM 5669 C CA . ASN B 1 313 ? 11.633 -14.375 19.734 1 34.53 313 ASN B CA 1
ATOM 5670 C C . ASN B 1 313 ? 11.25 -13.18 18.859 1 34.53 313 ASN B C 1
ATOM 5672 O O . ASN B 1 313 ? 11.844 -12.961 17.797 1 34.53 313 ASN B O 1
ATOM 5676 N N . THR B 1 314 ? 10.016 -12.797 18.797 1 38.5 314 THR B N 1
ATOM 5677 C CA . THR B 1 314 ? 9.227 -11.711 18.219 1 38.5 314 THR B CA 1
ATOM 5678 C C . THR B 1 314 ? 10.086 -10.469 18.016 1 38.5 314 THR B C 1
ATOM 5680 O O . THR B 1 314 ? 9.914 -9.742 17.031 1 38.5 314 THR B O 1
ATOM 5683 N N . VAL B 1 315 ? 10.367 -9.805 19.219 1 40.22 315 VAL B N 1
ATOM 5684 C CA . VAL B 1 315 ? 10.789 -8.414 19.344 1 40.22 315 VAL B CA 1
ATOM 5685 C C . VAL B 1 315 ? 12.211 -8.25 18.812 1 40.22 315 VAL B C 1
ATOM 5687 O O . VAL B 1 315 ? 13.125 -8.953 19.25 1 40.22 315 VAL B O 1
ATOM 5690 N N . LEU B 1 316 ? 12.312 -7.84 17.578 1 46.06 316 LEU B N 1
ATOM 5691 C CA . LEU B 1 316 ? 13.578 -7.375 17.031 1 46.06 316 LEU B CA 1
ATOM 5692 C C . LEU B 1 316 ? 14.461 -6.773 18.125 1 46.06 316 LEU B C 1
ATOM 5694 O O . LEU B 1 316 ? 15.273 -5.891 17.859 1 46.06 316 LEU B O 1
ATOM 5698 N N . GLN B 1 317 ? 14.164 -6.926 19.359 1 43.31 317 GLN B N 1
ATOM 5699 C CA . GLN B 1 317 ? 15.102 -6.348 20.328 1 43.31 317 GLN B CA 1
ATOM 5700 C C . GLN B 1 317 ? 16.547 -6.633 19.922 1 43.31 317 GLN B C 1
ATOM 5702 O O . GLN B 1 317 ? 17.438 -5.801 20.141 1 43.31 317 GLN B O 1
ATOM 5707 N N . ASP B 1 318 ? 16.75 -7.879 19.484 1 41.38 318 ASP B N 1
ATOM 5708 C CA . ASP B 1 318 ? 18.141 -8.297 19.344 1 41.38 318 ASP B CA 1
ATOM 5709 C C . ASP B 1 318 ? 18.625 -8.125 17.906 1 41.38 318 ASP B C 1
ATOM 5711 O O . ASP B 1 318 ? 19.641 -8.695 17.516 1 41.38 318 ASP B O 1
ATOM 5715 N N . VAL B 1 319 ? 17.812 -7.734 17.109 1 44.88 319 VAL B N 1
ATOM 5716 C CA . VAL B 1 319 ? 18.5 -7.617 15.82 1 44.88 319 VAL B CA 1
ATOM 5717 C C . VAL B 1 319 ? 19.703 -6.691 15.969 1 44.88 319 VAL B C 1
ATOM 5719 O O . VAL B 1 319 ? 19.578 -5.473 15.805 1 44.88 319 VAL B O 1
ATOM 5722 N N . LYS B 1 320 ? 20.531 -6.945 16.969 1 44.44 320 LYS B N 1
ATOM 5723 C CA . LYS B 1 320 ? 21.797 -6.254 17.188 1 44.44 320 LYS B CA 1
ATOM 5724 C C . LYS B 1 320 ? 22.531 -6.027 15.867 1 44.44 320 LYS B C 1
ATOM 5726 O O . LYS B 1 320 ? 23.406 -5.164 15.781 1 44.44 320 LYS B O 1
ATOM 5731 N N . THR B 1 321 ? 22.312 -6.848 14.891 1 46.75 321 THR B N 1
ATOM 5732 C CA . THR B 1 321 ? 23.359 -6.859 13.867 1 46.75 321 THR B CA 1
ATOM 5733 C C . THR B 1 321 ? 22.812 -6.375 12.531 1 46.75 321 THR B C 1
ATOM 5735 O O . THR B 1 321 ? 23.25 -6.828 11.469 1 46.75 321 THR B O 1
ATOM 5738 N N . ILE B 1 322 ? 21.781 -5.602 12.453 1 51 322 ILE B N 1
ATOM 5739 C CA . ILE B 1 322 ? 21.641 -5.285 11.039 1 51 322 ILE B CA 1
ATOM 5740 C C . ILE B 1 322 ? 22.703 -4.258 10.633 1 51 322 ILE B C 1
ATOM 5742 O O . ILE B 1 322 ? 22.688 -3.125 11.117 1 51 322 ILE B O 1
ATOM 5746 N N . PRO B 1 323 ? 23.812 -4.777 10.156 1 52.91 323 PRO B N 1
ATOM 5747 C CA . PRO B 1 323 ? 24.766 -3.83 9.562 1 52.91 323 PRO B CA 1
ATOM 5748 C C . PRO B 1 323 ? 24.156 -3.012 8.43 1 52.91 323 PRO B C 1
ATOM 5750 O O . PRO B 1 323 ? 23.438 -3.561 7.582 1 52.91 323 PRO B O 1
ATOM 5753 N N . ASP B 1 324 ? 23.672 -1.769 8.688 1 60.97 324 ASP B N 1
ATOM 5754 C CA . ASP B 1 324 ? 23.406 -0.822 7.609 1 60.97 324 ASP B CA 1
ATOM 5755 C C . ASP B 1 324 ? 24.469 0.266 7.551 1 60.97 324 ASP B C 1
ATOM 5757 O O . ASP B 1 324 ? 24.609 1.057 8.484 1 60.97 324 ASP B O 1
ATOM 5761 N N . ASP B 1 325 ? 25.297 0.124 6.578 1 63.03 325 ASP B N 1
ATOM 5762 C CA . ASP B 1 325 ? 26.375 1.103 6.48 1 63.03 325 ASP B CA 1
ATOM 5763 C C . ASP B 1 325 ? 25.844 2.477 6.086 1 63.03 325 ASP B C 1
ATOM 5765 O O . ASP B 1 325 ? 26.578 3.463 6.094 1 63.03 325 ASP B O 1
ATOM 5769 N N . ARG B 1 326 ? 24.531 2.572 5.934 1 70.31 326 ARG B N 1
ATOM 5770 C CA . ARG B 1 326 ? 24 3.852 5.469 1 70.31 326 ARG B CA 1
ATOM 5771 C C . ARG B 1 326 ? 23.453 4.668 6.629 1 70.31 326 ARG B C 1
ATOM 5773 O O . ARG B 1 326 ? 23.391 5.898 6.559 1 70.31 326 ARG B O 1
ATOM 5780 N N . PHE B 1 327 ? 23 3.939 7.691 1 72.44 327 PHE B N 1
ATOM 5781 C CA . PHE B 1 327 ? 22.391 4.633 8.82 1 72.44 327 PHE B CA 1
ATOM 5782 C C . PHE B 1 327 ? 23.109 4.273 10.117 1 72.44 327 PHE B C 1
ATOM 5784 O O . PHE B 1 327 ? 23.469 3.115 10.336 1 72.44 327 PHE B O 1
ATOM 5791 N N . ASP B 1 328 ? 23.406 5.336 10.844 1 73 328 ASP B N 1
ATOM 5792 C CA . ASP B 1 328 ? 23.859 5.137 12.219 1 73 328 ASP B CA 1
ATOM 5793 C C . ASP B 1 328 ? 22.719 4.699 13.117 1 73 328 ASP B C 1
ATOM 5795 O O . ASP B 1 328 ? 21.75 5.438 13.297 1 73 328 ASP B O 1
ATOM 5799 N N . LEU B 1 329 ? 22.812 3.479 13.633 1 76.75 329 LEU B N 1
ATOM 5800 C CA . LEU B 1 329 ? 21.703 2.963 14.422 1 76.75 329 LEU B CA 1
ATOM 5801 C C . LEU B 1 329 ? 22.062 2.932 15.898 1 76.75 329 LEU B C 1
ATOM 5803 O O . LEU B 1 329 ? 21.469 2.168 16.672 1 76.75 329 LEU B O 1
ATOM 5807 N N . SER B 1 330 ? 23.078 3.789 16.25 1 76.06 330 SER B N 1
ATOM 5808 C CA . SER B 1 330 ? 23.391 3.941 17.672 1 76.06 330 SER B CA 1
ATOM 5809 C C . SER B 1 330 ? 22.203 4.527 18.438 1 76.06 330 SER B C 1
ATOM 5811 O O . SER B 1 330 ? 21.344 5.184 17.844 1 76.06 330 SER B O 1
ATOM 5813 N N . PRO B 1 331 ? 22.062 4.23 19.703 1 76.06 331 PRO B N 1
ATOM 5814 C CA . PRO B 1 331 ? 20.891 4.633 20.484 1 76.06 331 PRO B CA 1
ATOM 5815 C C . PRO B 1 331 ? 20.625 6.137 20.438 1 76.06 331 PRO B C 1
ATOM 5817 O O . PRO B 1 331 ? 19.484 6.574 20.547 1 76.06 331 PRO B O 1
ATOM 5820 N N . GLU B 1 332 ? 21.688 6.91 20.203 1 77.38 332 GLU B N 1
ATOM 5821 C CA . GLU B 1 332 ? 21.531 8.359 20.219 1 77.38 332 GLU B CA 1
ATOM 5822 C C . GLU B 1 332 ? 21.172 8.898 18.844 1 77.38 332 GLU B C 1
ATOM 5824 O O . GLU B 1 332 ? 20.781 10.055 18.703 1 77.38 332 GLU B O 1
ATOM 5829 N N . SER B 1 333 ? 21.203 8.008 17.906 1 77.56 333 SER B N 1
ATOM 5830 C CA . SER B 1 333 ? 20.969 8.438 16.531 1 77.56 333 SER B CA 1
ATOM 5831 C C . SER B 1 333 ? 19.484 8.539 16.203 1 77.56 333 SER B C 1
ATOM 5833 O O . SER B 1 333 ? 18.703 7.668 16.609 1 77.56 333 SER B O 1
ATOM 5835 N N . PRO B 1 334 ? 19.125 9.688 15.453 1 75.38 334 PRO B N 1
ATOM 5836 C CA . PRO B 1 334 ? 17.734 9.773 14.992 1 75.38 334 PRO B CA 1
ATOM 5837 C C . PRO B 1 334 ? 17.312 8.555 14.164 1 75.38 334 PRO B C 1
ATOM 5839 O O . PRO B 1 334 ? 16.156 8.125 14.242 1 75.38 334 PRO B O 1
ATOM 5842 N N . SER B 1 335 ? 18.25 7.984 13.484 1 78.19 335 SER B N 1
ATOM 5843 C CA . SER B 1 335 ? 17.938 6.848 12.625 1 78.19 335 SER B CA 1
ATOM 5844 C C . SER B 1 335 ? 17.516 5.633 13.445 1 78.19 335 SER B C 1
ATOM 5846 O O . SER B 1 335 ? 16.781 4.77 12.961 1 78.19 335 SER B O 1
ATOM 5848 N N . ASN B 1 336 ? 17.984 5.691 14.672 1 80.81 336 ASN B N 1
ATOM 5849 C CA . ASN B 1 336 ? 17.641 4.582 15.555 1 80.81 336 ASN B CA 1
ATOM 5850 C C . ASN B 1 336 ? 16.156 4.57 15.875 1 80.81 336 ASN B C 1
ATOM 5852 O O . ASN B 1 336 ? 15.562 3.508 16.062 1 80.81 336 ASN B O 1
ATOM 5856 N N . ARG B 1 337 ? 15.539 5.688 15.898 1 82.19 337 ARG B N 1
ATOM 5857 C CA . ARG B 1 337 ? 14.117 5.77 16.219 1 82.19 337 ARG B CA 1
ATOM 5858 C C . ARG B 1 337 ? 13.273 5.207 15.07 1 82.19 337 ARG B C 1
ATOM 5860 O O . ARG B 1 337 ? 12.305 4.48 15.312 1 82.19 337 ARG B O 1
ATOM 5867 N N . TRP B 1 338 ? 13.688 5.516 13.883 1 86.06 338 TRP B N 1
ATOM 5868 C CA . TRP B 1 338 ? 13.016 4.918 12.734 1 86.06 338 TRP B CA 1
ATOM 5869 C C . TRP B 1 338 ? 13.148 3.398 12.75 1 86.06 338 TRP B C 1
ATOM 5871 O O . TRP B 1 338 ? 12.156 2.68 12.609 1 86.06 338 TRP B O 1
ATOM 5881 N N . TRP B 1 339 ? 14.312 2.988 13.047 1 82.88 339 TRP B N 1
ATOM 5882 C CA . TRP B 1 339 ? 14.641 1.565 13.047 1 82.88 339 TRP B CA 1
ATOM 5883 C C . TRP B 1 339 ? 13.828 0.825 14.102 1 82.88 339 TRP B C 1
ATOM 5885 O O . TRP B 1 339 ? 13.336 -0.281 13.859 1 82.88 339 TRP B O 1
ATOM 5895 N N . LYS B 1 340 ? 13.656 1.375 15.188 1 82.38 340 LYS B N 1
ATOM 5896 C CA . LYS B 1 340 ? 12.914 0.74 16.266 1 82.38 340 LYS B CA 1
ATOM 5897 C C . LYS B 1 340 ? 11.422 0.699 15.969 1 82.38 340 LYS B C 1
ATOM 5899 O O . LYS B 1 340 ? 10.734 -0.268 16.312 1 82.38 340 LYS B O 1
ATOM 5904 N N . THR B 1 341 ? 10.984 1.662 15.305 1 87 341 THR B N 1
ATOM 5905 C CA . THR B 1 341 ? 9.547 1.802 15.086 1 87 341 THR B CA 1
ATOM 5906 C C . THR B 1 341 ? 9.102 0.983 13.883 1 87 341 THR B C 1
ATOM 5908 O O . THR B 1 341 ? 8.117 0.243 13.961 1 87 341 THR B O 1
ATOM 5911 N N . ILE B 1 342 ? 9.805 0.983 12.805 1 88 342 ILE B N 1
ATOM 5912 C CA . ILE B 1 342 ? 9.328 0.482 11.523 1 88 342 ILE B CA 1
ATOM 5913 C C . ILE B 1 342 ? 9.188 -1.037 11.578 1 88 342 ILE B C 1
ATOM 5915 O O . ILE B 1 342 ? 8.109 -1.576 11.328 1 88 342 ILE B O 1
ATOM 5919 N N . PRO B 1 343 ? 10.094 -1.757 12.07 1 83 343 PRO B N 1
ATOM 5920 C CA . PRO B 1 343 ? 9.906 -3.209 12.07 1 83 343 PRO B CA 1
ATOM 5921 C C . PRO B 1 343 ? 8.93 -3.684 13.141 1 83 343 PRO B C 1
ATOM 5923 O O . PRO B 1 343 ? 8.359 -4.77 13.023 1 83 343 PRO B O 1
ATOM 5926 N N . ASN B 1 344 ? 8.695 -2.852 14.117 1 84 344 ASN B N 1
ATOM 5927 C CA . ASN B 1 344 ? 7.977 -3.348 15.281 1 84 344 ASN B CA 1
ATOM 5928 C C . ASN B 1 344 ? 6.539 -2.834 15.312 1 84 344 ASN B C 1
ATOM 5930 O O . ASN B 1 344 ? 5.688 -3.391 16 1 84 344 ASN B O 1
ATOM 5934 N N . GLN B 1 345 ? 6.371 -1.788 14.594 1 89.69 345 GLN B N 1
ATOM 5935 C CA . GLN B 1 345 ? 5.059 -1.175 14.773 1 89.69 345 GLN B CA 1
ATOM 5936 C C . GLN B 1 345 ? 4.355 -0.987 13.43 1 89.69 345 GLN B C 1
ATOM 5938 O O . GLN B 1 345 ? 3.15 -0.727 13.391 1 89.69 345 GLN B O 1
ATOM 5943 N N . VAL B 1 346 ? 5.094 -1.1 12.352 1 92.56 346 VAL B N 1
ATOM 5944 C CA . VAL B 1 346 ? 4.504 -0.887 11.031 1 92.56 346 VAL B CA 1
ATOM 5945 C C . VAL B 1 346 ? 4.145 -2.232 10.406 1 92.56 346 VAL B C 1
ATOM 5947 O O . VAL B 1 346 ? 4.98 -3.135 10.336 1 92.56 346 VAL B O 1
ATOM 5950 N N . LYS B 1 347 ? 2.943 -2.311 9.945 1 90 347 LYS B N 1
ATOM 5951 C CA . LYS B 1 347 ? 2.477 -3.58 9.398 1 90 347 LYS B CA 1
ATOM 5952 C C . LYS B 1 347 ? 2.564 -3.588 7.871 1 90 347 LYS B C 1
ATOM 5954 O O . LYS B 1 347 ? 2.869 -4.617 7.266 1 90 347 LYS B O 1
ATOM 5959 N N . HIS B 1 348 ? 2.256 -2.457 7.215 1 93.25 348 HIS B N 1
ATOM 5960 C CA . HIS B 1 348 ? 2.391 -2.324 5.77 1 93.25 348 HIS B CA 1
ATOM 5961 C C . HIS B 1 348 ? 2.732 -0.891 5.379 1 93.25 348 HIS B C 1
ATOM 5963 O O . HIS B 1 348 ? 2.42 0.049 6.113 1 93.25 348 HIS B O 1
ATOM 5969 N N . ILE B 1 349 ? 3.416 -0.778 4.289 1 97 349 ILE B N 1
ATOM 5970 C CA . ILE B 1 349 ? 3.811 0.506 3.723 1 97 349 ILE B CA 1
ATOM 5971 C C . ILE B 1 349 ? 3.23 0.649 2.318 1 97 349 ILE B C 1
ATOM 5973 O O . ILE B 1 349 ? 3.389 -0.244 1.481 1 97 349 ILE B O 1
ATOM 5977 N N . HIS B 1 350 ? 2.545 1.768 2.074 1 97.75 350 HIS B N 1
ATOM 5978 C CA . HIS B 1 350 ? 1.863 1.989 0.804 1 97.75 350 HIS B CA 1
ATOM 5979 C C . HIS B 1 350 ? 2.385 3.244 0.11 1 97.75 350 HIS B C 1
ATOM 5981 O O . HIS B 1 350 ? 2.578 4.277 0.752 1 97.75 350 HIS B O 1
ATOM 5987 N N . TYR B 1 351 ? 2.623 3.076 -1.158 1 96.31 351 TYR B N 1
ATOM 5988 C CA . TYR B 1 351 ? 3.166 4.164 -1.962 1 96.31 351 TYR B CA 1
ATOM 5989 C C . TYR B 1 351 ? 2.195 4.562 -3.068 1 96.31 351 TYR B C 1
ATOM 5991 O O . TYR B 1 351 ? 1.825 3.736 -3.904 1 96.31 351 TYR B O 1
ATOM 5999 N N . TYR B 1 352 ? 1.703 5.793 -2.996 1 93 352 TYR B N 1
ATOM 6000 C CA . TYR B 1 352 ? 0.935 6.461 -4.039 1 93 352 TYR B CA 1
ATOM 6001 C C . TYR B 1 352 ? 1.761 7.551 -4.715 1 93 352 TYR B C 1
ATOM 6003 O O . TYR B 1 352 ? 2.861 7.875 -4.262 1 93 352 TYR B O 1
ATOM 6011 N N . SER B 1 353 ? 1.234 8.023 -5.812 1 86.56 353 SER B N 1
ATOM 6012 C CA . SER B 1 353 ? 1.959 9.125 -6.441 1 86.56 353 SER B CA 1
ATOM 6013 C C . SER B 1 353 ? 2.129 10.289 -5.477 1 86.56 353 SER B C 1
ATOM 6015 O O . SER B 1 353 ? 1.161 10.984 -5.156 1 86.56 353 SER B O 1
ATOM 6017 N N . GLN B 1 354 ? 3.324 10.445 -4.863 1 90.69 354 GLN B N 1
ATOM 6018 C CA . GLN B 1 354 ? 3.787 11.555 -4.027 1 90.69 354 GLN B CA 1
ATOM 6019 C C . GLN B 1 354 ? 3.305 11.398 -2.588 1 90.69 354 GLN B C 1
ATOM 6021 O O . GLN B 1 354 ? 3.35 12.344 -1.806 1 90.69 354 GLN B O 1
ATOM 6026 N N . ILE B 1 355 ? 2.746 10.273 -2.205 1 95.31 355 ILE B N 1
ATOM 6027 C CA . ILE B 1 355 ? 2.338 10.016 -0.829 1 95.31 355 ILE B CA 1
ATOM 6028 C C . ILE B 1 355 ? 2.885 8.664 -0.37 1 95.31 355 ILE B C 1
ATOM 6030 O O . ILE B 1 355 ? 2.863 7.695 -1.127 1 95.31 355 ILE B O 1
ATOM 6034 N N . VAL B 1 356 ? 3.414 8.625 0.796 1 97.75 356 VAL B N 1
ATOM 6035 C CA . VAL B 1 356 ? 3.684 7.355 1.463 1 97.75 356 VAL B CA 1
ATOM 6036 C C . VAL B 1 356 ? 2.785 7.215 2.689 1 97.75 356 VAL B C 1
ATOM 6038 O O . VAL B 1 356 ? 2.541 8.195 3.402 1 97.75 356 VAL B O 1
ATOM 6041 N N . VAL B 1 357 ? 2.287 6.02 2.943 1 98.56 357 VAL B N 1
ATOM 6042 C CA . VAL B 1 357 ? 1.438 5.703 4.086 1 98.56 357 VAL B CA 1
ATOM 6043 C C . VAL B 1 357 ? 2.049 4.551 4.879 1 98.56 357 VAL B C 1
ATOM 6045 O O . VAL B 1 357 ? 2.373 3.504 4.312 1 98.56 357 VAL B O 1
ATOM 6048 N N . TYR B 1 358 ? 2.295 4.773 6.117 1 98 358 TYR B N 1
ATOM 6049 C CA . TYR B 1 358 ? 2.658 3.723 7.062 1 98 358 TYR B CA 1
ATOM 6050 C C . TYR B 1 358 ? 1.454 3.295 7.891 1 98 358 TYR B C 1
ATOM 6052 O O . TYR B 1 358 ? 0.923 4.082 8.68 1 98 358 TYR B O 1
ATOM 6060 N N . GLU B 1 359 ? 1.001 2.043 7.656 1 96.75 359 GLU B N 1
ATOM 6061 C CA . GLU B 1 359 ? -0.05 1.441 8.469 1 96.75 359 GLU B CA 1
ATOM 6062 C C . GLU B 1 359 ? 0.535 0.736 9.695 1 96.75 359 GLU B C 1
ATOM 6064 O O . GLU B 1 359 ? 1.347 -0.181 9.555 1 96.75 359 GLU B O 1
ATOM 6069 N N . LYS B 1 360 ? 0.137 1.207 10.844 1 94.5 360 LYS B N 1
ATOM 6070 C CA . LYS B 1 360 ? 0.605 0.545 12.055 1 94.5 360 LYS B CA 1
ATOM 6071 C C . LYS B 1 360 ? -0.308 -0.617 12.438 1 94.5 360 LYS B C 1
ATOM 6073 O O . LYS B 1 360 ? -1.465 -0.668 12.016 1 94.5 360 LYS B O 1
ATOM 6078 N N . GLY B 1 361 ? 0.227 -1.554 13.164 1 89.38 361 GLY B N 1
ATOM 6079 C CA . GLY B 1 361 ? -0.49 -2.74 13.602 1 89.38 361 GLY B CA 1
ATOM 6080 C C . GLY B 1 361 ? 0.425 -3.83 14.125 1 89.38 361 GLY B C 1
ATOM 6081 O O . GLY B 1 361 ? 1.594 -3.576 14.422 1 89.38 361 GLY B O 1
ATOM 6082 N N . VAL B 1 362 ? -0.216 -4.945 14.234 1 79.62 362 VAL B N 1
ATOM 6083 C CA . VAL B 1 362 ? 0.541 -6.102 14.703 1 79.62 362 VAL B CA 1
ATOM 6084 C C . VAL B 1 362 ? 1.417 -6.637 13.57 1 79.62 362 VAL B C 1
ATOM 6086 O O . VAL B 1 362 ? 0.924 -6.918 12.477 1 79.62 362 VAL B O 1
ATOM 6089 N N . THR B 1 363 ? 2.664 -6.602 13.898 1 73.44 363 THR B N 1
ATOM 6090 C CA . THR B 1 363 ? 3.602 -7.145 12.922 1 73.44 363 THR B CA 1
ATOM 6091 C C . THR B 1 363 ? 3.699 -8.664 13.055 1 73.44 363 THR B C 1
ATOM 6093 O O . THR B 1 363 ? 3.627 -9.203 14.156 1 73.44 363 THR B O 1
ATOM 6096 N N . TYR B 1 364 ? 3.395 -9.281 11.969 1 61.84 364 TYR B N 1
ATOM 6097 C CA . TYR B 1 364 ? 3.359 -10.742 12.07 1 61.84 364 TYR B CA 1
ATOM 6098 C C . TYR B 1 364 ? 4.766 -11.305 12.242 1 61.84 364 TYR B C 1
ATOM 6100 O O . TYR B 1 364 ? 5.703 -10.875 11.57 1 61.84 364 TYR B O 1
ATOM 6108 N N . GLN B 1 365 ? 4.863 -11.945 13.328 1 57.28 365 GLN B N 1
ATOM 6109 C CA . GLN B 1 365 ? 6.082 -12.688 13.641 1 57.28 365 GLN B CA 1
ATOM 6110 C C . GLN B 1 365 ? 5.91 -14.18 13.352 1 57.28 365 GLN B C 1
ATOM 6112 O O . GLN B 1 365 ? 5.359 -14.914 14.172 1 57.28 365 GLN B O 1
ATOM 6117 N N . GLY B 1 366 ? 5.734 -14.625 12.109 1 58.72 366 GLY B N 1
ATOM 6118 C CA . GLY B 1 366 ? 4.918 -15.805 12.359 1 58.72 366 GLY B CA 1
ATOM 6119 C C . GLY B 1 366 ? 5.422 -17.047 11.633 1 58.72 366 GLY B C 1
ATOM 6120 O O . GLY B 1 366 ? 6.449 -16.984 10.953 1 58.72 366 GLY B O 1
ATOM 6121 N N . ALA B 1 367 ? 4.891 -18.141 11.828 1 63.44 367 ALA B N 1
ATOM 6122 C CA . ALA B 1 367 ? 5.129 -19.516 11.414 1 63.44 367 ALA B CA 1
ATOM 6123 C C . ALA B 1 367 ? 4.27 -19.875 10.203 1 63.44 367 ALA B C 1
ATOM 6125 O O . ALA B 1 367 ? 3.18 -19.328 10.023 1 63.44 367 ALA B O 1
ATOM 6126 N N . GLY B 1 368 ? 4.785 -20.516 9.25 1 74.12 368 GLY B N 1
ATOM 6127 C CA . GLY B 1 368 ? 4.039 -21.156 8.18 1 74.12 368 GLY B CA 1
ATOM 6128 C C . GLY B 1 368 ? 2.895 -22.016 8.688 1 74.12 368 GLY B C 1
ATOM 6129 O O . GLY B 1 368 ? 2.982 -22.609 9.766 1 74.12 368 GLY B O 1
ATOM 6130 N N . TRP B 1 369 ? 1.729 -21.922 8.023 1 81.12 369 TRP B N 1
ATOM 6131 C CA . TRP B 1 369 ? 0.548 -22.703 8.359 1 81.12 369 TRP B CA 1
ATOM 6132 C C . TRP B 1 369 ? 0.17 -23.641 7.219 1 81.12 369 TRP B C 1
ATOM 6134 O O . TRP B 1 369 ? 0.281 -23.281 6.047 1 81.12 369 TRP B O 1
ATOM 6144 N N . LYS B 1 370 ? -0.26 -24.828 7.629 1 85.38 370 LYS B N 1
ATOM 6145 C CA . LYS B 1 370 ? -0.661 -25.844 6.648 1 85.38 370 LYS B CA 1
ATOM 6146 C C . LYS B 1 370 ? -2.074 -26.344 6.922 1 85.38 370 LYS B C 1
ATOM 6148 O O . LYS B 1 370 ? -2.453 -26.547 8.078 1 85.38 370 LYS B O 1
ATOM 6153 N N . THR B 1 371 ? -2.76 -26.469 5.867 1 86.19 371 THR B N 1
ATOM 6154 C CA . THR B 1 371 ? -4.031 -27.188 5.988 1 86.19 371 THR B CA 1
ATOM 6155 C C . THR B 1 371 ? -3.814 -28.688 5.941 1 86.19 371 THR B C 1
ATOM 6157 O O . THR B 1 371 ? -2.723 -29.156 5.613 1 86.19 371 THR B O 1
ATOM 6160 N N . ILE B 1 372 ? -4.879 -29.281 6.277 1 82.31 372 ILE B N 1
ATOM 6161 C CA . ILE B 1 372 ? -4.895 -30.719 5.992 1 82.31 372 ILE B CA 1
ATOM 6162 C C . ILE B 1 372 ? -4.891 -30.938 4.48 1 82.31 372 ILE B C 1
ATOM 6164 O O . ILE B 1 372 ? -5.211 -30.031 3.711 1 82.31 372 ILE B O 1
ATOM 6168 N N . GLY B 1 373 ? -4.484 -32.188 4.195 1 86.62 373 GLY B N 1
ATOM 6169 C CA . GLY B 1 373 ? -4.57 -32.531 2.783 1 86.62 373 GLY B CA 1
ATOM 6170 C C . GLY B 1 373 ? -3.326 -33.219 2.256 1 86.62 373 GLY B C 1
ATOM 6171 O O . GLY B 1 373 ? -2.412 -33.531 3.021 1 86.62 373 GLY B O 1
ATOM 6172 N N . THR B 1 374 ? -3.449 -33.406 0.918 1 88.31 374 THR B N 1
ATOM 6173 C CA . THR B 1 374 ? -2.375 -34.125 0.256 1 88.31 374 THR B CA 1
ATOM 6174 C C . THR B 1 374 ? -1.312 -33.156 -0.273 1 88.31 374 THR B C 1
ATOM 6176 O O . THR B 1 374 ? -1.639 -32.125 -0.841 1 88.31 374 THR B O 1
ATOM 6179 N N . ARG B 1 375 ? -0.092 -33.562 -0.019 1 90.25 375 ARG B N 1
ATOM 6180 C CA . ARG B 1 375 ? 1.05 -32.812 -0.538 1 90.25 375 ARG B CA 1
ATOM 6181 C C . ARG B 1 375 ? 1.752 -33.594 -1.647 1 90.25 375 ARG B C 1
ATOM 6183 O O . ARG B 1 375 ? 1.908 -34.812 -1.558 1 90.25 375 ARG B O 1
ATOM 6190 N N . ILE B 1 376 ? 2.137 -32.844 -2.674 1 89.88 376 ILE B N 1
ATOM 6191 C CA . ILE B 1 376 ? 2.957 -33.5 -3.697 1 89.88 376 ILE B CA 1
ATOM 6192 C C . ILE B 1 376 ? 4.383 -32.938 -3.629 1 89.88 376 ILE B C 1
ATOM 6194 O O . ILE B 1 376 ? 4.609 -31.828 -3.137 1 89.88 376 ILE B O 1
ATOM 6198 N N . PRO B 1 377 ? 5.371 -33.719 -4.047 1 88.75 377 PRO B N 1
ATOM 6199 C CA . PRO B 1 377 ? 6.742 -33.188 -4.055 1 88.75 377 PRO B CA 1
ATOM 6200 C C . PRO B 1 377 ? 6.93 -32.031 -5.016 1 88.75 377 PRO B C 1
ATOM 6202 O O . PRO B 1 377 ? 6.113 -31.828 -5.918 1 88.75 377 PRO B O 1
ATOM 6205 N N . TYR B 1 378 ? 7.961 -31.25 -4.871 1 86.81 378 TYR B N 1
ATOM 6206 C CA . TYR B 1 378 ? 8.266 -30.109 -5.727 1 86.81 378 TYR B CA 1
ATOM 6207 C C . TYR B 1 378 ? 8.57 -30.547 -7.148 1 86.81 378 TYR B C 1
ATOM 6209 O O . TYR B 1 378 ? 8.305 -29.828 -8.109 1 86.81 378 TYR B O 1
ATOM 6217 N N . LYS B 1 379 ? 9.242 -31.672 -7.277 1 80.25 379 LYS B N 1
ATOM 6218 C CA . LYS B 1 379 ? 9.5 -32.281 -8.578 1 80.25 379 LYS B CA 1
ATOM 6219 C C . LYS B 1 379 ? 9.156 -33.781 -8.57 1 80.25 379 LYS B C 1
ATOM 6221 O O . LYS B 1 379 ? 9.461 -34.469 -7.605 1 80.25 379 LYS B O 1
ATOM 6226 N N . ASP B 1 380 ? 8.156 -33.969 -9.445 1 80.25 380 ASP B N 1
ATOM 6227 C CA . ASP B 1 380 ? 7.844 -35.406 -9.57 1 80.25 380 ASP B CA 1
ATOM 6228 C C . ASP B 1 380 ? 7.664 -35.812 -11.031 1 80.25 380 ASP B C 1
ATOM 6230 O O . ASP B 1 380 ? 7.445 -34.938 -11.891 1 80.25 380 ASP B O 1
ATOM 6234 N N . SER B 1 381 ? 8.188 -36.875 -11.492 1 68.31 381 SER B N 1
ATOM 6235 C CA . SER B 1 381 ? 8.172 -37.344 -12.875 1 68.31 381 SER B CA 1
ATOM 6236 C C . SER B 1 381 ? 6.887 -38.094 -13.188 1 68.31 381 SER B C 1
ATOM 6238 O O . SER B 1 381 ? 6.703 -38.562 -14.312 1 68.31 381 SER B O 1
ATOM 6240 N N . GLY B 1 382 ? 5.867 -38.062 -12.32 1 67.56 382 GLY B N 1
ATOM 6241 C CA . GLY B 1 382 ? 4.812 -39 -12.695 1 67.56 382 GLY B CA 1
ATOM 6242 C C . GLY B 1 382 ? 3.479 -38.312 -12.945 1 67.56 382 GLY B C 1
ATOM 6243 O O . GLY B 1 382 ? 3.371 -37.094 -12.844 1 67.56 382 GLY B O 1
ATOM 6244 N N . THR B 1 383 ? 2.678 -38.969 -13.789 1 75 383 THR B N 1
ATOM 6245 C CA . THR B 1 383 ? 1.288 -38.562 -13.992 1 75 383 THR B CA 1
ATOM 6246 C C . THR B 1 383 ? 0.427 -38.969 -12.805 1 75 383 THR B C 1
ATOM 6248 O O . THR B 1 383 ? 0.57 -40.094 -12.281 1 75 383 THR B O 1
ATOM 6251 N N . ARG B 1 384 ? -0.249 -38 -12.266 1 83.69 384 ARG B N 1
ATOM 6252 C CA . ARG B 1 384 ? -1.155 -38.25 -11.156 1 83.69 384 ARG B CA 1
ATOM 6253 C C . ARG B 1 384 ? -2.611 -38.188 -11.602 1 83.69 384 ARG B C 1
ATOM 6255 O O . ARG B 1 384 ? -2.918 -37.625 -12.648 1 83.69 384 ARG B O 1
ATOM 6262 N N . GLU B 1 385 ? -3.369 -38.969 -10.852 1 87.19 385 GLU B N 1
ATOM 6263 C CA . GLU B 1 385 ? -4.801 -38.938 -11.125 1 87.19 385 GLU B CA 1
ATOM 6264 C C . GLU B 1 385 ? -5.367 -37.531 -10.906 1 87.19 385 GLU B C 1
ATOM 6266 O O . GLU B 1 385 ? -4.988 -36.844 -9.961 1 87.19 385 GLU B O 1
ATOM 6271 N N . ARG B 1 386 ? -6.281 -37.25 -11.797 1 91.06 386 ARG B N 1
ATOM 6272 C CA . ARG B 1 386 ? -6.914 -35.938 -11.727 1 91.06 386 ARG B CA 1
ATOM 6273 C C . ARG B 1 386 ? -7.664 -35.781 -10.414 1 91.06 386 ARG B C 1
ATOM 6275 O O . ARG B 1 386 ? -8.32 -36.688 -9.938 1 91.06 386 ARG B O 1
ATOM 6282 N N . VAL B 1 387 ? -7.609 -34.562 -9.93 1 92.38 387 VAL B N 1
ATOM 6283 C CA . VAL B 1 387 ? -8.328 -34.188 -8.719 1 92.38 387 VAL B CA 1
ATOM 6284 C C . VAL B 1 387 ? -9.812 -34.031 -9.031 1 92.38 387 VAL B C 1
ATOM 6286 O O . VAL B 1 387 ? -10.18 -33.469 -10.062 1 92.38 387 VAL B O 1
ATOM 6289 N N . ASP B 1 388 ? -10.656 -34.562 -8.164 1 92 388 ASP B N 1
ATOM 6290 C CA . ASP B 1 388 ? -12.102 -34.406 -8.289 1 92 388 ASP B CA 1
ATOM 6291 C C . ASP B 1 388 ? -12.578 -33.125 -7.613 1 92 388 ASP B C 1
ATOM 6293 O O . ASP B 1 388 ? -13.023 -33.156 -6.465 1 92 388 ASP B O 1
ATOM 6297 N N . TRP B 1 389 ? -12.609 -32.094 -8.383 1 94.94 389 TRP B N 1
ATOM 6298 C CA . TRP B 1 389 ? -12.922 -30.781 -7.828 1 94.94 389 TRP B CA 1
ATOM 6299 C C . TRP B 1 389 ? -14.383 -30.703 -7.395 1 94.94 389 TRP B C 1
ATOM 6301 O O . TRP B 1 389 ? -14.711 -30.031 -6.422 1 94.94 389 TRP B O 1
ATOM 6311 N N . LYS B 1 390 ? -15.258 -31.375 -8.102 1 92.5 390 LYS B N 1
ATOM 6312 C CA . LYS B 1 390 ? -16.672 -31.359 -7.719 1 92.5 390 LYS B CA 1
ATOM 6313 C C . LYS B 1 390 ? -16.859 -31.891 -6.301 1 92.5 390 LYS B C 1
ATOM 6315 O O . LYS B 1 390 ? -17.562 -31.297 -5.496 1 92.5 390 LYS B O 1
ATOM 6320 N N . SER B 1 391 ? -16.219 -32.969 -6.066 1 91.12 391 SER B N 1
ATOM 6321 C CA . SER B 1 391 ? -16.297 -33.562 -4.734 1 91.12 391 SER B CA 1
ATOM 6322 C C . SER B 1 391 ? -15.688 -32.625 -3.688 1 91.12 391 SER B C 1
ATOM 6324 O O . SER B 1 391 ? -16.25 -32.438 -2.613 1 91.12 391 SER B O 1
ATOM 6326 N N . ILE B 1 392 ? -14.594 -32.062 -4.023 1 92.31 392 ILE B N 1
ATOM 6327 C CA . ILE B 1 392 ? -13.883 -31.188 -3.088 1 92.31 392 ILE B CA 1
ATOM 6328 C C . ILE B 1 392 ? -14.719 -29.938 -2.795 1 92.31 392 ILE B C 1
ATOM 6330 O O . ILE B 1 392 ? -14.93 -29.594 -1.633 1 92.31 392 ILE B O 1
ATOM 6334 N N . ILE B 1 393 ? -15.203 -29.297 -3.801 1 93.56 393 ILE B N 1
ATOM 6335 C CA . ILE B 1 393 ? -15.992 -28.078 -3.635 1 93.56 393 ILE B CA 1
ATOM 6336 C C . ILE B 1 393 ? -17.281 -28.391 -2.879 1 93.56 393 ILE B C 1
ATOM 6338 O O . ILE B 1 393 ? -17.719 -27.609 -2.029 1 93.56 393 ILE B O 1
ATOM 6342 N N . GLY B 1 394 ? -17.844 -29.547 -3.234 1 91.12 394 GLY B N 1
ATOM 6343 C CA . GLY B 1 394 ? -19.016 -29.984 -2.49 1 91.12 394 GLY B CA 1
ATOM 6344 C C . GLY B 1 394 ? -18.766 -30.109 -1 1 91.12 394 GLY B C 1
ATOM 6345 O O . GLY B 1 394 ? -19.594 -29.688 -0.185 1 91.12 394 GLY B O 1
ATOM 6346 N N . ARG B 1 395 ? -17.719 -30.656 -0.619 1 89 395 ARG B N 1
ATOM 6347 C CA . ARG B 1 395 ? -17.359 -30.812 0.786 1 89 395 ARG B CA 1
ATOM 6348 C C . ARG B 1 395 ? -17.094 -29.469 1.438 1 89 395 ARG B C 1
ATOM 6350 O O . ARG B 1 395 ? -17.484 -29.234 2.582 1 89 395 ARG B O 1
ATOM 6357 N N . LEU B 1 396 ? -16.391 -28.625 0.702 1 91.62 396 LEU B N 1
ATOM 6358 C CA . LEU B 1 396 ? -16.125 -27.297 1.222 1 91.62 396 LEU B CA 1
ATOM 6359 C C . LEU B 1 396 ? -17.422 -26.531 1.434 1 91.62 396 LEU B C 1
ATOM 6361 O O . LEU B 1 396 ? -17.562 -25.781 2.406 1 91.62 396 LEU B O 1
ATOM 6365 N N . ASP B 1 397 ? -18.297 -26.766 0.518 1 91.88 397 ASP B N 1
ATOM 6366 C CA . ASP B 1 397 ? -19.609 -26.141 0.684 1 91.88 397 ASP B CA 1
ATOM 6367 C C . ASP B 1 397 ? -20.312 -26.656 1.94 1 91.88 397 ASP B C 1
ATOM 6369 O O . ASP B 1 397 ? -21.062 -25.922 2.59 1 91.88 397 ASP B O 1
ATOM 6373 N N . GLY B 1 398 ? -20.062 -27.844 2.244 1 87.94 398 GLY B N 1
ATOM 6374 C CA . GLY B 1 398 ? -20.594 -28.406 3.473 1 87.94 398 GLY B CA 1
ATOM 6375 C C . GLY B 1 398 ? -20.016 -27.766 4.723 1 87.94 398 GLY B C 1
ATOM 6376 O O . GLY B 1 398 ? -20.703 -27.672 5.746 1 87.94 398 GLY B O 1
ATOM 6377 N N . ILE B 1 399 ? -18.844 -27.328 4.598 1 85.75 399 ILE B N 1
ATOM 6378 C CA . ILE B 1 399 ? -18.141 -26.766 5.742 1 85.75 399 ILE B CA 1
ATOM 6379 C C . ILE B 1 399 ? -18.422 -25.266 5.84 1 85.75 399 ILE B C 1
ATOM 6381 O O . ILE B 1 399 ? -18.703 -24.75 6.922 1 85.75 399 ILE B O 1
ATOM 6385 N N . PHE B 1 400 ? -18.344 -24.531 4.672 1 89.06 400 PHE B N 1
ATOM 6386 C CA . PHE B 1 400 ? -18.359 -23.078 4.676 1 89.06 400 PHE B CA 1
ATOM 6387 C C . PHE B 1 400 ? -19.703 -22.547 4.191 1 89.06 400 PHE B C 1
ATOM 6389 O O . PHE B 1 400 ? -19.953 -21.344 4.238 1 89.06 400 PHE B O 1
ATOM 6396 N N . GLY B 1 401 ? -20.531 -23.391 3.723 1 90.44 401 GLY B N 1
ATOM 6397 C CA . GLY B 1 401 ? -21.734 -22.969 3.021 1 90.44 401 GLY B CA 1
ATOM 6398 C C . GLY B 1 401 ? -21.516 -22.766 1.534 1 90.44 401 GLY B C 1
ATOM 6399 O O . GLY B 1 401 ? -20.375 -22.672 1.076 1 90.44 401 GLY B O 1
ATOM 6400 N N . GLU B 1 402 ? -22.547 -22.609 0.664 1 88 402 GLU B N 1
ATOM 6401 C CA . GLU B 1 402 ? -22.484 -22.5 -0.791 1 88 402 GLU B CA 1
ATOM 6402 C C . GLU B 1 402 ? -22.047 -21.094 -1.222 1 88 402 GLU B C 1
ATOM 6404 O O . GLU B 1 402 ? -21.594 -20.906 -2.352 1 88 402 GLU B O 1
ATOM 6409 N N . GLY B 1 403 ? -21.969 -20.234 -0.389 1 86.88 403 GLY B N 1
ATOM 6410 C CA . GLY B 1 403 ? -21.594 -18.875 -0.734 1 86.88 403 GLY B CA 1
ATOM 6411 C C . GLY B 1 403 ? -20.094 -18.656 -0.724 1 86.88 403 GLY B C 1
ATOM 6412 O O . GLY B 1 403 ? -19.312 -19.609 -0.683 1 86.88 403 GLY B O 1
ATOM 6413 N N . LEU B 1 404 ? -19.766 -17.484 -1.031 1 89.75 404 LEU B N 1
ATOM 6414 C CA . LEU B 1 404 ? -18.359 -17.109 -1.012 1 89.75 404 LEU B CA 1
ATOM 6415 C C . LEU B 1 404 ? -17.766 -17.281 0.385 1 89.75 404 LEU B C 1
ATOM 6417 O O . LEU B 1 404 ? -18.5 -17.234 1.378 1 89.75 404 LEU B O 1
ATOM 6421 N N . LEU B 1 405 ? -16.5 -17.688 0.331 1 89.75 405 LEU B N 1
ATOM 6422 C CA . LEU B 1 405 ? -15.758 -17.734 1.583 1 89.75 405 LEU B CA 1
ATOM 6423 C C . LEU B 1 405 ? -15.844 -16.391 2.314 1 89.75 405 LEU B C 1
ATOM 6425 O O . LEU B 1 405 ? -15.68 -15.336 1.705 1 89.75 405 LEU B O 1
#

Nearest PDB structures (foldseek):
  3ssn-assembly1_C  TM=8.449E-01  e=3.678E-15  Micromonospora griseorubida
  3ssm-assembly1_C  TM=8.085E-01  e=5.018E-15  Micromonospora griseorubida
  3ssn-assembly1_A  TM=7.780E-01  e=5.340E-15  Micromonospora griseorubida
  8ia9-assembly1_B-2  TM=6.769E-01  e=5.682E-15  Saccharopolyspora spinosa
  8iaa-assembly1_B  TM=6.624E-01  e=8.777E-15  Saccharopolyspora spinosa

Foldseek 3Di:
DDPVVVVVVVVVVVPVPPPDPPPPDDDDDDDDDDDDDDYDDDDDDDDDDDDPDPCPPPDDDPPPPPPVPPPPPPPPPPPPPQPQFFDWDDDPQWIWTGGSNDIDIDRDDDLLNVVCSVVSGCVVVVPVVAQDDDDDPLCVVVVCVACVVQAQVQAAEEEEEDCDSVNVVVVVCVGRHFNYEYEYEYQDPVSCVVADDPPGSYGYHYDHDQLLDLVSLVVVCVVDQEHQEYEYPHPQAQSNVLSNCLRCVQSYDAQGKYKYFQLVCLCPVVSQHHPPPPCDPDVQSLVRGPVSVVVVLVVLLCCLVPLCVDDPDQQCPPSVDPDDVRADCPPPGSVVSSSRCSNAFFQDWDDDDRMIMTGGHGHDNDDDDDDDDDDDDPDDPDDDDDDDVVVVLVVVCVVPNPDDD/DDPVVVVVVVVVVVPPPDPPPDDDDDDDDDDDDDDDDDDDDDDPDPDDDDDPPPPPPPPDPPPPDPPPPPPPPPPPPDPPVQPQFFDWDDDPQWIWTGGSNDIDIDRDDDLLNVVCSVVSGCVVVVPVVAQDDDDDPQVVVVVCVACVVQAQVQAAEEEEEDCDSVNVVVVVCVGRHFNYEYEYEYQDPVSCVVADDPPDSYGYHYDHDQLLDLVSLVVVCVVDQEHQEYEYPHPQAQSNVLSNCLRCVQSYDAQGKYKYFQLVCLCPVVSVHHPPPPCDPDVQSLVRGPVSVVVVLVVLLCCLVPLCVDDDPQQCPPSVDPDDVRADCPPVGSVVSSSRCSNAFFQDWDDDDRMIMTGGHGHDNDDDDDDDDDDDDPDDPDDDDDDDVVVVLVVVCVVPNPDDD

Secondary structure (DSSP, 8-state):
--HHHHHHHHHHHHHTTSGGG-TT----------------------------------------------------GGGTT-----EEEE-SS-EEEEETTEEEEES---HHHHHHHHHHSGGGTT-TTSBP-EEETTHHHHHHHHHGGGTT-S--EEEEE--TT-THHHHHHHHH-TT-EEEEEES-GGGGGG---TTSSSEEEEEES-TT-HHHHHHHHHH----SEEEE-S---HHHHHHHHHHHTTTS-TT-EEEE--GGGGG-GGGT---TT---SSTTHHHHSHHHHHHHHHHHHTHHHHTT--TT--SGGGGGG---TTS--STTSHHHHHHHHHHHHEEEEEEETTEEEEEESPPP---EEE-SSB---SS--S--PPP-HHHHHHHHHHHH-SS--/--HHHHHHHHHHHSHHHHGGG-------------------------------------------------------GGGSTT----EEEE-SS-EEEEETTEEEEES---HHHHHHHHHHSGGGTT-TTSBP-EEETTHHHHHHHHHGGGTT-S--EEEEE--TT-THHHHHHHHH-TT-EEEEEES-GGGGGG---TTSSSEEEEEES-TT-HHHHHHHHHH----SEEEE-S---HHHHHHHHHHHTTTS-TT-EEEEE-GGGGG-GGGT---TT---SSTTHHHHSHHHHHHHHHHHHTHHHHS---SS--SGGGGGG---TTS--STTSHHHHHHHHHHHHEEEEEEETTEEEEEESPPP---EEE-SSB---SS--S--PPP-HHHHHHHHHHHH-SS--

Organism: NCBI:txid2856

InterPro domains:
  IPR029063 S-adenosyl-L-methionine-dependent methyltransferase superfamily [G3DSA:3.40.50.150] (115-367)
  IPR029063 S-adenosyl-L-methionine-dependent methyltransferase superfamily [SSF53335] (131-281)

Solvent-accessible surface area (backbone atoms only — not comparable to full-atom values): 46400 Å² total; per-residue (Å²): 138,55,76,67,62,56,54,57,58,57,57,60,67,57,58,77,76,55,65,85,71,61,94,71,89,95,94,84,97,94,89,82,95,93,86,80,94,87,86,85,86,92,81,92,81,88,76,88,81,87,78,87,78,76,81,72,77,75,79,84,78,78,76,72,75,73,70,74,71,74,73,69,74,76,75,76,61,76,67,65,85,69,62,43,56,42,39,75,45,77,55,100,69,37,38,32,36,27,46,64,81,39,68,30,53,29,69,69,84,45,56,60,50,51,51,46,50,59,40,26,22,68,88,48,65,86,47,54,83,37,40,20,34,76,44,55,67,73,51,39,58,59,46,47,75,72,43,53,90,51,44,68,67,44,66,47,29,39,35,31,33,44,43,69,34,44,22,59,54,63,54,48,38,34,44,31,25,60,35,30,33,39,37,31,34,26,69,28,60,35,49,55,17,60,37,54,55,91,84,46,66,40,44,36,46,63,46,73,43,55,67,57,36,67,68,54,53,51,52,48,45,70,74,48,71,69,29,40,34,38,38,42,53,53,89,46,24,25,62,29,50,45,45,37,48,52,59,44,53,75,48,34,35,91,55,16,35,37,35,38,48,55,46,56,31,32,37,28,55,95,27,56,23,40,55,73,52,58,61,68,74,52,70,58,53,36,71,50,18,50,55,26,42,50,51,49,46,56,55,45,43,39,36,65,80,58,69,60,54,54,86,84,59,71,67,68,79,66,64,76,67,70,49,45,95,76,52,59,66,48,88,87,31,71,52,24,49,46,58,60,34,40,45,60,35,35,39,35,41,37,39,45,79,37,31,42,36,42,33,30,32,60,39,68,55,65,63,74,43,56,34,52,41,38,76,60,70,80,72,47,93,49,89,51,77,65,57,63,57,66,62,51,52,52,52,47,28,70,74,70,39,85,56,59,84,140,55,74,66,60,53,56,56,55,56,59,60,69,60,53,82,76,62,64,90,74,61,89,95,81,100,88,89,79,99,87,80,87,95,89,78,90,92,84,80,85,86,77,82,79,77,83,78,93,74,87,68,82,69,79,74,77,82,76,79,72,79,73,78,78,78,73,75,72,77,75,70,76,75,76,78,62,78,68,69,84,66,62,47,56,43,39,76,46,77,54,102,70,35,39,33,37,27,46,63,83,38,64,27,52,31,66,69,84,45,56,60,49,51,52,46,51,58,39,24,23,69,88,48,65,87,48,54,84,36,41,20,34,77,43,54,68,73,50,36,58,59,46,47,74,71,45,53,89,52,45,67,67,45,66,46,28,40,35,32,32,45,44,68,35,44,21,60,54,64,54,49,38,34,43,32,25,60,36,29,33,38,38,32,34,25,69,29,61,35,48,56,17,61,36,53,56,91,84,44,67,40,44,37,46,62,46,72,43,55,67,55,37,67,67,53,52,51,51,48,46,70,74,49,72,70,30,40,33,39,36,42,54,52,88,47,23,24,62,28,51,45,44,38,47,51,59,44,53,73,49,34,36,92,55,16,35,38,34,38,49,56,45,56,31,32,38,28,55,94,28,56,23,39,55,72,51,58,61,68,73,52,72,59,53,35,71,50,17,50,53,26,41,50,52,51,46,58,54,44,45,37,35,64,80,55,69,61,54,54,86,85,61,66,69,68,78,65,64,76,67,70,51,44,93,76,53,61,65,49,88,87,31,71,52,24,51,45,58,59,34,40,45,59,36,37,40,35,42,37,38,42,79,36,30,43,35,42,32,29,31,60,40,66,59,66,65,76,42,56,35,52,43,37,76,59,69,80,71,46,95,49,90,52,76,66,55,62,57,66,62,51,51,52,52,46,27,70,74,70,39,86,56,60,85